Protein AF-A0A7V2N3J8-F1 (afdb_monomer_lite)

Structure (mmCIF, N/CA/C/O backbone):
data_AF-A0A7V2N3J8-F1
#
_entry.id   AF-A0A7V2N3J8-F1
#
loop_
_atom_site.group_PDB
_atom_site.id
_atom_site.type_symbol
_atom_site.label_atom_id
_atom_site.label_alt_id
_atom_site.label_comp_id
_atom_site.label_asym_id
_atom_site.label_entity_id
_atom_site.label_seq_id
_atom_site.pdbx_PDB_ins_code
_atom_site.Cartn_x
_atom_site.Cartn_y
_atom_site.Cartn_z
_atom_site.occupancy
_atom_site.B_iso_or_equiv
_atom_site.auth_seq_id
_atom_site.auth_comp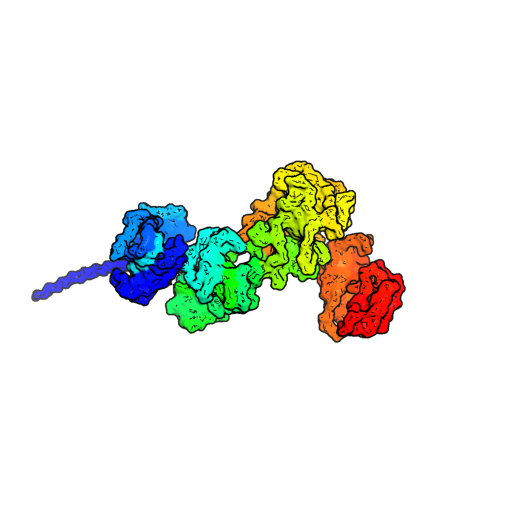_id
_atom_site.auth_asym_id
_atom_site.auth_atom_id
_atom_site.pdbx_PDB_model_num
ATOM 1 N N . MET A 1 1 ? -63.824 -19.441 66.159 1.00 36.94 1 MET A N 1
ATOM 2 C CA . MET A 1 1 ? -63.955 -18.557 64.985 1.00 36.94 1 MET A CA 1
ATOM 3 C C . MET A 1 1 ? -62.660 -17.778 64.860 1.00 36.94 1 MET A C 1
ATOM 5 O O . MET A 1 1 ? -62.427 -16.906 65.682 1.00 36.94 1 MET A O 1
ATOM 9 N N . ALA A 1 2 ? -61.797 -18.151 63.919 1.00 34.59 2 ALA A N 1
ATOM 10 C CA . ALA A 1 2 ? -60.589 -17.404 63.586 1.00 34.59 2 ALA A CA 1
ATOM 11 C C . ALA A 1 2 ? -60.619 -17.165 62.074 1.00 34.59 2 ALA A C 1
ATOM 13 O O . ALA A 1 2 ? -60.756 -18.110 61.299 1.00 34.59 2 ALA A O 1
ATOM 14 N N . LEU A 1 3 ? -60.615 -15.889 61.705 1.00 36.34 3 LEU A N 1
ATOM 15 C CA . LEU A 1 3 ? -60.685 -15.374 60.346 1.00 36.34 3 LEU A CA 1
ATOM 16 C C . LEU A 1 3 ? -59.254 -15.361 59.783 1.00 36.34 3 LEU A C 1
ATOM 18 O O . LEU A 1 3 ? -58.395 -14.685 60.344 1.00 36.34 3 LEU A O 1
ATOM 22 N N . LEU A 1 4 ? -58.988 -16.122 58.719 1.00 38.19 4 LEU A N 1
ATOM 23 C CA . LEU A 1 4 ? -57.719 -16.081 57.987 1.00 38.19 4 LEU A CA 1
ATOM 24 C C . LEU A 1 4 ? -57.875 -15.097 56.817 1.00 38.19 4 LEU A C 1
ATOM 26 O O . LEU A 1 4 ? -58.662 -15.345 55.906 1.00 38.19 4 LEU A O 1
ATOM 30 N N . GLY A 1 5 ? -57.160 -13.973 56.867 1.00 35.53 5 GLY A N 1
ATOM 31 C CA . GLY A 1 5 ? -57.022 -13.043 55.747 1.00 35.53 5 GLY A CA 1
ATOM 32 C C . GLY A 1 5 ? -55.863 -13.471 54.850 1.00 35.53 5 GLY A C 1
ATOM 33 O O . GLY A 1 5 ? -54.746 -13.643 55.330 1.00 35.53 5 GLY A O 1
ATOM 34 N N . ILE A 1 6 ? -56.135 -13.656 53.559 1.00 40.34 6 ILE A N 1
ATOM 35 C CA . ILE A 1 6 ? -55.130 -13.909 52.523 1.00 40.34 6 ILE A CA 1
ATOM 36 C C . ILE A 1 6 ? -54.663 -12.549 51.995 1.00 40.34 6 ILE A C 1
ATOM 38 O O . ILE A 1 6 ? -55.458 -11.796 51.436 1.00 40.34 6 ILE A O 1
ATOM 42 N N . LEU A 1 7 ? -53.379 -12.240 52.188 1.00 39.16 7 LEU A N 1
ATOM 43 C CA . LEU A 1 7 ? -52.696 -11.106 51.571 1.00 39.16 7 LEU A CA 1
ATOM 44 C C . LEU A 1 7 ? -52.132 -11.586 50.223 1.00 39.16 7 LEU A C 1
ATOM 46 O O . LEU A 1 7 ? -51.244 -12.437 50.194 1.00 39.16 7 LEU A O 1
ATOM 50 N N . ALA A 1 8 ? -52.674 -11.091 49.112 1.00 37.97 8 ALA A N 1
ATOM 51 C CA . ALA A 1 8 ? -52.120 -11.334 47.784 1.00 37.97 8 ALA A CA 1
ATOM 52 C C . ALA A 1 8 ? -50.943 -10.373 47.554 1.00 37.97 8 ALA A C 1
ATOM 54 O O . ALA A 1 8 ? -51.144 -9.170 47.408 1.00 37.97 8 ALA A O 1
ATOM 55 N N . LEU A 1 9 ? -49.717 -10.904 47.552 1.00 39.88 9 LEU A N 1
ATOM 56 C CA . LEU A 1 9 ? -48.529 -10.190 47.089 1.00 39.88 9 LEU A CA 1
ATOM 57 C C . LEU A 1 9 ? -48.529 -10.228 45.553 1.00 39.88 9 LEU A C 1
ATOM 59 O O . LEU A 1 9 ? -48.282 -11.272 44.952 1.00 39.88 9 LEU A O 1
ATOM 63 N N . THR A 1 10 ? -48.827 -9.105 44.908 1.00 40.47 10 THR A N 1
ATOM 64 C CA . THR A 1 10 ? -48.529 -8.908 43.486 1.00 40.47 10 THR A CA 1
ATOM 65 C C . THR A 1 10 ? -47.027 -8.682 43.343 1.00 40.47 10 THR A C 1
ATOM 67 O O . THR A 1 10 ? -46.526 -7.626 43.725 1.00 40.47 10 THR A O 1
ATOM 70 N N . ALA A 1 11 ? -46.306 -9.674 42.820 1.00 37.38 11 ALA A N 1
ATOM 71 C CA . ALA A 1 11 ? -44.937 -9.492 42.358 1.00 37.38 11 ALA A CA 1
ATOM 72 C C . ALA A 1 11 ? -44.965 -8.559 41.138 1.00 37.38 11 ALA A C 1
ATOM 74 O O . ALA A 1 11 ? -45.395 -8.953 40.055 1.00 37.38 11 ALA A O 1
ATOM 75 N N . ILE A 1 12 ? -44.564 -7.304 41.334 1.00 42.47 12 ILE A N 1
ATOM 76 C CA . ILE A 1 12 ? -44.215 -6.403 40.238 1.00 42.47 12 ILE A CA 1
ATOM 77 C C . ILE A 1 12 ? -42.898 -6.952 39.690 1.00 42.47 12 ILE A C 1
ATOM 79 O O . ILE A 1 12 ? -41.896 -6.957 40.401 1.00 42.47 12 ILE A O 1
ATOM 83 N N . GLY A 1 13 ? -42.917 -7.498 38.474 1.00 38.19 13 GLY A N 1
ATOM 84 C CA . GLY A 1 13 ? -41.686 -7.882 37.793 1.00 38.19 13 GLY A CA 1
ATOM 85 C C . GLY A 1 13 ? -40.822 -6.638 37.623 1.00 38.19 13 GLY A C 1
ATOM 86 O O . GLY A 1 13 ? -41.268 -5.675 37.001 1.00 38.19 13 GLY A O 1
ATOM 87 N N . ALA A 1 14 ? -39.624 -6.637 38.208 1.00 47.50 14 ALA A N 1
ATOM 88 C CA . ALA A 1 14 ? -38.617 -5.639 37.884 1.00 47.50 14 ALA A CA 1
ATOM 89 C C . ALA A 1 14 ? -38.337 -5.752 36.380 1.00 47.50 14 ALA A C 1
ATOM 91 O O . ALA A 1 14 ? -37.992 -6.835 35.899 1.00 47.50 14 ALA A O 1
ATOM 92 N N . ARG A 1 15 ? -38.559 -4.669 35.627 1.00 58.09 15 ARG A N 1
ATOM 93 C CA . ARG A 1 15 ? -38.039 -4.584 34.261 1.00 58.09 15 ARG A CA 1
ATOM 94 C C . ARG A 1 15 ? -36.514 -4.633 34.353 1.00 58.09 15 ARG A C 1
ATOM 96 O O . ARG A 1 15 ? -35.942 -4.047 35.269 1.00 58.09 15 ARG A O 1
ATOM 103 N N . ALA A 1 16 ? -35.885 -5.395 33.466 1.00 67.00 16 ALA A N 1
ATOM 104 C CA . ALA A 1 16 ? -34.434 -5.448 33.390 1.00 67.00 16 ALA A CA 1
ATOM 105 C C . ALA A 1 16 ? -33.920 -4.054 32.985 1.00 67.00 16 ALA A C 1
ATOM 107 O O . ALA A 1 16 ? -34.421 -3.492 32.015 1.00 67.00 16 ALA A O 1
ATOM 108 N N . GLN A 1 17 ? -32.994 -3.496 33.766 1.00 84.69 17 GLN A N 1
ATOM 109 C CA . GLN A 1 17 ? -32.415 -2.163 33.576 1.00 84.69 17 GLN A CA 1
ATOM 110 C C . GLN A 1 17 ? -30.889 -2.271 33.595 1.00 84.69 17 GLN A C 1
ATOM 112 O O . GLN A 1 17 ? -30.346 -3.110 34.320 1.00 84.69 17 GLN A O 1
ATOM 117 N N . VAL A 1 18 ? -30.210 -1.414 32.838 1.00 92.94 18 VAL A N 1
ATOM 118 C CA . VAL A 1 18 ? -28.761 -1.199 32.949 1.00 92.94 18 VAL A CA 1
ATOM 119 C C . VAL A 1 18 ? -28.554 0.084 33.739 1.00 92.94 18 VAL A C 1
ATOM 121 O O . VAL A 1 18 ? -29.185 1.099 33.444 1.00 92.94 18 VAL A O 1
ATOM 124 N N . ALA A 1 19 ? -27.722 0.033 34.775 1.00 95.31 19 ALA A N 1
ATOM 125 C CA . ALA A 1 19 ? -27.479 1.177 35.638 1.00 95.31 19 ALA A CA 1
ATOM 126 C C . ALA A 1 19 ? -26.020 1.231 36.078 1.00 95.31 19 ALA A C 1
ATOM 128 O O . ALA A 1 19 ? -25.426 0.185 36.342 1.00 95.31 19 ALA A O 1
ATOM 129 N N . SER A 1 20 ? -25.508 2.453 36.199 1.00 95.94 20 SER A N 1
ATOM 130 C CA . SER A 1 20 ? -24.207 2.762 36.770 1.00 95.94 20 SER A CA 1
ATOM 131 C C . SER A 1 20 ? -24.344 3.776 37.887 1.00 95.94 20 SER A C 1
ATOM 133 O O . SER A 1 20 ? -24.849 4.878 37.658 1.00 95.94 20 SER A O 1
ATOM 135 N N . THR A 1 21 ? -23.926 3.374 39.088 1.00 95.19 21 THR A N 1
ATOM 136 C CA . THR A 1 21 ? -24.011 4.192 40.310 1.00 95.19 21 THR A CA 1
ATOM 137 C C . THR A 1 21 ? -22.651 4.704 40.756 1.00 95.19 21 THR A C 1
ATOM 139 O O . THR A 1 21 ? -22.583 5.540 41.642 1.00 95.19 21 THR A O 1
ATOM 142 N N . PHE A 1 22 ? -21.560 4.193 40.173 1.00 95.62 22 PHE A N 1
ATOM 143 C CA . PHE A 1 22 ? -20.191 4.605 40.480 1.00 95.62 22 PHE A CA 1
ATOM 144 C C . PHE A 1 22 ? -19.835 4.470 41.966 1.00 95.62 22 PHE A C 1
ATOM 146 O O . PHE A 1 22 ? -18.943 5.152 42.465 1.00 95.62 22 PHE A O 1
ATOM 153 N N . ASP A 1 23 ? -20.497 3.573 42.699 1.00 94.88 23 ASP A N 1
ATOM 154 C CA . ASP A 1 23 ? -20.312 3.434 44.149 1.00 94.88 23 ASP A CA 1
ATOM 155 C C . ASP A 1 23 ? -18.977 2.778 44.531 1.00 94.88 23 ASP A C 1
ATOM 157 O O . ASP A 1 23 ? -18.527 2.891 45.674 1.00 94.88 23 ASP A O 1
ATOM 161 N N . ALA A 1 24 ? -18.350 2.061 43.595 1.00 92.25 24 ALA A N 1
ATOM 162 C CA . ALA A 1 24 ? -17.136 1.283 43.840 1.00 92.25 24 ALA A CA 1
ATOM 163 C C . ALA A 1 24 ? -15.959 1.666 42.934 1.00 92.25 24 ALA A C 1
ATOM 165 O O . ALA A 1 24 ? -14.813 1.579 43.375 1.00 92.25 24 ALA A O 1
ATOM 166 N N . ASP A 1 25 ? -16.231 2.055 41.688 1.00 92.62 25 ASP A N 1
ATOM 167 C CA . ASP A 1 25 ? -15.238 2.455 40.692 1.00 92.62 25 ASP A CA 1
ATOM 168 C C . ASP A 1 25 ? -15.908 3.188 39.505 1.00 92.62 25 ASP A C 1
ATOM 170 O O . ASP A 1 25 ? -17.014 3.715 39.625 1.00 92.62 25 ASP A O 1
ATOM 174 N N . LEU A 1 26 ? -15.214 3.272 38.362 1.00 92.00 26 LEU A N 1
ATOM 175 C CA . LEU A 1 26 ? -15.723 3.881 37.127 1.00 92.00 26 LEU A CA 1
ATOM 176 C C . LEU A 1 26 ? -16.650 2.963 36.317 1.00 92.00 26 LEU A C 1
ATOM 178 O O . LEU A 1 26 ? -17.173 3.404 35.301 1.00 92.00 26 LEU A O 1
ATOM 182 N N . GLU A 1 27 ? -16.809 1.693 36.692 1.00 91.69 27 GLU A N 1
ATOM 183 C CA . GLU A 1 27 ? -17.669 0.711 36.018 1.00 91.69 27 GLU A CA 1
ATOM 184 C C . GLU A 1 27 ? -17.438 0.600 34.495 1.00 91.69 27 GLU A C 1
ATOM 186 O O . GLU A 1 27 ? -18.351 0.341 33.715 1.00 91.69 27 GLU A O 1
ATOM 191 N N . GLY A 1 28 ? -16.199 0.831 34.049 1.00 88.31 28 GLY A N 1
ATOM 192 C CA . GLY A 1 28 ? -15.814 0.798 32.634 1.00 88.31 28 GLY A CA 1
ATOM 193 C C . GLY A 1 28 ? -16.134 2.067 31.834 1.00 88.31 28 GLY A C 1
ATOM 194 O O . GLY A 1 28 ? -15.798 2.123 30.650 1.00 88.31 28 GLY A O 1
ATOM 195 N N . TRP A 1 29 ? -16.729 3.091 32.452 1.00 91.50 29 TRP A N 1
ATOM 196 C CA . TRP A 1 29 ? -16.942 4.392 31.818 1.00 91.50 29 TRP A CA 1
ATOM 197 C C . TRP A 1 29 ? -15.622 5.112 31.545 1.00 91.50 29 TRP A C 1
ATOM 199 O O . TRP A 1 29 ? -14.686 5.092 32.350 1.00 91.50 29 TRP A O 1
ATOM 209 N N . ARG A 1 30 ? -15.561 5.789 30.397 1.00 88.31 30 ARG A N 1
ATOM 210 C CA . ARG A 1 30 ? -14.377 6.527 29.932 1.00 88.31 30 ARG A CA 1
ATOM 211 C C . ARG A 1 30 ? -14.723 7.984 29.642 1.00 88.31 30 ARG A C 1
ATOM 213 O O . ARG A 1 30 ? -15.889 8.365 29.623 1.00 88.31 30 ARG A O 1
ATOM 220 N N . VAL A 1 31 ? -13.698 8.799 29.412 1.00 86.06 31 VAL A N 1
ATOM 221 C CA . VAL A 1 31 ? -13.833 10.186 28.945 1.00 86.06 31 VAL A CA 1
ATOM 222 C C . VAL A 1 31 ? -13.035 10.347 27.653 1.00 86.06 31 VAL A C 1
ATOM 224 O O . VAL A 1 31 ? -11.917 9.837 27.548 1.00 86.06 31 VAL A O 1
ATOM 227 N N . THR A 1 32 ? -13.612 11.036 26.672 1.00 81.25 32 THR A N 1
ATOM 228 C CA . THR A 1 32 ? -12.918 11.523 25.469 1.00 81.25 32 THR A CA 1
ATOM 229 C C . THR A 1 32 ? -12.968 13.051 25.431 1.00 81.25 32 THR A C 1
ATOM 231 O O . THR A 1 32 ? -13.806 13.656 26.103 1.00 81.25 32 THR A O 1
ATOM 234 N N . GLY A 1 33 ? -12.073 13.666 24.658 1.00 76.88 33 GLY A N 1
ATOM 235 C CA . GLY A 1 33 ? -11.780 15.099 24.701 1.00 76.88 33 GLY A CA 1
ATOM 236 C C . GLY A 1 33 ? -10.348 15.342 25.172 1.00 76.88 33 GLY A C 1
ATOM 237 O O . GLY A 1 33 ? -9.444 14.573 24.841 1.00 76.88 33 GLY A O 1
ATOM 238 N N . ASP A 1 34 ? -10.127 16.405 25.938 1.00 65.75 34 ASP A N 1
ATOM 239 C CA . ASP A 1 34 ? -8.804 16.782 26.445 1.00 65.75 34 ASP A CA 1
ATOM 240 C C . ASP A 1 34 ? -8.547 16.392 27.915 1.00 65.75 34 ASP A C 1
ATOM 242 O O . ASP A 1 34 ? -7.517 16.767 28.486 1.00 65.75 34 ASP A O 1
ATOM 246 N N . ASN A 1 35 ? -9.431 15.583 28.515 1.00 69.25 35 ASN A N 1
ATOM 247 C CA . ASN A 1 35 ? -9.362 15.211 29.928 1.00 69.25 35 ASN A CA 1
ATOM 248 C C . ASN A 1 35 ? -9.364 13.703 30.211 1.00 69.25 35 ASN A C 1
ATOM 250 O O . ASN A 1 35 ? -9.470 12.850 29.335 1.00 69.25 35 ASN A O 1
ATOM 254 N N . SER A 1 36 ? -9.218 13.383 31.499 1.00 72.94 36 SER A N 1
ATOM 255 C CA . SER A 1 36 ? -9.247 12.019 32.035 1.00 72.94 36 SER A CA 1
ATOM 256 C C . SER A 1 36 ? -10.385 11.860 33.039 1.00 72.94 36 SER A C 1
ATOM 258 O O . SER A 1 36 ? -10.724 12.806 33.758 1.00 72.94 36 SER A O 1
ATOM 260 N N . ALA A 1 37 ? -10.948 10.654 33.095 1.00 83.62 37 ALA A N 1
ATOM 261 C CA . ALA A 1 37 ? -11.902 10.266 34.123 1.00 83.62 37 ALA A CA 1
ATOM 262 C C . ALA A 1 37 ? -11.181 10.056 35.462 1.00 83.62 37 ALA A C 1
ATOM 264 O O . ALA A 1 37 ? -10.116 9.436 35.511 1.00 83.62 37 ALA A O 1
ATOM 265 N N . ALA A 1 38 ? -11.780 10.527 36.552 1.00 89.81 38 ALA A N 1
ATOM 266 C CA . ALA A 1 38 ? -11.381 10.170 37.907 1.00 89.81 38 ALA A CA 1
ATOM 267 C C . ALA A 1 38 ? -12.597 9.681 38.691 1.00 89.81 38 ALA A C 1
ATOM 269 O O . ALA A 1 38 ? -13.670 10.270 38.606 1.00 89.81 38 ALA A O 1
ATOM 270 N N . TRP A 1 39 ? -12.426 8.613 39.463 1.00 94.25 39 TRP A N 1
ATOM 271 C CA . TRP A 1 39 ? -13.452 8.164 40.396 1.00 94.25 39 TRP A CA 1
ATOM 272 C C . TRP A 1 39 ? -13.344 8.954 41.702 1.00 94.25 39 TRP A C 1
ATOM 274 O O . TRP A 1 39 ? -12.264 9.034 42.294 1.00 94.25 39 TRP A O 1
ATOM 284 N N . GLU A 1 40 ? -14.452 9.534 42.155 1.00 94.88 40 GLU A N 1
ATOM 285 C CA . GLU A 1 40 ? -14.551 10.191 43.458 1.00 94.88 40 GLU A CA 1
ATOM 286 C C . GLU A 1 40 ? -15.558 9.432 44.329 1.00 94.88 40 GLU A C 1
ATOM 288 O O . GLU A 1 40 ? -16.735 9.384 43.999 1.00 94.88 40 GLU A O 1
ATOM 293 N N . ALA A 1 41 ? -15.111 8.859 45.448 1.00 94.19 41 ALA A N 1
ATOM 294 C CA . ALA A 1 41 ? -15.920 7.932 46.250 1.00 94.19 41 ALA A CA 1
ATOM 295 C C . ALA A 1 41 ? -17.028 8.586 47.105 1.00 94.19 41 ALA A C 1
ATOM 297 O O . ALA A 1 41 ? -17.955 7.898 47.518 1.00 94.19 41 ALA A O 1
ATOM 298 N N . ASP A 1 42 ? -16.919 9.887 47.408 1.00 92.19 42 ASP A N 1
ATOM 299 C CA . ASP A 1 42 ? -17.731 10.555 48.445 1.00 92.19 42 ASP A CA 1
ATOM 300 C C . ASP A 1 42 ? -18.555 11.756 47.931 1.00 92.19 42 ASP A C 1
ATOM 302 O O . ASP A 1 42 ? -19.134 12.502 48.728 1.00 92.19 42 ASP A O 1
ATOM 306 N N . THR A 1 43 ? -18.561 12.020 46.623 1.00 89.88 43 THR A N 1
ATOM 307 C CA . THR A 1 43 ? -19.117 13.257 46.038 1.00 89.88 43 THR A CA 1
ATOM 308 C C . THR A 1 43 ? -20.343 13.044 45.150 1.00 89.88 43 THR A C 1
ATOM 310 O O . THR A 1 43 ? -20.892 14.040 44.674 1.00 89.88 43 THR A O 1
ATOM 313 N N . GLY A 1 44 ? -20.797 11.800 44.975 1.00 90.69 44 GLY A N 1
ATOM 314 C CA . GLY A 1 44 ? -21.995 11.411 44.225 1.00 90.69 44 GLY A CA 1
ATOM 315 C C . GLY A 1 44 ? -23.324 11.724 44.924 1.00 90.69 44 GLY A C 1
ATOM 316 O O . GLY A 1 44 ? -23.385 12.408 45.953 1.00 90.69 44 GLY A O 1
ATOM 317 N N . ASN A 1 45 ? -24.417 11.219 44.355 1.00 92.12 45 ASN A N 1
ATOM 318 C CA . ASN A 1 45 ? -25.801 11.537 44.690 1.00 92.12 45 ASN A CA 1
ATOM 319 C C . ASN A 1 45 ? -26.688 10.287 44.912 1.00 92.12 45 ASN A C 1
ATOM 321 O O . ASN A 1 45 ? -27.595 10.025 44.120 1.00 92.12 45 ASN A O 1
ATOM 325 N N . PRO A 1 46 ? -26.566 9.576 46.051 1.00 92.31 46 PRO A N 1
ATOM 326 C CA . PRO A 1 46 ? -25.452 9.569 46.999 1.00 92.31 46 PRO A CA 1
ATOM 327 C C . PRO A 1 46 ? -24.377 8.551 46.584 1.00 92.31 46 PRO A C 1
ATOM 329 O O . PRO A 1 46 ? -24.693 7.602 45.885 1.00 92.31 46 PRO A O 1
ATOM 332 N N . GLY A 1 47 ? -23.167 8.663 47.136 1.00 90.06 47 GLY A N 1
ATOM 333 C CA . GLY A 1 47 ? -22.114 7.659 46.939 1.00 90.06 47 GLY A CA 1
ATOM 334 C C . GLY A 1 47 ? -20.967 8.190 46.095 1.00 90.06 47 GLY A C 1
ATOM 335 O O . GLY A 1 47 ? -20.544 9.335 46.296 1.00 90.06 47 GLY A O 1
ATOM 336 N N . GLY A 1 48 ? -20.448 7.353 45.201 1.00 95.12 48 GLY A N 1
ATOM 337 C CA . GLY A 1 48 ? -19.358 7.730 44.306 1.00 95.12 48 GLY A CA 1
ATOM 338 C C . GLY A 1 48 ? -19.848 8.362 43.002 1.00 95.12 48 GLY A C 1
ATOM 339 O O . GLY A 1 48 ? -21.033 8.367 42.710 1.00 95.12 48 GLY A O 1
ATOM 340 N N . CYS A 1 49 ? -18.944 8.962 42.229 1.00 96.25 49 CYS A N 1
ATOM 341 C CA . CYS A 1 49 ? -19.261 9.514 40.910 1.00 96.25 49 CYS A CA 1
ATOM 342 C C . CYS A 1 49 ? -18.045 9.500 39.976 1.00 96.25 49 CYS A C 1
ATOM 344 O O . CYS A 1 49 ? -16.893 9.385 40.417 1.00 96.25 49 CYS A O 1
ATOM 346 N N . LEU A 1 50 ? -18.301 9.684 38.680 1.00 95.62 50 LEU A N 1
ATOM 347 C CA . LEU A 1 50 ? -17.272 9.960 37.684 1.00 95.62 50 LEU A CA 1
ATOM 348 C C . LEU A 1 50 ? -17.035 11.470 37.602 1.00 95.62 50 LEU A C 1
ATOM 350 O O . LEU A 1 50 ? -17.926 12.227 37.222 1.00 95.62 50 LEU A O 1
ATOM 354 N N . ALA A 1 51 ? -15.819 11.914 37.908 1.00 92.75 51 ALA A N 1
ATOM 355 C CA . ALA A 1 51 ? -15.374 13.290 37.729 1.00 92.75 51 ALA A CA 1
ATOM 356 C C . ALA A 1 51 ? -14.642 13.474 36.391 1.00 92.75 51 ALA A C 1
ATOM 358 O O . ALA A 1 51 ? -13.744 12.701 36.040 1.00 92.75 51 ALA A O 1
ATOM 359 N N . VAL A 1 52 ? -15.004 14.537 35.672 1.00 87.81 52 VAL A N 1
ATOM 360 C CA . VAL A 1 52 ? -14.325 15.000 34.457 1.00 87.81 52 VAL A CA 1
ATOM 361 C C . VAL A 1 52 ? -13.394 16.145 34.854 1.00 87.81 52 VAL A C 1
ATOM 363 O O . VAL A 1 52 ? -13.842 17.206 35.293 1.00 87.81 52 VAL A O 1
ATOM 366 N N . ASN A 1 53 ? -12.083 15.915 34.773 1.00 72.75 53 ASN A N 1
ATOM 367 C CA . ASN A 1 53 ? -11.079 16.865 35.258 1.00 72.75 53 ASN A CA 1
ATOM 368 C C . ASN A 1 53 ? -10.627 17.832 34.164 1.00 72.75 53 ASN A C 1
ATOM 370 O O . ASN A 1 53 ? -9.737 17.454 33.416 1.00 72.75 53 ASN A O 1
ATOM 374 N N . ASP A 1 54 ? -11.144 19.065 34.137 1.00 65.94 54 ASP A N 1
ATOM 375 C CA . ASP A 1 54 ? -10.835 20.042 33.083 1.00 65.94 54 ASP A CA 1
ATOM 376 C C . ASP A 1 54 ? -9.442 20.705 33.146 1.00 65.94 54 ASP A C 1
ATOM 378 O O . ASP A 1 54 ? -9.100 21.410 34.106 1.00 65.94 54 ASP A O 1
ATOM 382 N N . ARG A 1 55 ? -8.633 20.497 32.092 1.00 63.19 55 ARG A N 1
ATOM 383 C CA . ARG A 1 55 ? -7.345 21.174 31.843 1.00 63.19 55 ARG A CA 1
ATOM 384 C C . ARG A 1 55 ? -7.466 22.471 31.031 1.00 63.19 55 ARG A C 1
ATOM 386 O O . ARG A 1 55 ? -6.467 23.187 30.930 1.00 63.19 55 ARG A O 1
ATOM 393 N N . ALA A 1 56 ? -8.652 22.803 30.523 1.00 62.56 56 ALA A N 1
ATOM 394 C CA . ALA A 1 56 ? -8.976 23.994 29.742 1.00 62.56 56 ALA A CA 1
ATOM 395 C C . ALA A 1 56 ? -8.097 24.162 28.486 1.00 62.56 56 ALA A C 1
ATOM 397 O O . ALA A 1 56 ? -7.593 25.257 28.214 1.00 62.56 56 ALA A O 1
ATOM 398 N N . THR A 1 57 ? -7.874 23.077 27.735 1.00 62.03 57 THR A N 1
ATOM 399 C CA . THR A 1 57 ? -7.033 23.078 26.522 1.00 62.03 57 THR A CA 1
ATOM 400 C C . THR A 1 57 ? -7.825 23.133 25.210 1.00 62.03 57 THR A C 1
ATOM 402 O O . THR A 1 57 ? -7.236 23.438 24.171 1.00 62.03 57 THR A O 1
ATOM 405 N N . GLY A 1 58 ? -9.156 22.993 25.267 1.00 66.81 58 GLY A N 1
ATOM 406 C CA . GLY A 1 58 ? -10.104 23.557 24.298 1.00 66.81 58 GLY A CA 1
ATOM 407 C C . GLY A 1 58 ? -10.987 22.567 23.531 1.00 66.81 58 GLY A C 1
ATOM 408 O O . GLY A 1 58 ? -11.750 23.018 22.676 1.00 66.81 58 GLY A O 1
ATOM 409 N N . ALA A 1 59 ? -10.898 21.258 23.784 1.00 72.56 59 ALA A N 1
ATOM 410 C CA . ALA A 1 59 ? -11.765 20.261 23.148 1.00 72.56 59 ALA A CA 1
ATOM 411 C C . ALA A 1 59 ? -12.900 19.836 24.089 1.00 72.56 59 ALA A C 1
ATOM 413 O O . ALA A 1 59 ? -12.624 19.487 25.227 1.00 72.56 59 ALA A O 1
ATOM 414 N N . MET A 1 60 ? -14.141 19.790 23.582 1.00 83.00 60 MET A N 1
ATOM 415 C CA . MET A 1 60 ? -15.310 19.369 24.368 1.00 83.00 60 MET A CA 1
ATOM 416 C C . MET A 1 60 ? -15.147 17.954 24.927 1.00 83.00 60 MET A C 1
ATOM 418 O O . MET A 1 60 ? -14.858 17.020 24.172 1.00 83.00 60 MET A O 1
ATOM 422 N N . ASN A 1 61 ? -15.426 17.788 26.218 1.00 85.38 61 ASN A N 1
ATOM 423 C CA . ASN A 1 61 ? -15.364 16.495 26.885 1.00 85.38 61 ASN A CA 1
ATOM 424 C C . ASN A 1 61 ? -16.702 15.755 26.912 1.00 85.38 61 ASN A C 1
ATOM 426 O O . ASN A 1 61 ? -17.763 16.316 27.205 1.00 85.38 61 ASN A O 1
ATOM 430 N N . TYR A 1 62 ? -16.624 14.447 26.677 1.00 90.31 62 TYR A N 1
ATOM 431 C CA . TYR A 1 62 ? -17.762 13.537 26.739 1.00 90.31 62 TYR A CA 1
ATOM 432 C C . TYR A 1 62 ? -17.430 12.315 27.583 1.00 90.31 62 TYR A C 1
ATOM 434 O O . TYR A 1 62 ? -16.336 11.759 27.500 1.00 90.31 62 TYR A O 1
ATOM 442 N N . VAL A 1 63 ? -18.410 11.885 28.365 1.00 92.88 63 VAL A N 1
ATOM 443 C CA . VAL A 1 63 ? -18.399 10.643 29.129 1.00 92.88 63 VAL A CA 1
ATOM 444 C C . VAL A 1 63 ? -18.970 9.536 28.238 1.00 92.88 63 VAL A C 1
ATOM 446 O O . VAL A 1 63 ? -20.047 9.692 27.659 1.00 92.88 63 VAL A O 1
ATOM 449 N N . ILE A 1 64 ? -18.221 8.447 28.083 1.00 92.06 64 ILE A N 1
ATOM 450 C CA . ILE A 1 64 ? -18.477 7.365 27.125 1.00 92.06 64 ILE A CA 1
ATOM 451 C C . ILE A 1 64 ? -18.896 6.107 27.878 1.00 92.06 64 ILE A C 1
ATOM 453 O O . ILE A 1 64 ? -18.177 5.653 28.775 1.00 92.06 64 ILE A O 1
ATOM 457 N N . ALA A 1 65 ? -20.053 5.561 27.504 1.00 94.06 65 ALA A N 1
ATOM 458 C CA . ALA A 1 65 ? -20.633 4.394 28.154 1.00 94.06 65 ALA A CA 1
ATOM 459 C C . ALA A 1 65 ? -19.829 3.104 27.904 1.00 94.06 65 ALA A C 1
ATOM 461 O O . ALA A 1 65 ? -19.256 2.934 26.824 1.00 94.06 65 ALA A O 1
ATOM 462 N N . PRO A 1 66 ? -19.799 2.175 28.877 1.00 92.00 66 PRO A N 1
ATOM 463 C CA . PRO A 1 66 ? -19.232 0.845 28.693 1.00 92.00 66 PRO A CA 1
ATOM 464 C C . PRO A 1 66 ? -20.125 -0.038 27.796 1.00 92.00 66 PRO A C 1
ATOM 466 O O . PRO A 1 66 ? -21.308 0.268 27.606 1.00 92.00 66 PRO A O 1
ATOM 469 N N . PRO A 1 67 ? -19.610 -1.187 27.306 1.00 90.62 67 PRO A N 1
ATOM 470 C CA . PRO A 1 67 ? -20.347 -2.101 26.420 1.00 90.62 67 PRO A CA 1
ATOM 471 C C . PRO A 1 67 ? -21.701 -2.586 26.949 1.00 90.62 67 PRO A C 1
ATOM 473 O O . PRO A 1 67 ? -22.556 -2.988 26.167 1.00 90.62 67 PRO A O 1
ATOM 476 N N . THR A 1 68 ? -21.937 -2.527 28.262 1.00 91.38 68 THR A N 1
ATOM 477 C CA . THR A 1 68 ? -23.216 -2.906 28.884 1.00 91.38 68 THR A CA 1
ATOM 478 C C . THR A 1 68 ? -24.396 -2.031 28.450 1.00 91.38 68 THR A C 1
ATOM 480 O O . THR A 1 68 ? -25.539 -2.466 28.569 1.00 91.38 68 THR A O 1
ATOM 483 N N . TYR A 1 69 ? -24.144 -0.826 27.925 1.00 94.69 69 TYR A N 1
ATOM 484 C CA . TYR A 1 69 ? -25.169 0.053 27.353 1.00 94.69 69 TYR A CA 1
ATOM 485 C C . TYR A 1 69 ? -25.339 -0.136 25.836 1.00 94.69 69 TYR A C 1
ATOM 487 O O . TYR A 1 69 ? -26.216 0.485 25.244 1.00 94.69 69 TYR A O 1
ATOM 495 N N . HIS A 1 70 ? -24.527 -0.969 25.184 1.00 93.50 70 HIS A N 1
ATOM 496 C CA . HIS A 1 70 ? -24.543 -1.158 23.730 1.00 93.50 70 HIS A CA 1
ATOM 497 C C . HIS A 1 70 ? -25.419 -2.343 23.302 1.00 93.50 70 HIS A C 1
ATOM 499 O O . HIS A 1 70 ? -25.787 -3.189 24.116 1.00 93.50 70 HIS A O 1
ATOM 505 N N . GLY A 1 71 ? -25.742 -2.412 22.011 1.00 93.56 71 GLY A N 1
ATOM 506 C CA . GLY A 1 71 ? -26.506 -3.487 21.385 1.00 93.56 71 GLY A CA 1
ATOM 507 C C . GLY A 1 71 ? -27.850 -3.029 20.823 1.00 93.56 71 GLY A C 1
ATOM 508 O O . GLY A 1 71 ? -28.064 -1.856 20.526 1.00 93.56 71 GLY A O 1
ATOM 509 N N . ASP A 1 72 ? -28.768 -3.975 20.668 1.00 95.81 72 ASP A N 1
ATOM 510 C CA . ASP A 1 72 ? -30.090 -3.767 20.089 1.00 95.81 72 ASP A CA 1
ATOM 511 C C . ASP A 1 72 ? -31.060 -3.206 21.141 1.00 95.81 72 ASP A C 1
ATOM 513 O O . ASP A 1 72 ? -31.394 -3.849 22.144 1.00 95.81 72 ASP A O 1
ATOM 517 N N . TRP A 1 73 ? -31.496 -1.972 20.899 1.00 96.69 73 TRP A N 1
ATOM 518 C CA . TRP A 1 73 ? -32.454 -1.210 21.692 1.00 96.69 73 TRP A CA 1
ATOM 519 C C . TRP A 1 73 ? -33.870 -1.240 21.086 1.00 96.69 73 TRP A C 1
ATOM 521 O O . TRP A 1 73 ? -34.778 -0.643 21.659 1.00 96.69 73 TRP A O 1
ATOM 531 N N . THR A 1 74 ? -34.118 -1.928 19.963 1.00 96.00 74 THR A N 1
ATOM 532 C CA . THR A 1 74 ? -35.424 -1.915 19.258 1.00 96.00 74 THR A CA 1
ATOM 533 C C . THR A 1 74 ? -36.579 -2.495 20.077 1.00 96.00 74 THR A C 1
ATOM 535 O O . THR A 1 74 ? -37.745 -2.197 19.817 1.00 96.00 74 THR A O 1
ATOM 538 N N . GLY A 1 75 ? -36.276 -3.304 21.097 1.00 92.75 75 GLY A N 1
ATOM 539 C CA . GLY A 1 75 ? -37.261 -3.785 22.067 1.00 92.75 75 GLY A CA 1
ATOM 540 C C . GLY A 1 75 ? -37.741 -2.719 23.063 1.00 92.75 75 GLY A C 1
ATOM 541 O O . GLY A 1 75 ? -38.730 -2.951 23.762 1.00 92.75 75 GLY A O 1
ATOM 542 N N . MET A 1 76 ? -37.054 -1.576 23.147 1.00 94.44 76 MET A N 1
ATOM 543 C CA . MET A 1 76 ? -37.399 -0.453 24.017 1.00 94.44 76 MET A CA 1
ATOM 544 C C . MET A 1 76 ? -38.421 0.462 23.335 1.00 94.44 76 MET A C 1
ATOM 546 O O . MET A 1 76 ? -38.451 0.615 22.117 1.00 94.44 76 MET A O 1
ATOM 550 N N . THR A 1 77 ? -39.294 1.070 24.130 1.00 93.62 77 THR A N 1
ATOM 551 C CA . THR A 1 77 ? -40.417 1.889 23.655 1.00 93.62 77 THR A CA 1
ATOM 552 C C . THR A 1 77 ? -40.398 3.268 24.306 1.00 93.62 77 THR A C 1
ATOM 554 O O . THR A 1 77 ? -39.631 3.513 25.229 1.00 93.62 77 THR A O 1
ATOM 557 N N . ALA A 1 78 ? -41.340 4.143 23.944 1.00 94.19 78 ALA A N 1
ATOM 558 C CA . ALA A 1 78 ? -41.537 5.431 24.619 1.00 94.19 78 ALA A CA 1
ATOM 559 C C . ALA A 1 78 ? -41.854 5.323 26.133 1.00 94.19 78 ALA A C 1
ATOM 561 O O . ALA A 1 78 ? -41.879 6.335 26.830 1.00 94.19 78 ALA A O 1
ATOM 562 N N . ALA A 1 79 ? -42.140 4.119 26.651 1.00 93.81 79 ALA A N 1
ATOM 563 C CA . ALA A 1 79 ? -42.286 3.868 28.088 1.00 93.81 79 ALA A CA 1
ATOM 564 C C . ALA A 1 79 ? -40.942 3.660 28.809 1.00 93.81 79 ALA A C 1
ATOM 566 O O . ALA A 1 79 ? -40.914 3.649 30.039 1.00 93.81 79 ALA A O 1
ATOM 567 N N . ASP A 1 80 ? -39.869 3.463 28.053 1.00 96.38 80 ASP A N 1
ATOM 568 C CA . ASP A 1 80 ? -38.507 3.304 28.530 1.00 96.38 80 ASP A CA 1
ATOM 569 C C . ASP A 1 80 ? -37.764 4.641 28.342 1.00 96.38 80 ASP A C 1
ATOM 571 O O . ASP A 1 80 ? -38.103 5.456 27.481 1.00 96.38 80 ASP A O 1
ATOM 575 N N . SER A 1 81 ? -36.769 4.904 29.179 1.00 96.81 81 SER A N 1
ATOM 576 C CA . SER A 1 81 ? -35.975 6.132 29.198 1.00 96.81 81 SER A CA 1
ATOM 577 C C . SER A 1 81 ? -34.488 5.881 29.438 1.00 96.81 81 SER A C 1
ATOM 579 O O . SER A 1 81 ? -34.104 4.870 30.037 1.00 96.81 81 SER A O 1
ATOM 581 N N . LEU A 1 82 ? -33.687 6.872 29.050 1.00 98.00 82 LEU A N 1
ATOM 582 C CA . LEU A 1 82 ? -32.302 7.069 29.466 1.00 98.00 82 LEU A CA 1
ATOM 583 C C . LEU A 1 82 ? -32.237 8.253 30.443 1.00 98.00 82 LEU A C 1
ATOM 585 O O . LEU A 1 82 ? -32.858 9.290 30.193 1.00 98.00 82 LEU A O 1
ATOM 589 N N . SER A 1 83 ? -31.518 8.113 31.556 1.00 98.25 83 SER A N 1
ATOM 590 C CA . SER A 1 83 ? -31.345 9.177 32.551 1.00 98.25 83 SER A CA 1
ATOM 591 C C . SER A 1 83 ? -29.929 9.266 33.105 1.00 98.25 83 SER A C 1
ATOM 593 O O . SER A 1 83 ? -29.189 8.288 33.059 1.00 98.25 83 SER A O 1
ATOM 595 N N . VAL A 1 84 ? -29.576 10.438 33.634 1.00 98.38 84 VAL A N 1
ATOM 596 C CA . VAL A 1 84 ? -28.287 10.726 34.277 1.00 98.38 84 VAL A CA 1
ATOM 597 C C . VAL A 1 84 ? -28.431 11.868 35.281 1.00 98.38 84 VAL A C 1
ATOM 599 O O . VAL A 1 84 ? -29.214 12.793 35.052 1.00 98.38 84 VAL A O 1
ATOM 602 N N . ASP A 1 85 ? -27.638 11.845 36.348 1.00 98.31 85 ASP A N 1
ATOM 603 C CA . ASP A 1 85 ? -27.407 12.999 37.210 1.00 98.31 85 ASP A CA 1
ATOM 604 C C . ASP A 1 85 ? -26.086 13.677 36.830 1.00 98.31 85 ASP A C 1
ATOM 606 O O . ASP A 1 85 ? -25.041 13.035 36.737 1.00 98.31 85 ASP A O 1
ATOM 610 N N . ILE A 1 86 ? -26.119 14.994 36.618 1.00 97.56 86 ILE A N 1
ATOM 611 C CA . ILE A 1 86 ? -24.926 15.792 36.307 1.00 97.56 86 ILE A CA 1
ATOM 612 C C . ILE A 1 86 ? -24.779 16.908 37.331 1.00 97.56 86 ILE A C 1
ATOM 614 O O . ILE A 1 86 ? -25.703 17.696 37.549 1.00 97.56 86 ILE A O 1
ATOM 618 N N . TYR A 1 87 ? -23.597 17.010 37.928 1.00 96.38 87 TYR A N 1
ATOM 619 C CA . TYR A 1 87 ? -23.198 18.150 38.742 1.00 96.38 87 TYR A CA 1
ATOM 620 C C . TYR A 1 87 ? -22.208 19.003 37.972 1.00 96.38 87 TYR A C 1
ATOM 622 O O . TYR A 1 87 ? -21.196 18.509 37.483 1.00 96.38 87 TYR A O 1
ATOM 630 N N . LEU A 1 88 ? -22.464 20.305 37.947 1.00 94.44 88 LEU A N 1
ATOM 631 C CA . LEU A 1 88 ? -21.576 21.287 37.348 1.00 94.44 88 LEU A CA 1
ATOM 632 C C . LEU A 1 88 ? -21.188 22.330 38.385 1.00 94.44 88 LEU A C 1
ATOM 634 O O . LEU A 1 88 ? -22.055 22.918 39.028 1.00 94.44 88 LEU A O 1
ATOM 638 N N . LYS A 1 89 ? -19.895 22.632 38.496 1.00 93.69 89 LYS A N 1
ATOM 639 C CA . LYS A 1 89 ? -19.418 23.843 39.164 1.00 93.69 89 LYS A CA 1
ATOM 640 C C . LYS A 1 89 ? -18.517 24.653 38.245 1.00 93.69 89 LYS A C 1
ATOM 642 O O . LYS A 1 89 ? -17.382 24.256 38.003 1.00 93.69 89 LYS A O 1
ATOM 647 N N . ASN A 1 90 ? -18.978 25.821 37.811 1.00 91.69 90 ASN A N 1
ATOM 648 C CA . ASN A 1 90 ? -18.153 26.763 37.064 1.00 91.69 90 ASN A CA 1
ATOM 649 C C . ASN A 1 90 ? -17.129 27.412 38.015 1.00 91.69 90 ASN A C 1
ATOM 651 O O . ASN A 1 90 ? -17.490 28.050 39.011 1.00 91.69 90 ASN A O 1
ATOM 655 N N . LEU A 1 91 ? -15.841 27.227 37.719 1.00 90.12 91 LEU A N 1
ATOM 656 C CA . LEU A 1 91 ? -14.719 27.771 38.491 1.00 90.12 91 LEU A CA 1
ATOM 657 C C . LEU A 1 91 ? -14.050 28.964 37.784 1.00 90.12 91 LEU A C 1
ATOM 659 O O . LEU A 1 91 ? -13.216 29.643 38.388 1.00 90.12 91 LEU A O 1
ATOM 663 N N . GLY A 1 92 ? -14.437 29.247 36.540 1.00 87.31 92 GLY A N 1
ATOM 664 C CA . GLY A 1 92 ? -14.064 30.427 35.770 1.00 87.31 92 GLY A CA 1
ATOM 665 C C . GLY A 1 92 ? -14.110 30.168 34.264 1.00 87.31 92 GLY A C 1
ATOM 666 O O . GLY A 1 92 ? -13.397 29.309 33.769 1.00 87.31 92 GLY A O 1
ATOM 667 N N . GLY A 1 93 ? -14.876 30.966 33.520 1.00 87.75 93 GLY A N 1
ATOM 668 C CA . GLY A 1 93 ? -15.024 30.816 32.070 1.00 87.75 93 GLY A CA 1
ATOM 669 C C . GLY A 1 93 ? -16.408 31.241 31.588 1.00 87.75 93 GLY A C 1
ATOM 670 O O . GLY A 1 93 ? -17.249 31.672 32.384 1.00 87.75 93 GLY A O 1
ATOM 671 N N . GLY A 1 94 ? -16.633 31.149 30.277 1.00 88.75 94 GLY A N 1
ATOM 672 C CA . GLY A 1 94 ? -17.933 31.418 29.655 1.00 88.75 94 GLY A CA 1
ATOM 673 C C . GLY A 1 94 ? -18.785 30.155 29.545 1.00 88.75 94 GLY A C 1
ATOM 674 O O . GLY A 1 94 ? -18.250 29.074 29.345 1.00 88.75 94 GLY A O 1
ATOM 675 N N . VAL A 1 95 ? -20.108 30.293 29.642 1.00 90.25 95 VAL A N 1
ATOM 676 C CA . VAL A 1 95 ? -21.050 29.179 29.442 1.00 90.25 95 VAL A CA 1
ATOM 677 C C . VAL A 1 95 ? -20.964 28.645 28.012 1.00 90.25 95 VAL A C 1
ATOM 679 O O . VAL A 1 95 ? -20.993 29.424 27.056 1.00 90.25 95 VAL A O 1
ATOM 682 N N . VAL A 1 96 ? -20.951 27.323 27.885 1.00 89.81 96 VAL A N 1
ATOM 683 C CA . VAL A 1 96 ? -21.141 26.583 26.639 1.00 89.81 96 VAL A CA 1
ATOM 684 C C . VAL A 1 96 ? -22.455 25.821 26.763 1.00 89.81 96 VAL A C 1
ATOM 686 O O . VAL A 1 96 ? -22.637 24.985 27.643 1.00 89.81 96 VAL A O 1
ATOM 689 N N . ASN A 1 97 ? -23.423 26.151 25.906 1.00 91.81 97 ASN A N 1
ATOM 690 C CA . ASN A 1 97 ? -24.686 25.418 25.901 1.00 91.81 97 ASN A CA 1
ATOM 691 C C . ASN A 1 97 ? -24.440 23.997 25.383 1.00 91.81 97 ASN A C 1
ATOM 693 O O . ASN A 1 97 ? -23.772 23.864 24.354 1.00 91.81 97 ASN A O 1
ATOM 697 N N . PRO A 1 98 ? -25.022 22.966 26.018 1.00 91.56 98 PRO A N 1
ATOM 698 C CA . PRO A 1 98 ? -24.850 21.603 25.549 1.00 91.56 98 PRO A CA 1
ATOM 699 C C . PRO A 1 98 ? -25.432 21.458 24.145 1.00 91.56 98 PRO A C 1
ATOM 701 O O . PRO A 1 98 ? -26.588 21.818 23.893 1.00 91.56 98 PRO A O 1
ATOM 704 N N . GLU A 1 99 ? -24.645 20.897 23.230 1.00 93.44 99 GLU A N 1
ATOM 705 C CA . GLU A 1 99 ? -25.167 20.448 21.940 1.00 93.44 99 GLU A CA 1
ATOM 706 C C . GLU A 1 99 ? -26.203 19.332 22.141 1.00 93.44 99 GLU A C 1
ATOM 708 O O . GLU A 1 99 ? -27.186 19.249 21.408 1.00 93.44 99 GLU A O 1
ATOM 713 N N . TYR A 1 100 ? -26.017 18.525 23.182 1.00 97.06 100 TYR A N 1
ATOM 714 C CA . TYR A 1 100 ? -26.921 17.499 23.690 1.00 97.06 100 TYR A CA 1
ATOM 715 C C . TYR A 1 100 ? -26.555 17.169 25.137 1.00 97.06 100 TYR A C 1
ATOM 717 O O . TYR A 1 100 ? -25.457 17.502 25.577 1.00 97.06 100 TYR A O 1
ATOM 725 N N . ILE A 1 101 ? -27.433 16.489 25.873 1.00 98.06 101 ILE A N 1
ATOM 726 C CA . ILE A 1 101 ? -27.015 15.736 27.068 1.00 98.06 101 ILE A CA 1
ATOM 727 C C . ILE A 1 101 ? -26.695 14.300 26.685 1.00 98.06 101 ILE A C 1
ATOM 729 O O . ILE A 1 101 ? -25.685 13.778 27.135 1.00 98.06 101 ILE A O 1
ATOM 733 N N . PHE A 1 102 ? -27.506 13.699 25.811 1.00 98.31 102 PHE A N 1
ATOM 734 C CA . PHE A 1 102 ? -27.323 12.332 25.339 1.00 98.31 102 PHE A CA 1
ATOM 735 C C . PHE A 1 102 ? -27.137 12.299 23.830 1.00 98.31 102 PHE A C 1
ATOM 737 O O . PHE A 1 102 ? -27.900 12.931 23.094 1.00 98.31 102 PHE A O 1
ATOM 744 N N . ARG A 1 103 ? -26.183 11.497 23.368 1.00 97.25 103 ARG A N 1
ATOM 745 C CA . ARG A 1 103 ? -26.051 11.132 21.959 1.00 97.25 103 ARG A CA 1
ATOM 746 C C . ARG A 1 103 ? -25.811 9.638 21.831 1.00 97.25 103 ARG A C 1
ATOM 748 O O . ARG A 1 103 ? -24.928 9.105 22.493 1.00 97.25 103 ARG A O 1
ATOM 755 N N . ILE A 1 104 ? -26.577 8.994 20.960 1.00 96.88 104 ILE A N 1
ATOM 756 C CA . ILE A 1 104 ? -26.418 7.586 20.594 1.00 96.88 104 ILE A CA 1
ATOM 757 C C . ILE A 1 104 ? -25.999 7.480 19.131 1.00 96.88 104 ILE A C 1
ATOM 759 O O . ILE A 1 104 ? -26.425 8.286 18.298 1.00 96.88 104 ILE A O 1
ATOM 763 N N . ALA A 1 105 ? -25.155 6.505 18.816 1.00 94.06 105 ALA A N 1
ATOM 764 C CA . ALA A 1 105 ? -24.723 6.231 17.452 1.00 94.06 105 ALA A CA 1
ATOM 765 C C . ALA A 1 105 ? -24.490 4.733 17.226 1.00 94.06 105 ALA A C 1
ATOM 767 O O . ALA A 1 105 ? -24.340 3.965 18.178 1.00 94.06 105 ALA A O 1
ATOM 768 N N . GLY A 1 106 ? -24.496 4.348 15.952 1.00 90.06 106 GLY A N 1
ATOM 769 C CA . GLY A 1 106 ? -24.312 2.984 15.480 1.00 90.06 106 GLY A CA 1
ATOM 770 C C . GLY A 1 106 ? -24.208 2.915 13.956 1.00 90.06 106 GLY A C 1
ATOM 771 O O . GLY A 1 106 ? -24.306 3.946 13.284 1.00 90.06 106 GLY A O 1
ATOM 772 N N . PRO A 1 107 ? -24.080 1.711 13.370 1.00 86.81 107 PRO A N 1
ATOM 773 C CA . PRO A 1 107 ? -24.029 1.534 11.915 1.00 86.81 107 PRO A CA 1
ATOM 774 C C . PRO A 1 107 ? -25.253 2.108 11.178 1.00 86.81 107 PRO A C 1
ATOM 776 O O . PRO A 1 107 ? -25.164 2.484 10.011 1.00 86.81 107 PRO A O 1
ATOM 779 N N . GLY A 1 108 ? -26.402 2.199 11.858 1.00 89.44 108 GLY A N 1
ATOM 780 C CA . GLY A 1 108 ? -27.634 2.772 11.316 1.00 89.44 108 GLY A CA 1
ATOM 781 C C . GLY A 1 108 ? -27.738 4.300 11.366 1.00 89.44 108 GLY A C 1
ATOM 782 O O . GLY A 1 108 ? -28.737 4.830 10.875 1.00 89.44 108 GLY A O 1
ATOM 783 N N . GLY A 1 109 ? -26.751 5.007 11.935 1.00 93.06 109 GLY A N 1
ATOM 784 C CA . GLY A 1 109 ? -26.706 6.471 12.018 1.00 93.06 109 GLY A CA 1
ATOM 785 C C . GLY A 1 109 ? -26.455 7.011 13.431 1.00 93.06 109 GLY A C 1
ATOM 786 O O . GLY A 1 109 ? -25.850 6.347 14.270 1.00 93.06 109 GLY A O 1
ATOM 787 N N . ALA A 1 110 ? -26.936 8.225 13.711 1.00 95.75 110 ALA A N 1
ATOM 788 C CA . ALA A 1 110 ? -26.805 8.849 15.028 1.00 95.75 110 ALA A CA 1
ATOM 789 C C . ALA A 1 110 ? -27.997 9.745 15.379 1.00 95.75 110 ALA A C 1
ATOM 791 O O . ALA A 1 110 ? -28.611 10.361 14.503 1.00 95.75 110 ALA A O 1
ATOM 792 N N . ALA A 1 111 ? -28.299 9.841 16.672 1.00 97.94 111 ALA A N 1
ATOM 793 C CA . ALA A 1 111 ? -29.340 10.707 17.209 1.00 97.94 111 ALA A CA 1
ATOM 794 C C . ALA A 1 111 ? -28.909 11.341 18.532 1.00 97.94 111 ALA A C 1
ATOM 796 O O . ALA A 1 111 ? -28.153 10.757 19.312 1.00 97.94 111 ALA A O 1
ATOM 797 N N . ARG A 1 112 ? -29.431 12.536 18.808 1.00 98.06 112 ARG A N 1
ATOM 798 C CA . ARG A 1 112 ? -29.143 13.284 20.035 1.00 98.06 112 ARG A CA 1
ATOM 799 C C . ARG A 1 112 ? -30.396 13.805 20.725 1.00 98.06 112 ARG A C 1
ATOM 801 O O . ARG A 1 112 ? -31.410 14.039 20.071 1.00 98.06 112 ARG A O 1
ATOM 808 N N . ALA A 1 113 ? -30.308 14.046 22.027 1.00 98.25 113 ALA A N 1
ATOM 809 C CA . ALA A 1 113 ? -31.406 14.570 22.829 1.00 98.25 113 ALA A CA 1
ATOM 810 C C . ALA A 1 113 ? -30.956 15.616 23.856 1.00 98.25 113 ALA A C 1
ATOM 812 O O . ALA A 1 113 ? -29.800 15.656 24.284 1.00 98.25 113 ALA A O 1
ATOM 813 N N . LEU A 1 114 ? -31.930 16.422 24.294 1.00 97.81 114 LEU A N 1
ATOM 814 C CA . LEU A 1 114 ? -31.782 17.452 25.327 1.00 97.81 114 LEU A CA 1
ATOM 815 C C . LEU A 1 114 ? -30.730 18.519 24.952 1.00 97.81 114 LEU A C 1
ATOM 817 O O . LEU A 1 114 ? -29.720 18.702 25.626 1.00 97.81 114 LEU A O 1
ATOM 821 N N . SER A 1 115 ? -30.970 19.220 23.841 1.00 96.06 115 SER A N 1
ATOM 822 C CA . SER A 1 115 ? -30.060 20.221 23.264 1.00 96.06 115 SER A CA 1
ATOM 823 C C . SER A 1 115 ? -30.395 21.663 23.660 1.00 96.06 115 SER A C 1
ATOM 825 O O . SER A 1 115 ? -31.558 22.075 23.657 1.00 96.06 115 SER A O 1
ATOM 827 N N . GLY A 1 116 ? -29.367 22.480 23.890 1.00 94.06 116 GLY A N 1
ATOM 828 C CA . GLY A 1 116 ? -29.476 23.930 24.057 1.00 94.06 116 GLY A CA 1
ATOM 829 C C . GLY A 1 116 ? -29.564 24.417 25.507 1.00 94.06 116 GLY A C 1
ATOM 830 O O . GLY A 1 116 ? -29.527 23.652 26.464 1.00 94.06 116 GLY A O 1
ATOM 831 N N . ALA A 1 117 ? -29.693 25.739 25.665 1.00 93.75 117 ALA A N 1
ATOM 832 C CA . ALA A 1 117 ? -29.551 26.438 26.950 1.00 93.75 117 ALA A CA 1
ATOM 833 C C . ALA A 1 117 ? -30.522 25.987 28.058 1.00 93.75 117 ALA A C 1
ATOM 835 O O . ALA A 1 117 ? -30.244 26.194 29.235 1.00 93.75 117 ALA A O 1
ATOM 836 N N . ALA A 1 118 ? -31.660 25.384 27.701 1.00 94.69 118 ALA A N 1
ATOM 837 C CA . ALA A 1 118 ? -32.628 24.867 28.670 1.00 94.69 118 ALA A CA 1
ATOM 838 C C . ALA A 1 118 ? -32.106 23.653 29.458 1.00 94.69 118 ALA A C 1
ATOM 840 O O . ALA A 1 118 ? -32.635 23.359 30.527 1.00 94.69 118 ALA A O 1
ATOM 841 N N . TYR A 1 119 ? -31.078 22.978 28.940 1.00 95.81 119 TYR A N 1
ATOM 842 C CA . TYR A 1 119 ? -30.463 21.793 29.537 1.00 95.81 119 TYR A CA 1
ATOM 843 C C . TYR A 1 119 ? -29.065 22.082 30.088 1.00 95.81 119 TYR A C 1
ATOM 845 O O . TYR A 1 119 ? -28.280 21.170 30.308 1.00 95.81 119 TYR A O 1
ATOM 853 N N . TYR A 1 120 ? -28.727 23.355 30.297 1.00 94.88 120 TYR A N 1
ATOM 854 C CA . TYR A 1 120 ? -27.517 23.716 31.023 1.00 94.88 120 TYR A CA 1
ATOM 855 C C . TYR A 1 120 ? -27.688 23.361 32.518 1.00 94.88 120 TYR A C 1
ATOM 857 O O . TYR A 1 120 ? -28.655 23.840 33.127 1.00 94.88 120 TYR A O 1
ATOM 865 N N . PRO A 1 121 ? -26.791 22.559 33.131 1.00 94.56 121 PRO A N 1
ATOM 866 C CA . PRO A 1 121 ? -26.913 22.174 34.535 1.00 94.56 121 PRO A CA 1
ATOM 867 C C . PRO A 1 121 ? -26.847 23.379 35.472 1.00 94.56 121 PRO A C 1
ATOM 869 O O . PRO A 1 121 ? -26.109 24.340 35.246 1.00 94.56 121 PRO A O 1
ATOM 872 N N . ALA A 1 122 ? -27.611 23.334 36.560 1.00 92.12 122 ALA A N 1
ATOM 873 C CA . ALA A 1 122 ? -27.577 24.410 37.538 1.00 92.12 122 ALA A CA 1
ATOM 874 C C . ALA A 1 122 ? -26.234 24.416 38.297 1.00 92.12 122 ALA A C 1
ATOM 876 O O . ALA A 1 122 ? -25.760 23.383 38.764 1.00 92.12 122 ALA A O 1
ATOM 877 N N . ASP A 1 123 ? -25.626 25.600 38.436 1.00 94.12 123 ASP A N 1
ATOM 878 C CA . ASP A 1 123 ? -24.306 25.736 39.062 1.00 94.12 123 ASP A CA 1
ATOM 879 C C . ASP A 1 123 ? -24.319 25.308 40.539 1.00 94.12 123 ASP A C 1
ATOM 881 O O . ASP A 1 123 ? -25.094 25.815 41.354 1.00 94.12 123 ASP A O 1
ATOM 885 N N . GLY A 1 124 ? -23.401 24.413 40.895 1.00 94.44 124 GLY A N 1
ATOM 886 C CA . GLY A 1 124 ? -23.174 23.922 42.248 1.00 94.44 124 GLY A CA 1
ATOM 887 C C . GLY A 1 124 ? -24.228 22.950 42.776 1.00 94.44 124 GLY A C 1
ATOM 888 O O . GLY A 1 124 ? -24.283 22.760 43.992 1.00 94.44 124 GLY A O 1
ATOM 889 N N . VAL A 1 125 ? -25.064 22.356 41.917 1.00 95.19 125 VAL A N 1
ATOM 890 C CA . VAL A 1 125 ? -26.077 21.365 42.314 1.00 95.19 125 VAL A CA 1
ATOM 891 C C . VAL A 1 125 ? -26.174 20.212 41.312 1.00 95.19 125 VAL A C 1
ATOM 893 O O . VAL A 1 125 ? -25.954 20.389 40.116 1.00 95.19 125 VAL A O 1
ATOM 896 N N . TRP A 1 126 ? -26.533 19.025 41.805 1.00 97.12 126 TRP A N 1
ATOM 897 C CA . TRP A 1 126 ? -26.865 17.877 40.960 1.00 97.12 126 TRP A CA 1
ATOM 898 C C . TRP A 1 126 ? -28.171 18.142 40.204 1.00 97.12 126 TRP A C 1
ATOM 900 O O . TRP A 1 126 ? -29.177 18.536 40.800 1.00 97.12 126 TRP A O 1
ATOM 910 N N . THR A 1 127 ? -28.147 17.939 38.891 1.00 97.50 127 THR A N 1
ATOM 911 C CA . THR A 1 127 ? -29.286 18.112 37.988 1.00 97.50 127 THR A CA 1
ATOM 912 C C . THR A 1 127 ? -29.616 16.773 37.336 1.00 97.50 127 THR A C 1
ATOM 914 O O . THR A 1 127 ? -28.759 16.189 36.679 1.00 97.50 127 THR A O 1
ATOM 917 N N . HIS A 1 128 ? -30.854 16.304 37.506 1.00 97.69 128 HIS A N 1
ATOM 918 C CA . HIS A 1 128 ? -31.336 15.063 36.902 1.00 97.69 128 HIS A CA 1
ATOM 919 C C . HIS A 1 128 ? -31.866 15.312 35.487 1.00 97.69 128 HIS A C 1
ATOM 921 O O . HIS A 1 128 ? -32.763 16.140 35.292 1.00 97.69 128 HIS A O 1
ATOM 927 N N . TYR A 1 129 ? -31.357 14.559 34.518 1.00 98.38 129 TYR A N 1
ATOM 928 C CA . TYR A 1 129 ? -31.825 14.545 33.137 1.00 98.38 129 TYR A CA 1
ATOM 929 C C . TYR A 1 129 ? -32.450 13.201 32.804 1.00 98.38 129 TYR A C 1
ATOM 931 O O . TYR A 1 129 ? -31.933 12.151 33.170 1.00 98.38 129 TYR A O 1
ATOM 939 N N . THR A 1 130 ? -33.548 13.233 32.054 1.00 98.06 130 THR A N 1
ATOM 940 C CA . THR A 1 130 ? -34.208 12.035 31.539 1.00 98.06 130 THR A CA 1
ATOM 941 C C . THR A 1 130 ? -34.777 12.313 30.156 1.00 98.06 130 THR A C 1
ATOM 943 O O . THR A 1 130 ? -35.281 13.410 29.893 1.00 98.06 130 THR A O 1
ATOM 946 N N . VAL A 1 131 ? -34.688 11.328 29.268 1.00 98.19 131 VAL A N 1
ATOM 947 C CA . VAL A 1 131 ? -35.308 11.359 27.946 1.00 98.19 131 VAL A CA 1
ATOM 948 C C . VAL A 1 131 ? -35.975 10.007 27.652 1.00 98.19 131 VAL A C 1
ATOM 950 O O . VAL A 1 131 ? -35.332 8.965 27.804 1.00 98.19 131 VAL A O 1
ATOM 953 N N . PRO A 1 132 ? -37.258 9.984 27.247 1.00 97.69 132 PRO A N 1
ATOM 954 C CA . PRO A 1 132 ? -37.903 8.770 26.752 1.00 97.69 132 PRO A CA 1
ATOM 955 C C . PRO A 1 132 ? -37.269 8.264 25.448 1.00 97.69 132 PRO A C 1
ATOM 957 O O . PRO A 1 132 ? -36.796 9.058 24.630 1.00 97.69 132 PRO A O 1
ATOM 960 N N . LEU A 1 133 ? -37.324 6.955 25.203 1.00 96.56 133 LEU A N 1
ATOM 961 C CA . LEU A 1 133 ? -36.987 6.347 23.909 1.00 96.56 133 LEU A CA 1
ATOM 962 C C . LEU A 1 133 ? -38.171 6.523 22.938 1.00 96.56 133 LEU A C 1
ATOM 964 O O . LEU A 1 133 ? -38.830 5.576 22.516 1.00 96.56 133 LEU A O 1
ATOM 968 N N . ASP A 1 134 ? -38.466 7.785 22.636 1.00 96.50 134 ASP A N 1
ATOM 969 C CA . ASP A 1 134 ? -39.506 8.255 21.721 1.00 96.50 134 ASP A CA 1
ATOM 970 C C . ASP A 1 134 ? -38.840 9.130 20.658 1.00 96.50 134 ASP A C 1
ATOM 972 O O . ASP A 1 134 ? -38.302 10.183 20.997 1.00 96.50 134 ASP A O 1
ATOM 976 N N . GLU A 1 135 ? -38.902 8.727 19.385 1.00 96.94 135 GLU A N 1
ATOM 977 C CA . GLU A 1 135 ? -38.284 9.441 18.256 1.00 96.94 135 GLU A CA 1
ATOM 978 C C . GLU A 1 135 ? -38.598 10.946 18.257 1.00 96.94 135 GLU A C 1
ATOM 980 O O . GLU A 1 135 ? -37.740 11.756 17.922 1.00 96.94 135 GLU A O 1
ATOM 985 N N . SER A 1 136 ? -39.789 11.360 18.708 1.00 97.31 136 SER A N 1
ATOM 986 C CA . SER A 1 136 ? -40.171 12.778 18.739 1.00 97.31 136 SER A CA 1
ATOM 987 C C . SER A 1 136 ? -39.368 13.636 19.729 1.00 97.31 136 SER A C 1
ATOM 989 O O . SER A 1 136 ? -39.409 14.865 19.642 1.00 97.31 136 SER A O 1
ATOM 991 N N . GLN A 1 137 ? -38.675 13.013 20.687 1.00 97.62 137 GLN A N 1
ATOM 992 C CA . GLN A 1 137 ? -37.805 13.672 21.669 1.00 97.62 137 GLN A CA 1
ATOM 993 C C . GLN A 1 137 ? -36.333 13.702 21.236 1.00 97.62 137 GLN A C 1
ATOM 995 O O . GLN A 1 137 ? -35.515 14.348 21.897 1.00 97.62 137 GLN A O 1
ATOM 1000 N N . TRP A 1 138 ? -35.998 13.026 20.137 1.00 98.00 138 TRP A N 1
ATOM 1001 C CA . TRP A 1 138 ? -34.643 12.915 19.617 1.00 98.00 138 TRP A CA 1
ATOM 1002 C C . TRP A 1 138 ? -34.517 13.637 18.279 1.00 98.00 138 TRP A C 1
ATOM 1004 O O . TRP A 1 138 ? -35.433 13.686 17.462 1.00 98.00 138 TRP A O 1
ATOM 1014 N N . VAL A 1 139 ? -33.344 14.210 18.039 1.00 98.00 139 VAL A N 1
ATOM 1015 C CA . VAL A 1 139 ? -32.967 14.744 16.733 1.00 98.00 139 VAL A CA 1
ATOM 1016 C C . VAL A 1 139 ? -32.097 13.700 16.053 1.00 98.00 139 VAL A C 1
ATOM 1018 O O . VAL A 1 139 ? -30.967 13.471 16.482 1.00 98.00 139 VAL A O 1
ATOM 1021 N N . VAL A 1 140 ? -32.624 13.068 15.004 1.00 97.62 140 VAL A N 1
ATOM 1022 C CA . VAL A 1 140 ? -31.856 12.159 14.142 1.00 97.62 140 VAL A CA 1
ATOM 1023 C C . VAL A 1 140 ? -30.911 12.994 13.280 1.00 97.62 140 VAL A C 1
ATOM 1025 O O . VAL A 1 140 ? -31.348 13.814 12.474 1.00 97.62 140 VAL A O 1
ATOM 1028 N N . GLU A 1 141 ? -29.609 12.810 13.481 1.00 96.25 141 GLU A N 1
ATOM 1029 C CA . GLU A 1 141 ? -28.548 13.524 12.764 1.00 96.25 141 GLU A CA 1
ATOM 1030 C C . GLU A 1 141 ? -28.243 12.847 11.423 1.00 96.25 141 GLU A C 1
ATOM 1032 O O . GLU A 1 141 ? -28.001 13.513 10.417 1.00 96.25 141 GLU A O 1
ATOM 1037 N N . GLN A 1 142 ? -28.279 11.513 11.413 1.00 94.44 142 GLN A N 1
ATOM 1038 C CA . GLN A 1 142 ? -27.996 10.672 10.256 1.00 94.44 142 GLN A CA 1
ATOM 1039 C C . GLN A 1 142 ? -28.786 9.366 10.362 1.00 94.44 142 GLN A C 1
ATOM 1041 O O . GLN A 1 142 ? -28.955 8.839 11.459 1.00 94.44 142 GLN A O 1
ATOM 1046 N N . GLY A 1 143 ? -29.206 8.816 9.221 1.00 95.50 143 GLY A N 1
ATOM 1047 C CA . GLY A 1 143 ? -29.877 7.519 9.160 1.00 95.50 143 GLY A CA 1
ATOM 1048 C C . GLY A 1 143 ? -31.343 7.582 9.584 1.00 95.50 143 GLY A C 1
ATOM 1049 O O . GLY A 1 143 ? -32.032 8.564 9.311 1.00 95.50 143 GLY A O 1
ATOM 1050 N N . THR A 1 144 ? -31.831 6.514 10.212 1.00 97.38 144 THR A N 1
ATOM 1051 C CA . THR A 1 144 ? -33.224 6.405 10.682 1.00 97.38 144 THR A CA 1
ATOM 1052 C C . THR A 1 144 ? -33.255 5.926 12.122 1.00 97.38 144 THR A C 1
ATOM 1054 O O . THR A 1 144 ? -32.432 5.085 12.478 1.00 97.38 144 THR A O 1
ATOM 1057 N N . TRP A 1 145 ? -34.226 6.387 12.914 1.00 97.00 145 TRP A N 1
ATOM 1058 C CA . TRP A 1 145 ? -34.372 6.019 14.326 1.00 97.00 145 TRP A CA 1
ATOM 1059 C C . TRP A 1 145 ? -34.300 4.504 14.571 1.00 97.00 145 TRP A C 1
ATOM 1061 O O . TRP A 1 145 ? -33.448 4.049 15.329 1.00 97.00 145 TRP A O 1
ATOM 1071 N N . ASP A 1 146 ? -35.100 3.714 13.850 1.00 96.81 146 ASP A N 1
ATOM 1072 C CA . ASP A 1 146 ? -35.117 2.252 13.999 1.00 96.81 146 ASP A CA 1
ATOM 1073 C C . ASP A 1 146 ? -33.762 1.604 13.666 1.00 96.81 146 ASP A C 1
ATOM 1075 O O . ASP A 1 146 ? -33.321 0.694 14.363 1.00 96.81 146 ASP A O 1
ATOM 1079 N N . ALA A 1 147 ? -33.069 2.087 12.627 1.00 96.06 147 ALA A N 1
ATOM 1080 C CA . ALA A 1 147 ? -31.748 1.574 12.259 1.00 96.06 147 ALA A CA 1
ATOM 1081 C C . ALA A 1 147 ? -30.672 1.926 13.299 1.00 96.06 147 ALA A C 1
ATOM 1083 O O . ALA A 1 147 ? -29.764 1.128 13.517 1.00 96.06 147 ALA A O 1
ATOM 1084 N N . ILE A 1 148 ? -30.769 3.095 13.943 1.00 96.69 148 ILE A N 1
ATOM 1085 C CA . ILE A 1 148 ? -29.880 3.483 15.047 1.00 96.69 148 ILE A CA 1
ATOM 1086 C C . ILE A 1 148 ? -30.096 2.543 16.232 1.00 96.69 148 ILE A C 1
ATOM 1088 O O . ILE A 1 148 ? -29.134 1.998 16.764 1.00 96.69 148 ILE A O 1
ATOM 1092 N N . LEU A 1 149 ? -31.356 2.320 16.622 1.00 97.19 149 LEU A N 1
ATOM 1093 C CA . LEU A 1 149 ? -31.682 1.454 17.754 1.00 97.19 149 LEU A CA 1
ATOM 1094 C C . LEU A 1 149 ? -31.351 -0.021 17.500 1.00 97.19 149 LEU A C 1
ATOM 1096 O O . LEU A 1 149 ? -31.089 -0.733 18.460 1.00 97.19 149 LEU A O 1
ATOM 1100 N N . ALA A 1 150 ? -31.335 -0.488 16.247 1.00 96.44 150 ALA A N 1
ATOM 1101 C CA . ALA A 1 150 ? -31.008 -1.878 15.911 1.00 96.44 150 ALA A CA 1
ATOM 1102 C C . ALA A 1 150 ? -29.595 -2.299 16.346 1.00 96.44 150 ALA A C 1
ATOM 1104 O O . ALA A 1 150 ? -29.363 -3.480 16.599 1.00 96.44 150 ALA A O 1
ATOM 1105 N N . ASN A 1 151 ? -28.662 -1.349 16.437 1.00 94.38 151 ASN A N 1
ATOM 1106 C CA . ASN A 1 151 ? -27.364 -1.568 17.058 1.00 94.38 151 ASN A CA 1
ATOM 1107 C C . ASN A 1 151 ? -26.755 -0.236 17.518 1.00 94.38 151 ASN A C 1
ATOM 1109 O O . ASN A 1 151 ? -26.067 0.439 16.750 1.00 94.38 151 ASN A O 1
ATOM 1113 N N . VAL A 1 152 ? -26.991 0.130 18.776 1.00 95.06 152 VAL A N 1
ATOM 1114 C CA . VAL A 1 152 ? -26.318 1.260 19.422 1.00 95.06 152 VAL A CA 1
ATOM 1115 C C . VAL A 1 152 ? -24.943 0.796 19.886 1.00 95.06 152 VAL A C 1
ATOM 1117 O O . VAL A 1 152 ? -24.844 -0.058 20.763 1.00 95.06 152 VAL A O 1
ATOM 1120 N N . ASN A 1 153 ? -23.877 1.373 19.339 1.00 91.62 153 ASN A N 1
ATOM 1121 C CA . ASN A 1 153 ? -22.501 1.007 19.682 1.00 91.62 153 ASN A CA 1
ATOM 1122 C C . ASN A 1 153 ? -21.690 2.145 20.322 1.00 91.62 153 ASN A C 1
ATOM 1124 O O . ASN A 1 153 ? -20.536 1.926 20.693 1.00 91.62 153 ASN A O 1
ATOM 1128 N N . THR A 1 154 ? -22.308 3.319 20.472 1.00 92.31 154 THR A N 1
ATOM 1129 C CA . THR A 1 154 ? -21.804 4.449 21.251 1.00 92.31 154 THR A CA 1
ATOM 1130 C C . THR A 1 154 ? -22.967 5.109 21.989 1.00 92.31 154 THR A C 1
ATOM 1132 O O . THR A 1 154 ? -23.967 5.485 21.372 1.00 92.31 154 THR A O 1
ATOM 1135 N N . LEU A 1 155 ? -22.789 5.356 23.289 1.00 95.62 155 LEU A N 1
ATOM 1136 C CA . LEU A 1 155 ? -23.559 6.329 24.068 1.00 95.62 155 LEU A CA 1
ATOM 1137 C C . LEU A 1 155 ? -22.603 7.371 24.667 1.00 95.62 155 LEU A C 1
ATOM 1139 O O . LEU A 1 155 ? -21.727 7.037 25.466 1.00 95.62 155 LEU A O 1
ATOM 1143 N N . ARG A 1 156 ? -22.800 8.642 24.296 1.00 94.88 156 ARG A N 1
ATOM 1144 C CA . ARG A 1 156 ? -22.095 9.798 24.863 1.00 94.88 156 ARG A CA 1
ATOM 1145 C C . ARG A 1 156 ? -23.002 10.601 25.782 1.00 94.88 156 ARG A C 1
ATOM 1147 O O . ARG A 1 156 ? -24.152 10.887 25.433 1.00 94.88 156 ARG A O 1
ATOM 1154 N N . ILE A 1 157 ? -22.432 11.034 26.901 1.00 96.38 157 ILE A N 1
ATOM 1155 C CA . ILE A 1 157 ? -23.012 12.006 27.825 1.00 96.38 157 ILE A CA 1
ATOM 1156 C C . ILE A 1 157 ? -22.107 13.236 27.871 1.00 96.38 157 ILE A C 1
ATOM 1158 O O . ILE A 1 157 ? -20.889 13.108 27.970 1.00 96.38 157 ILE A O 1
ATOM 1162 N N . THR A 1 158 ? -22.681 14.433 27.788 1.00 94.44 158 THR A N 1
ATOM 1163 C CA . THR A 1 158 ? -21.894 15.675 27.845 1.00 94.44 158 THR A CA 1
ATOM 1164 C C . THR A 1 158 ? -21.225 15.840 29.204 1.00 94.44 158 THR A C 1
ATOM 1166 O O . THR A 1 158 ? -21.889 15.802 30.239 1.00 94.44 158 THR A O 1
ATOM 1169 N N . GLY A 1 159 ? -19.903 16.013 29.181 1.00 91.38 159 GLY A N 1
ATOM 1170 C CA . GLY A 1 159 ? -19.058 16.170 30.362 1.00 91.38 159 GLY A CA 1
ATOM 1171 C C . GLY A 1 159 ? -18.420 17.553 30.486 1.00 91.38 159 GLY A C 1
ATOM 1172 O O . GLY A 1 159 ? -17.638 17.749 31.411 1.00 91.38 159 GLY A O 1
ATOM 1173 N N . GLU A 1 160 ? -18.738 18.481 29.578 1.00 89.31 160 GLU A N 1
ATOM 1174 C CA . GLU A 1 160 ? -18.224 19.851 29.582 1.00 89.31 160 GLU A CA 1
ATOM 1175 C C . GLU A 1 160 ? -19.315 20.879 29.274 1.00 89.31 160 GLU A C 1
ATOM 1177 O O . GLU A 1 160 ? -20.130 20.693 28.367 1.00 89.31 160 GLU A O 1
ATOM 1182 N N . PHE A 1 161 ? -19.331 21.973 30.034 1.00 91.81 161 PHE A N 1
ATOM 1183 C CA . PHE A 1 161 ? -20.355 23.019 29.953 1.00 91.81 161 PHE A CA 1
ATOM 1184 C C . PHE A 1 161 ? -19.782 24.441 30.035 1.00 91.81 161 PHE A C 1
ATOM 1186 O O . PHE A 1 161 ? -20.526 25.420 29.904 1.00 91.81 161 PHE A O 1
ATOM 1193 N N . VAL A 1 162 ? -18.474 24.603 30.240 1.00 89.81 162 VAL A N 1
ATOM 1194 C CA . VAL A 1 162 ? -17.818 25.906 30.386 1.00 89.81 162 VAL A CA 1
ATOM 1195 C C . VAL A 1 162 ? -16.557 25.944 29.531 1.00 89.81 162 VAL A C 1
ATOM 1197 O O . VAL A 1 162 ? -15.700 25.084 29.627 1.00 89.81 162 VAL A O 1
ATOM 1200 N N . ASN A 1 163 ? -16.400 27.004 28.736 1.00 87.69 163 ASN A N 1
ATOM 1201 C CA . ASN A 1 163 ? -15.141 27.304 28.061 1.00 87.69 163 ASN A CA 1
ATOM 1202 C C . ASN A 1 163 ? -14.213 27.990 29.071 1.00 87.69 163 ASN A C 1
ATOM 1204 O O . ASN A 1 163 ? -14.227 29.222 29.231 1.00 87.69 163 ASN A O 1
ATOM 1208 N N . GLY A 1 164 ? -13.497 27.158 29.820 1.00 84.69 164 GLY A N 1
ATOM 1209 C CA . GLY A 1 164 ? -12.680 27.517 30.968 1.00 84.69 164 GLY A CA 1
ATOM 1210 C C . GLY A 1 164 ? -12.889 26.531 32.115 1.00 84.69 164 GLY A C 1
ATOM 1211 O O . GLY A 1 164 ? -13.688 25.614 32.026 1.00 84.69 164 GLY A O 1
ATOM 1212 N N . ARG A 1 165 ? -12.196 26.765 33.230 1.00 85.94 165 ARG A N 1
ATOM 1213 C CA . ARG A 1 165 ? -12.133 25.818 34.347 1.00 85.94 165 ARG A CA 1
ATOM 1214 C C . ARG A 1 165 ? -13.512 25.537 34.941 1.00 85.94 165 ARG A C 1
ATOM 1216 O O . ARG A 1 165 ? -14.182 26.440 35.454 1.00 85.94 165 ARG A O 1
ATOM 1223 N N . GLU A 1 166 ? -13.843 24.262 35.039 1.00 89.12 166 GLU A N 1
ATOM 1224 C CA . GLU A 1 166 ? -15.024 23.774 35.743 1.00 89.12 166 GLU A CA 1
ATOM 1225 C C . GLU A 1 166 ? -14.753 22.479 36.512 1.00 89.12 166 GLU A C 1
ATOM 1227 O O . GLU A 1 166 ? -13.660 21.918 36.480 1.00 89.12 166 GLU A O 1
ATOM 1232 N N . ALA A 1 167 ? -15.751 22.034 37.268 1.00 89.75 167 ALA A N 1
ATOM 1233 C CA . ALA A 1 167 ? -15.780 20.700 37.835 1.00 89.75 167 ALA A CA 1
ATOM 1234 C C . ALA A 1 167 ? -17.112 20.041 37.469 1.00 89.75 167 ALA A C 1
ATOM 1236 O O . ALA A 1 167 ? -18.143 20.363 38.070 1.00 89.75 167 ALA A O 1
ATOM 1237 N N . CYS A 1 168 ? -17.068 19.135 36.493 1.00 92.50 168 CYS A N 1
ATOM 1238 C CA . CYS A 1 168 ? -18.212 18.351 36.049 1.00 92.50 168 CYS A CA 1
ATOM 1239 C C . CYS A 1 168 ? -18.144 16.934 36.635 1.00 92.50 168 CYS A C 1
ATOM 1241 O O . CYS A 1 168 ? -17.072 16.326 36.692 1.00 92.50 168 CYS A O 1
ATOM 1243 N N . ARG A 1 169 ? -19.280 16.419 37.108 1.00 94.75 169 ARG A N 1
ATOM 1244 C CA . ARG A 1 169 ? -19.424 15.046 37.607 1.00 94.75 169 ARG A CA 1
ATOM 1245 C C . ARG A 1 169 ? -20.673 14.404 37.031 1.00 94.75 169 ARG A C 1
ATOM 1247 O O . ARG A 1 169 ? -21.681 15.086 36.848 1.00 94.75 169 ARG A O 1
ATOM 1254 N N . VAL A 1 170 ? -20.590 13.104 36.792 1.00 96.69 170 VAL A N 1
ATOM 1255 C CA . VAL A 1 170 ? -21.666 12.257 36.284 1.00 96.69 170 VAL A CA 1
ATOM 1256 C C . VAL A 1 170 ? -21.931 11.142 37.284 1.00 96.69 170 VAL A C 1
ATOM 1258 O O . VAL A 1 170 ? -20.992 10.531 37.794 1.00 96.69 170 VAL A O 1
ATOM 1261 N N . ASP A 1 171 ? -23.207 10.900 37.560 1.00 97.50 171 ASP A N 1
ATOM 1262 C CA . ASP A 1 171 ? -23.667 9.851 38.462 1.00 97.50 171 ASP A CA 1
ATOM 1263 C C . ASP A 1 171 ? -25.035 9.296 38.014 1.00 97.50 171 ASP A C 1
ATOM 1265 O O . ASP A 1 171 ? -25.715 9.903 37.182 1.00 97.50 171 ASP A O 1
ATOM 1269 N N . ASN A 1 172 ? -25.443 8.144 38.551 1.00 96.81 172 ASN A N 1
ATOM 1270 C CA . ASN A 1 172 ? -26.756 7.523 38.358 1.00 96.81 172 ASN A CA 1
ATOM 1271 C C . ASN A 1 172 ? -27.195 7.441 36.886 1.00 96.81 172 ASN A C 1
ATOM 1273 O O . ASN A 1 172 ? -28.306 7.854 36.525 1.00 96.81 172 ASN A O 1
ATOM 1277 N N . VAL A 1 173 ? -26.333 6.912 36.015 1.00 97.88 173 VAL A N 1
ATOM 1278 C CA . VAL A 1 173 ? -26.714 6.679 34.617 1.00 97.88 173 VAL A CA 1
ATOM 1279 C C . VAL A 1 173 ? -27.611 5.452 34.560 1.00 97.88 173 VAL A C 1
ATOM 1281 O O . VAL A 1 173 ? -27.237 4.392 35.051 1.00 97.88 173 VAL A O 1
ATOM 1284 N N . VAL A 1 174 ? -28.801 5.575 33.972 1.00 97.50 174 VAL A N 1
ATOM 1285 C CA . VAL A 1 174 ? -29.761 4.467 33.888 1.00 97.50 174 VAL A CA 1
ATOM 1286 C C . VAL A 1 174 ? -30.381 4.401 32.504 1.00 97.50 174 VAL A C 1
ATOM 1288 O O . VAL A 1 174 ? -31.018 5.352 32.055 1.00 97.50 174 VAL A O 1
ATOM 1291 N N . LEU A 1 175 ? -30.268 3.238 31.868 1.00 97.50 175 LEU A N 1
ATOM 1292 C CA . LEU A 1 175 ? -31.115 2.828 30.758 1.00 97.50 175 LEU A CA 1
ATOM 1293 C C . LEU A 1 175 ? -32.165 1.863 31.313 1.00 97.50 175 LEU A C 1
ATOM 1295 O O . LEU A 1 175 ? -31.854 0.776 31.795 1.00 97.50 175 LEU A O 1
ATOM 1299 N N . SER A 1 176 ? -33.430 2.277 31.291 1.00 95.19 176 SER A N 1
ATOM 1300 C CA . SER A 1 176 ? -34.517 1.531 31.957 1.00 95.19 176 SER A CA 1
ATOM 1301 C C . SER A 1 176 ? -34.884 0.188 31.300 1.00 95.19 176 SER A C 1
ATOM 1303 O O . SER A 1 176 ? -35.671 -0.569 31.871 1.00 95.19 176 SER A O 1
ATOM 1305 N N . GLY A 1 177 ? -34.319 -0.100 30.124 1.00 91.19 177 GLY A N 1
ATOM 1306 C CA . GLY A 1 177 ? -34.358 -1.399 29.460 1.00 91.19 177 GLY A CA 1
ATOM 1307 C C . GLY A 1 177 ? -32.970 -2.044 29.411 1.00 91.19 177 GLY A C 1
ATOM 1308 O O . GLY A 1 177 ? -31.954 -1.379 29.604 1.00 91.19 177 GLY A O 1
ATOM 1309 N N . SER A 1 178 ? -32.916 -3.340 29.111 1.00 90.44 178 SER A N 1
ATOM 1310 C CA . SER A 1 178 ? -31.659 -4.045 28.841 1.00 90.44 178 SER A CA 1
ATOM 1311 C C . SER A 1 178 ? -31.467 -4.223 27.337 1.00 90.44 178 SER A C 1
ATOM 1313 O O . SER A 1 178 ? -32.315 -4.870 26.715 1.00 90.44 178 SER A O 1
ATOM 1315 N N . PRO A 1 179 ? -30.387 -3.676 26.753 1.00 93.62 179 PRO A N 1
ATOM 1316 C CA . PRO A 1 179 ? -30.026 -3.940 25.367 1.00 93.62 179 PRO A CA 1
ATOM 1317 C C . PRO A 1 179 ? -29.820 -5.437 25.124 1.00 93.62 179 PRO A C 1
ATOM 1319 O O . PRO A 1 179 ? -29.298 -6.149 25.988 1.00 93.62 179 PRO A O 1
ATOM 1322 N N . ALA A 1 180 ? -30.211 -5.924 23.948 1.00 92.12 180 ALA A N 1
ATOM 1323 C CA . ALA A 1 180 ? -29.821 -7.260 23.512 1.00 92.12 180 ALA A CA 1
ATOM 1324 C C . ALA A 1 180 ? -28.437 -7.202 22.849 1.00 92.12 180 ALA A C 1
ATOM 1326 O O . ALA A 1 180 ? -28.179 -6.336 22.019 1.00 92.12 180 ALA A O 1
ATOM 1327 N N . ALA A 1 181 ? -27.536 -8.120 23.204 1.00 87.81 181 ALA A N 1
ATOM 1328 C CA . ALA A 1 181 ? -26.196 -8.149 22.624 1.00 87.81 181 ALA A CA 1
ATOM 1329 C C . ALA A 1 181 ? -26.251 -8.391 21.105 1.00 87.81 181 ALA A C 1
ATOM 1331 O O . ALA A 1 181 ? -26.924 -9.315 20.641 1.00 87.81 181 ALA A O 1
ATOM 1332 N N . VAL A 1 182 ? -25.507 -7.586 20.347 1.00 89.00 182 VAL A N 1
ATOM 1333 C CA . VAL A 1 182 ? -25.323 -7.742 18.900 1.00 89.00 182 VAL A CA 1
ATOM 1334 C C . VAL A 1 182 ? -23.908 -8.253 18.657 1.00 89.00 182 VAL A C 1
ATOM 1336 O O . VAL A 1 182 ? -22.936 -7.654 19.109 1.00 89.00 182 VAL A O 1
ATOM 1339 N N . TRP A 1 183 ? -23.793 -9.384 17.961 1.00 88.38 183 TRP A N 1
ATOM 1340 C CA . TRP A 1 183 ? -22.500 -9.935 17.572 1.00 88.38 183 TRP A CA 1
ATOM 1341 C C . TRP A 1 183 ? -22.049 -9.341 16.238 1.00 88.38 183 TRP A C 1
ATOM 1343 O O . TRP A 1 183 ? -22.686 -9.573 15.210 1.00 88.38 183 TRP A O 1
ATOM 1353 N N . GLU A 1 184 ? -20.922 -8.631 16.256 1.00 88.00 184 GLU A N 1
ATOM 1354 C CA . GLU A 1 184 ? -20.272 -8.104 15.055 1.00 88.00 184 GLU A CA 1
ATOM 1355 C C . GLU A 1 184 ? -18.914 -8.798 14.850 1.00 88.00 184 GLU A C 1
ATOM 1357 O O . GLU A 1 184 ? -18.001 -8.619 15.668 1.00 88.00 184 GLU A O 1
ATOM 1362 N N . PRO A 1 185 ? -18.771 -9.618 13.787 1.00 88.88 185 PRO A N 1
ATOM 1363 C CA . PRO A 1 185 ? -17.565 -10.411 13.560 1.00 88.88 185 PRO A CA 1
ATOM 1364 C C . PRO A 1 185 ? -16.395 -9.592 13.011 1.00 88.88 185 PRO A C 1
ATOM 1366 O O . PRO A 1 185 ? -15.259 -10.038 13.139 1.00 88.88 185 PRO A O 1
ATOM 1369 N N . CYS A 1 186 ? -16.663 -8.430 12.407 1.00 89.88 186 CYS A N 1
ATOM 1370 C CA . CYS A 1 186 ? -15.671 -7.559 11.786 1.00 89.88 186 CYS A CA 1
ATOM 1371 C C . CYS A 1 186 ? -15.933 -6.112 12.211 1.00 89.88 186 CYS A C 1
ATOM 1373 O O . CYS A 1 186 ? -16.975 -5.554 11.870 1.00 89.88 186 CYS A O 1
ATOM 1375 N N . LEU A 1 187 ? -14.993 -5.514 12.937 1.00 90.44 187 LEU A N 1
ATOM 1376 C CA . LEU A 1 187 ? -15.069 -4.134 13.407 1.00 90.44 187 LEU A CA 1
ATOM 1377 C C . LEU A 1 187 ? -13.756 -3.419 13.122 1.00 90.44 187 LEU A C 1
ATOM 1379 O O . LEU A 1 187 ? -12.697 -3.927 13.491 1.00 90.44 187 LEU A O 1
ATOM 1383 N N . TRP A 1 188 ? -13.848 -2.231 12.523 1.00 89.75 188 TRP A N 1
ATOM 1384 C CA . TRP A 1 188 ? -12.712 -1.443 12.048 1.00 89.75 188 TRP A CA 1
ATOM 1385 C C . TRP A 1 188 ? -12.894 0.039 12.366 1.00 89.75 188 TRP A C 1
ATOM 1387 O O . TRP A 1 188 ? -13.994 0.571 12.224 1.00 89.75 188 TRP A O 1
ATOM 1397 N N . ASP A 1 189 ? -11.803 0.706 12.724 1.00 90.62 189 ASP A N 1
ATOM 1398 C CA . ASP A 1 189 ? -11.659 2.155 12.658 1.00 90.62 189 ASP A CA 1
ATOM 1399 C C . ASP A 1 189 ? -10.523 2.470 11.680 1.00 90.62 189 ASP A C 1
ATOM 1401 O O . ASP A 1 189 ? -9.356 2.179 11.948 1.00 90.62 189 ASP A O 1
ATOM 1405 N N . THR A 1 190 ? -10.892 3.004 10.516 1.00 88.75 190 THR A N 1
ATOM 1406 C CA . THR A 1 190 ? -9.961 3.388 9.441 1.00 88.75 190 THR A CA 1
ATOM 1407 C C . THR A 1 190 ? -9.554 4.853 9.528 1.00 88.75 190 THR A C 1
ATOM 1409 O O . THR A 1 190 ? -8.934 5.375 8.608 1.00 88.75 190 THR A O 1
ATOM 1412 N N . PHE A 1 191 ? -10.041 5.580 10.546 1.00 90.38 191 PHE A N 1
ATOM 1413 C CA . PHE A 1 191 ? -9.744 6.995 10.795 1.00 90.38 191 PHE A CA 1
ATOM 1414 C C . PHE A 1 191 ? -9.919 7.927 9.584 1.00 90.38 191 PHE A C 1
ATOM 1416 O O . PHE A 1 191 ? -9.413 9.049 9.556 1.00 90.38 191 PHE A O 1
ATOM 1423 N N . THR A 1 192 ? -10.685 7.495 8.583 1.00 85.81 192 THR A N 1
ATOM 1424 C CA . THR A 1 192 ? -10.896 8.246 7.343 1.00 85.81 192 THR A CA 1
ATOM 1425 C C . THR A 1 192 ? -11.909 9.370 7.547 1.00 85.81 192 THR A C 1
ATOM 1427 O O . THR A 1 192 ? -11.862 10.400 6.876 1.00 85.81 192 THR A O 1
ATOM 1430 N N . THR A 1 193 ? -12.807 9.211 8.521 1.00 82.69 193 THR A N 1
ATOM 1431 C CA . THR A 1 193 ? -13.656 10.312 8.976 1.00 82.69 193 THR A CA 1
ATOM 1432 C C . THR A 1 193 ? -12.842 11.205 9.906 1.00 82.69 193 THR A C 1
ATOM 1434 O O . THR A 1 193 ? -12.236 10.720 10.859 1.00 82.69 193 THR A O 1
ATOM 1437 N N . GLY A 1 194 ? -12.826 12.512 9.634 1.00 81.00 194 GLY A N 1
ATOM 1438 C CA . GLY A 1 194 ? -12.060 13.468 10.430 1.00 81.00 194 GLY A CA 1
ATOM 1439 C C . GLY A 1 194 ? -12.420 13.436 11.920 1.00 81.00 194 GLY A C 1
ATOM 1440 O O . GLY A 1 194 ? -13.580 13.268 12.297 1.00 81.00 194 GLY A O 1
ATOM 1441 N N . GLY A 1 195 ? -11.410 13.649 12.763 1.00 84.44 195 GLY A N 1
ATOM 1442 C CA . GLY A 1 195 ? -11.518 13.570 14.219 1.00 84.44 195 GLY A CA 1
ATOM 1443 C C . GLY A 1 195 ? -10.895 12.298 14.795 1.00 84.44 195 GLY A C 1
ATOM 1444 O O . GLY A 1 195 ? -10.365 11.452 14.084 1.00 84.44 195 GLY A O 1
ATOM 1445 N N . THR A 1 196 ? -10.920 12.195 16.117 1.00 86.00 196 THR A N 1
ATOM 1446 C CA . THR A 1 196 ? -10.240 11.148 16.894 1.00 86.00 196 THR A CA 1
ATOM 1447 C C . THR A 1 196 ? -11.144 9.971 17.276 1.00 86.00 196 THR A C 1
ATOM 1449 O O . THR A 1 196 ? -10.725 9.082 18.012 1.00 86.00 196 THR A O 1
ATOM 1452 N N . GLY A 1 197 ? -12.396 9.964 16.809 1.00 84.06 197 GLY A N 1
ATOM 1453 C CA . GLY A 1 197 ? -13.399 8.983 17.225 1.00 84.06 197 GLY A CA 1
ATOM 1454 C C . GLY A 1 197 ? -13.719 9.057 18.725 1.00 84.06 197 GLY A C 1
ATOM 1455 O O . GLY A 1 197 ? -13.612 10.115 19.343 1.00 84.06 197 GLY A O 1
ATOM 1456 N N . ASP A 1 198 ? -14.136 7.926 19.296 1.00 85.19 198 ASP A N 1
ATOM 1457 C CA . ASP A 1 198 ? -14.391 7.729 20.737 1.00 85.19 198 ASP A CA 1
ATOM 1458 C C . ASP A 1 198 ? -13.149 7.264 21.515 1.00 85.19 198 ASP A C 1
ATOM 1460 O O . ASP A 1 198 ? -13.248 6.782 22.644 1.00 85.19 198 ASP A O 1
ATOM 1464 N N . TRP A 1 199 ? -11.971 7.360 20.901 1.00 88.12 199 TRP A N 1
ATOM 1465 C CA . TRP A 1 199 ? -10.732 6.914 21.517 1.00 88.12 199 TRP A CA 1
ATOM 1466 C C . TRP A 1 199 ? -10.363 7.800 22.709 1.00 88.12 199 TRP A C 1
ATOM 1468 O O . TRP A 1 199 ? -10.611 9.012 22.722 1.00 88.12 199 TRP A O 1
ATOM 1478 N N . SER A 1 200 ? -9.735 7.182 23.707 1.00 84.62 200 SER A N 1
ATOM 1479 C CA . SER A 1 200 ? -9.166 7.875 24.865 1.00 84.62 200 SER A CA 1
ATOM 1480 C C . SER A 1 200 ? -7.650 7.709 24.881 1.00 84.62 200 SER A C 1
ATOM 1482 O O . SER A 1 200 ? -7.117 6.692 24.433 1.00 84.62 200 SER A O 1
ATOM 1484 N N . TYR A 1 201 ? -6.955 8.698 25.439 1.00 85.50 201 TYR A N 1
ATOM 1485 C CA . TYR A 1 201 ? -5.498 8.800 25.363 1.00 85.50 201 TYR A CA 1
ATOM 1486 C C . TYR A 1 201 ? -4.886 9.074 26.733 1.00 85.50 201 TYR A C 1
ATOM 1488 O O . TYR A 1 201 ? -5.489 9.755 27.564 1.00 85.50 201 TYR A O 1
ATOM 1496 N N . GLN A 1 202 ? -3.680 8.563 26.978 1.00 86.31 202 GLN A N 1
ATOM 1497 C CA . GLN A 1 202 ? -2.916 8.859 28.193 1.00 86.31 202 GLN A CA 1
ATOM 1498 C C . GLN A 1 202 ? -1.444 9.104 27.854 1.00 86.31 202 GLN A C 1
ATOM 1500 O O . GLN A 1 202 ? -0.884 8.431 26.995 1.00 86.31 202 GLN A O 1
ATOM 1505 N N . ASN A 1 203 ? -0.832 10.062 28.557 1.00 87.12 203 ASN A N 1
ATOM 1506 C CA . ASN A 1 203 ? 0.575 10.463 28.408 1.00 87.12 203 ASN A CA 1
ATOM 1507 C C . ASN A 1 203 ? 1.012 10.740 26.959 1.00 87.12 203 ASN A C 1
ATOM 1509 O O . ASN A 1 203 ? 2.144 10.447 26.605 1.00 87.12 203 ASN A O 1
ATOM 1513 N N . THR A 1 204 ? 0.137 11.315 26.133 1.00 88.06 204 THR A N 1
ATOM 1514 C CA . THR A 1 204 ? 0.492 11.767 24.781 1.00 88.06 204 THR A CA 1
ATOM 1515 C C . THR A 1 204 ? 0.698 13.282 24.763 1.00 88.06 204 THR A C 1
ATOM 1517 O O . THR A 1 204 ? 0.114 14.020 25.564 1.00 88.06 204 THR A O 1
ATOM 1520 N N . GLY A 1 205 ? 1.499 13.775 23.821 1.00 86.69 205 GLY A N 1
ATOM 1521 C CA . GLY A 1 205 ? 1.685 15.201 23.528 1.00 86.69 205 GLY A CA 1
ATOM 1522 C C . GLY A 1 205 ? 0.519 15.829 22.763 1.00 86.69 205 GLY A C 1
ATOM 1523 O O . GLY A 1 205 ? 0.655 16.927 22.223 1.00 86.69 205 GLY A O 1
ATOM 1524 N N . GLY A 1 206 ? -0.611 15.123 22.690 1.00 85.25 206 GLY A N 1
ATOM 1525 C CA . GLY A 1 206 ? -1.752 15.422 21.838 1.00 85.25 206 GLY A CA 1
ATOM 1526 C C . GLY A 1 206 ? -1.919 14.384 20.729 1.00 85.25 206 GLY A C 1
ATOM 1527 O O . GLY A 1 206 ? -0.950 13.824 20.212 1.00 85.25 206 GLY A O 1
ATOM 1528 N N . VAL A 1 207 ? -3.176 14.145 20.359 1.00 89.88 207 VAL A N 1
ATOM 1529 C CA . VAL A 1 207 ? -3.555 13.277 19.241 1.00 89.88 207 VAL A CA 1
ATOM 1530 C C . VAL A 1 207 ? -4.384 14.093 18.263 1.00 89.88 207 VAL A C 1
ATOM 1532 O O . VAL A 1 207 ? -5.270 14.850 18.654 1.00 89.88 207 VAL A O 1
ATOM 1535 N N . THR A 1 208 ? -4.074 13.958 16.980 1.00 92.19 208 THR A N 1
ATOM 1536 C CA . THR A 1 208 ? -4.779 14.644 15.893 1.00 92.19 208 THR A CA 1
ATOM 1537 C C . THR A 1 208 ? -5.111 13.655 14.792 1.00 92.19 208 THR A C 1
ATOM 1539 O O . THR A 1 208 ? -4.394 12.676 14.624 1.00 92.19 208 THR A O 1
ATOM 1542 N N . ASN A 1 209 ? -6.160 13.924 14.021 1.00 93.12 209 ASN A N 1
ATOM 1543 C CA . ASN A 1 209 ? -6.401 13.243 12.755 1.00 93.12 209 ASN A CA 1
ATOM 1544 C C . ASN A 1 209 ? -6.142 14.237 11.615 1.00 93.12 209 ASN A C 1
ATOM 1546 O O . ASN A 1 209 ? -6.919 15.185 11.470 1.00 93.12 209 ASN A O 1
ATOM 1550 N N . PRO A 1 210 ? -5.052 14.078 10.841 1.00 89.75 210 PRO A N 1
ATOM 1551 C CA . PRO A 1 210 ? -4.726 14.997 9.753 1.00 89.75 210 PRO A CA 1
ATOM 1552 C C . PRO A 1 210 ? -5.705 14.955 8.568 1.00 89.75 210 PRO A C 1
ATOM 1554 O O . PRO A 1 210 ? -5.655 15.846 7.727 1.00 89.75 210 PRO A O 1
ATOM 1557 N N . GLY A 1 211 ? -6.574 13.942 8.480 1.00 85.31 211 GLY A N 1
ATOM 1558 C CA . GLY A 1 211 ? -7.514 13.732 7.373 1.00 85.31 211 GLY A CA 1
ATOM 1559 C C . GLY A 1 211 ? -6.903 13.095 6.119 1.00 85.31 211 GLY A C 1
ATOM 1560 O O . GLY A 1 211 ? -7.645 12.687 5.232 1.00 85.31 211 GLY A O 1
ATOM 1561 N N . SER A 1 212 ? -5.574 12.981 6.048 1.00 83.12 212 SER A N 1
ATOM 1562 C CA . SER A 1 212 ? -4.828 12.301 4.981 1.00 83.12 212 SER A CA 1
ATOM 1563 C C . SER A 1 212 ? -3.489 11.758 5.504 1.00 83.12 212 SER A C 1
ATOM 1565 O O . SER A 1 212 ? -3.063 12.115 6.605 1.00 83.12 212 SER A O 1
ATOM 1567 N N . GLY A 1 213 ? -2.793 10.937 4.711 1.00 80.12 213 GLY A N 1
ATOM 1568 C CA . GLY A 1 213 ? -1.479 10.368 5.047 1.00 80.12 213 GLY A CA 1
ATOM 1569 C C . GLY A 1 213 ? -1.518 9.015 5.775 1.00 80.12 213 GLY A C 1
ATOM 1570 O O . GLY A 1 213 ? -0.454 8.492 6.127 1.00 80.12 213 GLY A O 1
ATOM 1571 N N . GLY A 1 214 ? -2.715 8.463 5.991 1.00 83.38 214 GLY A N 1
ATOM 1572 C CA . GLY A 1 214 ? -2.961 7.060 6.332 1.00 83.38 214 GLY A CA 1
ATOM 1573 C C . GLY A 1 214 ? -2.671 6.129 5.153 1.00 83.38 214 GLY A C 1
ATOM 1574 O O . GLY A 1 214 ? -2.206 6.578 4.102 1.00 83.38 214 GLY A O 1
ATOM 1575 N N . ASN A 1 215 ? -2.945 4.835 5.301 1.00 76.44 215 ASN A N 1
ATOM 1576 C CA . ASN A 1 215 ? -2.841 3.853 4.211 1.00 76.44 215 ASN A CA 1
ATOM 1577 C C . ASN A 1 215 ? -4.222 3.425 3.666 1.00 76.44 215 ASN A C 1
ATOM 1579 O O . ASN A 1 215 ? -4.434 2.262 3.310 1.00 76.44 215 ASN A O 1
ATOM 1583 N N . GLY A 1 216 ? -5.106 4.425 3.578 1.00 73.12 216 GLY A N 1
ATOM 1584 C CA . GLY A 1 216 ? -6.534 4.335 3.252 1.00 73.12 216 GLY A CA 1
ATOM 1585 C C . GLY A 1 216 ? -7.287 5.672 3.382 1.00 73.12 216 GLY A C 1
ATOM 1586 O O . GLY A 1 216 ? -8.416 5.792 2.909 1.00 73.12 216 GLY A O 1
ATOM 1587 N N . GLY A 1 217 ? -6.666 6.697 3.987 1.00 81.19 217 GLY A N 1
ATOM 1588 C CA . GLY A 1 217 ? -7.259 8.019 4.183 1.00 81.19 217 GLY A CA 1
ATOM 1589 C C . GLY A 1 217 ? -6.583 8.805 5.309 1.00 81.19 217 GLY A C 1
ATOM 1590 O O . GLY A 1 217 ? -5.380 9.074 5.264 1.00 81.19 217 GLY A O 1
ATOM 1591 N N . GLY A 1 218 ? -7.372 9.214 6.304 1.00 87.56 218 GLY A N 1
ATOM 1592 C CA . GLY A 1 218 ? -6.869 9.782 7.557 1.00 87.56 218 GLY A CA 1
ATOM 1593 C C . GLY A 1 218 ? -6.240 8.719 8.459 1.00 87.56 218 GLY A C 1
ATOM 1594 O O . GLY A 1 218 ? -6.324 7.537 8.179 1.00 87.56 218 GLY A O 1
ATOM 1595 N N . TYR A 1 219 ? -5.585 9.156 9.530 1.00 92.62 219 TYR A N 1
ATOM 1596 C CA . TYR A 1 219 ? -4.976 8.294 10.549 1.00 92.62 219 TYR A CA 1
ATOM 1597 C C . TYR A 1 219 ? -4.875 9.077 11.861 1.00 92.62 219 TYR A C 1
ATOM 1599 O O . TYR A 1 219 ? -4.960 10.310 11.858 1.00 92.62 219 TYR A O 1
ATOM 1607 N N . LEU A 1 220 ? -4.649 8.408 12.992 1.00 94.75 220 LEU A N 1
ATOM 1608 C CA . LEU A 1 220 ? -4.308 9.104 14.233 1.00 94.75 220 LEU A CA 1
ATOM 1609 C C . LEU A 1 220 ? -2.813 9.413 14.269 1.00 94.75 220 LEU A C 1
ATOM 1611 O O . LEU A 1 220 ? -1.985 8.507 14.276 1.00 94.75 220 LEU A O 1
ATOM 1615 N N . ARG A 1 221 ? -2.468 10.699 14.357 1.00 94.50 221 ARG A N 1
ATOM 1616 C CA . ARG A 1 221 ? -1.111 11.191 14.608 1.00 94.50 221 ARG A CA 1
ATOM 1617 C C . ARG A 1 221 ? -0.940 11.494 16.092 1.00 94.50 221 ARG A C 1
ATOM 1619 O O . ARG A 1 221 ? -1.546 12.439 16.603 1.00 94.50 221 ARG A O 1
ATOM 1626 N N . ILE A 1 222 ? -0.086 10.718 16.748 1.00 94.50 222 ILE A N 1
ATOM 1627 C CA . ILE A 1 222 ? 0.243 10.796 18.171 1.00 94.50 222 ILE A CA 1
ATOM 1628 C C . ILE A 1 222 ? 1.575 11.528 18.341 1.00 94.50 222 ILE A C 1
ATOM 1630 O O . ILE A 1 222 ? 2.590 11.118 17.776 1.00 94.50 222 ILE A O 1
ATOM 1634 N N . ALA A 1 223 ? 1.568 12.626 19.095 1.00 92.00 223 ALA A N 1
ATOM 1635 C CA . ALA A 1 223 ? 2.782 13.332 19.487 1.00 92.00 223 ALA A CA 1
ATOM 1636 C C . ALA A 1 223 ? 3.339 12.787 20.811 1.00 92.00 223 ALA A C 1
ATOM 1638 O O . ALA A 1 223 ? 2.575 12.378 21.685 1.00 92.00 223 ALA A O 1
ATOM 1639 N N . ASP A 1 224 ? 4.659 12.844 20.958 1.00 90.81 224 ASP A N 1
ATOM 1640 C CA . ASP A 1 224 ? 5.388 12.460 22.169 1.00 90.81 224 ASP A CA 1
ATOM 1641 C C . ASP A 1 224 ? 5.031 13.297 23.410 1.00 90.81 224 ASP A C 1
ATOM 1643 O O . ASP A 1 224 ? 4.799 14.509 23.324 1.00 90.81 224 ASP A O 1
ATOM 1647 N N . ALA A 1 225 ? 5.048 12.654 24.577 1.00 88.50 225 ALA A N 1
ATOM 1648 C CA . ALA A 1 225 ? 5.056 13.301 25.883 1.00 88.50 225 ALA A CA 1
ATOM 1649 C C . ALA A 1 225 ? 5.769 12.433 26.928 1.00 88.50 225 ALA A C 1
ATOM 1651 O O . ALA A 1 225 ? 6.088 11.273 26.720 1.00 88.50 225 ALA A O 1
ATOM 1652 N N . ALA A 1 226 ? 6.002 13.001 28.114 1.00 85.88 226 ALA A N 1
ATOM 1653 C CA . ALA A 1 226 ? 6.627 12.257 29.199 1.00 85.88 226 ALA A CA 1
ATOM 1654 C C . ALA A 1 226 ? 5.743 11.087 29.673 1.00 85.88 226 ALA A C 1
ATOM 1656 O O . ALA A 1 226 ? 4.651 11.307 30.204 1.00 85.88 226 ALA A O 1
ATOM 1657 N N . GLY A 1 227 ? 6.269 9.866 29.587 1.00 86.00 227 GLY A N 1
ATOM 1658 C CA . GLY A 1 227 ? 5.607 8.642 30.039 1.00 86.00 227 GLY A CA 1
ATOM 1659 C C . GLY A 1 227 ? 5.491 7.632 28.904 1.00 86.00 227 GLY A C 1
ATOM 1660 O O . GLY A 1 227 ? 6.176 7.762 27.907 1.00 86.00 227 GLY A O 1
ATOM 1661 N N . LEU A 1 228 ? 4.654 6.608 29.082 1.00 88.44 228 LEU A N 1
ATOM 1662 C CA . LEU A 1 228 ? 4.301 5.701 27.991 1.00 88.44 228 LEU A CA 1
ATOM 1663 C C . LEU A 1 228 ? 3.042 6.225 27.310 1.00 88.44 228 LEU A C 1
ATOM 1665 O O . LEU A 1 228 ? 1.995 6.288 27.969 1.00 88.44 228 LEU A O 1
ATOM 1669 N N . SER A 1 229 ? 3.146 6.564 26.028 1.00 91.06 229 SER A N 1
ATOM 1670 C CA . SER A 1 229 ? 2.011 6.953 25.193 1.00 91.06 229 SER A CA 1
ATOM 1671 C C . SER A 1 229 ? 1.014 5.796 25.054 1.00 91.06 229 SER A C 1
ATOM 1673 O O . SER A 1 229 ? 1.364 4.704 24.601 1.00 91.06 229 SER A O 1
ATOM 1675 N N . VAL A 1 230 ? -0.240 6.021 25.458 1.00 91.62 230 VAL A N 1
ATOM 1676 C CA . VAL A 1 230 ? -1.283 4.984 25.495 1.00 91.62 230 VAL A CA 1
ATOM 1677 C C . VAL A 1 230 ? -2.532 5.420 24.741 1.00 91.62 230 VAL A C 1
ATOM 1679 O O . VAL A 1 230 ? -3.059 6.514 24.956 1.00 91.62 230 VAL A O 1
ATOM 1682 N N . MET A 1 231 ? -3.049 4.494 23.937 1.00 92.06 231 MET A N 1
ATOM 1683 C CA . MET A 1 231 ? -4.324 4.581 23.232 1.00 92.06 231 MET A CA 1
ATOM 1684 C C . MET A 1 231 ? -5.288 3.541 23.802 1.00 92.06 231 MET A C 1
ATOM 1686 O O . MET A 1 231 ? -4.908 2.396 24.052 1.00 92.06 231 MET A O 1
ATOM 1690 N N . LEU A 1 232 ? -6.542 3.925 24.010 1.00 91.31 232 LEU A N 1
ATOM 1691 C CA . LEU A 1 232 ? -7.583 3.053 24.545 1.00 91.31 232 LEU A CA 1
ATOM 1692 C C . LEU A 1 232 ? -8.698 2.915 23.517 1.00 91.31 232 LEU A C 1
ATOM 1694 O O . LEU A 1 232 ? -9.300 3.920 23.129 1.00 91.31 232 LEU A O 1
ATOM 1698 N N . ALA A 1 233 ? -8.959 1.675 23.102 1.00 92.94 233 ALA A N 1
ATOM 1699 C CA . ALA A 1 233 ? -9.995 1.387 22.125 1.00 92.94 233 ALA A CA 1
ATOM 1700 C C . ALA A 1 233 ? -11.386 1.773 22.674 1.00 92.94 233 ALA A C 1
ATOM 1702 O O . ALA A 1 233 ? -11.667 1.526 23.855 1.00 92.94 233 ALA A O 1
ATOM 1703 N N . PRO A 1 234 ? -12.267 2.346 21.836 1.00 89.44 234 PRO A N 1
ATOM 1704 C CA . PRO A 1 234 ? -13.645 2.649 22.199 1.00 89.44 234 PRO A CA 1
ATOM 1705 C C . PRO A 1 234 ? -14.426 1.419 22.656 1.00 89.44 234 PRO A C 1
ATOM 1707 O O . PRO A 1 234 ? -14.170 0.300 22.207 1.00 89.44 234 PRO A O 1
ATOM 1710 N N . ALA A 1 235 ? -15.464 1.642 23.465 1.00 86.12 235 ALA A N 1
ATOM 1711 C CA . ALA A 1 235 ? -16.350 0.582 23.946 1.00 86.12 235 ALA A CA 1
ATOM 1712 C C . ALA A 1 235 ? -17.044 -0.210 22.819 1.00 86.12 235 ALA A C 1
ATOM 1714 O O . ALA A 1 235 ? -17.396 -1.367 23.025 1.00 86.12 235 ALA A O 1
ATOM 1715 N N . THR A 1 236 ? -17.167 0.351 21.613 1.00 86.62 236 THR A N 1
ATOM 1716 C CA . THR A 1 236 ? -17.616 -0.359 20.402 1.00 86.62 236 THR A CA 1
ATOM 1717 C C . THR A 1 236 ? -16.803 -1.626 20.103 1.00 86.62 236 THR A C 1
ATOM 1719 O O . THR A 1 236 ? -17.354 -2.607 19.615 1.00 86.62 236 THR A O 1
ATOM 1722 N N . PHE A 1 237 ? -15.502 -1.642 20.413 1.00 91.50 237 PHE A N 1
ATOM 1723 C CA . PHE A 1 237 ? -14.634 -2.799 20.161 1.00 91.50 237 PHE A CA 1
ATOM 1724 C C . PHE A 1 237 ? -14.633 -3.819 21.303 1.00 91.50 237 PHE A C 1
ATOM 1726 O O . PHE A 1 237 ? -14.110 -4.916 21.129 1.00 91.50 237 PHE A O 1
ATOM 1733 N N . LEU A 1 238 ? -15.193 -3.480 22.460 1.00 91.38 238 LEU A N 1
ATOM 1734 C CA . LEU A 1 238 ? -15.084 -4.237 23.707 1.00 91.38 238 LEU A CA 1
ATOM 1735 C C . LEU A 1 238 ? -16.282 -5.194 23.900 1.00 91.38 238 LEU A C 1
ATOM 1737 O O . LEU A 1 238 ? -17.153 -5.283 23.034 1.00 91.38 238 LEU A O 1
ATOM 1741 N N . GLY A 1 239 ? -16.314 -5.934 25.011 1.00 90.62 239 GLY A N 1
ATOM 1742 C CA . GLY A 1 239 ? -17.372 -6.901 25.339 1.00 90.62 239 GLY A CA 1
ATOM 1743 C C . GLY A 1 239 ? -16.978 -8.360 25.081 1.00 90.62 239 GLY A C 1
ATOM 1744 O O . GLY A 1 239 ? -15.816 -8.730 25.238 1.00 90.62 239 GLY A O 1
ATOM 1745 N N . ASP A 1 240 ? -17.949 -9.202 24.714 1.00 92.44 240 ASP A N 1
ATOM 1746 C CA . ASP A 1 240 ? -17.736 -10.646 24.532 1.00 92.44 240 ASP A CA 1
ATOM 1747 C C . ASP A 1 240 ? -16.991 -10.955 23.221 1.00 92.44 240 ASP A C 1
ATOM 1749 O O . ASP A 1 240 ? -17.515 -10.788 22.119 1.00 92.44 240 ASP A O 1
ATOM 1753 N N . TRP A 1 241 ? -15.748 -11.406 23.356 1.00 95.00 241 TRP A N 1
ATOM 1754 C CA . TRP A 1 241 ? -14.855 -11.855 22.288 1.00 95.00 241 TRP A CA 1
ATOM 1755 C C . TRP A 1 241 ? -14.749 -13.385 22.219 1.00 95.00 241 TRP A C 1
ATOM 1757 O O . TRP A 1 241 ? -14.031 -13.906 21.365 1.00 95.00 241 TRP A O 1
ATOM 1767 N N . SER A 1 242 ? -15.462 -14.133 23.069 1.00 95.31 242 SER A N 1
ATOM 1768 C CA . SER A 1 242 ? -15.421 -15.605 23.093 1.00 95.31 242 SER A CA 1
ATOM 1769 C C . SER A 1 242 ? -15.663 -16.262 21.727 1.00 95.31 242 SER A C 1
ATOM 1771 O O . SER A 1 242 ? -14.998 -17.258 21.439 1.00 95.31 242 SER A O 1
ATOM 1773 N N . PRO A 1 243 ? -16.548 -15.745 20.843 1.00 95.12 243 PRO A N 1
ATOM 1774 C CA . PRO A 1 243 ? -16.733 -16.318 19.507 1.00 95.12 243 PRO A CA 1
ATOM 1775 C C . PRO A 1 243 ? -15.483 -16.277 18.610 1.00 95.12 243 PRO A C 1
ATOM 1777 O O . PRO A 1 243 ? -15.443 -16.977 17.600 1.00 95.12 243 PRO A O 1
ATOM 1780 N N . MET A 1 244 ? -14.479 -15.466 18.960 1.00 95.50 244 MET A N 1
ATOM 1781 C CA . MET A 1 244 ? -13.241 -15.279 18.198 1.00 95.50 244 MET A CA 1
ATOM 1782 C C . MET A 1 244 ? -12.078 -16.142 18.697 1.00 95.50 244 MET A C 1
ATOM 1784 O O . MET A 1 244 ? -11.013 -16.112 18.082 1.00 95.50 244 MET A O 1
ATOM 1788 N N . ASP A 1 245 ? -12.240 -16.885 1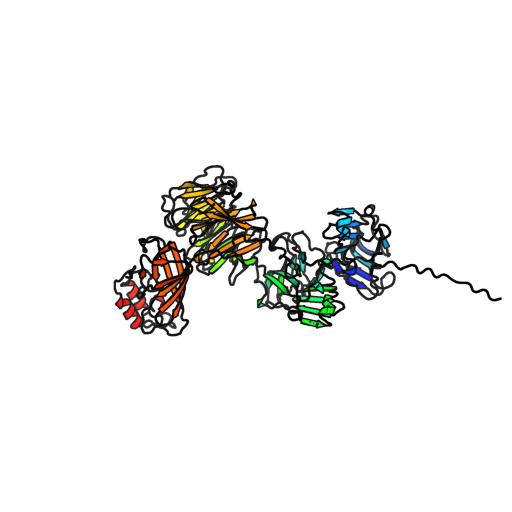9.794 1.00 96.56 245 ASP A N 1
ATOM 1789 C CA . ASP A 1 245 ? -11.160 -17.681 20.388 1.00 96.56 245 ASP A CA 1
ATOM 1790 C C . ASP A 1 245 ? -10.621 -18.725 19.390 1.00 96.56 245 ASP A C 1
ATOM 1792 O O . ASP A 1 245 ? -11.352 -19.599 18.917 1.00 96.56 245 ASP A O 1
ATOM 1796 N N . GLY A 1 246 ? -9.347 -18.593 19.018 1.00 95.88 246 GLY A N 1
ATOM 1797 C CA . GLY A 1 246 ? -8.659 -19.407 18.011 1.00 95.88 246 GLY A CA 1
ATOM 1798 C C . GLY A 1 246 ? -9.089 -19.163 16.558 1.00 95.88 246 GLY A C 1
ATOM 1799 O O . GLY A 1 246 ? -8.590 -19.838 15.658 1.00 95.88 246 GLY A O 1
ATOM 1800 N N . LEU A 1 247 ? -10.014 -18.231 16.305 1.00 95.50 247 LEU A N 1
ATOM 1801 C CA . LEU A 1 247 ? -10.610 -17.986 14.982 1.00 95.50 247 LEU A CA 1
ATOM 1802 C C . LEU A 1 247 ? -10.477 -16.540 14.501 1.00 95.50 247 LEU A C 1
ATOM 1804 O O . LEU A 1 247 ? -10.579 -16.282 13.301 1.00 95.50 247 LEU A O 1
ATOM 1808 N N . GLY A 1 248 ? -10.291 -15.595 15.417 1.00 95.25 248 GLY A N 1
ATOM 1809 C CA . GLY A 1 248 ? -10.190 -14.176 15.118 1.00 95.25 248 GLY A CA 1
ATOM 1810 C C . GLY A 1 248 ? -8.832 -13.583 15.459 1.00 95.25 248 GLY A C 1
ATOM 1811 O O . GLY A 1 248 ? -7.861 -14.283 15.748 1.00 95.25 248 GLY A O 1
ATOM 1812 N N . TYR A 1 249 ? -8.757 -12.262 15.379 1.00 95.62 249 TYR A N 1
ATOM 1813 C CA . TYR A 1 249 ? -7.537 -11.493 15.565 1.00 95.62 249 TYR A CA 1
ATOM 1814 C C . TYR A 1 249 ? -7.842 -10.047 15.955 1.00 95.62 249 TYR A C 1
ATOM 1816 O O . TYR A 1 249 ? -8.948 -9.551 15.732 1.00 95.62 249 TYR A O 1
ATOM 1824 N N . VAL A 1 250 ? -6.819 -9.369 16.471 1.00 95.94 250 VAL A N 1
ATOM 1825 C CA . VAL A 1 250 ? -6.728 -7.904 16.535 1.00 95.94 250 VAL A CA 1
ATOM 1826 C C . VAL A 1 250 ? -5.688 -7.459 15.509 1.00 95.94 250 VAL A C 1
ATOM 1828 O O . VAL A 1 250 ? -4.642 -8.101 15.381 1.00 95.94 250 VAL A O 1
ATOM 1831 N N . SER A 1 251 ? -5.957 -6.394 14.760 1.00 93.56 251 SER A N 1
ATOM 1832 C CA . SER A 1 251 ? -4.977 -5.806 13.844 1.00 93.56 251 SER A CA 1
ATOM 1833 C C . SER A 1 251 ? -4.983 -4.291 13.878 1.00 93.56 251 SER A C 1
ATOM 1835 O O . SER A 1 251 ? -5.963 -3.673 14.282 1.00 93.56 251 SER A O 1
ATOM 1837 N N . LEU A 1 252 ? -3.873 -3.718 13.434 1.00 94.00 252 LEU A N 1
ATOM 1838 C CA . LEU A 1 252 ? -3.679 -2.293 13.242 1.00 94.00 252 LEU A CA 1
ATOM 1839 C C . LEU A 1 252 ? -2.500 -2.046 12.309 1.00 94.00 252 LEU A C 1
ATOM 1841 O O . LEU A 1 252 ? -1.624 -2.901 12.163 1.00 94.00 252 LEU A O 1
ATOM 1845 N N . ASP A 1 253 ? -2.447 -0.846 11.757 1.00 92.94 253 ASP A N 1
ATOM 1846 C CA . ASP A 1 253 ? -1.312 -0.349 11.002 1.00 92.94 253 ASP A CA 1
ATOM 1847 C C . ASP A 1 253 ? -0.564 0.702 11.822 1.00 92.94 253 ASP A C 1
ATOM 1849 O O . ASP A 1 253 ? -1.157 1.596 12.431 1.00 92.94 253 ASP A O 1
ATOM 1853 N N . VAL A 1 254 ? 0.763 0.589 11.849 1.00 94.19 254 VAL A N 1
ATOM 1854 C CA . VAL A 1 254 ? 1.645 1.500 12.585 1.00 94.19 254 VAL A CA 1
ATOM 1855 C C . VAL A 1 254 ? 2.638 2.149 11.635 1.00 94.19 254 VAL A C 1
ATOM 1857 O O . VAL A 1 254 ? 3.182 1.504 10.736 1.00 94.19 254 VAL A O 1
ATOM 1860 N N . ARG A 1 255 ? 2.920 3.430 11.867 1.00 93.38 255 ARG A N 1
ATOM 1861 C CA . ARG A 1 255 ? 3.975 4.187 11.188 1.00 93.38 255 ARG A CA 1
ATOM 1862 C C . ARG A 1 255 ? 4.758 5.030 12.181 1.00 93.38 255 ARG A C 1
ATOM 1864 O O . ARG A 1 255 ? 4.173 5.711 13.014 1.00 93.38 255 ARG A O 1
ATOM 1871 N N . ILE A 1 256 ? 6.081 5.058 12.044 1.00 93.75 256 ILE A N 1
ATOM 1872 C CA . ILE A 1 256 ? 6.949 5.948 12.825 1.00 93.75 256 ILE A CA 1
ATOM 1873 C C . ILE A 1 256 ? 7.318 7.150 11.956 1.00 93.75 256 ILE A C 1
ATOM 1875 O O . ILE A 1 256 ? 8.113 7.009 11.034 1.00 93.75 256 ILE A O 1
ATOM 1879 N N . LEU A 1 257 ? 6.775 8.337 12.240 1.00 91.44 257 LEU A N 1
ATOM 1880 C CA . LEU A 1 257 ? 7.037 9.546 11.446 1.00 91.44 257 LEU A CA 1
ATOM 1881 C C . LEU A 1 257 ? 8.377 10.193 11.804 1.00 91.44 257 LEU A C 1
ATOM 1883 O O . LEU A 1 257 ? 9.110 10.656 10.931 1.00 91.44 257 LEU A O 1
ATOM 1887 N N . SER A 1 258 ? 8.697 10.237 13.095 1.00 92.56 258 SER A N 1
ATOM 1888 C CA . SER A 1 258 ? 9.984 10.704 13.607 1.00 92.56 258 SER A CA 1
ATOM 1889 C C . SER A 1 258 ? 10.294 10.033 14.937 1.00 92.56 258 SER A C 1
ATOM 1891 O O . SER A 1 258 ? 9.375 9.665 15.661 1.00 92.56 258 SER A O 1
ATOM 1893 N N . GLY A 1 259 ? 11.576 9.916 15.271 1.00 92.81 259 GLY A N 1
ATOM 1894 C CA . GLY A 1 259 ? 12.052 9.320 16.517 1.00 92.81 259 GLY A CA 1
ATOM 1895 C C . GLY A 1 259 ? 13.462 9.805 16.846 1.00 92.81 259 GLY A C 1
ATOM 1896 O O . GLY A 1 259 ? 14.218 10.187 15.947 1.00 92.81 259 GLY A O 1
ATOM 1897 N N . SER A 1 260 ? 13.821 9.808 18.126 1.00 93.75 260 SER A N 1
ATOM 1898 C CA . SER A 1 260 ? 15.155 10.171 18.612 1.00 93.75 260 SER A CA 1
ATOM 1899 C C . SER A 1 260 ? 15.570 9.274 19.776 1.00 93.75 260 SER A C 1
ATOM 1901 O O . SER A 1 260 ? 14.731 8.815 20.540 1.00 93.75 260 SER A O 1
ATOM 1903 N N . GLY A 1 261 ? 16.871 9.019 19.923 1.00 92.94 261 GLY A N 1
ATOM 1904 C CA . GLY A 1 261 ? 17.370 8.059 20.912 1.00 92.94 261 GLY A CA 1
ATOM 1905 C C . GLY A 1 261 ? 17.348 6.614 20.408 1.00 92.94 261 GLY A C 1
ATOM 1906 O O . GLY A 1 261 ? 17.420 6.369 19.203 1.00 92.94 261 GLY A O 1
ATOM 1907 N N . GLU A 1 262 ? 17.313 5.660 21.336 1.00 93.12 262 GLU A N 1
ATOM 1908 C CA . GLU A 1 262 ? 17.319 4.227 21.025 1.00 93.12 262 GLU A CA 1
ATOM 1909 C C . GLU A 1 262 ? 15.912 3.741 20.660 1.00 93.12 262 GLU A C 1
ATOM 1911 O O . GLU A 1 262 ? 14.938 4.181 21.267 1.00 93.12 262 GLU A O 1
ATOM 1916 N N . ARG A 1 263 ? 15.810 2.821 19.688 1.00 93.06 263 ARG A N 1
ATOM 1917 C CA . ARG A 1 263 ? 14.547 2.140 19.355 1.00 93.06 263 ARG A CA 1
ATOM 1918 C C . ARG A 1 263 ? 14.241 1.069 20.393 1.00 93.06 263 ARG A C 1
ATOM 1920 O O . ARG A 1 263 ? 15.091 0.223 20.676 1.00 93.06 263 ARG A O 1
ATOM 1927 N N . LEU A 1 264 ? 13.016 1.067 20.892 1.00 92.50 264 LEU A N 1
ATOM 1928 C CA . LEU A 1 264 ? 12.548 0.212 21.972 1.00 92.50 264 LEU A CA 1
ATOM 1929 C C . LEU A 1 264 ? 11.401 -0.672 21.478 1.00 92.50 264 LEU A C 1
ATOM 1931 O O . LEU A 1 264 ? 10.418 -0.171 20.944 1.00 92.50 264 LEU A O 1
ATOM 1935 N N . GLY A 1 265 ? 11.524 -1.985 21.672 1.00 89.06 265 GLY A N 1
ATOM 1936 C CA . GLY A 1 265 ? 10.379 -2.887 21.578 1.00 89.06 265 GLY A CA 1
ATOM 1937 C C . GLY A 1 265 ? 9.419 -2.659 22.747 1.00 89.06 265 GLY A C 1
ATOM 1938 O O . GLY A 1 265 ? 9.817 -2.165 23.807 1.00 89.06 265 GLY A O 1
ATOM 1939 N N . VAL A 1 266 ? 8.159 -3.047 22.571 1.00 90.62 266 VAL A N 1
ATOM 1940 C CA . VAL A 1 266 ? 7.085 -2.806 23.538 1.00 90.62 266 VAL A CA 1
ATOM 1941 C C . VAL A 1 266 ? 6.575 -4.133 24.070 1.00 90.62 266 VAL A C 1
ATOM 1943 O O . VAL A 1 266 ? 5.931 -4.895 23.356 1.00 90.62 266 VAL A O 1
ATOM 1946 N N . VAL A 1 267 ? 6.865 -4.405 25.344 1.00 90.31 267 VAL A N 1
ATOM 1947 C CA . VAL A 1 267 ? 6.511 -5.675 26.003 1.00 90.31 267 VAL A CA 1
ATOM 1948 C C . VAL A 1 267 ? 5.000 -5.878 26.070 1.00 90.31 267 VAL A C 1
ATOM 1950 O O . VAL A 1 267 ? 4.526 -6.977 25.836 1.00 90.31 267 VAL A O 1
ATOM 1953 N N . GLU A 1 268 ? 4.237 -4.824 26.352 1.00 94.12 268 GLU A N 1
ATOM 1954 C CA . GLU A 1 268 ? 2.772 -4.878 26.394 1.00 94.12 268 GLU A CA 1
ATOM 1955 C C . GLU A 1 268 ? 2.169 -4.085 25.235 1.00 94.12 268 GLU A C 1
ATOM 1957 O O . GLU A 1 268 ? 1.335 -3.220 25.460 1.00 94.12 268 GLU A O 1
ATOM 1962 N N . PHE A 1 269 ? 2.609 -4.321 23.997 1.00 96.75 269 PHE A N 1
ATOM 1963 C CA . PHE A 1 269 ? 2.174 -3.535 22.839 1.00 96.75 269 PHE A CA 1
ATOM 1964 C C . PHE A 1 269 ? 0.647 -3.410 22.743 1.00 96.75 269 PHE A C 1
ATOM 1966 O O . PHE A 1 269 ? 0.132 -2.295 22.670 1.00 96.75 269 PHE A O 1
ATOM 1973 N N . ILE A 1 270 ? -0.074 -4.532 22.833 1.00 98.06 270 ILE A N 1
ATOM 1974 C CA . ILE A 1 270 ? -1.528 -4.544 23.037 1.00 98.06 270 ILE A CA 1
ATOM 1975 C C . ILE A 1 270 ? -1.825 -5.315 24.317 1.00 98.06 270 ILE A C 1
ATOM 1977 O O . ILE A 1 270 ? -1.353 -6.439 24.484 1.00 98.06 270 ILE A O 1
ATOM 1981 N N . ARG A 1 271 ? -2.640 -4.735 25.200 1.00 98.12 271 ARG A N 1
ATOM 1982 C CA . ARG A 1 271 ? -3.106 -5.346 26.447 1.00 98.12 271 ARG A CA 1
ATOM 1983 C C . ARG A 1 271 ? -4.628 -5.419 26.481 1.00 98.12 271 ARG A C 1
ATOM 1985 O O . ARG A 1 271 ? -5.307 -4.404 26.340 1.00 98.12 271 ARG A O 1
ATOM 1992 N N . LEU A 1 272 ? -5.147 -6.613 26.745 1.00 98.12 272 LEU A N 1
ATOM 1993 C CA . LEU A 1 272 ? -6.555 -6.870 27.035 1.00 98.12 272 LEU A CA 1
ATOM 1994 C C . LEU A 1 272 ? -6.736 -7.039 28.542 1.00 98.12 272 LEU A C 1
ATOM 1996 O O . LEU A 1 272 ? -5.927 -7.694 29.203 1.00 98.12 272 LEU A O 1
ATOM 2000 N N . SER A 1 273 ? -7.781 -6.444 29.109 1.00 96.69 273 SER A N 1
ATOM 2001 C CA . SER A 1 273 ? -8.136 -6.618 30.523 1.00 96.69 273 SER A CA 1
ATOM 2002 C C . SER A 1 273 ? -9.649 -6.684 30.702 1.00 96.69 273 SER A C 1
ATOM 2004 O O . SER A 1 273 ? -10.397 -6.016 29.992 1.00 96.69 273 SER A O 1
ATOM 2006 N N . GLY A 1 274 ? -10.097 -7.474 31.671 1.00 92.81 274 GLY A N 1
ATOM 2007 C CA . GLY A 1 274 ? -11.506 -7.630 32.007 1.00 92.81 274 GLY A CA 1
ATOM 2008 C C . GLY A 1 274 ? -11.697 -8.351 33.340 1.00 92.81 274 GLY A C 1
ATOM 2009 O O . GLY A 1 274 ? -10.718 -8.780 33.958 1.00 92.81 274 GLY A O 1
ATOM 2010 N N . PRO A 1 275 ? -12.943 -8.532 33.803 1.00 91.12 275 PRO A N 1
ATOM 2011 C CA . PRO A 1 275 ? -13.223 -9.209 35.071 1.00 91.12 275 PRO A CA 1
ATOM 2012 C C . PRO A 1 275 ? -12.655 -10.636 35.144 1.00 91.12 275 PRO A C 1
ATOM 2014 O O . PRO A 1 275 ? -12.345 -11.132 36.227 1.00 91.12 275 PRO A O 1
ATOM 2017 N N . GLY A 1 276 ? -12.506 -11.299 33.992 1.00 93.12 276 GLY A N 1
ATOM 2018 C CA . GLY A 1 276 ? -11.973 -12.656 33.891 1.00 93.12 276 GLY A CA 1
ATOM 2019 C C . GLY A 1 276 ? -10.445 -12.777 33.866 1.00 93.12 276 GLY A C 1
ATOM 2020 O O . GLY A 1 276 ? -9.943 -13.898 33.995 1.00 93.12 276 GLY A O 1
ATOM 2021 N N . GLY A 1 277 ? -9.698 -11.674 33.724 1.00 96.88 277 GLY A N 1
ATOM 2022 C CA . GLY A 1 277 ? -8.234 -11.697 33.679 1.00 96.88 277 GLY A CA 1
ATOM 2023 C C . GLY A 1 277 ? -7.597 -10.576 32.861 1.00 96.88 277 GLY A C 1
ATOM 2024 O O . GLY A 1 277 ? -8.215 -9.553 32.576 1.00 96.88 277 GLY A O 1
ATOM 2025 N N . SER A 1 278 ? -6.344 -10.788 32.472 1.00 98.12 278 SER A N 1
ATOM 2026 C CA . SER A 1 278 ? -5.620 -9.922 31.544 1.00 98.12 278 SER A CA 1
ATOM 2027 C C . SER A 1 278 ? -4.601 -10.709 30.727 1.00 98.12 278 SER A C 1
ATOM 2029 O O . SER A 1 278 ? -4.133 -11.773 31.145 1.00 98.12 278 SER A O 1
ATOM 2031 N N . ALA A 1 279 ? -4.300 -10.190 29.540 1.00 98.56 279 ALA A N 1
ATOM 2032 C CA . ALA A 1 279 ? -3.293 -10.740 28.649 1.00 98.56 279 ALA A CA 1
ATOM 2033 C C . ALA A 1 279 ? -2.693 -9.646 27.761 1.00 98.56 279 ALA A C 1
ATOM 2035 O O . ALA A 1 279 ? -3.337 -8.625 27.513 1.00 98.56 279 ALA A O 1
ATOM 2036 N N . TYR A 1 280 ? -1.483 -9.863 27.250 1.00 98.50 280 TYR A N 1
ATOM 2037 C CA . TYR A 1 280 ? -0.822 -8.922 26.345 1.00 98.50 280 TYR A CA 1
ATOM 2038 C C . TYR A 1 280 ? 0.009 -9.613 25.257 1.00 98.50 280 TYR A C 1
ATOM 2040 O O . TYR A 1 280 ? 0.347 -10.794 25.368 1.00 98.50 280 TYR A O 1
ATOM 2048 N N . VAL A 1 281 ? 0.361 -8.852 24.221 1.00 98.12 281 VAL A N 1
ATOM 2049 C CA . VAL A 1 281 ? 1.319 -9.233 23.170 1.00 98.12 281 VAL A CA 1
ATOM 2050 C C . VAL A 1 281 ? 2.486 -8.254 23.115 1.00 98.12 281 VAL A C 1
ATOM 2052 O O . VAL A 1 281 ? 2.312 -7.063 23.370 1.00 98.12 281 VAL A O 1
ATOM 2055 N N . THR A 1 282 ? 3.661 -8.769 22.755 1.00 95.62 282 THR A N 1
ATOM 2056 C CA . THR A 1 282 ? 4.898 -7.996 22.583 1.00 95.62 282 THR A CA 1
ATOM 2057 C C . THR A 1 282 ? 5.076 -7.586 21.123 1.00 95.62 282 THR A C 1
ATOM 2059 O O . THR A 1 282 ? 4.754 -8.357 20.216 1.00 95.62 282 THR A O 1
ATOM 2062 N N . LEU A 1 283 ? 5.644 -6.401 20.902 1.00 95.12 283 LEU A N 1
ATOM 2063 C CA . LEU A 1 283 ? 6.183 -5.977 19.612 1.00 95.12 283 LEU A CA 1
ATOM 2064 C C . LEU A 1 283 ? 7.692 -5.766 19.740 1.00 95.12 283 LEU A C 1
ATOM 2066 O O . LEU A 1 283 ? 8.139 -4.844 20.425 1.00 95.12 283 LEU A O 1
ATOM 2070 N N . ASP A 1 284 ? 8.481 -6.627 19.104 1.00 93.31 284 ASP A N 1
ATOM 2071 C CA . ASP A 1 284 ? 9.937 -6.560 19.188 1.00 93.31 284 ASP A CA 1
ATOM 2072 C C . ASP A 1 284 ? 10.502 -5.434 18.312 1.00 93.31 284 ASP A C 1
ATOM 2074 O O . ASP A 1 284 ? 9.933 -5.051 17.291 1.00 93.31 284 ASP A O 1
ATOM 2078 N N . THR A 1 285 ? 11.686 -4.922 18.667 1.00 91.25 285 THR A N 1
ATOM 2079 C CA . THR A 1 285 ? 12.350 -3.836 17.920 1.00 91.25 285 THR A CA 1
ATOM 2080 C C . THR A 1 285 ? 12.567 -4.170 16.435 1.00 91.25 285 THR A C 1
ATOM 2082 O O . THR A 1 285 ? 12.632 -3.263 15.602 1.00 91.25 285 THR A O 1
ATOM 2085 N N . ALA A 1 286 ? 12.708 -5.458 16.105 1.00 88.19 286 ALA A N 1
ATOM 2086 C CA . ALA A 1 286 ? 12.895 -5.939 14.737 1.00 88.19 286 ALA A CA 1
ATOM 2087 C C . ALA A 1 286 ? 11.624 -5.822 13.878 1.00 88.19 286 ALA A C 1
ATOM 2089 O O . ALA A 1 286 ? 11.739 -5.649 12.668 1.00 88.19 286 ALA A O 1
ATOM 2090 N N . ASP A 1 287 ? 10.447 -5.852 14.507 1.00 88.69 287 ASP A N 1
ATOM 2091 C CA . ASP A 1 287 ? 9.143 -5.809 13.836 1.00 88.69 287 ASP A CA 1
ATOM 2092 C C . ASP A 1 287 ? 8.598 -4.376 13.702 1.00 88.69 287 ASP A C 1
ATOM 2094 O O . ASP A 1 287 ? 7.584 -4.135 13.046 1.00 88.69 287 ASP A O 1
ATOM 2098 N N . LEU A 1 288 ? 9.278 -3.398 14.310 1.00 89.75 288 LEU A N 1
ATOM 2099 C CA . LEU A 1 288 ? 8.909 -1.991 14.210 1.00 89.75 288 LEU A CA 1
ATOM 2100 C C . LEU A 1 288 ? 9.166 -1.437 12.797 1.00 89.75 288 LEU A C 1
ATOM 2102 O O . LEU A 1 288 ? 10.285 -1.591 12.282 1.00 89.75 288 LEU A O 1
ATOM 2106 N N . PRO A 1 289 ? 8.231 -0.656 12.217 1.00 89.88 289 PRO A N 1
ATOM 2107 C CA . PRO A 1 289 ? 8.448 0.007 10.932 1.00 89.88 289 PRO A CA 1
ATOM 2108 C C . PRO A 1 289 ? 9.654 0.956 10.981 1.00 89.88 289 PRO A C 1
ATOM 2110 O O . PRO A 1 289 ? 9.870 1.619 12.002 1.00 89.88 289 PRO A O 1
ATOM 2113 N N . PRO A 1 290 ? 10.442 1.073 9.898 1.00 87.50 290 PRO A N 1
ATOM 2114 C CA . PRO A 1 290 ? 11.516 2.060 9.821 1.00 87.50 290 PRO A CA 1
ATOM 2115 C C . PRO A 1 290 ? 10.978 3.488 10.001 1.00 87.50 290 PRO A C 1
ATOM 2117 O O . PRO A 1 290 ? 9.818 3.779 9.709 1.00 87.50 290 PRO A O 1
ATOM 2120 N N . VAL A 1 291 ? 11.838 4.395 10.477 1.00 89.06 291 VAL A N 1
ATOM 2121 C CA . VAL A 1 291 ? 11.481 5.813 10.637 1.00 89.06 291 VAL A CA 1
ATOM 2122 C C . VAL A 1 291 ? 11.253 6.443 9.263 1.00 89.06 291 VAL A C 1
ATOM 2124 O O . VAL A 1 291 ? 12.139 6.406 8.409 1.00 89.06 291 VAL A O 1
ATOM 2127 N N . GLY A 1 292 ? 10.092 7.067 9.071 1.00 84.75 292 GLY A N 1
ATOM 2128 C CA . GLY A 1 292 ? 9.729 7.817 7.876 1.00 84.75 292 GLY A CA 1
ATOM 2129 C C . GLY A 1 292 ? 8.272 7.612 7.453 1.00 84.75 292 GLY A C 1
ATOM 2130 O O . GLY A 1 292 ? 7.323 7.790 8.219 1.00 84.75 292 GLY A O 1
ATOM 2131 N N . ASN A 1 293 ? 8.082 7.282 6.179 1.00 84.69 293 ASN A N 1
ATOM 2132 C CA . ASN A 1 293 ? 6.780 7.200 5.524 1.00 84.69 293 ASN A CA 1
ATOM 2133 C C . ASN A 1 293 ? 6.215 5.777 5.391 1.00 84.69 293 ASN A C 1
ATOM 2135 O O . ASN A 1 293 ? 5.179 5.614 4.751 1.00 84.69 293 ASN A O 1
ATOM 2139 N N . ALA A 1 294 ? 6.854 4.762 5.982 1.00 90.75 294 ALA A N 1
ATOM 2140 C CA . ALA A 1 294 ? 6.415 3.373 5.858 1.00 90.75 294 ALA A CA 1
ATOM 2141 C C . ALA A 1 294 ? 5.325 3.002 6.873 1.00 90.75 294 ALA A C 1
ATOM 2143 O O . ALA A 1 294 ? 5.503 3.181 8.078 1.00 90.75 294 ALA A O 1
ATOM 2144 N N . TRP A 1 295 ? 4.242 2.413 6.370 1.00 92.12 295 TRP A N 1
ATOM 2145 C CA . TRP A 1 295 ? 3.228 1.737 7.177 1.00 92.12 295 TRP A CA 1
ATOM 2146 C C . TRP A 1 295 ? 3.553 0.246 7.303 1.00 92.12 295 TRP A C 1
ATOM 2148 O O . TRP A 1 295 ? 3.911 -0.408 6.315 1.00 92.12 295 TRP A O 1
ATOM 2158 N N . GLN A 1 296 ? 3.402 -0.285 8.515 1.00 89.50 296 GLN A N 1
ATOM 2159 C CA . GLN A 1 296 ? 3.527 -1.703 8.836 1.00 89.50 296 GLN A CA 1
ATOM 2160 C C . GLN A 1 296 ? 2.186 -2.231 9.334 1.00 89.50 296 GLN A C 1
ATOM 2162 O O . GLN A 1 296 ? 1.669 -1.735 10.334 1.00 89.50 296 GLN A O 1
ATOM 2167 N N . HIS A 1 297 ? 1.670 -3.262 8.664 1.00 88.62 297 HIS A N 1
ATOM 2168 C CA . HIS A 1 297 ? 0.504 -3.998 9.137 1.00 88.62 297 HIS A CA 1
ATOM 2169 C C . HIS A 1 297 ? 0.908 -4.983 10.226 1.00 88.62 297 HIS A C 1
ATOM 2171 O O . HIS A 1 297 ? 1.823 -5.789 10.038 1.00 88.62 297 HIS A O 1
ATOM 2177 N N . ILE A 1 298 ? 0.220 -4.917 11.361 1.00 91.25 298 ILE A N 1
ATOM 2178 C CA . ILE A 1 298 ? 0.454 -5.771 12.520 1.00 91.25 298 ILE A CA 1
ATOM 2179 C C . ILE A 1 298 ? -0.852 -6.481 12.861 1.00 91.25 298 ILE A C 1
ATOM 2181 O O . ILE A 1 298 ? -1.903 -5.859 13.016 1.00 91.25 298 ILE A O 1
ATOM 2185 N N . ARG A 1 299 ? -0.783 -7.806 12.998 1.00 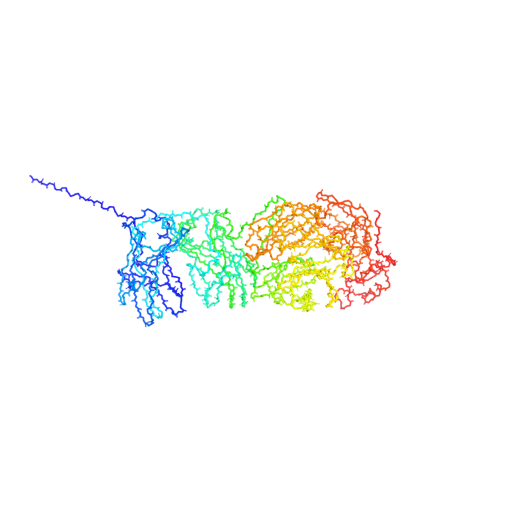91.81 299 ARG A N 1
ATOM 2186 C CA . ARG A 1 299 ? -1.937 -8.665 13.271 1.00 91.81 299 ARG A CA 1
ATOM 2187 C C . ARG A 1 299 ? -1.570 -9.733 14.290 1.00 91.81 299 ARG A C 1
ATOM 2189 O O . ARG A 1 299 ? -0.641 -10.504 14.066 1.00 91.81 299 ARG A O 1
ATOM 2196 N N . TYR A 1 300 ? -2.353 -9.823 15.358 1.00 95.88 300 TYR A N 1
ATOM 2197 C CA . TYR A 1 300 ? -2.213 -10.847 16.388 1.00 95.88 300 TYR A CA 1
ATOM 2198 C C . TYR A 1 300 ? -3.460 -11.735 16.418 1.00 95.88 300 TYR A C 1
ATOM 2200 O O . TYR A 1 300 ? -4.546 -11.241 16.738 1.00 95.88 300 TYR A O 1
ATOM 2208 N N . PRO A 1 301 ? -3.336 -13.037 16.102 1.00 96.44 301 PRO A N 1
ATOM 2209 C CA . PRO A 1 301 ? -4.409 -14.001 16.320 1.00 96.44 301 PRO A CA 1
ATOM 2210 C C . PRO A 1 301 ? -4.854 -14.013 17.786 1.00 96.44 301 PRO A C 1
ATOM 2212 O O . PRO A 1 301 ? -4.028 -13.894 18.692 1.00 96.44 301 PRO A O 1
ATOM 2215 N N . LEU A 1 302 ? -6.153 -14.177 18.031 1.00 96.81 302 LEU A N 1
ATOM 2216 C CA . LEU A 1 302 ? -6.700 -14.395 19.370 1.00 96.81 302 LEU A CA 1
ATOM 2217 C C . LEU A 1 302 ? -6.519 -15.864 19.756 1.00 96.81 302 LEU A C 1
ATOM 2219 O O . LEU A 1 302 ? -7.455 -16.652 19.708 1.00 96.81 302 LEU A O 1
ATOM 2223 N N . ASP A 1 303 ? -5.291 -16.222 20.118 1.00 95.56 303 ASP A N 1
ATOM 2224 C CA . ASP A 1 303 ? -4.898 -17.562 20.556 1.00 95.56 303 ASP A CA 1
ATOM 2225 C C . ASP A 1 303 ? -4.042 -17.446 21.836 1.00 95.56 303 ASP A C 1
ATOM 2227 O O . ASP A 1 303 ? -3.098 -16.647 21.867 1.00 95.56 303 ASP A O 1
ATOM 2231 N N . PRO A 1 304 ? -4.309 -18.229 22.897 1.00 95.44 304 PRO A N 1
ATOM 2232 C CA . PRO A 1 304 ? -3.556 -18.147 24.152 1.00 95.44 304 PRO A CA 1
ATOM 2233 C C . PRO A 1 304 ? -2.081 -18.573 24.034 1.00 95.44 304 PRO A C 1
ATOM 2235 O O . PRO A 1 304 ? -1.328 -18.425 24.992 1.00 95.44 304 PRO A O 1
ATOM 2238 N N . THR A 1 305 ? -1.651 -19.128 22.898 1.00 96.12 305 THR A N 1
ATOM 2239 C CA . THR A 1 305 ? -0.236 -19.393 22.585 1.00 96.12 305 THR A CA 1
ATOM 2240 C C . THR A 1 305 ? 0.489 -18.172 22.016 1.00 96.12 305 THR A C 1
ATOM 2242 O O . THR A 1 305 ? 1.716 -18.116 22.082 1.00 96.12 305 THR A O 1
ATOM 2245 N N . VAL A 1 306 ? -0.255 -17.193 21.490 1.00 96.94 306 VAL A N 1
ATOM 2246 C CA . VAL A 1 306 ? 0.259 -15.900 21.006 1.00 96.94 306 VAL A CA 1
ATOM 2247 C C . VAL A 1 306 ? 0.265 -14.866 22.135 1.00 96.94 306 VAL A C 1
ATOM 2249 O O . VAL A 1 306 ? 1.205 -14.084 22.256 1.00 96.94 306 VAL A O 1
ATOM 2252 N N . TRP A 1 307 ? -0.771 -14.871 22.975 1.00 98.00 307 TRP A N 1
ATOM 2253 C CA . TRP A 1 307 ? -0.951 -13.904 24.058 1.00 98.00 307 TRP A CA 1
ATOM 2254 C C . TRP A 1 307 ? -0.352 -14.394 25.377 1.00 98.00 307 TRP A C 1
ATOM 2256 O O . TRP A 1 307 ? -0.624 -15.503 25.836 1.00 98.00 307 TRP A O 1
ATOM 2266 N N . THR A 1 308 ? 0.397 -13.528 26.057 1.00 98.25 308 THR A N 1
ATOM 2267 C CA . THR A 1 308 ? 0.866 -13.798 27.418 1.00 98.25 308 THR A CA 1
ATOM 2268 C C . THR A 1 308 ? -0.244 -13.475 28.411 1.00 98.25 308 THR A C 1
ATOM 2270 O O . THR A 1 308 ? -0.539 -12.308 28.653 1.00 98.25 308 THR A O 1
ATOM 2273 N N . VAL A 1 309 ? -0.855 -14.504 29.001 1.00 98.00 309 VAL A N 1
ATOM 2274 C CA . VAL A 1 309 ? -1.864 -14.358 30.064 1.00 98.00 309 VAL A CA 1
ATOM 2275 C C . VAL A 1 309 ? -1.166 -14.165 31.409 1.00 98.00 309 VAL A C 1
ATOM 2277 O O . VAL A 1 309 ? -0.546 -15.095 31.930 1.00 98.00 309 VAL A O 1
ATOM 2280 N N . ASP A 1 310 ? -1.267 -12.968 31.983 1.00 97.50 310 ASP A N 1
ATOM 2281 C CA . ASP A 1 310 ? -0.602 -12.599 33.240 1.00 97.50 310 ASP A CA 1
ATOM 2282 C C . ASP A 1 310 ? -1.534 -12.644 34.463 1.00 97.50 310 ASP A C 1
ATOM 2284 O O . ASP A 1 310 ? -1.059 -12.752 35.596 1.00 97.50 310 ASP A O 1
ATOM 2288 N N . ALA A 1 311 ? -2.855 -12.640 34.255 1.00 98.00 311 ALA A N 1
ATOM 2289 C CA . ALA A 1 311 ? -3.842 -12.834 35.313 1.00 98.00 311 ALA A CA 1
ATOM 2290 C C . ALA A 1 311 ? -5.119 -13.525 34.809 1.00 98.00 311 ALA A C 1
ATOM 2292 O O . ALA A 1 311 ? -5.533 -13.359 33.665 1.00 98.00 311 ALA A O 1
ATOM 2293 N N . GLY A 1 312 ? -5.797 -14.255 35.701 1.00 97.56 312 GLY A N 1
ATOM 2294 C CA . GLY A 1 312 ? -7.094 -14.870 35.408 1.00 97.56 312 GLY A CA 1
ATOM 2295 C C . GLY A 1 312 ? -7.013 -16.058 34.444 1.00 97.56 312 GLY A C 1
ATOM 2296 O O . GLY A 1 312 ? -6.083 -16.861 34.528 1.00 97.56 312 GLY A O 1
ATOM 2297 N N . GLN A 1 313 ? -8.030 -16.230 33.596 1.00 97.75 313 GLN A N 1
ATOM 2298 C CA . GLN A 1 313 ? -8.110 -17.306 32.597 1.00 97.75 313 GLN A CA 1
ATOM 2299 C C . GLN A 1 313 ? -8.482 -16.726 31.231 1.00 97.75 313 GLN A C 1
ATOM 2301 O O . GLN A 1 313 ? -9.414 -15.933 31.149 1.00 97.75 313 GLN A O 1
ATOM 2306 N N . TRP A 1 314 ? -7.820 -17.180 30.161 1.00 97.81 314 TRP A N 1
ATOM 2307 C CA . TRP A 1 314 ? -8.047 -16.701 28.788 1.00 97.81 314 TRP A CA 1
ATOM 2308 C C . TRP A 1 314 ? -9.526 -16.698 28.380 1.00 97.81 314 TRP A C 1
ATOM 2310 O O . TRP A 1 314 ? -10.066 -15.662 28.011 1.00 97.81 314 TRP A O 1
ATOM 2320 N N . SER A 1 315 ? -10.221 -17.826 28.552 1.00 97.56 315 SER A N 1
ATOM 2321 C CA . SER A 1 315 ? -11.639 -17.940 28.190 1.00 97.56 315 SER A CA 1
ATOM 2322 C C . SER A 1 315 ? -12.552 -17.035 29.024 1.00 97.56 315 SER A C 1
ATOM 2324 O O . SER A 1 315 ? -13.611 -16.638 28.560 1.00 97.56 315 SER A O 1
ATOM 2326 N N . ALA A 1 316 ? -12.171 -16.725 30.269 1.00 97.44 316 ALA A N 1
ATOM 2327 C CA . ALA A 1 316 ? -12.931 -15.809 31.117 1.00 97.44 316 ALA A CA 1
ATOM 2328 C C . ALA A 1 316 ? -12.652 -14.344 30.755 1.00 97.44 316 ALA A C 1
ATOM 2330 O O . ALA A 1 316 ? -13.557 -13.524 30.849 1.00 97.44 316 ALA A O 1
ATOM 2331 N N . LEU A 1 317 ? -11.420 -14.020 30.347 1.00 98.12 317 LEU A N 1
ATOM 2332 C CA . LEU A 1 317 ? -11.060 -12.711 29.805 1.00 98.12 317 LEU A CA 1
ATOM 2333 C C . LEU A 1 317 ? -11.832 -12.429 28.512 1.00 98.12 317 LEU A C 1
ATOM 2335 O O . LEU A 1 317 ? -12.434 -11.371 28.398 1.00 98.12 317 LEU A O 1
ATOM 2339 N N . LEU A 1 318 ? -11.858 -13.374 27.566 1.00 97.06 318 LEU A N 1
ATOM 2340 C CA . LEU A 1 318 ? -12.579 -13.175 26.307 1.00 97.06 318 LEU A CA 1
ATOM 2341 C C . LEU A 1 318 ? -14.099 -13.080 26.489 1.00 97.06 318 LEU A C 1
ATOM 2343 O O . LEU A 1 318 ? -14.743 -12.440 25.671 1.00 97.06 318 LEU A O 1
ATOM 2347 N N . ALA A 1 319 ? -14.676 -13.648 27.552 1.00 95.38 319 ALA A N 1
ATOM 2348 C CA . ALA A 1 319 ? -16.111 -13.524 27.829 1.00 95.38 319 ALA A CA 1
ATOM 2349 C C . ALA A 1 319 ? -16.560 -12.086 28.135 1.00 95.38 319 ALA A C 1
ATOM 2351 O O . ALA A 1 319 ? -17.738 -11.773 27.974 1.00 95.38 319 ALA A O 1
ATOM 2352 N N . ASP A 1 320 ? -15.640 -11.232 28.586 1.00 91.56 320 ASP A N 1
ATOM 2353 C CA . ASP A 1 320 ? -15.889 -9.814 28.833 1.00 91.56 320 ASP A CA 1
ATOM 2354 C C . ASP A 1 320 ? -14.569 -9.031 28.811 1.00 91.56 320 ASP A C 1
ATOM 2356 O O . ASP A 1 320 ? -13.895 -8.847 29.834 1.00 91.56 320 ASP A O 1
ATOM 2360 N N . VAL A 1 321 ? -14.176 -8.585 27.618 1.00 94.62 321 VAL A N 1
ATOM 2361 C CA . VAL A 1 321 ? -13.038 -7.685 27.436 1.00 94.62 321 VAL A CA 1
ATOM 2362 C C . VAL A 1 321 ? -13.495 -6.265 27.765 1.00 94.62 321 VAL A C 1
ATOM 2364 O O . VAL A 1 321 ? -14.140 -5.613 26.949 1.00 94.62 321 VAL A O 1
ATOM 2367 N N . ALA A 1 322 ? -13.136 -5.765 28.947 1.00 89.69 322 ALA A N 1
ATOM 2368 C CA . ALA A 1 322 ? -13.508 -4.426 29.425 1.00 89.69 322 ALA A CA 1
ATOM 2369 C C . ALA A 1 322 ? -12.512 -3.320 29.015 1.00 89.69 322 ALA A C 1
ATOM 2371 O O . ALA A 1 322 ? -12.791 -2.121 29.136 1.00 89.69 322 ALA A O 1
ATOM 2372 N N . GLU A 1 323 ? -11.329 -3.699 28.534 1.00 93.00 323 GLU A N 1
ATOM 2373 C CA . GLU A 1 323 ? -10.319 -2.785 28.015 1.00 93.00 323 GLU A CA 1
ATOM 2374 C C . GLU A 1 323 ? -9.448 -3.452 26.950 1.00 93.00 323 GLU A C 1
ATOM 2376 O O . GLU A 1 323 ? -8.939 -4.552 27.158 1.00 93.00 323 GLU A O 1
ATOM 2381 N N . CYS A 1 324 ? -9.206 -2.721 25.861 1.00 96.44 324 CYS A N 1
ATOM 2382 C CA . CYS A 1 324 ? -8.120 -2.963 24.922 1.00 96.44 324 CYS A CA 1
ATOM 2383 C C . CYS A 1 324 ? -7.240 -1.709 24.875 1.00 96.44 324 CYS A C 1
ATOM 2385 O O . CYS A 1 324 ? -7.679 -0.632 24.463 1.00 96.44 324 CYS A O 1
ATOM 2387 N N . ARG A 1 325 ? -6.003 -1.853 25.341 1.00 95.50 325 ARG A N 1
ATOM 2388 C CA . ARG A 1 325 ? -5.007 -0.791 25.475 1.00 95.50 325 ARG A CA 1
ATOM 2389 C C . ARG A 1 325 ? -3.865 -1.028 24.499 1.00 95.50 325 ARG A C 1
ATOM 2391 O O . ARG A 1 325 ? -3.397 -2.154 24.394 1.00 95.50 325 ARG A O 1
ATOM 2398 N N . ILE A 1 326 ? -3.399 0.026 23.838 1.00 97.56 326 ILE A N 1
ATOM 2399 C CA . ILE A 1 326 ? -2.296 -0.022 22.877 1.00 97.56 326 ILE A CA 1
ATOM 2400 C C . ILE A 1 326 ? -1.212 0.957 23.318 1.00 97.56 326 ILE A C 1
ATOM 2402 O O . ILE A 1 326 ? -1.501 2.128 23.572 1.00 97.56 326 ILE A O 1
ATOM 2406 N N . TYR A 1 327 ? 0.022 0.481 23.414 1.00 95.19 327 TYR A N 1
ATOM 2407 C CA . TYR A 1 327 ? 1.181 1.281 23.794 1.00 95.19 327 TYR A CA 1
ATOM 2408 C C . TYR A 1 327 ? 1.947 1.706 22.540 1.00 95.19 327 TYR A C 1
ATOM 2410 O O . TYR A 1 327 ? 2.382 0.864 21.759 1.00 95.19 327 TYR A O 1
ATOM 2418 N N . MET A 1 328 ? 2.103 3.016 22.357 1.00 92.62 328 MET A N 1
ATOM 2419 C CA . MET A 1 328 ? 2.682 3.639 21.160 1.00 92.62 328 MET A CA 1
ATOM 2420 C C . MET A 1 328 ? 3.938 4.434 21.514 1.00 92.62 328 MET A C 1
ATOM 2422 O O . MET A 1 328 ? 4.015 5.628 21.239 1.00 92.62 328 MET A O 1
ATOM 2426 N N . GLU A 1 329 ? 4.881 3.765 22.174 1.00 90.81 329 GLU A N 1
ATOM 2427 C CA . GLU A 1 329 ? 6.150 4.341 22.620 1.00 90.81 329 GLU A CA 1
ATOM 2428 C C . GLU A 1 329 ? 7.297 3.438 22.148 1.00 90.81 329 GLU A C 1
ATOM 2430 O O . GLU A 1 329 ? 7.519 2.359 22.701 1.00 90.81 329 GLU A O 1
ATOM 2435 N N . PHE A 1 330 ? 7.987 3.840 21.087 1.00 94.38 330 PHE A N 1
ATOM 2436 C CA . PHE A 1 330 ? 9.013 3.064 20.398 1.00 94.38 330 PHE A CA 1
ATOM 2437 C C . PHE A 1 330 ? 10.410 3.672 20.513 1.00 94.38 330 PHE A C 1
ATOM 2439 O O . PHE A 1 330 ? 11.359 3.108 19.957 1.00 94.38 330 PHE A O 1
ATOM 2446 N N . PHE A 1 331 ? 10.572 4.804 21.204 1.00 94.50 331 PHE A N 1
ATOM 2447 C CA . PHE A 1 331 ? 11.866 5.456 21.379 1.00 94.50 331 PHE A CA 1
ATOM 2448 C C . PHE A 1 331 ? 12.164 5.825 22.833 1.00 94.50 331 PHE A C 1
ATOM 2450 O O . PHE A 1 331 ? 11.288 6.050 23.651 1.00 94.50 331 PHE A O 1
ATOM 2457 N N . SER A 1 332 ? 13.454 5.893 23.173 1.00 92.38 332 SER A N 1
ATOM 2458 C CA . SER A 1 332 ? 13.893 6.397 24.484 1.00 92.38 332 SER A CA 1
ATOM 2459 C C . SER A 1 332 ? 13.884 7.931 24.581 1.00 92.38 332 SER A C 1
ATOM 2461 O O . SER A 1 332 ? 14.128 8.484 25.654 1.00 92.38 332 SER A O 1
ATOM 2463 N N . GLY A 1 333 ? 13.772 8.611 23.439 1.00 91.06 333 GLY A N 1
ATOM 2464 C CA . GLY A 1 333 ? 13.635 10.059 23.309 1.00 91.06 333 GLY A CA 1
ATOM 2465 C C . GLY A 1 333 ? 12.270 10.408 22.721 1.00 91.06 333 GLY A C 1
ATOM 2466 O O . GLY A 1 333 ? 11.331 9.649 22.869 1.00 91.06 333 GLY A O 1
ATOM 2467 N N . SER A 1 334 ? 12.164 11.538 22.024 1.00 91.75 334 SER A N 1
ATOM 2468 C CA . SER A 1 334 ? 10.889 11.964 21.438 1.00 91.75 334 SER A CA 1
ATOM 2469 C C . SER A 1 334 ? 10.560 11.261 20.129 1.00 91.75 334 SER A C 1
ATOM 2471 O O . SER A 1 334 ? 11.453 11.048 19.299 1.00 91.75 334 SER A O 1
ATOM 2473 N N . GLU A 1 335 ? 9.269 11.037 19.898 1.00 93.88 335 GLU A N 1
ATOM 2474 C CA . GLU A 1 335 ? 8.726 10.446 18.679 1.00 93.88 335 GLU A CA 1
ATOM 2475 C C . GLU A 1 335 ? 7.428 11.097 18.163 1.00 93.88 335 GLU A C 1
ATOM 2477 O O . GLU A 1 335 ? 6.856 12.040 18.714 1.00 93.88 335 GLU A O 1
ATOM 2482 N N . THR A 1 336 ? 6.990 10.652 16.992 1.00 94.94 336 THR A N 1
ATOM 2483 C CA . THR A 1 336 ? 5.653 10.933 16.469 1.00 94.94 336 THR A CA 1
ATOM 2484 C C . THR A 1 336 ? 5.186 9.713 15.704 1.00 94.94 336 THR A C 1
ATOM 2486 O O . THR A 1 336 ? 5.835 9.318 14.732 1.00 94.94 336 THR A O 1
ATOM 2489 N N . ILE A 1 337 ? 4.059 9.149 16.126 1.00 95.38 337 ILE A N 1
ATOM 2490 C CA . ILE A 1 337 ? 3.553 7.857 15.659 1.00 95.38 337 ILE A CA 1
ATOM 2491 C C . ILE A 1 337 ? 2.227 8.027 14.929 1.00 95.38 337 ILE A C 1
ATOM 2493 O O . ILE A 1 337 ? 1.433 8.913 15.241 1.00 95.38 337 ILE A O 1
ATOM 2497 N N . GLY A 1 338 ? 2.023 7.199 13.913 1.00 95.06 338 GLY A N 1
ATOM 2498 C CA . GLY A 1 338 ? 0.770 7.021 13.204 1.00 95.06 338 GLY A CA 1
ATOM 2499 C C . GLY A 1 338 ? 0.130 5.694 13.593 1.00 95.06 338 GLY A C 1
ATOM 2500 O O . GLY A 1 338 ? 0.814 4.670 13.590 1.00 95.06 338 GLY A O 1
ATOM 2501 N N . LEU A 1 339 ? -1.165 5.727 13.900 1.00 94.94 339 LEU A N 1
ATOM 2502 C CA . LEU A 1 339 ? -2.035 4.561 14.045 1.00 94.94 339 LEU A CA 1
ATOM 2503 C C . LEU A 1 339 ? -3.129 4.639 12.984 1.00 94.94 339 LEU A C 1
ATOM 2505 O O . LEU A 1 339 ? -3.821 5.656 12.905 1.00 94.94 339 LEU A O 1
ATOM 2509 N N . ASP A 1 340 ? -3.286 3.573 12.213 1.00 92.69 340 ASP A N 1
ATOM 2510 C CA . ASP A 1 340 ? -4.353 3.429 11.228 1.00 92.69 340 ASP A CA 1
ATOM 2511 C C . ASP A 1 340 ? -4.993 2.030 11.304 1.00 92.69 340 ASP A C 1
ATOM 2513 O O . ASP A 1 340 ? -4.433 1.124 11.929 1.00 92.69 340 ASP A O 1
ATOM 2517 N N . ASN A 1 341 ? -6.174 1.853 10.710 1.00 90.38 341 ASN A N 1
ATOM 2518 C CA . ASN A 1 341 ? -6.837 0.556 10.507 1.00 90.38 341 ASN A CA 1
ATOM 2519 C C . ASN A 1 341 ? -6.913 -0.368 11.733 1.00 90.38 341 ASN A C 1
ATOM 2521 O O . ASN A 1 341 ? -6.728 -1.588 11.630 1.00 90.38 341 ASN A O 1
ATOM 2525 N N . PHE A 1 342 ? -7.196 0.193 12.909 1.00 94.25 342 PHE A N 1
ATOM 2526 C CA . PHE A 1 342 ? -7.372 -0.629 14.100 1.00 94.25 342 PHE A CA 1
ATOM 2527 C C . PHE A 1 342 ? -8.666 -1.435 13.998 1.00 94.25 342 PHE A C 1
ATOM 2529 O O . PHE A 1 342 ? -9.721 -0.904 13.654 1.00 94.25 342 PHE A O 1
ATOM 2536 N N . GLY A 1 343 ? -8.627 -2.704 14.383 1.00 93.62 343 GLY A N 1
ATOM 2537 C CA . GLY A 1 343 ? -9.850 -3.467 14.535 1.00 93.62 343 GLY A CA 1
ATOM 2538 C C . GLY A 1 343 ? -9.678 -4.869 15.078 1.00 93.62 343 GLY A C 1
ATOM 2539 O O . GLY A 1 343 ? -8.572 -5.343 15.345 1.00 93.62 343 GLY A O 1
ATOM 2540 N N . ARG A 1 344 ? -10.823 -5.537 15.225 1.00 93.62 344 ARG A N 1
ATOM 2541 C CA . ARG A 1 344 ? -10.921 -6.958 15.557 1.00 93.62 344 ARG A CA 1
ATOM 2542 C C . ARG A 1 344 ? -11.774 -7.661 14.508 1.00 93.62 344 ARG A C 1
ATOM 2544 O O . ARG A 1 344 ? -12.822 -7.149 14.115 1.00 93.62 344 ARG A O 1
ATOM 2551 N N . GLY A 1 345 ? -11.332 -8.832 14.064 1.00 92.94 345 GLY A N 1
ATOM 2552 C CA . GLY A 1 345 ? -11.994 -9.574 12.994 1.00 92.94 345 GLY A CA 1
ATOM 2553 C C . GLY A 1 345 ? -11.913 -11.087 13.160 1.00 92.94 345 GLY A C 1
ATOM 2554 O O . GLY A 1 345 ? -10.947 -11.603 13.717 1.00 92.94 345 GLY A O 1
ATOM 2555 N N . MET A 1 346 ? -12.918 -11.810 12.673 1.00 93.75 346 MET A N 1
ATOM 2556 C CA . MET A 1 346 ? -12.810 -13.232 12.323 1.00 93.75 346 MET A CA 1
ATOM 2557 C C . MET A 1 346 ? -11.845 -13.418 11.148 1.00 93.75 346 MET A C 1
ATOM 2559 O O . MET A 1 346 ? -11.668 -12.502 10.354 1.00 93.75 346 MET A O 1
ATOM 2563 N N . ALA A 1 347 ? -11.213 -14.587 11.011 1.00 86.19 347 ALA A N 1
ATOM 2564 C CA . ALA A 1 347 ? -10.190 -14.836 9.986 1.00 86.19 347 ALA A CA 1
ATOM 2565 C C . ALA A 1 347 ? -10.608 -14.512 8.537 1.00 86.19 347 ALA A C 1
ATOM 2567 O O . ALA A 1 347 ? -9.734 -14.215 7.724 1.00 86.19 347 ALA A O 1
ATOM 2568 N N . ASP A 1 348 ? -11.904 -14.571 8.230 1.00 83.50 348 ASP A N 1
ATOM 2569 C CA . ASP A 1 348 ? -12.520 -14.279 6.934 1.00 83.50 348 ASP A CA 1
ATOM 2570 C C . ASP A 1 348 ? -12.964 -12.817 6.762 1.00 83.50 348 ASP A C 1
ATOM 2572 O O . ASP A 1 348 ? -13.446 -12.447 5.690 1.00 83.50 348 ASP A O 1
ATOM 2576 N N . CYS A 1 349 ? -12.789 -11.970 7.779 1.00 84.75 349 CYS A N 1
ATOM 2577 C CA . CYS A 1 349 ? -12.982 -10.538 7.622 1.00 84.75 349 CYS A CA 1
ATOM 2578 C C . CYS A 1 349 ? -12.009 -10.006 6.572 1.00 84.75 349 CYS A C 1
ATOM 2580 O O . CYS A 1 349 ? -10.793 -10.192 6.672 1.00 84.75 349 CYS A O 1
ATOM 2582 N N . ALA A 1 350 ? -12.551 -9.298 5.582 1.00 72.25 350 ALA A N 1
ATOM 2583 C CA . ALA A 1 350 ? -11.731 -8.506 4.683 1.00 72.25 350 ALA A CA 1
ATOM 2584 C C . ALA A 1 350 ? -10.900 -7.519 5.513 1.00 72.25 350 ALA A C 1
ATOM 2586 O O . ALA A 1 350 ? -11.402 -6.932 6.479 1.00 72.25 350 ALA A O 1
ATOM 2587 N N . SER A 1 351 ? -9.631 -7.343 5.143 1.00 69.81 351 SER A N 1
ATOM 2588 C CA . SER A 1 351 ? -8.856 -6.226 5.679 1.00 69.81 351 SER A CA 1
ATOM 2589 C C . SER A 1 351 ? -9.598 -4.930 5.325 1.00 69.81 351 SER A C 1
ATOM 2591 O O . SER A 1 351 ? -10.116 -4.830 4.208 1.00 69.81 351 SER A O 1
ATOM 2593 N N . PRO A 1 352 ? -9.678 -3.956 6.251 1.00 66.06 352 PRO A N 1
ATOM 2594 C CA . PRO A 1 352 ? -10.459 -2.733 6.053 1.00 66.06 352 PRO A CA 1
ATOM 2595 C C . PRO A 1 352 ? -10.086 -1.974 4.770 1.00 66.06 352 PRO A C 1
ATOM 2597 O O . PRO A 1 352 ? -10.922 -1.268 4.212 1.00 66.06 352 PRO A O 1
ATOM 2600 N N . ASP A 1 353 ? -8.870 -2.199 4.265 1.00 67.44 353 ASP A N 1
ATOM 2601 C CA . ASP A 1 353 ? -8.307 -1.539 3.092 1.00 67.44 353 ASP A CA 1
ATOM 2602 C C . ASP A 1 353 ? -7.873 -2.480 1.966 1.00 67.44 353 ASP A C 1
ATOM 2604 O O . ASP A 1 353 ? -7.140 -2.073 1.063 1.00 67.44 353 ASP A O 1
ATOM 2608 N N . ASP A 1 354 ? -8.291 -3.742 2.001 1.00 68.19 354 ASP A N 1
ATOM 2609 C CA . ASP A 1 354 ? -7.986 -4.699 0.942 1.00 68.19 354 ASP A CA 1
ATOM 2610 C C . ASP A 1 354 ? -9.221 -4.984 0.100 1.00 68.19 354 ASP A C 1
ATOM 2612 O O . ASP A 1 354 ? -10.018 -5.877 0.389 1.00 68.19 354 ASP A O 1
ATOM 2616 N N . THR A 1 355 ? -9.393 -4.176 -0.939 1.00 73.31 355 THR A N 1
ATOM 2617 C CA . THR A 1 355 ? -10.506 -4.313 -1.880 1.00 73.31 355 THR A CA 1
ATOM 2618 C C . THR A 1 355 ? -10.076 -4.909 -3.218 1.00 73.31 355 THR A C 1
ATOM 2620 O O . THR A 1 355 ? -10.929 -5.079 -4.082 1.00 73.31 355 THR A O 1
ATOM 2623 N N . VAL A 1 356 ? -8.789 -5.242 -3.391 1.00 84.69 356 VAL A N 1
ATOM 2624 C CA . VAL A 1 356 ? -8.235 -5.664 -4.683 1.00 84.69 356 VAL A CA 1
ATOM 2625 C C . VAL A 1 356 ? -8.609 -7.109 -5.000 1.00 84.69 356 VAL A C 1
ATOM 2627 O O . VAL A 1 356 ? -8.312 -8.025 -4.233 1.00 84.69 356 VAL A O 1
ATOM 2630 N N . ILE A 1 357 ? -9.210 -7.322 -6.169 1.00 87.12 357 ILE A N 1
ATOM 2631 C CA . ILE A 1 357 ? -9.566 -8.640 -6.698 1.00 87.12 357 ILE A CA 1
ATOM 2632 C C . ILE A 1 357 ? -8.743 -8.887 -7.960 1.00 87.12 357 ILE A C 1
ATOM 2634 O O . ILE A 1 357 ? -8.721 -8.058 -8.866 1.00 87.12 357 ILE A O 1
ATOM 2638 N N . VAL A 1 358 ? -8.077 -10.041 -8.030 1.00 91.56 358 VAL A N 1
ATOM 2639 C CA . VAL A 1 358 ? -7.330 -10.484 -9.216 1.00 91.56 358 VAL A CA 1
ATOM 2640 C C . VAL A 1 358 ? -8.166 -11.513 -9.975 1.00 91.56 358 VAL A C 1
ATOM 2642 O O . VAL A 1 358 ? -8.617 -12.501 -9.396 1.00 91.56 358 VAL A O 1
ATOM 2645 N N . HIS A 1 359 ? -8.389 -11.262 -11.265 1.00 93.00 359 HIS A N 1
ATOM 2646 C CA . HIS A 1 359 ? -9.261 -12.055 -12.141 1.00 93.00 359 HIS A CA 1
ATOM 2647 C C . HIS A 1 359 ? -8.496 -13.054 -13.010 1.00 93.00 359 HIS A C 1
ATOM 2649 O O . HIS A 1 359 ? -9.064 -14.067 -13.422 1.00 93.00 359 HIS A O 1
ATOM 2655 N N . ASP A 1 360 ? -7.219 -12.792 -13.292 1.00 87.19 360 ASP A N 1
ATOM 2656 C CA . ASP A 1 360 ? -6.373 -13.745 -14.006 1.00 87.19 360 ASP A CA 1
ATOM 2657 C C . ASP A 1 360 ? -5.931 -14.866 -13.041 1.00 87.19 360 ASP A C 1
ATOM 2659 O O . ASP A 1 360 ? -5.281 -14.577 -12.037 1.00 87.19 360 ASP A O 1
ATOM 2663 N N . PRO A 1 361 ? -6.269 -16.143 -13.304 1.00 82.88 361 PRO A N 1
ATOM 2664 C CA . PRO A 1 361 ? -6.003 -17.246 -12.379 1.00 82.88 361 PRO A CA 1
ATOM 2665 C C . PRO A 1 361 ? -4.512 -17.566 -12.202 1.00 82.88 361 PRO A C 1
ATOM 2667 O O . PRO A 1 361 ? -4.148 -18.257 -11.249 1.00 82.88 361 PRO A O 1
ATOM 2670 N N . GLU A 1 362 ? -3.653 -17.114 -13.116 1.00 84.56 362 GLU A N 1
ATOM 2671 C CA . GLU A 1 362 ? -2.202 -17.293 -13.020 1.00 84.56 362 GLU A CA 1
ATOM 2672 C C . GLU A 1 362 ? -1.509 -16.100 -12.338 1.00 84.56 362 GLU A C 1
ATOM 2674 O O . GLU A 1 362 ? -0.318 -16.173 -12.015 1.00 84.56 362 GLU A O 1
ATOM 2679 N N . MET A 1 363 ? -2.263 -15.032 -12.061 1.00 90.50 363 MET A N 1
ATOM 2680 C CA . MET A 1 363 ? -1.818 -13.820 -11.385 1.00 90.50 363 MET A CA 1
ATOM 2681 C C . MET A 1 363 ? -2.347 -13.789 -9.946 1.00 90.50 363 MET A C 1
ATOM 2683 O O . MET A 1 363 ? -3.443 -14.253 -9.646 1.00 90.50 363 MET A O 1
ATOM 2687 N N . HIS A 1 364 ? -1.566 -13.245 -9.020 1.00 87.81 364 HIS A N 1
ATOM 2688 C CA . HIS A 1 364 ? -2.005 -13.028 -7.639 1.00 87.81 364 HIS A CA 1
ATOM 2689 C C . HIS A 1 364 ? -1.178 -11.926 -6.989 1.00 87.81 364 HIS A C 1
ATOM 2691 O O . HIS A 1 364 ? -0.016 -11.726 -7.349 1.00 87.81 364 HIS A O 1
ATOM 2697 N N . VAL A 1 365 ? -1.777 -11.234 -6.018 1.00 89.00 365 VAL A N 1
ATOM 2698 C CA . VAL A 1 365 ? -1.048 -10.305 -5.150 1.00 89.00 365 VAL A CA 1
ATOM 2699 C C . VAL A 1 365 ? -0.057 -11.113 -4.315 1.00 89.00 365 VAL A C 1
ATOM 2701 O O . VAL A 1 365 ? -0.464 -12.008 -3.572 1.00 89.00 365 VAL A O 1
ATOM 2704 N N . THR A 1 366 ? 1.231 -10.819 -4.455 1.00 88.81 366 THR A N 1
ATOM 2705 C CA . THR A 1 366 ? 2.312 -11.458 -3.693 1.00 88.81 366 THR A CA 1
ATOM 2706 C C . THR A 1 366 ? 2.701 -10.649 -2.469 1.00 88.81 366 THR A C 1
ATOM 2708 O O . THR A 1 366 ? 3.037 -11.237 -1.444 1.00 88.81 366 THR A O 1
ATOM 2711 N N . ASP A 1 367 ? 2.632 -9.321 -2.555 1.00 87.56 367 ASP A N 1
ATOM 2712 C CA . ASP A 1 367 ? 3.049 -8.432 -1.473 1.00 87.56 367 ASP A CA 1
ATOM 2713 C C . ASP A 1 367 ? 2.345 -7.066 -1.542 1.00 87.56 367 ASP A C 1
ATOM 2715 O O . ASP A 1 367 ? 1.701 -6.712 -2.537 1.00 87.56 367 ASP A O 1
ATOM 2719 N N . ARG A 1 368 ? 2.439 -6.298 -0.453 1.00 87.50 368 ARG A N 1
ATOM 2720 C CA . ARG A 1 368 ? 1.854 -4.965 -0.292 1.00 87.50 368 ARG A CA 1
ATOM 2721 C C . ARG A 1 368 ? 2.777 -4.066 0.514 1.00 87.50 368 ARG A C 1
ATOM 2723 O O . ARG A 1 368 ? 3.067 -4.322 1.682 1.00 87.50 368 ARG A O 1
ATOM 2730 N N . TYR A 1 369 ? 3.140 -2.932 -0.068 1.00 88.56 369 TYR A N 1
ATOM 2731 C CA . TYR A 1 369 ? 4.022 -1.958 0.562 1.00 88.56 369 TYR A CA 1
ATOM 2732 C C . TYR A 1 369 ? 3.255 -0.680 0.881 1.00 88.56 369 TYR A C 1
ATOM 2734 O O . TYR A 1 369 ? 2.823 0.039 -0.014 1.00 88.56 369 TYR A O 1
ATOM 2742 N N . GLY A 1 370 ? 3.082 -0.382 2.168 1.00 87.19 370 GLY A N 1
ATOM 2743 C CA . GLY A 1 370 ? 2.504 0.887 2.607 1.00 87.19 370 GLY A CA 1
ATOM 2744 C C . GLY A 1 370 ? 3.557 1.993 2.639 1.00 87.19 370 GLY A C 1
ATOM 2745 O O . GLY A 1 370 ? 4.480 1.927 3.456 1.00 87.19 370 GLY A O 1
ATOM 2746 N N . VAL A 1 371 ? 3.406 3.001 1.779 1.00 86.62 371 VAL A N 1
ATOM 2747 C CA . VAL A 1 371 ? 4.159 4.263 1.810 1.00 86.62 371 VAL A CA 1
ATOM 2748 C C . VAL A 1 371 ? 3.146 5.382 1.626 1.00 86.62 371 VAL A C 1
ATOM 2750 O O . VAL A 1 371 ? 2.556 5.516 0.560 1.00 86.62 371 VAL A O 1
ATOM 2753 N N . ALA A 1 372 ? 2.919 6.172 2.672 1.00 84.81 372 ALA A N 1
ATOM 2754 C CA . ALA A 1 372 ? 1.866 7.180 2.622 1.00 84.81 372 ALA A CA 1
ATOM 2755 C C . ALA A 1 372 ? 2.078 8.179 1.481 1.00 84.81 372 ALA A C 1
ATOM 2757 O O . ALA A 1 372 ? 3.202 8.647 1.274 1.00 84.81 372 ALA A O 1
ATOM 2758 N N . ASP A 1 373 ? 0.981 8.523 0.804 1.00 83.12 373 ASP A N 1
ATOM 2759 C CA . ASP A 1 373 ? 0.931 9.485 -0.300 1.00 83.12 373 ASP A CA 1
ATOM 2760 C C . ASP A 1 373 ? 1.852 9.148 -1.494 1.00 83.12 373 ASP A C 1
ATOM 2762 O O . ASP A 1 373 ? 2.215 10.029 -2.281 1.00 83.12 373 ASP A O 1
ATOM 2766 N N . ILE A 1 374 ? 2.272 7.883 -1.616 1.00 88.31 374 ILE A N 1
ATOM 2767 C CA . ILE A 1 374 ? 3.052 7.400 -2.757 1.00 88.31 374 ILE A CA 1
ATOM 2768 C C . ILE A 1 374 ? 2.267 7.604 -4.053 1.00 88.31 374 ILE A C 1
ATOM 2770 O O . ILE A 1 374 ? 1.070 7.325 -4.118 1.00 88.31 374 ILE A O 1
ATOM 2774 N N . TYR A 1 375 ? 2.955 8.126 -5.065 1.00 89.12 375 TYR A N 1
ATOM 2775 C CA . TYR A 1 375 ? 2.382 8.476 -6.353 1.00 89.12 375 TYR A CA 1
ATOM 2776 C C . TYR A 1 375 ? 2.891 7.533 -7.442 1.00 89.12 375 TYR A C 1
ATOM 2778 O O . TYR A 1 375 ? 2.215 6.568 -7.765 1.00 89.12 375 TYR A O 1
ATOM 2786 N N . ALA A 1 376 ? 4.099 7.736 -7.963 1.00 92.06 376 ALA A N 1
ATOM 2787 C CA . ALA A 1 376 ? 4.681 6.849 -8.970 1.00 92.06 376 ALA A CA 1
ATOM 2788 C C . ALA A 1 376 ? 5.776 5.961 -8.376 1.00 92.06 376 ALA A C 1
ATOM 2790 O O . ALA A 1 376 ? 6.385 6.318 -7.364 1.00 92.06 376 ALA A O 1
ATOM 2791 N N . THR A 1 377 ? 6.046 4.822 -9.013 1.00 95.06 377 THR A N 1
ATOM 2792 C CA . THR A 1 377 ? 7.084 3.870 -8.600 1.00 95.06 377 THR A CA 1
ATOM 2793 C C . THR A 1 377 ? 7.907 3.408 -9.787 1.00 95.06 377 THR A C 1
ATOM 2795 O O . THR A 1 377 ? 7.344 3.237 -10.856 1.00 95.06 377 THR A O 1
ATOM 2798 N N . ALA A 1 378 ? 9.193 3.132 -9.576 1.00 96.19 378 ALA A N 1
ATOM 2799 C CA . ALA A 1 378 ? 10.033 2.452 -10.559 1.00 96.19 378 ALA A CA 1
ATOM 2800 C C . ALA A 1 378 ? 11.000 1.480 -9.884 1.00 96.19 378 ALA A C 1
ATOM 2802 O O . ALA A 1 378 ? 11.460 1.709 -8.754 1.00 96.19 378 ALA A O 1
ATOM 2803 N N . TYR A 1 379 ? 11.309 0.388 -10.577 1.00 95.31 379 TYR A N 1
ATOM 2804 C CA . TYR A 1 379 ? 12.168 -0.675 -10.091 1.00 95.31 379 TYR A CA 1
ATOM 2805 C C . TYR A 1 379 ? 13.607 -0.463 -10.556 1.00 95.31 379 TYR A C 1
ATOM 2807 O O . TYR A 1 379 ? 13.914 -0.446 -11.746 1.00 95.31 379 TYR A O 1
ATOM 2815 N N . ASN A 1 380 ? 14.530 -0.350 -9.603 1.00 92.62 380 ASN A N 1
ATOM 2816 C CA . ASN A 1 380 ? 15.949 -0.291 -9.915 1.00 92.62 380 ASN A CA 1
ATOM 2817 C C . ASN A 1 380 ? 16.511 -1.715 -10.003 1.00 92.62 380 ASN A C 1
ATOM 2819 O O . ASN A 1 380 ? 16.837 -2.326 -8.982 1.00 92.62 380 ASN A O 1
ATOM 2823 N N . ARG A 1 381 ? 16.667 -2.238 -11.225 1.00 83.06 381 ARG A N 1
ATOM 2824 C CA . ARG A 1 381 ? 17.199 -3.594 -11.470 1.00 83.06 381 ARG A CA 1
ATOM 2825 C C . ARG A 1 381 ? 18.617 -3.799 -10.940 1.00 83.06 381 ARG A C 1
ATOM 2827 O O . ARG A 1 381 ? 18.954 -4.908 -10.535 1.00 83.06 381 ARG A O 1
ATOM 2834 N N . ARG A 1 382 ? 19.439 -2.744 -10.910 1.00 80.81 382 ARG A N 1
ATOM 2835 C CA . ARG A 1 382 ? 20.824 -2.817 -10.422 1.00 80.81 382 ARG A CA 1
ATOM 2836 C C . ARG A 1 382 ? 20.879 -3.115 -8.924 1.00 80.81 382 ARG A C 1
ATOM 2838 O O . ARG A 1 382 ? 21.737 -3.871 -8.476 1.00 80.81 382 ARG A O 1
ATOM 2845 N N . GLU A 1 383 ? 19.987 -2.503 -8.154 1.00 83.75 383 GLU A N 1
ATOM 2846 C CA . GLU A 1 383 ? 19.953 -2.632 -6.690 1.00 83.75 383 GLU A CA 1
ATOM 2847 C C . GLU A 1 383 ? 18.954 -3.689 -6.212 1.00 83.75 383 GLU A C 1
ATOM 2849 O O . GLU A 1 383 ? 19.082 -4.237 -5.118 1.00 83.75 383 GLU A O 1
ATOM 2854 N N . GLY A 1 384 ? 17.970 -3.999 -7.050 1.00 86.00 384 GLY A N 1
ATOM 2855 C CA . GLY A 1 384 ? 16.918 -4.951 -6.762 1.00 86.00 384 GLY A CA 1
ATOM 2856 C C . GLY A 1 384 ? 15.783 -4.383 -5.908 1.00 86.00 384 GLY A C 1
ATOM 2857 O O . GLY A 1 384 ? 15.026 -5.170 -5.334 1.00 86.00 384 GLY A O 1
ATOM 2858 N N . TRP A 1 385 ? 15.653 -3.056 -5.807 1.00 93.38 385 TRP A N 1
ATOM 2859 C CA . TRP A 1 385 ? 14.684 -2.375 -4.941 1.00 93.38 385 TRP A CA 1
ATOM 2860 C C . TRP A 1 385 ? 13.718 -1.490 -5.726 1.00 93.38 385 TRP A C 1
ATOM 2862 O O . TRP A 1 385 ? 14.040 -0.960 -6.789 1.00 93.38 385 TRP A O 1
ATOM 2872 N N . LEU A 1 386 ? 12.525 -1.327 -5.163 1.00 96.19 386 LEU A N 1
ATOM 2873 C CA . LEU A 1 386 ? 11.482 -0.456 -5.675 1.00 96.19 386 LEU A CA 1
ATOM 2874 C C . LEU A 1 386 ? 11.588 0.904 -4.990 1.00 96.19 386 LEU A C 1
ATOM 2876 O O . LEU A 1 386 ? 11.687 0.996 -3.760 1.00 96.19 386 LEU A O 1
ATOM 2880 N N . TYR A 1 387 ? 11.514 1.953 -5.793 1.00 96.88 387 TYR A N 1
ATOM 2881 C CA . TYR A 1 387 ? 11.492 3.338 -5.354 1.00 96.88 387 TYR A CA 1
ATOM 2882 C C . TYR A 1 387 ? 10.199 3.996 -5.796 1.00 96.88 387 TYR A C 1
ATOM 2884 O O . TYR A 1 387 ? 9.547 3.522 -6.721 1.00 96.88 387 TYR A O 1
ATOM 2892 N N . GLY A 1 388 ? 9.842 5.108 -5.169 1.00 95.31 388 GLY A N 1
ATOM 2893 C CA . GLY A 1 388 ? 8.730 5.902 -5.652 1.00 95.31 388 GLY A CA 1
ATOM 2894 C C . GLY A 1 388 ? 8.725 7.330 -5.148 1.00 95.31 388 GLY A C 1
ATOM 2895 O O . GLY A 1 388 ? 9.466 7.699 -4.234 1.00 95.31 388 GLY A O 1
ATOM 2896 N N . VAL A 1 389 ? 7.905 8.147 -5.792 1.00 94.38 389 VAL A N 1
ATOM 2897 C CA . VAL A 1 389 ? 7.803 9.581 -5.538 1.00 94.38 389 VAL A CA 1
ATOM 2898 C C . VAL A 1 389 ? 6.516 9.911 -4.795 1.00 94.38 389 VAL A C 1
ATOM 2900 O O . VAL A 1 389 ? 5.462 9.348 -5.070 1.00 94.38 389 VAL A O 1
ATOM 2903 N N . VAL A 1 390 ? 6.602 10.830 -3.840 1.00 91.12 390 VAL A N 1
ATOM 2904 C CA . VAL A 1 390 ? 5.467 11.349 -3.064 1.00 91.12 390 VAL A CA 1
ATOM 2905 C C . VAL A 1 390 ? 5.203 12.790 -3.494 1.00 91.12 390 VAL A C 1
ATOM 2907 O O . VAL A 1 390 ? 6.158 13.559 -3.613 1.00 91.12 390 VAL A O 1
ATOM 2910 N N . ARG A 1 391 ? 3.928 13.162 -3.693 1.00 86.19 391 ARG A N 1
ATOM 2911 C CA . ARG A 1 391 ? 3.488 14.468 -4.251 1.00 86.19 391 ARG A CA 1
ATOM 2912 C C . ARG A 1 391 ? 2.752 15.392 -3.268 1.00 86.19 391 ARG A C 1
ATOM 2914 O O . ARG A 1 391 ? 2.088 16.345 -3.679 1.00 86.19 391 ARG A O 1
ATOM 2921 N N . THR A 1 392 ? 2.839 15.112 -1.969 1.00 78.50 392 THR A N 1
ATOM 2922 C CA . THR A 1 392 ? 2.174 15.885 -0.903 1.00 78.50 392 THR A CA 1
ATOM 2923 C C . THR A 1 392 ? 3.163 16.762 -0.126 1.00 78.50 392 THR A C 1
ATOM 2925 O O . THR A 1 392 ? 4.274 17.022 -0.570 1.00 78.50 392 THR A O 1
ATOM 2928 N N . ALA A 1 393 ? 2.805 17.253 1.065 1.00 69.38 393 ALA A N 1
ATOM 2929 C CA . ALA A 1 393 ? 3.6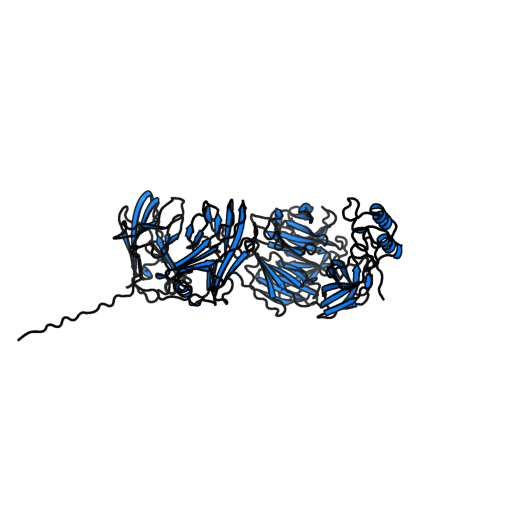39 18.178 1.843 1.00 69.38 393 ALA A CA 1
ATOM 2930 C C . ALA A 1 393 ? 5.078 17.683 2.123 1.00 69.38 393 ALA A C 1
ATOM 2932 O O . ALA A 1 393 ? 5.950 18.491 2.444 1.00 69.38 393 ALA A O 1
ATOM 2933 N N . THR A 1 394 ? 5.348 16.377 2.012 1.00 79.69 394 THR A N 1
ATOM 2934 C CA . THR A 1 394 ? 6.692 15.813 2.185 1.00 79.69 394 THR A CA 1
ATOM 2935 C C . THR A 1 394 ? 7.493 15.647 0.890 1.00 79.69 394 THR A C 1
ATOM 2937 O O . THR A 1 394 ? 8.626 15.190 1.015 1.00 79.69 394 THR A O 1
ATOM 2940 N N . ASN A 1 395 ? 6.934 15.999 -0.279 1.00 89.31 395 ASN A N 1
ATOM 2941 C CA . ASN A 1 395 ? 7.452 15.852 -1.652 1.00 89.31 395 ASN A CA 1
ATOM 2942 C C . ASN A 1 395 ? 8.877 15.282 -1.800 1.00 89.31 395 ASN A C 1
ATOM 2944 O O . ASN A 1 395 ? 9.854 15.867 -1.322 1.00 89.31 395 ASN A O 1
ATOM 2948 N N . GLY A 1 396 ? 9.033 14.181 -2.534 1.00 94.44 396 GLY A N 1
ATOM 2949 C CA . GLY A 1 396 ? 10.366 13.646 -2.804 1.00 94.44 396 GLY A CA 1
ATOM 2950 C C . GLY A 1 396 ? 10.401 12.189 -3.235 1.00 94.44 396 GLY A C 1
ATOM 2951 O O . GLY A 1 396 ? 9.363 11.564 -3.420 1.00 94.44 396 GLY A O 1
ATOM 2952 N N . LEU A 1 397 ? 11.618 11.662 -3.353 1.00 95.94 397 LEU A N 1
ATOM 2953 C CA . LEU A 1 397 ? 11.912 10.263 -3.652 1.00 95.94 397 LEU A CA 1
ATOM 2954 C C . LEU A 1 397 ? 12.051 9.455 -2.360 1.00 95.94 397 LEU A C 1
ATOM 2956 O O . LEU A 1 397 ? 12.762 9.861 -1.437 1.00 95.94 397 LEU A O 1
ATOM 2960 N N . TYR A 1 398 ? 11.416 8.291 -2.327 1.00 94.88 398 TYR A N 1
ATOM 2961 C CA . TYR A 1 398 ? 11.384 7.362 -1.207 1.00 94.88 398 TYR A CA 1
ATOM 2962 C C . TYR A 1 398 ? 11.765 5.958 -1.668 1.00 94.88 398 TYR A C 1
ATOM 2964 O O . TYR A 1 398 ? 11.408 5.534 -2.766 1.00 94.88 398 TYR A O 1
ATOM 2972 N N . ALA A 1 399 ? 12.451 5.207 -0.808 1.00 94.00 399 ALA A N 1
ATOM 2973 C CA . ALA A 1 399 ? 12.555 3.764 -0.994 1.00 94.00 399 ALA A CA 1
ATOM 2974 C C . ALA A 1 399 ? 11.230 3.105 -0.580 1.00 94.00 399 ALA A C 1
ATOM 2976 O O . ALA A 1 399 ? 10.722 3.351 0.517 1.00 94.00 399 ALA A O 1
ATOM 2977 N N . VAL A 1 400 ? 10.666 2.266 -1.447 1.00 94.06 400 VAL A N 1
ATOM 2978 C CA . VAL A 1 400 ? 9.436 1.503 -1.175 1.00 94.06 400 VAL A CA 1
ATOM 2979 C C . VAL A 1 400 ? 9.780 0.121 -0.632 1.00 94.06 400 VAL A C 1
ATOM 2981 O O . VAL A 1 400 ? 9.124 -0.360 0.292 1.00 94.06 400 VAL A O 1
ATOM 2984 N N . THR A 1 401 ? 10.857 -0.482 -1.136 1.00 92.81 401 THR A N 1
ATOM 2985 C CA . THR A 1 401 ? 11.439 -1.719 -0.603 1.00 92.81 401 THR A CA 1
ATOM 2986 C C . THR A 1 401 ? 12.912 -1.522 -0.233 1.00 92.81 401 THR A C 1
ATOM 2988 O O . THR A 1 401 ? 13.474 -0.437 -0.386 1.00 92.81 401 THR A O 1
ATOM 2991 N N . GLY A 1 402 ? 13.537 -2.561 0.323 1.00 89.56 402 GLY A N 1
ATOM 2992 C CA . GLY A 1 402 ? 14.943 -2.532 0.722 1.00 89.56 402 GLY A CA 1
ATOM 2993 C C . GLY A 1 402 ? 15.208 -1.906 2.103 1.00 89.56 402 GLY A C 1
ATOM 2994 O O . GLY A 1 402 ? 14.277 -1.582 2.847 1.00 89.56 402 GLY A O 1
ATOM 2995 N N . PRO A 1 403 ? 16.491 -1.745 2.483 1.00 85.62 403 PRO A N 1
ATOM 2996 C CA . PRO A 1 403 ? 16.895 -1.369 3.843 1.00 85.62 403 PRO A CA 1
ATOM 2997 C C . PRO A 1 403 ? 16.448 0.029 4.283 1.00 85.62 403 PRO A C 1
ATOM 2999 O O . PRO A 1 403 ? 16.326 0.289 5.477 1.00 85.62 403 PRO A O 1
ATOM 3002 N N . GLN A 1 404 ? 16.223 0.936 3.328 1.00 88.00 404 GLN A N 1
ATOM 3003 C CA . GLN A 1 404 ? 15.808 2.319 3.579 1.00 88.00 404 GLN A CA 1
ATOM 3004 C C . GLN A 1 404 ? 14.306 2.534 3.354 1.00 88.00 404 GLN A C 1
ATOM 3006 O O . GLN A 1 404 ? 13.877 3.673 3.192 1.00 88.00 404 GLN A O 1
ATOM 3011 N N . ARG A 1 405 ? 13.495 1.468 3.325 1.00 89.38 405 ARG A N 1
ATOM 3012 C CA . ARG A 1 405 ? 12.044 1.551 3.101 1.00 89.38 405 ARG A CA 1
ATOM 3013 C C . ARG A 1 405 ? 11.393 2.667 3.933 1.00 89.38 405 ARG A C 1
ATOM 3015 O O . ARG A 1 405 ? 11.632 2.786 5.129 1.00 89.38 405 ARG A O 1
ATOM 3022 N N . GLY A 1 406 ? 10.564 3.489 3.294 1.00 86.44 406 GLY A N 1
ATOM 3023 C CA . GLY A 1 406 ? 9.879 4.633 3.900 1.00 86.44 406 GLY A CA 1
ATOM 3024 C C . GLY A 1 406 ? 10.755 5.863 4.147 1.00 86.44 406 GLY A C 1
ATOM 3025 O O . GLY A 1 406 ? 10.221 6.918 4.485 1.00 86.44 406 GLY A O 1
ATOM 3026 N N . VAL A 1 407 ? 12.073 5.788 3.973 1.00 89.12 407 VAL A N 1
ATOM 3027 C CA . VAL A 1 407 ? 12.967 6.936 4.159 1.00 89.12 407 VAL A CA 1
ATOM 3028 C C . VAL A 1 407 ? 12.910 7.839 2.929 1.00 89.12 407 VAL A C 1
ATOM 3030 O O . VAL A 1 407 ? 13.011 7.363 1.797 1.00 89.12 407 VAL A O 1
ATOM 3033 N N . ARG A 1 408 ? 12.788 9.157 3.150 1.00 92.38 408 ARG A N 1
ATOM 3034 C CA . ARG A 1 408 ? 12.944 10.154 2.081 1.00 92.38 408 ARG A CA 1
ATOM 3035 C C . ARG A 1 408 ? 14.420 10.283 1.726 1.00 92.38 408 ARG A C 1
ATOM 3037 O O . ARG A 1 408 ? 15.215 10.717 2.557 1.00 92.38 408 ARG A O 1
ATOM 3044 N N . LEU A 1 409 ? 14.764 9.946 0.493 1.00 93.56 409 LEU A N 1
ATOM 3045 C CA . LEU A 1 409 ? 16.134 9.959 -0.016 1.00 93.56 409 LEU A CA 1
ATOM 3046 C C . LEU A 1 409 ? 16.523 11.319 -0.587 1.00 93.56 409 LEU A C 1
ATOM 3048 O O . LEU A 1 409 ? 17.679 11.716 -0.487 1.00 93.56 409 LEU A O 1
ATOM 3052 N N . GLN A 1 410 ? 15.565 12.020 -1.191 1.00 95.25 410 GLN A N 1
ATOM 3053 C CA . GLN A 1 410 ? 15.778 13.322 -1.812 1.00 95.25 410 GLN A CA 1
ATOM 3054 C C . GLN A 1 410 ? 14.460 14.099 -1.847 1.00 95.25 410 GLN A C 1
ATOM 3056 O O . GLN A 1 410 ? 13.401 13.510 -2.060 1.00 95.25 410 GLN A O 1
ATOM 3061 N N . THR A 1 411 ? 14.521 15.411 -1.624 1.00 95.06 411 THR A N 1
ATOM 3062 C CA . THR A 1 411 ? 13.372 16.312 -1.798 1.00 95.06 411 THR A CA 1
ATOM 3063 C C . THR A 1 411 ? 13.315 16.789 -3.244 1.00 95.06 411 THR A C 1
ATOM 3065 O O . THR A 1 411 ? 14.353 17.154 -3.799 1.00 95.06 411 THR A O 1
ATOM 3068 N N . TYR A 1 412 ? 12.101 16.829 -3.783 1.00 94.88 412 TYR A N 1
ATOM 3069 C CA . TYR A 1 412 ? 11.734 17.410 -5.077 1.00 94.88 412 TYR A CA 1
ATOM 3070 C C . TYR A 1 412 ? 10.482 18.277 -4.877 1.00 94.88 412 TYR A C 1
ATOM 3072 O O . TYR A 1 412 ? 9.883 18.237 -3.800 1.00 94.88 412 TYR A O 1
ATOM 3080 N N . ASP A 1 413 ? 10.075 19.061 -5.865 1.00 92.12 413 ASP A N 1
ATOM 3081 C CA . ASP A 1 413 ? 8.824 19.817 -5.861 1.00 92.12 413 ASP A CA 1
ATOM 3082 C C . ASP A 1 413 ? 7.781 19.140 -6.761 1.00 92.12 413 ASP A C 1
ATOM 3084 O O . ASP A 1 413 ? 7.917 19.100 -7.977 1.00 92.12 413 ASP A O 1
ATOM 3088 N N . ARG A 1 414 ? 6.733 18.570 -6.150 1.00 90.00 414 ARG A N 1
ATOM 3089 C CA . ARG A 1 414 ? 5.643 17.838 -6.832 1.00 90.00 414 ARG A CA 1
ATOM 3090 C C . ARG A 1 414 ? 6.111 16.813 -7.893 1.00 90.00 414 ARG A C 1
ATOM 3092 O O . ARG A 1 414 ? 5.567 16.812 -9.001 1.00 90.00 414 ARG A O 1
ATOM 3099 N N . PRO A 1 415 ? 7.039 15.900 -7.555 1.00 93.94 415 PRO A N 1
ATOM 3100 C CA . PRO A 1 415 ? 7.594 14.940 -8.511 1.00 93.94 415 PRO A CA 1
ATOM 3101 C C . PRO A 1 415 ? 6.510 14.040 -9.129 1.00 93.94 415 PRO A C 1
ATOM 3103 O O . PRO A 1 415 ? 5.798 13.364 -8.396 1.00 93.94 415 PRO A O 1
ATOM 3106 N N . ALA A 1 416 ? 6.366 14.023 -10.452 1.00 91.38 416 ALA A N 1
ATOM 3107 C CA . ALA A 1 416 ? 5.288 13.326 -11.151 1.00 91.38 416 ALA A CA 1
ATOM 3108 C C . ALA A 1 416 ? 5.605 11.856 -11.440 1.00 91.38 416 ALA A C 1
ATOM 3110 O O . ALA A 1 416 ? 4.765 10.995 -11.185 1.00 91.38 416 ALA A O 1
ATOM 3111 N N . HIS A 1 417 ? 6.810 11.568 -11.929 1.00 93.94 417 HIS A N 1
ATOM 3112 C CA . HIS A 1 417 ? 7.217 10.233 -12.354 1.00 93.94 417 HIS A CA 1
ATOM 3113 C C . HIS A 1 417 ? 8.704 9.991 -12.081 1.00 93.94 417 HIS A C 1
ATOM 3115 O O . HIS A 1 417 ? 9.463 10.916 -11.774 1.00 93.94 417 HIS A O 1
ATOM 3121 N N . LEU A 1 418 ? 9.129 8.735 -12.195 1.00 96.38 418 LEU A N 1
ATOM 3122 C CA . LEU A 1 418 ? 10.533 8.354 -12.149 1.00 96.38 418 LEU A CA 1
ATOM 3123 C C . LEU A 1 418 ? 10.801 7.129 -13.026 1.00 96.38 418 LEU A C 1
ATOM 3125 O O . LEU A 1 418 ? 9.944 6.266 -13.138 1.00 96.38 418 LEU A O 1
ATOM 3129 N N . ILE A 1 419 ? 12.004 7.035 -13.589 1.00 97.31 419 ILE A N 1
ATOM 3130 C CA . ILE A 1 419 ? 12.520 5.829 -14.257 1.00 97.31 419 ILE A CA 1
ATOM 3131 C C . ILE A 1 419 ? 13.989 5.612 -13.894 1.00 97.31 419 ILE A C 1
ATOM 3133 O O . ILE A 1 419 ? 14.658 6.543 -13.439 1.00 97.31 419 ILE A O 1
ATOM 3137 N N . PHE A 1 420 ? 14.500 4.402 -14.123 1.00 95.44 420 PHE A N 1
ATOM 3138 C CA . PHE A 1 420 ? 15.920 4.077 -13.978 1.00 95.44 420 PHE A CA 1
ATOM 3139 C C . PHE A 1 420 ? 16.535 3.687 -15.322 1.00 95.44 420 PHE A C 1
ATOM 3141 O O . PHE A 1 420 ? 15.933 2.925 -16.075 1.00 95.44 420 PHE A O 1
ATOM 3148 N N . ASP A 1 421 ? 17.749 4.172 -15.590 1.00 89.62 421 ASP A N 1
ATOM 3149 C CA . ASP A 1 421 ? 18.595 3.606 -16.645 1.00 89.62 421 ASP A CA 1
ATOM 3150 C C . ASP A 1 421 ? 19.296 2.315 -16.175 1.00 89.62 421 ASP A C 1
ATOM 3152 O O . ASP A 1 421 ? 19.298 1.978 -14.986 1.00 89.62 421 ASP A O 1
ATOM 3156 N N . ASP A 1 422 ? 19.946 1.600 -17.097 1.00 81.38 422 ASP A N 1
ATOM 3157 C CA . ASP A 1 422 ? 20.694 0.368 -16.786 1.00 81.38 422 ASP A CA 1
ATOM 3158 C C . ASP A 1 422 ? 21.883 0.603 -15.836 1.00 81.38 422 ASP A C 1
ATOM 3160 O O . ASP A 1 422 ? 22.344 -0.306 -15.140 1.00 81.38 422 ASP A O 1
ATOM 3164 N N . GLY A 1 423 ? 22.375 1.843 -15.766 1.00 80.00 423 GLY A N 1
ATOM 3165 C CA . GLY A 1 423 ? 23.383 2.272 -14.802 1.00 80.00 423 GLY A CA 1
ATOM 3166 C C . GLY A 1 423 ? 22.830 2.457 -13.384 1.00 80.00 423 GLY A C 1
ATOM 3167 O O . GLY A 1 423 ? 23.616 2.640 -12.449 1.00 80.00 423 GLY A O 1
ATOM 3168 N N . GLY A 1 424 ? 21.511 2.392 -13.191 1.00 87.25 424 GLY A N 1
ATOM 3169 C CA . GLY A 1 424 ? 20.825 2.656 -11.930 1.00 87.25 424 GLY A CA 1
ATOM 3170 C C . GLY A 1 424 ? 20.684 4.145 -11.601 1.00 87.25 424 GLY A C 1
ATOM 3171 O O . GLY A 1 424 ? 20.417 4.480 -10.447 1.00 87.25 424 GLY A O 1
ATOM 3172 N N . ASN A 1 425 ? 20.889 5.049 -12.564 1.00 94.81 425 ASN A N 1
ATOM 3173 C CA . ASN A 1 425 ? 20.580 6.464 -12.370 1.00 94.81 425 ASN A CA 1
ATOM 3174 C C . ASN A 1 425 ? 19.069 6.662 -12.468 1.00 94.81 425 ASN A C 1
ATOM 3176 O O . ASN A 1 425 ? 18.444 6.203 -13.422 1.00 94.81 425 ASN A O 1
ATOM 3180 N N . ALA A 1 426 ? 18.496 7.364 -11.495 1.00 97.81 426 ALA A N 1
ATOM 3181 C CA . ALA A 1 426 ? 17.094 7.745 -11.528 1.00 97.81 426 ALA A CA 1
ATOM 3182 C C . ALA A 1 426 ? 16.925 9.050 -12.308 1.00 97.81 426 ALA A C 1
ATOM 3184 O O . ALA A 1 426 ? 17.681 9.998 -12.084 1.00 97.81 426 ALA A O 1
ATOM 3185 N N . TYR A 1 427 ? 15.897 9.127 -13.142 1.00 98.19 427 TYR A N 1
ATOM 3186 C CA . TYR A 1 427 ? 15.413 10.369 -13.738 1.00 98.19 427 TYR A CA 1
ATOM 3187 C C . TYR A 1 427 ? 14.042 10.667 -13.148 1.00 98.19 427 TYR A C 1
ATOM 3189 O O . TYR A 1 427 ? 13.186 9.787 -13.153 1.00 98.19 427 TYR A O 1
ATOM 3197 N N . ILE A 1 428 ? 13.854 11.863 -12.591 1.00 97.75 428 ILE A N 1
ATOM 3198 C CA . ILE A 1 428 ? 12.645 12.268 -11.866 1.00 97.75 428 ILE A CA 1
ATOM 3199 C C . ILE A 1 428 ? 12.069 13.505 -12.546 1.00 97.75 428 ILE A C 1
ATOM 3201 O O . ILE A 1 428 ? 12.783 14.502 -12.665 1.00 97.75 428 ILE A O 1
ATOM 3205 N N . SER A 1 429 ? 10.802 13.447 -12.953 1.00 95.19 429 SER A N 1
ATOM 3206 C CA . SER A 1 429 ? 10.071 14.595 -13.494 1.00 95.19 429 SER A CA 1
ATOM 3207 C C . SER A 1 429 ? 9.367 15.372 -12.387 1.00 95.19 429 SER A C 1
ATOM 3209 O O . SER A 1 429 ? 8.832 14.787 -11.445 1.00 95.19 429 SER A O 1
ATOM 3211 N N . GLU A 1 430 ? 9.353 16.695 -12.491 1.00 93.31 430 GLU A N 1
ATOM 3212 C CA . GLU A 1 430 ? 8.534 17.586 -11.671 1.00 93.31 430 GLU A CA 1
ATOM 3213 C C . GLU A 1 430 ? 7.486 18.250 -12.564 1.00 93.31 430 GLU A C 1
ATOM 3215 O O . GLU A 1 430 ? 7.878 18.965 -13.475 1.00 93.31 430 GLU A O 1
ATOM 3220 N N . ASP A 1 431 ? 6.196 18.033 -12.263 1.00 86.62 431 ASP A N 1
ATOM 3221 C CA . ASP A 1 431 ? 5.026 18.504 -13.037 1.00 86.62 431 ASP A CA 1
ATOM 3222 C C . ASP A 1 431 ? 5.156 20.005 -13.367 1.00 86.62 431 ASP A C 1
ATOM 3224 O O . ASP A 1 431 ? 5.746 20.369 -14.356 1.00 86.62 431 ASP A O 1
ATOM 3228 N N . TYR A 1 432 ? 4.772 20.925 -12.488 1.00 86.25 432 TYR A N 1
ATOM 3229 C CA . TYR A 1 432 ? 4.688 22.351 -12.857 1.00 86.25 432 TYR A CA 1
ATOM 3230 C C . TYR A 1 432 ? 6.011 23.111 -13.048 1.00 86.25 432 TYR A C 1
ATOM 3232 O O . TYR A 1 432 ? 5.988 24.296 -13.387 1.00 86.25 432 TYR A O 1
ATOM 3240 N N . SER A 1 433 ? 7.151 22.527 -12.672 1.00 87.31 433 SER A N 1
ATOM 3241 C CA . SER A 1 433 ? 8.438 23.226 -12.775 1.00 87.31 433 SER A CA 1
ATOM 3242 C C . SER A 1 433 ? 9.118 22.984 -14.119 1.00 87.31 433 SER A C 1
ATOM 3244 O O . SER A 1 433 ? 10.075 23.695 -14.425 1.00 87.31 433 SER A O 1
ATOM 3246 N N . GLY A 1 434 ? 8.659 21.990 -14.887 1.00 88.75 434 GLY A N 1
ATOM 3247 C CA . GLY A 1 434 ? 9.294 21.576 -16.133 1.00 88.75 434 GLY A CA 1
ATOM 3248 C C . GLY A 1 434 ? 10.603 20.810 -15.959 1.00 88.75 434 GLY A C 1
ATOM 3249 O O . GLY A 1 434 ? 11.225 20.426 -16.948 1.00 88.75 434 GLY A O 1
ATOM 3250 N N . ASN A 1 435 ? 11.061 20.602 -14.723 1.00 94.19 435 ASN A N 1
ATOM 3251 C CA . ASN A 1 435 ? 12.401 20.087 -14.479 1.00 94.19 435 ASN A CA 1
ATOM 3252 C C . ASN A 1 435 ? 12.450 18.561 -14.561 1.00 94.19 435 ASN A C 1
ATOM 3254 O O . ASN A 1 435 ? 11.610 17.864 -13.986 1.00 94.19 435 ASN A O 1
ATOM 3258 N N . ILE A 1 436 ? 13.533 18.045 -15.145 1.00 97.44 436 ILE A N 1
ATOM 3259 C CA . ILE A 1 436 ? 13.976 16.666 -14.923 1.00 97.44 436 ILE A CA 1
ATOM 3260 C C . ILE A 1 436 ? 15.252 16.689 -14.090 1.00 97.44 436 ILE A C 1
ATOM 3262 O O . ILE A 1 436 ? 16.230 17.350 -14.445 1.00 97.44 436 ILE A O 1
ATOM 3266 N N . TYR A 1 437 ? 15.278 15.919 -13.007 1.00 98.12 437 TYR A N 1
ATOM 3267 C CA . TYR A 1 437 ? 16.489 15.674 -12.229 1.00 98.12 437 TYR A CA 1
ATOM 3268 C C . TYR A 1 437 ? 17.061 14.303 -12.540 1.00 98.12 437 TYR A C 1
ATOM 3270 O O . TYR A 1 437 ? 16.331 13.316 -12.562 1.00 98.12 437 TYR A O 1
ATOM 3278 N N . ARG A 1 438 ? 18.385 14.227 -12.672 1.00 98.19 438 ARG A N 1
ATOM 3279 C CA . ARG A 1 438 ? 19.116 12.961 -12.683 1.00 98.19 438 ARG A CA 1
ATOM 3280 C C . ARG A 1 438 ? 19.756 12.742 -11.321 1.00 98.19 438 ARG A C 1
ATOM 3282 O O . ARG A 1 438 ? 20.542 13.576 -10.866 1.00 98.19 438 ARG A O 1
ATOM 3289 N N . ARG A 1 439 ? 19.459 11.610 -10.690 1.00 97.19 439 ARG A N 1
ATOM 3290 C CA . ARG A 1 439 ? 20.076 11.168 -9.439 1.00 97.19 439 ARG A CA 1
ATOM 3291 C C . ARG A 1 439 ? 20.937 9.935 -9.680 1.00 97.19 439 ARG A C 1
ATOM 3293 O O . ARG A 1 439 ? 20.425 8.890 -10.069 1.00 97.19 439 ARG A O 1
ATOM 3300 N N . SER A 1 440 ? 22.231 10.035 -9.410 1.00 93.69 440 SER A N 1
ATOM 3301 C CA . SER A 1 440 ? 23.143 8.894 -9.497 1.00 93.69 440 SER A CA 1
ATOM 3302 C C . SER A 1 440 ? 22.963 7.913 -8.327 1.00 93.69 440 SER A C 1
ATOM 3304 O O . SER A 1 440 ? 22.445 8.295 -7.271 1.00 93.69 440 SER A O 1
ATOM 3306 N N . PRO A 1 441 ? 23.413 6.650 -8.474 1.00 88.69 441 PRO A N 1
ATOM 3307 C CA . PRO A 1 441 ? 23.364 5.646 -7.406 1.00 88.69 441 PRO A CA 1
ATOM 3308 C C . PRO A 1 441 ? 24.044 6.081 -6.098 1.00 88.69 441 PRO A C 1
ATOM 3310 O O . PRO A 1 441 ? 23.599 5.722 -5.013 1.00 88.69 441 PRO A O 1
ATOM 3313 N N . ASP A 1 442 ? 25.095 6.906 -6.179 1.00 87.25 442 ASP A N 1
ATOM 3314 C CA . ASP A 1 442 ? 25.785 7.478 -5.008 1.00 87.25 442 ASP A CA 1
ATOM 3315 C C . ASP A 1 442 ? 24.971 8.566 -4.276 1.00 87.25 442 ASP A C 1
ATOM 3317 O O . ASP A 1 442 ? 25.347 9.020 -3.195 1.00 87.25 442 ASP A O 1
ATOM 3321 N N . GLY A 1 443 ? 23.835 8.960 -4.849 1.00 90.06 443 GLY A N 1
ATOM 3322 C CA . GLY A 1 443 ? 22.871 9.884 -4.284 1.00 90.06 443 GLY A CA 1
ATOM 3323 C C . GLY A 1 443 ? 22.993 11.332 -4.734 1.00 90.06 443 GLY A C 1
ATOM 3324 O O . GLY A 1 443 ? 22.163 12.139 -4.309 1.00 90.06 443 GLY A O 1
ATOM 3325 N N . ALA A 1 444 ? 23.952 11.684 -5.594 1.00 93.94 444 ALA A N 1
ATOM 3326 C CA . ALA A 1 444 ? 24.024 13.037 -6.137 1.00 93.94 444 ALA A CA 1
ATOM 3327 C C . ALA A 1 444 ? 22.850 13.301 -7.095 1.00 93.94 444 ALA A C 1
ATOM 3329 O O . ALA A 1 444 ? 22.655 12.572 -8.061 1.00 93.94 444 ALA A O 1
ATOM 3330 N N . SER A 1 445 ? 22.071 14.353 -6.830 1.00 97.25 445 SER A N 1
ATOM 3331 C CA . SER A 1 445 ? 20.961 14.793 -7.683 1.00 97.25 445 SER A CA 1
ATOM 3332 C C . SER A 1 445 ? 21.323 16.107 -8.364 1.00 97.25 445 SER A C 1
ATOM 3334 O O . SER A 1 445 ? 21.696 17.070 -7.691 1.00 97.25 445 SER A O 1
ATOM 3336 N N . VAL A 1 446 ? 21.194 16.161 -9.687 1.00 97.25 446 VAL A N 1
ATOM 3337 C CA . VAL A 1 446 ? 21.487 17.347 -10.501 1.00 97.25 446 VAL A CA 1
ATOM 3338 C C . VAL A 1 446 ? 20.318 17.659 -11.424 1.00 97.25 446 VAL A C 1
ATOM 3340 O O . VAL A 1 446 ? 19.630 16.745 -11.878 1.00 97.25 446 VAL A O 1
ATOM 3343 N N . LEU A 1 447 ? 20.092 18.948 -11.687 1.00 97.44 447 LEU A N 1
ATOM 3344 C CA . LEU A 1 447 ? 19.174 19.370 -12.742 1.00 97.44 447 LEU A CA 1
ATOM 3345 C C . LEU A 1 447 ? 19.717 18.853 -14.078 1.00 97.44 447 LEU A C 1
ATOM 3347 O O . LEU A 1 447 ? 20.900 19.043 -14.370 1.00 97.44 447 LEU A O 1
ATOM 3351 N N . TRP A 1 448 ? 18.876 18.149 -14.826 1.00 97.88 448 TRP A N 1
ATOM 3352 C CA . TRP A 1 448 ? 19.237 17.508 -16.088 1.00 97.88 448 TRP A CA 1
ATOM 3353 C C . TRP A 1 448 ? 18.562 18.170 -17.285 1.00 97.88 448 TRP A C 1
ATOM 3355 O O . TRP A 1 448 ? 19.197 18.330 -18.324 1.00 97.88 448 TRP A O 1
ATOM 3365 N N . VAL A 1 449 ? 17.303 18.562 -17.102 1.00 96.50 449 VAL A N 1
ATOM 3366 C CA . VAL A 1 449 ? 16.501 19.341 -18.047 1.00 96.50 449 VAL A CA 1
ATOM 3367 C C . VAL A 1 449 ? 15.872 20.485 -17.266 1.00 96.50 449 VAL A C 1
ATOM 3369 O O . VAL A 1 449 ? 15.280 20.235 -16.213 1.00 96.50 449 VAL A O 1
ATOM 3372 N N . SER A 1 450 ? 16.008 21.715 -17.760 1.00 92.88 450 SER A N 1
ATOM 3373 C CA . SER A 1 450 ? 15.493 22.926 -17.103 1.00 92.88 450 SER A CA 1
ATOM 3374 C C . SER A 1 450 ? 14.099 23.374 -17.569 1.00 92.88 450 SER A C 1
ATOM 3376 O O . SER A 1 450 ? 13.604 24.404 -17.108 1.00 92.88 450 SER A O 1
ATOM 3378 N N . GLY A 1 451 ? 13.485 22.623 -18.484 1.00 88.69 451 GLY A N 1
ATOM 3379 C CA . GLY A 1 451 ? 12.168 22.884 -19.064 1.00 88.69 451 GLY A CA 1
ATOM 3380 C C . GLY A 1 451 ? 12.052 22.313 -20.478 1.00 88.69 451 GLY A C 1
ATOM 3381 O O . GLY A 1 451 ? 13.050 21.909 -21.076 1.00 88.69 451 GLY A O 1
ATOM 3382 N N . PHE A 1 452 ? 10.840 22.316 -21.024 1.00 88.44 452 PHE A N 1
ATOM 3383 C CA . PHE A 1 452 ? 10.517 21.817 -22.357 1.00 88.44 452 PHE A CA 1
ATOM 3384 C C . PHE A 1 452 ? 9.880 22.926 -23.215 1.00 88.44 452 PHE A C 1
ATOM 3386 O O . PHE A 1 452 ? 10.572 23.591 -23.998 1.00 88.44 452 PHE A O 1
ATOM 3393 N N . ALA A 1 453 ? 8.575 23.160 -23.072 1.00 83.75 453 ALA A N 1
ATOM 3394 C CA . ALA A 1 453 ? 7.833 24.225 -23.730 1.00 83.75 453 ALA A CA 1
ATOM 3395 C C . ALA A 1 453 ? 7.674 25.469 -22.837 1.00 83.75 453 ALA A C 1
ATOM 3397 O O . ALA A 1 453 ? 6.768 25.595 -22.025 1.00 83.75 453 ALA A O 1
ATOM 3398 N N . ALA A 1 454 ? 8.502 26.485 -23.094 1.00 79.44 454 ALA A N 1
ATOM 3399 C CA . ALA A 1 454 ? 8.529 27.710 -22.294 1.00 79.44 454 ALA A CA 1
ATOM 3400 C C . ALA A 1 454 ? 7.137 28.313 -21.988 1.00 79.44 454 ALA A C 1
ATOM 3402 O O . ALA A 1 454 ? 6.498 28.922 -22.855 1.00 79.44 454 ALA A O 1
ATOM 3403 N N . GLY A 1 455 ? 6.755 28.257 -20.709 1.00 72.06 455 GLY A N 1
ATOM 3404 C CA . GLY A 1 455 ? 5.526 28.856 -20.181 1.00 72.06 455 GLY A CA 1
ATOM 3405 C C . GLY A 1 455 ? 4.368 27.879 -19.982 1.00 72.06 455 GLY A C 1
ATOM 3406 O O . GLY A 1 455 ? 3.338 28.321 -19.472 1.00 72.06 455 GLY A O 1
ATOM 3407 N N . ASP A 1 456 ? 4.551 26.615 -20.355 1.00 74.75 456 ASP A N 1
ATOM 3408 C CA . ASP A 1 456 ? 3.661 25.489 -20.086 1.00 74.75 456 ASP A CA 1
ATOM 3409 C C . ASP A 1 456 ? 4.495 24.204 -20.127 1.00 74.75 456 ASP A C 1
ATOM 3411 O O . ASP A 1 456 ? 4.782 23.676 -21.194 1.00 74.75 456 ASP A O 1
ATOM 3415 N N . ASP A 1 457 ? 4.990 23.805 -18.960 1.00 81.00 457 ASP A N 1
ATOM 3416 C CA . ASP A 1 457 ? 5.994 22.760 -18.815 1.00 81.00 457 ASP A CA 1
ATOM 3417 C C . ASP A 1 457 ? 5.515 21.790 -17.726 1.00 81.00 457 ASP A C 1
ATOM 3419 O O . ASP A 1 457 ? 5.753 22.057 -16.547 1.00 81.00 457 ASP A O 1
ATOM 3423 N N . ASP A 1 458 ? 4.838 20.700 -18.110 1.00 87.94 458 ASP A N 1
ATOM 3424 C CA . ASP A 1 458 ? 4.253 19.707 -17.196 1.00 87.94 458 ASP A CA 1
ATOM 3425 C C . ASP A 1 458 ? 4.727 18.267 -17.494 1.00 87.94 458 ASP A C 1
ATOM 3427 O O . ASP A 1 458 ? 3.917 17.393 -17.840 1.00 87.94 458 ASP A O 1
ATOM 3431 N N . PRO A 1 459 ? 6.039 17.963 -17.372 1.00 91.69 459 PRO A N 1
ATOM 3432 C CA . PRO A 1 459 ? 6.545 16.625 -17.624 1.00 91.69 459 PRO A CA 1
ATOM 3433 C C . PRO A 1 459 ? 5.967 15.610 -16.638 1.00 91.69 459 PRO A C 1
ATOM 3435 O O . PRO A 1 459 ? 6.018 15.772 -15.414 1.00 91.69 459 PRO A O 1
ATOM 3438 N N . PHE A 1 460 ? 5.469 14.512 -17.193 1.00 90.88 460 PHE A N 1
ATOM 3439 C CA . PHE A 1 460 ? 4.793 13.457 -16.459 1.00 90.88 460 PHE A CA 1
ATOM 3440 C C . PHE A 1 460 ? 5.483 12.111 -16.678 1.00 90.88 460 PHE A C 1
ATOM 3442 O O . PHE A 1 460 ? 6.621 11.954 -16.224 1.00 90.88 460 PHE A O 1
ATOM 3449 N N . GLY A 1 461 ? 4.828 11.148 -17.332 1.00 93.06 461 GLY A N 1
ATOM 3450 C CA . GLY A 1 461 ? 5.386 9.831 -17.607 1.00 93.06 461 GLY A CA 1
ATOM 3451 C C . GLY A 1 461 ? 6.608 9.885 -18.517 1.00 93.06 461 GLY A C 1
ATOM 3452 O O . GLY A 1 461 ? 6.764 10.780 -19.354 1.00 93.06 461 GLY A O 1
ATOM 3453 N N . MET A 1 462 ? 7.500 8.918 -18.317 1.00 96.56 462 MET A N 1
ATOM 3454 C CA . MET A 1 462 ? 8.766 8.807 -19.035 1.00 96.56 462 MET A CA 1
ATOM 3455 C C . MET A 1 462 ? 9.037 7.359 -19.420 1.00 96.56 462 MET A C 1
ATOM 3457 O O . MET A 1 462 ? 8.735 6.448 -18.657 1.00 96.56 462 MET A O 1
ATOM 3461 N N . THR A 1 463 ? 9.696 7.154 -20.558 1.00 97.12 463 THR A N 1
ATOM 3462 C CA . THR A 1 463 ? 10.177 5.836 -20.984 1.00 97.12 463 THR A CA 1
ATOM 3463 C C . THR A 1 463 ? 11.505 5.953 -21.725 1.00 97.12 463 THR A C 1
ATOM 3465 O O . THR A 1 463 ? 11.834 7.016 -22.249 1.00 97.12 463 THR A O 1
ATOM 3468 N N . ILE A 1 464 ? 12.286 4.877 -21.772 1.00 95.56 464 ILE A N 1
ATOM 3469 C CA . ILE A 1 464 ? 13.540 4.843 -22.534 1.00 95.56 464 ILE A CA 1
ATOM 3470 C C . ILE A 1 464 ? 13.213 4.409 -23.963 1.00 95.56 464 ILE A C 1
ATOM 3472 O O . ILE A 1 464 ? 12.561 3.388 -24.165 1.00 95.56 464 ILE A O 1
ATOM 3476 N N . ALA A 1 465 ? 13.656 5.185 -24.950 1.00 93.81 465 ALA A N 1
ATOM 3477 C CA . ALA A 1 465 ? 13.453 4.903 -26.362 1.00 93.81 465 ALA A CA 1
ATOM 3478 C C . ALA A 1 465 ? 14.040 3.526 -26.717 1.00 93.81 465 ALA A C 1
ATOM 3480 O O . ALA A 1 465 ? 15.211 3.266 -26.405 1.00 93.81 465 ALA A O 1
ATOM 3481 N N . PRO A 1 466 ? 13.258 2.649 -27.371 1.00 85.88 466 PRO A N 1
ATOM 3482 C CA . PRO A 1 466 ? 13.686 1.284 -27.592 1.00 85.88 466 PRO A CA 1
ATOM 3483 C C . PRO A 1 466 ? 14.788 1.188 -28.658 1.00 85.88 466 PRO A C 1
ATOM 3485 O O . PRO A 1 466 ? 15.080 2.157 -29.365 1.00 85.88 466 PRO A O 1
ATOM 3488 N N . PRO A 1 467 ? 15.429 0.021 -28.792 1.00 75.69 467 PRO A N 1
ATOM 3489 C CA . PRO A 1 467 ? 16.590 -0.170 -29.661 1.00 75.69 467 PRO A CA 1
ATOM 3490 C C . PRO A 1 467 ? 16.389 0.218 -31.128 1.00 75.69 467 PRO A C 1
ATOM 3492 O O . PRO A 1 467 ? 17.276 0.795 -31.754 1.00 75.69 467 PRO A O 1
ATOM 3495 N N . GLY A 1 468 ? 15.216 -0.089 -31.681 1.00 73.19 468 GLY A N 1
ATOM 3496 C CA . GLY A 1 468 ? 14.837 0.224 -33.057 1.00 73.19 468 GLY A CA 1
ATOM 3497 C C . GLY A 1 468 ? 14.367 1.664 -33.252 1.00 73.19 468 GLY A C 1
ATOM 3498 O O . GLY A 1 468 ? 14.038 2.056 -34.373 1.00 73.19 468 GLY A O 1
ATOM 3499 N N . PHE A 1 469 ? 14.341 2.479 -32.195 1.00 85.88 469 PHE A N 1
ATOM 3500 C CA . PHE A 1 469 ? 13.774 3.824 -32.208 1.00 85.88 469 PHE A CA 1
ATOM 3501 C C . PHE A 1 469 ? 14.750 4.878 -32.749 1.00 85.88 469 PHE A C 1
ATOM 3503 O O . PHE A 1 469 ? 15.152 5.825 -32.073 1.00 85.88 469 PHE A O 1
ATOM 3510 N N . VAL A 1 470 ? 15.157 4.694 -34.003 1.00 85.00 470 VAL A N 1
ATOM 3511 C CA . VAL A 1 470 ? 16.150 5.533 -34.679 1.00 85.00 470 VAL A CA 1
ATOM 3512 C C . VAL A 1 470 ? 15.455 6.634 -35.480 1.00 85.00 470 VAL A C 1
ATOM 3514 O O . VAL A 1 470 ? 14.827 6.370 -36.508 1.00 85.00 470 VAL A O 1
ATOM 3517 N N . GLY A 1 471 ? 15.585 7.882 -35.028 1.00 87.12 471 GLY A N 1
ATOM 3518 C CA . GLY A 1 471 ? 14.911 9.039 -35.613 1.00 87.12 471 GLY A CA 1
ATOM 3519 C C . GLY A 1 471 ? 15.826 10.241 -35.835 1.00 87.12 471 GLY A C 1
ATOM 3520 O O . GLY A 1 471 ? 17.000 10.249 -35.484 1.00 87.12 471 GLY A O 1
ATOM 3521 N N . THR A 1 472 ? 15.281 11.309 -36.428 1.00 90.19 472 THR A N 1
ATOM 3522 C CA . THR A 1 472 ? 16.026 12.582 -36.563 1.00 90.19 472 THR A CA 1
ATOM 3523 C C . THR A 1 472 ? 16.125 13.327 -35.228 1.00 90.19 472 THR A C 1
ATOM 3525 O O . THR A 1 472 ? 17.107 14.026 -34.986 1.00 90.19 472 THR A O 1
ATOM 3528 N N . ASN A 1 473 ? 15.117 13.166 -34.365 1.00 91.44 473 ASN A N 1
ATOM 3529 C CA . ASN A 1 473 ? 14.993 13.874 -33.089 1.00 91.44 473 ASN A CA 1
ATOM 3530 C C . ASN A 1 473 ? 15.176 12.958 -31.867 1.00 91.44 473 ASN A C 1
ATOM 3532 O O . ASN A 1 473 ? 15.065 13.424 -30.737 1.00 91.44 473 ASN A O 1
ATOM 3536 N N . VAL A 1 474 ? 15.484 11.679 -32.075 1.00 93.69 474 VAL A N 1
ATOM 3537 C CA . VAL A 1 474 ? 15.627 10.675 -31.016 1.00 93.69 474 VAL A CA 1
ATOM 3538 C C . VAL A 1 474 ? 16.648 9.627 -31.432 1.00 93.69 474 VAL A C 1
ATOM 3540 O O . VAL A 1 474 ? 16.708 9.238 -32.600 1.00 93.69 474 VAL A O 1
ATOM 3543 N N . ASN A 1 475 ? 17.440 9.180 -30.470 1.00 87.50 475 ASN A N 1
ATOM 3544 C CA . ASN A 1 475 ? 18.307 8.022 -30.592 1.00 87.50 475 ASN A CA 1
ATOM 3545 C C . ASN A 1 475 ? 17.800 6.908 -29.668 1.00 87.50 475 ASN A C 1
ATOM 3547 O O . ASN A 1 475 ? 17.210 7.208 -28.626 1.00 87.50 475 ASN A O 1
ATOM 3551 N N . PRO A 1 476 ? 18.089 5.637 -29.983 1.00 85.12 476 PRO A N 1
ATOM 3552 C CA . PRO A 1 476 ? 17.907 4.550 -29.030 1.00 85.12 476 PRO A CA 1
ATOM 3553 C C . PRO A 1 476 ? 18.577 4.873 -27.690 1.00 85.12 476 PRO A C 1
ATOM 3555 O O . PRO A 1 476 ? 19.699 5.385 -27.660 1.00 85.12 476 PRO A O 1
ATOM 3558 N N . GLY A 1 477 ? 17.881 4.599 -26.587 1.00 85.75 477 GLY A N 1
ATOM 3559 C CA . GLY A 1 477 ? 18.350 4.922 -25.240 1.00 85.75 477 GLY A CA 1
ATOM 3560 C C . GLY A 1 477 ? 18.115 6.369 -24.787 1.00 85.75 477 GLY A C 1
ATOM 3561 O O . GLY A 1 477 ? 18.301 6.646 -23.605 1.00 85.75 477 GLY A O 1
ATOM 3562 N N . ASP A 1 478 ? 17.685 7.291 -25.658 1.00 95.31 478 ASP A N 1
ATOM 3563 C CA . ASP A 1 478 ? 17.178 8.592 -25.199 1.00 95.31 478 ASP A CA 1
ATOM 3564 C C . ASP A 1 478 ? 15.935 8.394 -24.315 1.00 95.31 478 ASP A C 1
ATOM 3566 O O . ASP A 1 478 ? 15.194 7.427 -24.469 1.00 95.31 478 ASP A O 1
ATOM 3570 N N . ILE A 1 479 ? 15.674 9.322 -23.397 1.00 98.00 479 ILE A N 1
ATOM 3571 C CA . ILE A 1 479 ? 14.462 9.295 -22.578 1.00 98.00 479 ILE A CA 1
ATOM 3572 C C . ILE A 1 479 ? 13.387 10.118 -23.276 1.00 98.00 479 ILE A C 1
ATOM 3574 O O . ILE A 1 479 ? 13.600 11.286 -23.604 1.00 98.00 479 ILE A O 1
ATOM 3578 N N . LEU A 1 480 ? 12.232 9.499 -23.488 1.00 97.88 480 LEU A N 1
ATOM 3579 C CA . LEU A 1 480 ? 11.014 10.135 -23.959 1.00 97.88 480 LEU A CA 1
ATOM 3580 C C . LEU A 1 480 ? 10.161 10.547 -22.763 1.00 97.88 480 LEU A C 1
ATOM 3582 O O . LEU A 1 480 ? 10.067 9.804 -21.787 1.00 97.88 480 LEU A O 1
ATOM 3586 N N . VAL A 1 481 ? 9.525 11.708 -22.853 1.00 96.06 481 VAL A N 1
ATOM 3587 C CA . VAL A 1 481 ? 8.699 12.276 -21.784 1.00 96.06 481 VAL A CA 1
ATOM 3588 C C . VAL A 1 481 ? 7.441 12.910 -22.357 1.00 96.06 481 VAL A C 1
ATOM 3590 O O . VAL A 1 481 ? 7.488 13.571 -23.400 1.00 96.06 481 VAL A O 1
ATOM 3593 N N . ALA A 1 482 ? 6.323 12.673 -21.675 1.00 93.25 482 ALA A N 1
ATOM 3594 C CA . ALA A 1 482 ? 5.055 13.326 -21.952 1.00 93.25 482 ALA A CA 1
ATOM 3595 C C . ALA A 1 482 ? 5.010 14.646 -21.198 1.00 93.25 482 ALA A C 1
ATOM 3597 O O . ALA A 1 482 ? 5.250 14.679 -19.994 1.00 93.25 482 ALA A O 1
ATOM 3598 N N . ASP A 1 483 ? 4.688 15.707 -21.918 1.00 89.25 483 ASP A N 1
ATOM 3599 C CA . ASP A 1 483 ? 4.304 16.996 -21.375 1.00 89.25 483 ASP A CA 1
ATOM 3600 C C . ASP A 1 483 ? 2.783 17.094 -21.509 1.00 89.25 483 ASP A C 1
ATOM 3602 O O . ASP A 1 483 ? 2.265 17.143 -22.628 1.00 89.25 483 ASP A O 1
ATOM 3606 N N . ARG A 1 484 ? 2.074 17.012 -20.379 1.00 85.25 484 ARG A N 1
ATOM 3607 C CA . ARG A 1 484 ? 0.601 16.907 -20.346 1.00 85.25 484 ARG A CA 1
ATOM 3608 C C . ARG A 1 484 ? -0.119 18.252 -20.511 1.00 85.25 484 ARG A C 1
ATOM 3610 O O . ARG A 1 484 ? -1.306 18.333 -20.198 1.00 85.25 484 ARG A O 1
ATOM 3617 N N . GLY A 1 485 ? 0.633 19.312 -20.813 1.00 75.06 485 GLY A N 1
ATOM 3618 C CA . GLY A 1 485 ? 0.125 20.616 -21.223 1.00 75.06 485 GLY A CA 1
ATOM 3619 C C . GLY A 1 485 ? -0.974 21.204 -20.336 1.00 75.06 485 GLY A C 1
ATOM 3620 O O . GLY A 1 485 ? -2.029 21.600 -20.844 1.00 75.06 485 GLY A O 1
ATOM 3621 N N . TYR A 1 486 ? -0.816 21.252 -19.004 1.00 76.19 486 TYR A N 1
ATOM 3622 C CA . TYR A 1 486 ? -1.902 21.693 -18.122 1.00 76.19 486 TYR A CA 1
ATOM 3623 C C . TYR A 1 4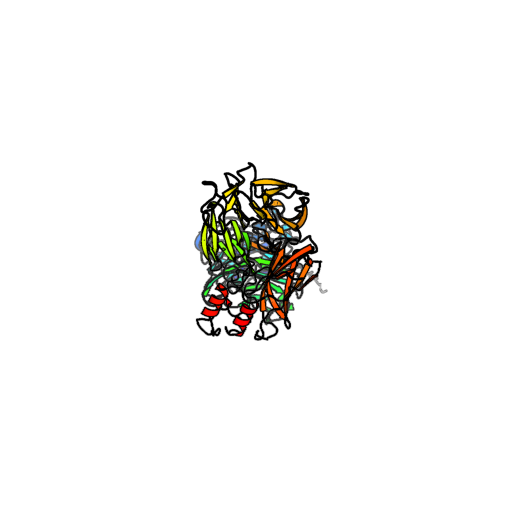86 ? -2.203 23.190 -18.307 1.00 76.19 486 TYR A C 1
ATOM 3625 O O . TYR A 1 486 ? -1.785 24.053 -17.537 1.00 76.19 486 TYR A O 1
ATOM 3633 N N . SER A 1 487 ? -3.127 23.481 -19.228 1.00 75.06 487 SER A N 1
ATOM 3634 C CA . SER A 1 487 ? -3.462 24.816 -19.755 1.00 75.06 487 SER A CA 1
ATOM 3635 C C . SER A 1 487 ? -2.559 25.329 -20.892 1.00 75.06 487 SER A C 1
ATOM 3637 O O . SER A 1 487 ? -2.608 26.532 -21.184 1.00 75.06 487 SER A O 1
ATOM 3639 N N . GLY A 1 488 ? -1.851 24.448 -21.599 1.00 81.19 488 GLY A N 1
ATOM 3640 C CA . GLY A 1 488 ? -1.135 24.743 -22.843 1.00 81.19 488 GLY A CA 1
ATOM 3641 C C . GLY A 1 488 ? -0.915 23.485 -23.709 1.00 81.19 488 GLY A C 1
ATOM 3642 O O . GLY A 1 488 ? -1.837 22.678 -23.778 1.00 81.19 488 GLY A O 1
ATOM 3643 N N . PRO A 1 489 ? 0.160 23.395 -24.521 1.00 83.81 489 PRO A N 1
ATOM 3644 C CA . PRO A 1 489 ? 0.313 22.338 -25.523 1.00 83.81 489 PRO A CA 1
ATOM 3645 C C . PRO A 1 489 ? 0.700 20.961 -24.959 1.00 83.81 489 PRO A C 1
ATOM 3647 O O . PRO A 1 489 ? 1.706 20.823 -24.273 1.00 83.81 489 PRO A O 1
ATOM 3650 N N . ASP A 1 490 ? 0.012 19.917 -25.421 1.00 86.50 490 ASP A N 1
ATOM 3651 C CA . ASP A 1 490 ? 0.343 18.519 -25.124 1.00 86.50 490 ASP A CA 1
ATOM 3652 C C . ASP A 1 490 ? 1.426 17.966 -26.060 1.00 86.50 490 ASP A C 1
ATOM 3654 O O . ASP A 1 490 ? 1.209 17.736 -27.258 1.00 86.50 490 ASP A O 1
ATOM 3658 N N . LEU A 1 491 ? 2.630 17.748 -25.532 1.00 91.69 491 LEU A N 1
ATOM 3659 C CA . LEU A 1 491 ? 3.828 17.472 -26.329 1.00 91.69 491 LEU A CA 1
ATOM 3660 C C . LEU A 1 491 ? 4.519 16.182 -25.901 1.00 91.69 491 LEU A C 1
ATOM 3662 O O . LEU A 1 491 ? 4.443 15.753 -24.756 1.00 91.69 491 LEU A O 1
ATOM 3666 N N . ILE A 1 492 ? 5.273 15.593 -26.830 1.00 94.06 492 ILE A N 1
ATOM 3667 C CA . ILE A 1 492 ? 6.251 14.551 -26.505 1.00 94.06 492 ILE A CA 1
ATOM 3668 C C . ILE A 1 492 ? 7.640 15.081 -26.827 1.00 94.06 492 ILE A C 1
ATOM 3670 O O . ILE A 1 492 ? 7.891 15.568 -27.939 1.00 94.06 492 ILE A O 1
ATOM 3674 N N . TRP A 1 493 ? 8.551 14.930 -25.874 1.00 95.38 493 TRP A N 1
ATOM 3675 C CA . TRP A 1 493 ? 9.952 15.316 -25.996 1.00 95.38 493 TRP A CA 1
ATOM 3676 C C . TRP A 1 493 ? 10.866 14.105 -25.835 1.00 95.38 493 TRP A C 1
ATOM 3678 O O . TRP A 1 493 ? 10.497 13.115 -25.212 1.00 95.38 493 TRP A O 1
ATOM 3688 N N . ALA A 1 494 ? 12.065 14.199 -26.400 1.00 96.75 494 ALA A N 1
ATOM 3689 C CA . ALA A 1 494 ? 13.178 13.291 -26.165 1.00 96.75 494 ALA A CA 1
ATOM 3690 C C . ALA A 1 494 ? 14.352 14.076 -25.569 1.00 96.75 494 ALA A C 1
ATOM 3692 O O . ALA A 1 494 ? 14.631 15.187 -26.019 1.00 96.75 494 ALA A O 1
ATOM 3693 N N . PHE A 1 495 ? 15.082 13.509 -24.616 1.00 96.88 495 PHE A N 1
ATOM 3694 C CA . PHE A 1 495 ? 16.340 14.072 -24.125 1.00 96.88 495 PHE A CA 1
ATOM 3695 C C . PHE A 1 495 ? 17.373 12.973 -23.879 1.00 96.88 495 PHE A C 1
ATOM 3697 O O . PHE A 1 495 ? 17.039 11.807 -23.671 1.00 96.88 495 PHE A O 1
ATOM 3704 N N . SER A 1 496 ? 18.654 13.337 -23.916 1.00 94.31 496 SER A N 1
ATOM 3705 C CA . SER A 1 496 ? 19.722 12.354 -23.743 1.00 94.31 496 SER A CA 1
ATOM 3706 C C . SER A 1 496 ? 19.967 12.043 -22.263 1.00 94.31 496 SER A C 1
ATOM 3708 O O . SER A 1 496 ? 20.173 12.971 -21.476 1.00 94.31 496 SER A O 1
ATOM 3710 N N . PRO A 1 497 ? 20.075 10.765 -21.857 1.00 92.88 497 PRO A N 1
ATOM 3711 C CA . PRO A 1 497 ? 20.568 10.424 -20.525 1.00 92.88 497 PRO A CA 1
ATOM 3712 C C . PRO A 1 497 ? 22.073 10.691 -20.369 1.00 92.88 497 PRO A C 1
ATOM 3714 O O . PRO A 1 497 ? 22.570 10.704 -19.243 1.00 92.88 497 PRO A O 1
ATOM 3717 N N . MET A 1 498 ? 22.804 10.903 -21.471 1.00 89.25 498 MET A N 1
ATOM 3718 C CA . MET A 1 498 ? 24.262 11.079 -21.493 1.00 89.25 498 MET A CA 1
ATOM 3719 C C . MET A 1 498 ? 24.700 12.549 -21.486 1.00 89.25 498 MET A C 1
ATOM 3721 O O . MET A 1 498 ? 25.841 12.844 -21.127 1.00 89.25 498 MET A O 1
ATOM 3725 N N . ALA A 1 499 ? 23.815 13.475 -21.865 1.00 90.75 499 ALA A N 1
ATOM 3726 C CA . ALA A 1 499 ? 24.095 14.907 -21.897 1.00 90.75 499 ALA A CA 1
ATOM 3727 C C . ALA A 1 499 ? 22.889 15.720 -21.382 1.00 90.75 499 ALA A C 1
ATOM 3729 O O . ALA A 1 499 ? 21.795 15.542 -21.916 1.00 90.75 499 ALA A O 1
ATOM 3730 N N . PRO A 1 500 ? 23.072 16.610 -20.385 1.00 95.50 500 PRO A N 1
ATOM 3731 C CA . PRO A 1 500 ? 22.002 17.479 -19.891 1.00 95.50 500 PRO A CA 1
ATOM 3732 C C . PRO A 1 500 ? 21.666 18.595 -20.894 1.00 95.50 500 PRO A C 1
ATOM 3734 O O . PRO A 1 500 ? 22.505 18.937 -21.735 1.00 95.50 500 PRO A O 1
ATOM 3737 N N . GLU A 1 501 ? 20.483 19.200 -20.751 1.00 95.62 501 GLU A N 1
ATOM 3738 C CA . GLU A 1 501 ? 19.983 20.322 -21.570 1.00 95.62 501 GLU A CA 1
ATOM 3739 C C . GLU A 1 501 ? 20.017 20.001 -23.078 1.00 95.62 501 GLU A C 1
ATOM 3741 O O . GLU A 1 501 ? 20.647 20.690 -23.895 1.00 95.62 501 GLU A O 1
ATOM 3746 N N . ASN A 1 502 ? 19.437 18.857 -23.439 1.00 93.38 502 ASN A N 1
ATOM 3747 C CA . ASN A 1 502 ? 19.536 18.270 -24.774 1.00 93.38 502 ASN A CA 1
ATOM 3748 C C . ASN A 1 502 ? 18.184 17.779 -25.307 1.00 93.38 502 ASN A C 1
ATOM 3750 O O . ASN A 1 502 ? 18.085 16.726 -25.940 1.00 93.38 502 ASN A O 1
ATOM 3754 N N . GLU A 1 503 ? 17.149 18.559 -25.052 1.00 94.31 503 GLU A N 1
ATOM 3755 C CA . GLU A 1 503 ? 15.762 18.263 -25.365 1.00 94.31 503 GLU A CA 1
ATOM 3756 C C . GLU A 1 503 ? 15.495 18.450 -26.863 1.00 94.31 503 GLU A C 1
ATOM 3758 O O . GLU A 1 503 ? 15.992 19.370 -27.522 1.00 94.31 503 GLU A O 1
ATOM 3763 N N . ARG A 1 504 ? 14.688 17.557 -27.426 1.00 94.50 504 ARG A N 1
ATOM 3764 C CA . ARG A 1 504 ? 14.255 17.567 -28.820 1.00 94.50 504 ARG A CA 1
ATOM 3765 C C . ARG A 1 504 ? 12.781 17.230 -28.873 1.00 94.50 504 ARG A C 1
ATOM 3767 O O . ARG A 1 504 ? 12.344 16.219 -28.334 1.00 94.50 504 ARG A O 1
ATOM 3774 N N . GLN A 1 505 ? 12.017 18.067 -29.552 1.00 93.94 505 GLN A N 1
ATOM 3775 C CA . GLN A 1 505 ? 10.590 17.840 -29.696 1.00 93.94 505 GLN A CA 1
ATOM 3776 C C . GLN A 1 505 ? 10.336 16.677 -30.663 1.00 93.94 505 GLN A C 1
ATOM 3778 O O . GLN A 1 505 ? 10.815 16.691 -31.803 1.00 93.94 505 GLN A O 1
ATOM 3783 N N . MET A 1 506 ? 9.570 15.684 -30.216 1.00 92.88 506 MET A N 1
ATOM 3784 C CA . MET A 1 506 ? 9.166 14.532 -31.024 1.00 92.88 506 MET A CA 1
ATOM 3785 C C . MET A 1 506 ? 7.839 14.788 -31.722 1.00 92.88 506 MET A C 1
ATOM 3787 O O . MET A 1 506 ? 7.741 14.632 -32.938 1.00 92.88 506 MET A O 1
ATOM 3791 N N . ILE A 1 507 ? 6.834 15.222 -30.961 1.00 87.19 507 ILE A N 1
ATOM 3792 C CA . ILE A 1 507 ? 5.483 15.467 -31.468 1.00 87.19 507 ILE A CA 1
ATOM 3793 C C . ILE A 1 507 ? 5.049 16.882 -31.062 1.00 87.19 507 ILE A C 1
ATOM 3795 O O . ILE A 1 507 ? 5.189 17.245 -29.893 1.00 87.19 507 ILE A O 1
ATOM 3799 N N . PRO A 1 508 ? 4.556 17.715 -31.998 1.00 84.44 508 PRO A N 1
ATOM 3800 C CA . PRO A 1 508 ? 3.845 18.945 -31.667 1.00 84.44 508 PRO A CA 1
ATOM 3801 C C . PRO A 1 508 ? 2.413 18.670 -31.230 1.00 84.44 508 PRO A C 1
ATOM 3803 O O . PRO A 1 508 ? 1.836 17.673 -31.647 1.00 84.44 508 PRO A O 1
ATOM 3806 N N . ASP A 1 509 ? 1.837 19.608 -30.484 1.00 82.19 509 ASP A N 1
ATOM 3807 C CA . ASP A 1 509 ? 0.467 19.533 -29.981 1.00 82.19 509 ASP A CA 1
ATOM 3808 C C . ASP A 1 509 ? -0.511 19.160 -31.112 1.00 82.19 509 ASP A C 1
ATOM 3810 O O . ASP A 1 509 ? -0.709 19.945 -32.056 1.00 82.19 509 ASP A O 1
ATOM 3814 N N . PRO A 1 510 ? -1.080 17.939 -31.080 1.00 80.50 510 PRO A N 1
ATOM 3815 C CA . PRO A 1 510 ? -2.007 17.482 -32.100 1.00 80.50 510 PRO A CA 1
ATOM 3816 C C . PRO A 1 510 ? -3.449 17.944 -31.834 1.00 80.50 510 PRO A C 1
ATOM 3818 O O . PRO A 1 510 ? -4.336 17.643 -32.641 1.00 80.50 510 PRO A O 1
ATOM 3821 N N . GLY A 1 511 ? -3.702 18.679 -30.747 1.00 80.38 511 GLY A N 1
ATOM 3822 C CA . GLY A 1 511 ? -5.005 19.139 -30.292 1.00 80.38 511 GLY A CA 1
ATOM 3823 C C . GLY A 1 511 ? -5.473 18.387 -29.046 1.00 80.38 511 GLY A C 1
ATOM 3824 O O . GLY A 1 511 ? -4.754 18.257 -28.080 1.00 80.38 511 GLY A O 1
ATOM 3825 N N . ASN A 1 512 ? -6.721 17.916 -29.052 1.00 79.88 512 ASN A N 1
ATOM 3826 C CA . ASN A 1 512 ? -7.405 17.381 -27.868 1.00 79.88 512 ASN A CA 1
ATOM 3827 C C . ASN A 1 512 ? -6.883 15.990 -27.440 1.00 79.88 512 ASN A C 1
ATOM 3829 O O . ASN A 1 512 ? -7.539 14.988 -27.741 1.00 79.88 512 ASN A O 1
ATOM 3833 N N . VAL A 1 513 ? -5.738 15.955 -26.765 1.00 82.62 513 VAL A N 1
ATOM 3834 C CA . VAL A 1 513 ? -5.099 14.790 -26.133 1.00 82.62 513 VAL A CA 1
ATOM 3835 C C . VAL A 1 513 ? -4.600 15.216 -24.753 1.00 82.62 513 VAL A C 1
ATOM 3837 O O . VAL A 1 513 ? -4.205 16.359 -24.631 1.00 82.62 513 VAL A O 1
ATOM 3840 N N . ASP A 1 514 ? -4.569 14.321 -23.764 1.00 84.12 514 ASP A N 1
ATOM 3841 C CA . ASP A 1 514 ? -3.821 14.553 -22.517 1.00 84.12 514 ASP A CA 1
ATOM 3842 C C . ASP A 1 514 ? -2.818 13.402 -22.356 1.00 84.12 514 ASP A C 1
ATOM 3844 O O . ASP A 1 514 ? -3.175 12.317 -21.878 1.00 84.12 514 ASP A O 1
ATOM 3848 N N . TYR A 1 515 ? -1.567 13.588 -22.788 1.00 87.88 515 TYR A N 1
ATOM 3849 C CA . TYR A 1 515 ? -0.557 12.533 -22.664 1.00 87.88 515 TYR A CA 1
ATOM 3850 C C . TYR A 1 515 ? -0.111 12.375 -21.214 1.00 87.88 515 TYR A C 1
ATOM 3852 O O . TYR A 1 515 ? 0.484 13.279 -20.638 1.00 87.88 515 TYR A O 1
ATOM 3860 N N . PHE A 1 516 ? -0.360 11.203 -20.630 1.00 88.00 516 PHE A N 1
ATOM 3861 C CA . PHE A 1 516 ? -0.015 10.947 -19.227 1.00 88.00 516 PHE A CA 1
ATOM 3862 C C . PHE A 1 516 ? 1.216 10.067 -19.050 1.00 88.00 516 PHE A C 1
ATOM 3864 O O . PHE A 1 516 ? 2.079 10.393 -18.235 1.00 88.00 516 PHE A O 1
ATOM 3871 N N . ASP A 1 517 ? 1.299 8.961 -19.786 1.00 92.94 517 ASP A N 1
ATOM 3872 C CA . ASP A 1 517 ? 2.338 7.955 -19.596 1.00 92.94 517 ASP A CA 1
ATOM 3873 C C . ASP A 1 517 ? 2.763 7.304 -20.915 1.00 92.94 517 ASP A C 1
ATOM 3875 O O . ASP A 1 517 ? 2.011 7.320 -21.898 1.00 92.94 517 ASP A O 1
ATOM 3879 N N . LEU A 1 518 ? 3.977 6.747 -20.940 1.00 95.31 518 LEU A N 1
ATOM 3880 C CA . LEU A 1 518 ? 4.561 6.106 -22.114 1.00 95.31 518 LEU A CA 1
ATOM 3881 C C . LEU A 1 518 ? 5.197 4.761 -21.764 1.00 95.31 518 LEU A C 1
ATOM 3883 O O . LEU A 1 518 ? 5.906 4.634 -20.771 1.00 95.31 518 LEU A O 1
ATOM 3887 N N . ALA A 1 519 ? 5.064 3.793 -22.667 1.00 96.69 519 ALA A N 1
ATOM 3888 C CA . ALA A 1 519 ? 5.781 2.526 -22.609 1.00 96.69 519 ALA A CA 1
ATOM 3889 C C . ALA A 1 519 ? 6.428 2.209 -23.955 1.00 96.69 519 ALA A C 1
ATOM 3891 O O . ALA A 1 519 ? 5.736 2.074 -24.965 1.00 96.69 519 ALA A O 1
ATOM 3892 N N . ALA A 1 520 ? 7.747 2.060 -23.968 1.00 95.06 520 ALA A N 1
ATOM 3893 C CA . ALA A 1 520 ? 8.467 1.479 -25.090 1.00 95.06 520 ALA A CA 1
ATOM 3894 C C . ALA A 1 520 ? 8.260 -0.044 -25.153 1.00 95.06 520 ALA A C 1
ATOM 3896 O O . ALA A 1 520 ? 8.282 -0.705 -24.112 1.00 95.06 520 ALA A O 1
ATOM 3897 N N . ASP A 1 521 ? 8.083 -0.603 -26.355 1.00 89.06 521 ASP A N 1
ATOM 3898 C CA . ASP A 1 521 ? 8.252 -2.048 -26.542 1.00 89.06 521 ASP A CA 1
ATOM 3899 C C . ASP A 1 521 ? 9.727 -2.456 -26.612 1.00 89.06 521 ASP A C 1
ATOM 3901 O O . ASP A 1 521 ? 10.631 -1.648 -26.428 1.00 89.06 521 ASP A O 1
ATOM 3905 N N . ALA A 1 522 ? 9.990 -3.739 -26.854 1.00 79.38 522 ALA A N 1
ATOM 3906 C CA . ALA A 1 522 ? 11.348 -4.241 -27.032 1.00 79.38 522 ALA A CA 1
ATOM 3907 C C . ALA A 1 522 ? 11.969 -3.854 -28.391 1.00 79.38 522 ALA A C 1
ATOM 3909 O O . ALA A 1 522 ? 13.134 -4.170 -28.633 1.00 79.38 522 ALA A O 1
ATOM 3910 N N . PHE A 1 523 ? 11.217 -3.201 -29.285 1.00 79.25 523 PHE A N 1
ATOM 3911 C CA . PHE A 1 523 ? 11.561 -3.059 -30.696 1.00 79.25 523 PHE A CA 1
ATOM 3912 C C . PHE A 1 523 ? 11.620 -1.586 -31.119 1.00 79.25 523 PHE A C 1
ATOM 3914 O O . PHE A 1 523 ? 12.663 -0.948 -30.981 1.00 79.25 523 PHE A O 1
ATOM 3921 N N . ASP A 1 524 ? 10.541 -1.050 -31.686 1.00 82.94 524 ASP A N 1
ATOM 3922 C CA . ASP A 1 524 ? 10.526 0.205 -32.437 1.00 82.94 524 ASP A CA 1
ATOM 3923 C C . ASP A 1 524 ? 9.291 1.081 -32.181 1.00 82.94 524 ASP A C 1
ATOM 3925 O O . ASP A 1 524 ? 9.102 2.083 -32.883 1.00 82.94 524 ASP A O 1
ATOM 3929 N N . LYS A 1 525 ? 8.465 0.761 -31.175 1.00 91.44 525 LYS A N 1
ATOM 3930 C CA . LYS A 1 525 ? 7.259 1.541 -30.863 1.00 91.44 525 LYS A CA 1
ATOM 3931 C C . LYS A 1 525 ? 7.228 2.014 -29.429 1.00 91.44 525 LYS A C 1
ATOM 3933 O O . LYS A 1 525 ? 7.728 1.379 -28.506 1.00 91.44 525 LYS A O 1
ATOM 3938 N N . VAL A 1 526 ? 6.537 3.133 -29.259 1.00 97.25 526 VAL A N 1
ATOM 3939 C CA . VAL A 1 526 ? 6.193 3.686 -27.956 1.00 97.25 526 VAL A CA 1
ATOM 3940 C C . VAL A 1 526 ? 4.684 3.867 -27.891 1.00 97.25 526 VAL A C 1
ATOM 3942 O O . VAL A 1 526 ? 4.091 4.547 -28.729 1.00 97.25 526 VAL A O 1
ATOM 3945 N N . TYR A 1 527 ? 4.060 3.234 -26.907 1.00 97.31 527 TYR A N 1
ATOM 3946 C CA . TYR A 1 527 ? 2.634 3.343 -26.625 1.00 97.31 527 TYR A CA 1
ATOM 3947 C C . TYR A 1 527 ? 2.417 4.471 -25.630 1.00 97.31 527 TYR A C 1
ATOM 3949 O O . TYR A 1 527 ? 3.118 4.543 -24.626 1.00 97.31 527 TYR A O 1
ATOM 3957 N N . ILE A 1 528 ? 1.454 5.344 -25.905 1.00 95.19 528 ILE A N 1
ATOM 3958 C CA . ILE A 1 528 ? 1.186 6.536 -25.102 1.00 95.19 528 ILE A CA 1
ATOM 3959 C C . ILE A 1 528 ? -0.270 6.494 -24.651 1.00 95.19 528 ILE A C 1
ATOM 3961 O O . ILE A 1 528 ? -1.175 6.264 -25.467 1.00 95.19 528 ILE A O 1
ATOM 3965 N N . SER A 1 529 ? -0.490 6.703 -23.356 1.00 92.38 529 SER A N 1
ATOM 3966 C CA . SER A 1 529 ? -1.830 6.837 -22.795 1.00 92.38 529 SER A CA 1
ATOM 3967 C C . SER A 1 529 ? -2.373 8.252 -22.990 1.00 92.38 529 SER A C 1
ATOM 3969 O O . SER A 1 529 ? -1.642 9.228 -22.826 1.00 92.38 529 SER A O 1
ATOM 3971 N N . ASP A 1 530 ? -3.666 8.348 -23.287 1.00 88.00 530 ASP A N 1
ATOM 3972 C CA . ASP A 1 530 ? -4.413 9.600 -23.417 1.00 88.00 530 ASP A CA 1
ATOM 3973 C C . ASP A 1 530 ? -5.583 9.575 -22.421 1.00 88.00 530 ASP A C 1
ATOM 3975 O O . ASP A 1 530 ? -6.480 8.735 -22.539 1.00 88.00 530 ASP A O 1
ATOM 3979 N N . ASP A 1 531 ? -5.581 10.455 -21.416 1.00 79.12 531 ASP A N 1
ATOM 3980 C CA . ASP A 1 531 ? -6.627 10.447 -20.374 1.00 79.12 531 ASP A CA 1
ATOM 3981 C C . ASP A 1 531 ? -7.973 10.990 -20.885 1.00 79.12 531 ASP A C 1
ATOM 3983 O O . ASP A 1 531 ? -9.012 10.748 -20.260 1.00 79.12 531 ASP A O 1
ATOM 3987 N N . LEU A 1 532 ? -7.989 11.648 -22.054 1.00 81.12 532 LEU A N 1
ATOM 3988 C CA . LEU A 1 532 ? -9.208 12.122 -22.714 1.00 81.12 532 LEU A CA 1
ATOM 3989 C C . LEU A 1 532 ? -9.853 11.072 -23.629 1.00 81.12 532 LEU A C 1
ATOM 3991 O O . LEU A 1 532 ? -11.049 11.192 -23.928 1.00 81.12 532 LEU A O 1
ATOM 3995 N N . ASP A 1 533 ? -9.117 10.045 -24.069 1.00 79.50 533 ASP A N 1
ATOM 3996 C CA . ASP A 1 533 ? -9.620 9.039 -25.012 1.00 79.50 533 ASP A CA 1
ATOM 3997 C C . ASP A 1 533 ? -9.719 7.637 -24.398 1.00 79.50 533 ASP A C 1
ATOM 3999 O O . ASP A 1 533 ? -8.742 6.959 -24.103 1.00 79.50 533 ASP A O 1
ATOM 4003 N N . ALA A 1 534 ? -10.956 7.160 -24.272 1.00 74.69 534 ALA A N 1
ATOM 4004 C CA . ALA A 1 534 ? -11.257 5.845 -23.725 1.00 74.69 534 ALA A CA 1
ATOM 4005 C C . ALA A 1 534 ? -11.043 4.675 -24.703 1.00 74.69 534 ALA A C 1
ATOM 4007 O O . ALA A 1 534 ? -11.213 3.521 -24.319 1.00 74.69 534 ALA A O 1
ATOM 4008 N N . ASN A 1 535 ? -10.786 4.926 -25.989 1.00 82.75 535 ASN A N 1
ATOM 4009 C CA . ASN A 1 535 ? -10.930 3.897 -27.025 1.00 82.75 535 ASN A CA 1
ATOM 4010 C C . ASN A 1 535 ? -9.611 3.439 -27.645 1.00 82.75 535 ASN A C 1
ATOM 4012 O O . ASN A 1 535 ? -9.639 2.568 -28.517 1.00 82.75 535 ASN A O 1
ATOM 4016 N N . ARG A 1 536 ? -8.475 4.040 -27.282 1.00 90.44 536 ARG A N 1
ATOM 4017 C CA . ARG A 1 536 ? -7.194 3.736 -27.925 1.00 90.44 536 ARG A CA 1
ATOM 4018 C C . ARG A 1 536 ? -5.993 4.082 -27.055 1.00 90.44 536 ARG A C 1
ATOM 4020 O O . ARG A 1 536 ? -6.068 4.975 -26.223 1.00 90.44 536 ARG A O 1
ATOM 4027 N N . LEU A 1 537 ? -4.870 3.435 -27.346 1.00 95.00 537 LEU A N 1
ATOM 4028 C CA . LEU A 1 537 ? -3.540 3.977 -27.064 1.00 95.00 537 LEU A CA 1
ATOM 4029 C C . LEU A 1 537 ? -3.000 4.644 -28.330 1.00 95.00 537 LEU A C 1
ATOM 4031 O O . LEU A 1 537 ? -3.275 4.185 -29.444 1.00 95.00 537 LEU A O 1
ATOM 4035 N N . ARG A 1 538 ? -2.215 5.710 -28.180 1.00 93.88 538 ARG A N 1
ATOM 4036 C CA . ARG A 1 538 ? -1.463 6.274 -29.308 1.00 93.88 538 ARG A CA 1
ATOM 4037 C C . ARG A 1 538 ? -0.180 5.472 -29.499 1.00 93.88 538 ARG A C 1
ATOM 4039 O O . ARG A 1 538 ? 0.408 5.010 -28.527 1.00 93.88 538 ARG A O 1
ATOM 4046 N N . VAL A 1 539 ? 0.252 5.307 -30.744 1.00 95.25 539 VAL A N 1
ATOM 4047 C CA . VAL A 1 539 ? 1.471 4.562 -31.092 1.00 95.25 539 VAL A CA 1
ATOM 4048 C C . VAL A 1 539 ? 2.425 5.500 -31.810 1.00 95.25 539 VAL A C 1
ATOM 4050 O O . VAL A 1 539 ? 2.151 5.914 -32.936 1.00 95.25 539 VAL A O 1
ATOM 4053 N N . LEU A 1 540 ? 3.522 5.856 -31.154 1.00 95.06 540 LEU A N 1
ATOM 4054 C CA . LEU A 1 540 ? 4.568 6.708 -31.699 1.00 95.06 540 LEU A CA 1
ATOM 4055 C C . LEU A 1 540 ? 5.675 5.860 -32.332 1.00 95.06 540 LEU A C 1
ATOM 4057 O O . LEU A 1 540 ? 6.130 4.878 -31.743 1.00 95.06 540 LEU A O 1
ATOM 4061 N N . THR A 1 541 ? 6.135 6.287 -33.506 1.00 92.25 541 THR A N 1
ATOM 4062 C CA . THR A 1 541 ? 7.335 5.773 -34.181 1.00 92.25 541 THR A CA 1
ATOM 4063 C C . THR A 1 541 ? 8.455 6.817 -34.191 1.00 92.25 541 THR A C 1
ATOM 4065 O O . THR A 1 541 ? 8.221 8.014 -34.020 1.00 92.25 541 THR A O 1
ATOM 4068 N N . ALA A 1 542 ? 9.696 6.378 -34.410 1.00 89.19 542 ALA A N 1
ATOM 4069 C CA . ALA A 1 542 ? 10.890 7.224 -34.278 1.00 89.19 542 ALA A CA 1
ATOM 4070 C C . ALA A 1 542 ? 10.954 8.437 -35.231 1.00 89.19 542 ALA A C 1
ATOM 4072 O O . ALA A 1 542 ? 11.684 9.397 -34.987 1.00 89.19 542 ALA A O 1
ATOM 4073 N N . ASP A 1 543 ? 10.184 8.422 -36.319 1.00 88.19 543 ASP A N 1
ATOM 4074 C CA . ASP A 1 543 ? 10.042 9.541 -37.255 1.00 88.19 543 ASP A CA 1
ATOM 4075 C C . ASP A 1 543 ? 9.078 10.641 -36.765 1.00 88.19 543 ASP A C 1
ATOM 4077 O O . ASP A 1 543 ? 8.896 11.642 -37.460 1.00 88.19 543 ASP A O 1
ATOM 4081 N N . GLY A 1 544 ? 8.470 10.471 -35.586 1.00 88.06 544 GLY A N 1
ATOM 4082 C CA . GLY A 1 544 ? 7.474 11.384 -35.025 1.00 88.06 544 GLY A CA 1
ATOM 4083 C C . GLY A 1 544 ? 6.050 11.136 -35.535 1.00 88.06 544 GLY A C 1
ATOM 4084 O O . GLY A 1 544 ? 5.155 11.936 -35.258 1.00 88.06 544 GLY A O 1
ATOM 4085 N N . SER A 1 545 ? 5.816 10.053 -36.286 1.00 90.06 545 SER A N 1
ATOM 4086 C CA . SER A 1 545 ? 4.472 9.676 -36.728 1.00 90.06 545 SER A CA 1
ATOM 4087 C C . SER A 1 545 ? 3.664 9.069 -35.579 1.00 90.06 545 SER A C 1
ATOM 4089 O O . SER A 1 545 ? 4.176 8.287 -34.779 1.00 90.06 545 SER A O 1
ATOM 4091 N N . LEU A 1 546 ? 2.373 9.411 -35.520 1.00 90.94 546 LEU A N 1
ATOM 4092 C CA . LEU A 1 546 ? 1.465 8.968 -34.464 1.00 90.94 546 LEU A CA 1
ATOM 4093 C C . LEU A 1 546 ? 0.292 8.171 -35.050 1.00 90.94 546 LEU A C 1
ATOM 4095 O O . LEU A 1 546 ? -0.570 8.727 -35.736 1.00 90.94 546 LEU A O 1
ATOM 4099 N N . GLY A 1 547 ? 0.271 6.871 -34.774 1.00 91.56 547 GLY A N 1
ATOM 4100 C CA . GLY A 1 547 ? -0.826 5.951 -35.065 1.00 91.56 547 GLY A CA 1
ATOM 4101 C C . GLY A 1 547 ? -1.715 5.682 -33.849 1.00 91.56 547 GLY A C 1
ATOM 4102 O O . GLY A 1 547 ? -1.531 6.275 -32.787 1.00 91.56 547 GLY A O 1
ATOM 4103 N N . ASP A 1 548 ? -2.657 4.751 -34.017 1.00 92.81 548 ASP A N 1
ATOM 4104 C CA . ASP A 1 548 ? -3.610 4.330 -32.986 1.00 92.81 548 ASP A CA 1
ATOM 4105 C C . ASP A 1 548 ? -3.602 2.804 -32.828 1.00 92.81 548 ASP A C 1
ATOM 4107 O O . ASP A 1 548 ? -3.641 2.075 -33.822 1.00 92.81 548 ASP A O 1
ATOM 4111 N N . LEU A 1 549 ? -3.650 2.336 -31.581 1.00 96.12 549 LEU A N 1
ATOM 4112 C CA . LEU A 1 549 ? -4.039 0.979 -31.204 1.00 96.12 549 LEU A CA 1
ATOM 4113 C C . LEU A 1 549 ? -5.439 1.051 -30.589 1.00 96.12 549 LEU A C 1
ATOM 4115 O O . LEU A 1 549 ? -5.591 1.476 -29.445 1.00 96.12 549 LEU A O 1
ATOM 4119 N N . ALA A 1 550 ? -6.463 0.684 -31.359 1.00 96.00 550 ALA A N 1
ATOM 4120 C CA . ALA A 1 550 ? -7.842 0.660 -30.873 1.00 96.00 550 ALA A CA 1
ATOM 4121 C C . ALA A 1 550 ? -8.018 -0.426 -29.804 1.00 96.00 550 ALA A C 1
ATOM 4123 O O . ALA A 1 550 ? -7.507 -1.523 -29.979 1.00 96.00 550 ALA A O 1
ATOM 4124 N N . LEU A 1 551 ? -8.751 -0.129 -28.732 1.00 96.50 551 LEU A N 1
ATOM 4125 C CA . LEU A 1 551 ? -8.989 -1.041 -27.613 1.00 96.50 551 LEU A CA 1
ATOM 4126 C C . LEU A 1 551 ? -10.385 -1.668 -27.701 1.00 96.50 551 LEU A C 1
ATOM 4128 O O . LEU A 1 551 ? -11.372 -0.946 -27.869 1.00 96.50 551 LEU A O 1
ATOM 4132 N N . ASP A 1 552 ? -10.476 -2.991 -27.546 1.00 95.19 552 ASP A N 1
ATOM 4133 C CA . ASP A 1 552 ? -11.752 -3.714 -27.467 1.00 95.19 552 ASP A CA 1
ATOM 4134 C C . ASP A 1 552 ? -11.778 -4.720 -26.295 1.00 95.19 552 ASP A C 1
ATOM 4136 O O . ASP A 1 552 ? -11.047 -5.713 -26.322 1.00 95.19 552 ASP A O 1
ATOM 4140 N N . PRO A 1 553 ? -12.622 -4.508 -25.264 1.00 94.94 553 PRO A N 1
ATOM 4141 C CA . PRO A 1 553 ? -13.465 -3.327 -25.047 1.00 94.94 553 PRO A CA 1
ATOM 4142 C C . PRO A 1 553 ? -12.666 -2.044 -24.749 1.00 94.94 553 PRO A C 1
ATOM 4144 O O . PRO A 1 553 ? -11.515 -2.084 -24.324 1.00 94.94 553 PRO A O 1
ATOM 4147 N N . ALA A 1 554 ? -13.324 -0.894 -24.914 1.00 94.06 554 ALA A N 1
ATOM 4148 C CA . ALA A 1 554 ? -12.789 0.419 -24.553 1.00 94.06 554 ALA A CA 1
ATOM 4149 C C . ALA A 1 554 ? -12.493 0.544 -23.041 1.00 94.06 554 ALA A C 1
ATOM 4151 O O . ALA A 1 554 ? -13.255 0.045 -22.207 1.00 94.06 554 ALA A O 1
ATOM 4152 N N . VAL A 1 555 ? -11.429 1.275 -22.694 1.00 91.56 555 VAL A N 1
ATOM 4153 C CA . VAL A 1 555 ? -10.965 1.528 -21.322 1.00 91.56 555 VAL A CA 1
ATOM 4154 C C . VAL A 1 555 ? -10.839 3.041 -21.092 1.00 91.56 555 VAL A C 1
ATOM 4156 O O . VAL A 1 555 ? -9.957 3.667 -21.670 1.00 91.56 555 VAL A O 1
ATOM 4159 N N . PRO A 1 556 ? -11.691 3.665 -20.260 1.00 87.69 556 PRO A N 1
ATOM 4160 C CA . PRO A 1 556 ? -11.667 5.113 -20.046 1.00 87.69 556 PRO A CA 1
ATOM 4161 C C . PRO A 1 556 ? -10.503 5.581 -19.169 1.00 87.69 556 PRO A C 1
ATOM 4163 O O . PRO A 1 556 ? -10.109 4.871 -18.245 1.00 87.69 556 PRO A O 1
ATOM 4166 N N . GLN A 1 557 ? -10.037 6.816 -19.397 1.00 87.12 557 GLN A N 1
ATOM 4167 C CA . GLN A 1 557 ? -9.067 7.528 -18.548 1.00 87.12 557 GLN A CA 1
ATOM 4168 C C . GLN A 1 557 ? -7.838 6.677 -18.209 1.00 87.12 557 GLN A C 1
ATOM 4170 O O . GLN A 1 557 ? -7.605 6.297 -17.052 1.00 87.12 557 GLN A O 1
ATOM 4175 N N . ILE A 1 558 ? -7.127 6.276 -19.261 1.00 89.81 558 ILE A N 1
ATOM 4176 C CA . ILE A 1 558 ? -5.923 5.463 -19.151 1.00 89.81 558 ILE A CA 1
ATOM 4177 C C . ILE A 1 558 ? -4.802 6.381 -18.699 1.00 89.81 558 ILE A C 1
ATOM 4179 O O . ILE A 1 558 ? -4.475 7.341 -19.390 1.00 89.81 558 ILE A O 1
ATOM 4183 N N . ALA A 1 559 ? -4.201 6.076 -17.558 1.00 87.81 559 ALA A N 1
ATOM 4184 C CA . ALA A 1 559 ? -3.218 6.983 -16.980 1.00 87.81 559 ALA A CA 1
ATOM 4185 C C . ALA A 1 559 ? -1.930 6.321 -16.503 1.00 87.81 559 ALA A C 1
ATOM 4187 O O . ALA A 1 559 ? -1.077 6.996 -15.940 1.00 87.81 559 ALA A O 1
ATOM 4188 N N . SER A 1 560 ? -1.763 5.028 -16.770 1.00 92.19 560 SER A N 1
ATOM 4189 C CA . SER A 1 560 ? -0.434 4.435 -16.856 1.00 92.19 560 SER A CA 1
ATOM 4190 C C . SER A 1 560 ? -0.437 3.262 -17.826 1.00 92.19 560 SER A C 1
ATOM 4192 O O . SER A 1 560 ? -1.463 2.584 -17.977 1.00 92.19 560 SER A O 1
ATOM 4194 N N . VAL A 1 561 ? 0.697 3.043 -18.484 1.00 95.25 561 VAL A N 1
ATOM 4195 C CA . VAL A 1 561 ? 0.928 1.948 -19.423 1.00 95.25 561 VAL A CA 1
ATOM 4196 C C . VAL A 1 561 ? 2.334 1.393 -19.214 1.00 95.25 561 VAL A C 1
ATOM 4198 O O . VAL A 1 561 ? 3.290 2.145 -19.099 1.00 95.25 561 VAL A O 1
ATOM 4201 N N . VAL A 1 562 ? 2.470 0.069 -19.194 1.00 97.00 562 VAL A N 1
ATOM 4202 C CA . VAL A 1 562 ? 3.769 -0.619 -19.169 1.00 97.00 562 VAL A CA 1
ATOM 4203 C C . VAL A 1 562 ? 3.781 -1.777 -20.157 1.00 97.00 562 VAL A C 1
ATOM 4205 O O . VAL A 1 562 ? 2.744 -2.392 -20.417 1.00 97.00 562 VAL A O 1
ATOM 4208 N N . TYR A 1 563 ? 4.957 -2.090 -20.699 1.00 95.56 563 TYR A N 1
ATOM 4209 C CA . TYR A 1 563 ? 5.146 -3.173 -21.659 1.00 95.56 563 TYR A CA 1
ATOM 4210 C C . TYR A 1 563 ? 5.849 -4.375 -21.025 1.00 95.56 563 TYR A C 1
ATOM 4212 O O . TYR A 1 563 ? 6.923 -4.270 -20.436 1.00 95.56 563 TYR A O 1
ATOM 4220 N N . ASP A 1 564 ? 5.233 -5.539 -21.176 1.00 92.69 564 ASP A N 1
ATOM 4221 C CA . ASP A 1 564 ? 5.763 -6.829 -20.773 1.00 92.69 564 ASP A CA 1
ATOM 4222 C C . ASP A 1 564 ? 6.384 -7.547 -21.978 1.00 92.69 564 ASP A C 1
ATOM 4224 O O . ASP A 1 564 ? 5.698 -8.242 -22.733 1.00 92.69 564 ASP A O 1
ATOM 4228 N N . ALA A 1 565 ? 7.706 -7.421 -22.109 1.00 83.69 565 ALA A N 1
ATOM 4229 C CA . ALA A 1 565 ? 8.488 -8.043 -23.177 1.00 83.69 565 ALA A CA 1
ATOM 4230 C C . ALA A 1 565 ? 8.447 -9.582 -23.177 1.00 83.69 565 ALA A C 1
ATOM 4232 O O . ALA A 1 565 ? 8.690 -10.201 -24.209 1.00 83.69 565 ALA A O 1
ATOM 4233 N N . THR A 1 566 ? 8.124 -10.232 -22.052 1.00 83.19 566 THR A N 1
ATOM 4234 C CA . THR A 1 566 ? 8.063 -11.703 -21.997 1.00 83.19 566 THR A CA 1
ATOM 4235 C C . THR A 1 566 ? 6.818 -12.249 -22.696 1.00 83.19 566 THR A C 1
ATOM 4237 O O . THR A 1 566 ? 6.850 -13.348 -23.247 1.00 83.19 566 THR A O 1
ATOM 4240 N N . LEU A 1 567 ? 5.693 -11.537 -22.618 1.00 85.00 567 LEU A N 1
ATOM 4241 C CA . LEU A 1 567 ? 4.427 -11.977 -23.215 1.00 85.00 567 LEU A CA 1
ATOM 4242 C C . LEU A 1 567 ? 4.035 -11.181 -24.456 1.00 85.00 567 LEU A C 1
ATOM 4244 O O . LEU A 1 567 ? 3.004 -11.500 -25.047 1.00 85.00 567 LEU A O 1
ATOM 4248 N N . ASP A 1 568 ? 4.825 -10.171 -24.823 1.00 86.31 568 ASP A N 1
ATOM 4249 C CA . ASP A 1 568 ? 4.447 -9.159 -25.806 1.00 86.31 568 ASP A CA 1
ATOM 4250 C C . ASP A 1 568 ? 3.046 -8.606 -25.495 1.00 86.31 568 ASP A C 1
ATOM 4252 O O . ASP A 1 568 ? 2.090 -8.730 -26.263 1.00 86.31 568 ASP A O 1
ATOM 4256 N N . ALA A 1 569 ? 2.899 -8.079 -24.278 1.00 92.94 569 ALA A N 1
ATOM 4257 C CA . ALA A 1 569 ? 1.632 -7.590 -23.749 1.00 92.94 569 ALA A CA 1
ATOM 4258 C C . ALA A 1 569 ? 1.797 -6.206 -23.125 1.00 92.94 569 ALA A C 1
ATOM 4260 O O . ALA A 1 569 ? 2.806 -5.913 -22.493 1.00 92.94 569 ALA A O 1
ATOM 4261 N N . LEU A 1 570 ? 0.774 -5.365 -23.246 1.00 97.06 570 LEU A N 1
ATOM 4262 C CA . LEU A 1 570 ? 0.688 -4.115 -22.495 1.00 97.06 570 LEU A CA 1
ATOM 4263 C C . LEU A 1 570 ? -0.166 -4.337 -21.248 1.00 97.06 570 LEU A C 1
ATOM 4265 O O . LEU A 1 570 ? -1.172 -5.045 -21.302 1.00 97.06 570 LEU A O 1
ATOM 4269 N N . TYR A 1 571 ? 0.197 -3.700 -20.142 1.00 96.62 571 TYR A N 1
ATOM 4270 C CA . TYR A 1 571 ? -0.688 -3.528 -18.993 1.00 96.62 571 TYR A CA 1
ATOM 4271 C C . TYR A 1 571 ? -1.035 -2.052 -18.858 1.00 96.62 571 TYR A C 1
ATOM 4273 O O . TYR A 1 571 ? -0.153 -1.203 -18.944 1.00 96.62 571 TYR A O 1
ATOM 4281 N N . ILE A 1 572 ? -2.318 -1.754 -18.656 1.00 94.94 572 ILE A N 1
ATOM 4282 C CA . ILE A 1 572 ? -2.826 -0.386 -18.519 1.00 94.94 572 ILE A CA 1
ATOM 4283 C C . ILE A 1 572 ? -3.662 -0.225 -17.253 1.00 94.94 572 ILE A C 1
ATOM 4285 O O . ILE A 1 572 ? -4.375 -1.149 -16.855 1.00 94.94 572 ILE A O 1
ATOM 4289 N N . ALA A 1 573 ? -3.609 0.959 -16.643 1.00 92.25 573 ALA A N 1
ATOM 4290 C CA . ALA A 1 573 ? -4.410 1.320 -15.473 1.00 92.25 573 ALA A CA 1
ATOM 4291 C C . ALA A 1 573 ? -5.419 2.434 -15.800 1.00 92.25 573 ALA A C 1
ATOM 4293 O O . ALA A 1 573 ? -5.069 3.434 -16.429 1.00 92.25 573 ALA A O 1
ATOM 4294 N N . SER A 1 574 ? -6.669 2.273 -15.347 1.00 89.31 574 SER A N 1
ATOM 4295 C CA . SER A 1 574 ? -7.797 3.175 -15.653 1.00 89.31 574 SER A CA 1
ATOM 4296 C C . SER A 1 574 ? -8.315 3.927 -14.428 1.00 89.31 574 SER A C 1
ATOM 4298 O O . SER A 1 574 ? -8.854 3.291 -13.519 1.00 89.31 574 SER A O 1
ATOM 4300 N N . ARG A 1 575 ? -8.261 5.271 -14.429 1.00 82.94 575 ARG A N 1
ATOM 4301 C CA . ARG A 1 575 ? -8.737 6.127 -13.314 1.00 82.94 575 ARG A CA 1
ATOM 4302 C C . ARG A 1 575 ? -10.171 5.821 -12.893 1.00 82.94 575 ARG A C 1
ATOM 4304 O O . ARG A 1 575 ? -10.472 5.487 -11.747 1.00 82.94 575 ARG A O 1
ATOM 4311 N N . SER A 1 576 ? -11.090 5.925 -13.844 1.00 82.94 576 SER A N 1
ATOM 4312 C CA . SER A 1 576 ? -12.512 5.702 -13.578 1.00 82.94 576 SER A CA 1
ATOM 4313 C C . SER A 1 576 ? -12.845 4.226 -13.403 1.00 82.94 576 SER A C 1
ATOM 4315 O O . SER A 1 576 ? -13.727 3.902 -12.607 1.00 82.94 576 SER A O 1
ATOM 4317 N N . GLY A 1 577 ? -12.135 3.336 -14.103 1.00 80.38 577 GLY A N 1
ATOM 4318 C CA . GLY A 1 577 ? -12.321 1.892 -13.997 1.00 80.38 577 GLY A CA 1
ATOM 4319 C C . GLY A 1 577 ? -11.813 1.298 -12.683 1.00 80.38 577 GLY A C 1
ATOM 4320 O O . GLY A 1 577 ? -12.293 0.241 -12.287 1.00 80.38 577 GLY A O 1
ATOM 4321 N N . ARG A 1 578 ? -10.875 1.971 -11.999 1.00 86.56 578 ARG A N 1
ATOM 4322 C CA . ARG A 1 578 ? -10.213 1.494 -10.768 1.00 86.56 578 ARG A CA 1
ATOM 4323 C C . ARG A 1 578 ? -9.662 0.078 -10.906 1.00 86.56 578 ARG A C 1
ATOM 4325 O O . ARG A 1 578 ? -9.812 -0.766 -10.021 1.00 86.56 578 ARG A O 1
ATOM 4332 N N . ALA A 1 579 ? -9.060 -0.162 -12.062 1.00 90.44 579 ALA A N 1
ATOM 4333 C CA . ALA A 1 579 ? -8.697 -1.482 -12.528 1.00 90.44 579 ALA A CA 1
ATOM 4334 C C . ALA A 1 579 ? -7.452 -1.443 -13.412 1.00 90.44 579 ALA A C 1
ATOM 4336 O O . ALA A 1 579 ? -7.124 -0.417 -14.019 1.00 90.44 579 ALA A O 1
ATOM 4337 N N . VAL A 1 580 ? -6.807 -2.600 -13.488 1.00 93.56 580 VAL A N 1
ATOM 4338 C CA . VAL A 1 580 ? -5.698 -2.911 -14.378 1.00 93.56 580 VAL A CA 1
ATOM 4339 C C . VAL A 1 580 ? -6.192 -3.888 -15.438 1.00 93.56 580 VAL A C 1
ATOM 4341 O O . VAL A 1 580 ? -6.889 -4.863 -15.134 1.00 93.56 580 VAL A O 1
ATOM 4344 N N . TYR A 1 581 ? -5.803 -3.636 -16.682 1.00 94.69 581 TYR A N 1
ATOM 4345 C CA . TYR A 1 581 ? -6.140 -4.453 -17.840 1.00 94.69 581 TYR A CA 1
ATOM 4346 C C . TYR A 1 581 ? -4.870 -4.904 -18.551 1.00 94.69 581 TYR A C 1
ATOM 4348 O O . TYR A 1 581 ? -3.879 -4.179 -18.568 1.00 94.69 581 TYR A O 1
ATOM 4356 N N . ARG A 1 582 ? -4.919 -6.080 -19.173 1.00 96.44 582 ARG A N 1
ATOM 4357 C CA . ARG A 1 582 ? -3.924 -6.542 -20.141 1.00 96.44 582 ARG A CA 1
ATOM 4358 C C . ARG A 1 582 ? -4.446 -6.294 -21.552 1.00 96.44 582 ARG A C 1
ATOM 4360 O O . ARG A 1 582 ? -5.604 -6.601 -21.828 1.00 96.44 582 ARG A O 1
ATOM 4367 N N . VAL A 1 583 ? -3.593 -5.782 -22.430 1.00 97.19 583 VAL A N 1
ATOM 4368 C CA . VAL A 1 583 ? -3.906 -5.443 -23.821 1.00 97.19 583 VAL A CA 1
ATOM 4369 C C . VAL A 1 583 ? -2.936 -6.153 -24.757 1.00 97.19 583 VAL A C 1
ATOM 4371 O O . VAL A 1 583 ? -1.727 -6.157 -24.523 1.00 97.19 583 VAL A O 1
ATOM 4374 N N . SER A 1 584 ? -3.456 -6.740 -25.833 1.00 95.19 584 SER A N 1
ATOM 4375 C CA . SER A 1 584 ? -2.629 -7.270 -26.920 1.00 95.19 584 SER A CA 1
ATOM 4376 C C . SER A 1 584 ? -2.138 -6.129 -27.828 1.00 95.19 584 SER A C 1
ATOM 4378 O O . SER A 1 584 ? -2.971 -5.485 -28.468 1.00 95.19 584 SER A O 1
ATOM 4380 N N . PRO A 1 585 ? -0.820 -5.901 -27.980 1.00 92.75 585 PRO A N 1
ATOM 4381 C CA . PRO A 1 585 ? -0.286 -4.865 -28.871 1.00 92.75 585 PRO A CA 1
ATOM 4382 C C . PRO A 1 585 ? -0.613 -5.118 -30.350 1.00 92.75 585 PRO A C 1
ATOM 4384 O O . PRO A 1 585 ? -0.695 -4.188 -31.149 1.00 92.75 585 PRO A O 1
ATOM 4387 N N . ALA A 1 586 ? -0.815 -6.386 -30.725 1.00 88.12 586 ALA A N 1
ATOM 4388 C CA . ALA A 1 586 ? -1.102 -6.794 -32.097 1.00 88.12 586 ALA A CA 1
ATOM 4389 C C . ALA A 1 586 ? -2.566 -6.579 -32.514 1.00 88.12 586 ALA A C 1
ATOM 4391 O O . ALA A 1 586 ? -2.839 -6.355 -33.694 1.00 88.12 586 ALA A O 1
ATOM 4392 N N . THR A 1 587 ? -3.508 -6.701 -31.575 1.00 92.44 587 THR A N 1
ATOM 4393 C CA . THR A 1 587 ? -4.952 -6.728 -31.879 1.00 92.44 587 THR A CA 1
ATOM 4394 C C . THR A 1 587 ? -5.746 -5.628 -31.192 1.00 92.44 587 THR A C 1
ATOM 4396 O O . THR A 1 587 ? -6.772 -5.221 -31.727 1.00 92.44 587 THR A O 1
ATOM 4399 N N . GLY A 1 588 ? -5.273 -5.137 -30.044 1.00 95.50 588 GLY A N 1
ATOM 4400 C CA . GLY A 1 588 ? -6.031 -4.236 -29.186 1.00 95.50 588 GLY A CA 1
ATOM 4401 C C . GLY A 1 588 ? -7.008 -4.934 -28.238 1.00 95.50 588 GLY A C 1
ATOM 4402 O O . GLY A 1 588 ? -7.729 -4.251 -27.514 1.00 95.50 588 GLY A O 1
ATOM 4403 N N . ASP A 1 589 ? -7.032 -6.272 -28.216 1.00 96.94 589 ASP A N 1
ATOM 4404 C CA . ASP A 1 589 ? -7.903 -7.048 -27.329 1.00 96.94 589 ASP A CA 1
ATOM 4405 C C . ASP A 1 589 ? -7.575 -6.756 -25.857 1.00 96.94 589 ASP A C 1
ATOM 4407 O O . ASP A 1 589 ? -6.418 -6.877 -25.438 1.00 96.94 589 ASP A O 1
ATOM 4411 N N . VAL A 1 590 ? -8.596 -6.408 -25.069 1.00 97.06 590 VAL A N 1
ATOM 4412 C CA . VAL A 1 590 ? -8.478 -6.004 -23.662 1.00 97.06 590 VAL A CA 1
ATOM 4413 C C . VAL A 1 590 ? -9.067 -7.057 -22.724 1.00 97.06 590 VAL A C 1
ATOM 4415 O O . VAL A 1 590 ? -10.191 -7.530 -22.893 1.00 97.06 590 VAL A O 1
ATOM 4418 N N . VAL A 1 591 ? -8.326 -7.380 -21.664 1.00 95.56 591 VAL A N 1
ATOM 4419 C CA . VAL A 1 591 ? -8.738 -8.306 -20.602 1.00 95.56 591 VAL A CA 1
ATOM 4420 C C . VAL A 1 591 ? -8.579 -7.635 -19.241 1.00 95.56 591 VAL A C 1
ATOM 4422 O O . VAL A 1 591 ? -7.498 -7.159 -18.907 1.00 95.56 591 VAL A O 1
ATOM 4425 N N . LEU A 1 592 ? -9.638 -7.624 -18.429 1.00 94.75 592 LEU A N 1
ATOM 4426 C CA . LEU A 1 592 ? -9.561 -7.197 -17.028 1.00 94.75 592 LEU A CA 1
ATOM 4427 C C . LEU A 1 592 ? -8.702 -8.187 -16.229 1.00 94.75 592 LEU A C 1
ATOM 4429 O O . LEU A 1 592 ? -9.020 -9.376 -16.205 1.00 94.75 592 LEU A O 1
ATOM 4433 N N . VAL A 1 593 ? -7.644 -7.707 -15.565 1.00 94.69 593 VAL A N 1
ATOM 4434 C CA . VAL A 1 593 ? -6.746 -8.567 -14.769 1.00 94.69 593 VAL A CA 1
ATOM 4435 C C . VAL A 1 593 ? -6.873 -8.339 -13.270 1.00 94.69 593 VAL A C 1
ATOM 4437 O O . VAL A 1 593 ? -6.803 -9.304 -12.512 1.00 94.69 593 VAL A O 1
ATOM 4440 N N . ALA A 1 594 ? -7.104 -7.103 -12.830 1.00 92.00 594 ALA A N 1
ATOM 4441 C CA . ALA A 1 594 ? -7.335 -6.790 -11.425 1.00 92.00 594 ALA A CA 1
ATOM 4442 C C . ALA A 1 594 ? -8.226 -5.553 -11.277 1.00 92.00 594 ALA A C 1
ATOM 4444 O O . ALA A 1 594 ? -8.095 -4.610 -12.053 1.00 92.00 594 ALA A O 1
ATOM 4445 N N . ASP A 1 595 ? -9.105 -5.529 -10.281 1.00 90.44 595 ASP A N 1
ATOM 4446 C CA . ASP A 1 595 ? -9.921 -4.364 -9.927 1.00 90.44 595 ASP A CA 1
ATOM 4447 C C . ASP A 1 595 ? -9.995 -4.172 -8.412 1.00 90.44 595 ASP A C 1
ATOM 4449 O O . ASP A 1 595 ? -9.295 -4.838 -7.651 1.00 90.44 595 ASP A O 1
ATOM 4453 N N . GLY A 1 596 ? -10.815 -3.215 -7.978 1.00 80.94 596 GLY A N 1
ATOM 4454 C CA . GLY A 1 596 ? -11.043 -2.971 -6.563 1.00 80.94 596 GLY A CA 1
ATOM 4455 C C . GLY A 1 596 ? -9.892 -2.222 -5.901 1.00 80.94 596 GLY A C 1
ATOM 4456 O O . GLY A 1 596 ? -9.755 -2.240 -4.684 1.00 80.94 596 GLY A O 1
ATOM 4457 N N . PHE A 1 597 ? -9.071 -1.513 -6.668 1.00 80.75 597 PHE A N 1
ATOM 4458 C CA . PHE A 1 597 ? -8.185 -0.494 -6.108 1.00 80.75 597 PHE A CA 1
ATOM 4459 C C . PHE A 1 597 ? -9.014 0.672 -5.530 1.00 80.75 597 PHE A C 1
ATOM 4461 O O . PHE A 1 597 ? -10.224 0.767 -5.775 1.00 80.75 597 PHE A O 1
ATOM 4468 N N . GLY A 1 598 ? -8.393 1.536 -4.717 1.00 68.38 598 GLY A N 1
ATOM 4469 C CA . GLY A 1 598 ? -9.025 2.733 -4.147 1.00 68.38 598 GLY A CA 1
ATOM 4470 C C . GLY A 1 598 ? -9.568 3.699 -5.210 1.00 68.38 598 GLY A C 1
ATOM 4471 O O . GLY A 1 598 ? -9.725 3.354 -6.378 1.00 68.38 598 GLY A O 1
ATOM 4472 N N . THR A 1 599 ? -9.907 4.937 -4.839 1.00 59.19 599 THR A N 1
ATOM 4473 C CA . THR A 1 599 ? -10.233 5.982 -5.829 1.00 59.19 599 THR A CA 1
ATOM 4474 C C . THR A 1 599 ? -9.039 6.152 -6.771 1.00 59.19 599 THR A C 1
ATOM 4476 O O . THR A 1 599 ? -8.081 6.828 -6.415 1.00 59.19 599 THR A O 1
ATOM 4479 N N . LEU A 1 600 ? -9.041 5.465 -7.915 1.00 53.97 600 LEU A N 1
ATOM 4480 C CA . LEU A 1 600 ? -7.864 5.365 -8.764 1.00 53.97 600 LEU A CA 1
ATOM 4481 C C . LEU A 1 600 ? -7.631 6.721 -9.433 1.00 53.97 600 LEU A C 1
ATOM 4483 O O . LEU A 1 600 ? -8.230 7.069 -10.440 1.00 53.97 600 LEU A O 1
ATOM 4487 N N . GLU A 1 601 ? -6.769 7.510 -8.818 1.00 55.19 601 GLU A N 1
ATOM 4488 C CA . GLU A 1 601 ? -5.830 8.376 -9.505 1.00 55.19 601 GLU A CA 1
ATOM 4489 C C . GLU A 1 601 ? -4.588 7.491 -9.675 1.00 55.19 601 GLU A C 1
ATOM 4491 O O . GLU A 1 601 ? -3.863 7.301 -8.702 1.00 55.19 601 GLU A O 1
ATOM 4496 N N . PRO A 1 602 ? -4.386 6.801 -10.811 1.00 53.53 602 PRO A N 1
ATOM 4497 C CA . PRO A 1 602 ? -3.221 5.969 -11.003 1.00 53.53 602 PRO A CA 1
ATOM 4498 C C . PRO A 1 602 ? -2.025 6.891 -10.891 1.00 53.53 602 PRO A C 1
ATOM 4500 O O . PRO A 1 602 ? -1.951 7.939 -11.537 1.00 53.53 602 PRO A O 1
ATOM 4503 N N . GLY A 1 603 ? -1.136 6.519 -9.988 1.00 61.66 603 GLY A N 1
ATOM 4504 C CA . GLY A 1 603 ? 0.123 7.206 -9.874 1.00 61.66 603 GLY A CA 1
ATOM 4505 C C . GLY A 1 603 ? 1.161 6.596 -10.815 1.00 61.66 603 GLY A C 1
ATOM 4506 O O . GLY A 1 603 ? 1.866 7.365 -11.453 1.00 61.66 603 GLY A O 1
ATOM 4507 N N . CYS A 1 604 ? 1.208 5.255 -10.957 1.00 86.19 604 CYS A N 1
ATOM 4508 C CA . CYS A 1 604 ? 2.037 4.527 -11.938 1.00 86.19 604 CYS A CA 1
ATOM 4509 C C . CYS A 1 604 ? 1.814 2.998 -11.876 1.00 86.19 604 CYS A C 1
ATOM 4511 O O . CYS A 1 604 ? 1.602 2.451 -10.785 1.00 86.19 604 CYS A O 1
ATOM 4513 N N . LEU A 1 605 ? 1.922 2.308 -13.015 1.00 94.56 605 LEU A N 1
ATOM 4514 C CA . LEU A 1 605 ? 2.267 0.885 -13.103 1.00 94.56 605 LEU A CA 1
ATOM 4515 C C . LEU A 1 605 ? 3.781 0.749 -13.264 1.00 94.56 605 LEU A C 1
ATOM 4517 O O . LEU A 1 605 ? 4.394 1.563 -13.935 1.00 94.56 605 LEU A O 1
ATOM 4521 N N . GLU A 1 606 ? 4.378 -0.298 -12.709 1.00 96.06 606 GLU A N 1
ATOM 4522 C CA . GLU A 1 606 ? 5.785 -0.622 -12.967 1.00 96.06 606 GLU A CA 1
ATOM 4523 C C . GLU A 1 606 ? 5.929 -2.113 -13.232 1.00 96.06 606 GLU A C 1
ATOM 4525 O O . GLU A 1 606 ? 5.319 -2.925 -12.535 1.00 96.06 606 GLU A O 1
ATOM 4530 N N . VAL A 1 607 ? 6.747 -2.492 -14.213 1.00 94.38 607 VAL A N 1
ATOM 4531 C CA . VAL A 1 607 ? 6.933 -3.898 -14.582 1.00 94.38 607 VAL A CA 1
ATOM 4532 C C . VAL A 1 607 ? 8.400 -4.296 -14.614 1.00 94.38 607 VAL A C 1
ATOM 4534 O O . VAL A 1 607 ? 9.253 -3.649 -15.218 1.00 94.38 607 VAL A O 1
ATOM 4537 N N . ASP A 1 608 ? 8.686 -5.448 -14.021 1.00 91.06 608 ASP A N 1
ATOM 4538 C CA . ASP A 1 608 ? 9.934 -6.162 -14.229 1.00 91.06 608 ASP A CA 1
ATOM 4539 C C . ASP A 1 608 ? 9.638 -7.503 -14.904 1.00 91.06 608 ASP A C 1
ATOM 4541 O O . ASP A 1 608 ? 9.453 -8.537 -14.252 1.00 91.06 608 ASP A O 1
ATOM 4545 N N . ALA A 1 609 ? 9.557 -7.464 -16.239 1.00 85.31 609 ALA A N 1
ATOM 4546 C CA . ALA A 1 609 ? 9.230 -8.616 -17.077 1.00 85.31 609 ALA A CA 1
ATOM 4547 C C . ALA A 1 609 ? 10.150 -9.832 -16.835 1.00 85.31 609 ALA A C 1
ATOM 4549 O O . ALA A 1 609 ? 9.612 -10.932 -16.726 1.00 85.31 609 ALA A O 1
ATOM 4550 N N . PRO A 1 610 ? 11.478 -9.686 -16.633 1.00 78.94 610 PRO A N 1
ATOM 4551 C CA . PRO A 1 610 ? 12.347 -10.813 -16.290 1.00 78.94 610 PRO A CA 1
ATOM 4552 C C . PRO A 1 610 ? 11.944 -11.543 -15.004 1.00 78.94 610 PRO A C 1
ATOM 4554 O O . PRO A 1 610 ? 11.931 -12.768 -14.960 1.00 78.94 610 PRO A O 1
ATOM 4557 N N . THR A 1 611 ? 11.580 -10.821 -13.940 1.00 82.62 611 THR A N 1
ATOM 4558 C CA . THR A 1 611 ? 11.214 -11.450 -12.655 1.00 82.62 611 THR A CA 1
ATOM 4559 C C . THR A 1 611 ? 9.713 -11.691 -12.495 1.00 82.62 611 THR A C 1
ATOM 4561 O O . THR A 1 611 ? 9.285 -12.197 -11.457 1.00 82.62 611 THR A O 1
ATOM 4564 N N . ARG A 1 612 ? 8.917 -11.386 -13.530 1.00 90.12 612 ARG A N 1
ATOM 4565 C CA . ARG A 1 612 ? 7.449 -11.521 -13.556 1.00 90.12 612 ARG A CA 1
ATOM 4566 C C . ARG A 1 612 ? 6.765 -10.770 -12.424 1.00 90.12 612 ARG A C 1
ATOM 4568 O O . ARG A 1 612 ? 5.855 -11.305 -11.794 1.00 90.12 612 ARG A O 1
ATOM 4575 N N . ARG A 1 613 ? 7.183 -9.532 -12.174 1.00 93.12 613 ARG A N 1
ATOM 4576 C CA . ARG A 1 613 ? 6.547 -8.658 -11.182 1.00 93.12 613 ARG A CA 1
ATOM 4577 C C . ARG A 1 613 ? 5.909 -7.456 -11.857 1.00 93.12 613 ARG A C 1
ATOM 4579 O O . ARG A 1 613 ? 6.530 -6.818 -12.702 1.00 93.12 613 ARG A O 1
ATOM 4586 N N . LEU A 1 614 ? 4.673 -7.175 -11.467 1.00 95.81 614 LEU A N 1
ATOM 4587 C CA . LEU A 1 614 ? 3.945 -5.955 -11.783 1.00 95.81 614 LEU A CA 1
ATOM 4588 C C . LEU A 1 614 ? 3.622 -5.260 -10.465 1.00 95.81 614 LEU A C 1
ATOM 4590 O O . LEU A 1 614 ? 2.973 -5.849 -9.601 1.00 95.81 614 LEU A O 1
ATOM 4594 N N . TRP A 1 615 ? 4.041 -4.012 -10.321 1.00 96.25 615 TRP A N 1
ATOM 4595 C CA . TRP A 1 615 ? 3.650 -3.167 -9.207 1.00 96.25 615 TRP A CA 1
ATOM 4596 C C . TRP A 1 615 ? 2.550 -2.204 -9.635 1.00 96.25 615 TRP A C 1
ATOM 4598 O O . TRP A 1 615 ? 2.600 -1.609 -10.711 1.00 96.25 615 TRP A O 1
ATOM 4608 N N . VAL A 1 616 ? 1.544 -2.064 -8.777 1.00 93.19 616 VAL A N 1
ATOM 4609 C CA . VAL A 1 616 ? 0.398 -1.178 -8.983 1.00 93.19 616 VAL A CA 1
ATOM 4610 C C . VAL A 1 616 ? 0.321 -0.225 -7.806 1.00 93.19 616 VAL A C 1
ATOM 4612 O O . VAL A 1 616 ? 0.086 -0.655 -6.672 1.00 93.19 616 VAL A O 1
ATOM 4615 N N . THR A 1 617 ? 0.509 1.067 -8.064 1.00 90.19 617 THR A N 1
ATOM 4616 C CA . THR A 1 617 ? 0.370 2.080 -7.016 1.00 90.19 617 THR A CA 1
ATOM 4617 C C . THR A 1 617 ? -1.096 2.484 -6.830 1.00 90.19 617 THR A C 1
ATOM 4619 O O . THR A 1 617 ? -1.726 3.027 -7.735 1.00 90.19 617 THR A O 1
ATOM 4622 N N . ASP A 1 618 ? -1.633 2.240 -5.633 1.00 86.12 618 ASP A N 1
ATOM 4623 C CA . ASP A 1 618 ? -2.943 2.694 -5.160 1.00 86.12 618 ASP A CA 1
ATOM 4624 C C . ASP A 1 618 ? -2.762 3.979 -4.340 1.00 86.12 618 ASP A C 1
ATOM 4626 O O . ASP A 1 618 ? -2.602 3.947 -3.115 1.00 86.12 618 ASP A O 1
ATOM 4630 N N . VAL A 1 619 ? -2.757 5.120 -5.038 1.00 78.81 619 VAL A N 1
ATOM 4631 C CA . VAL A 1 619 ? -2.561 6.456 -4.443 1.00 78.81 619 VAL A CA 1
ATOM 4632 C C . VAL A 1 619 ? -3.628 6.752 -3.393 1.00 78.81 619 VAL A C 1
ATOM 4634 O O . VAL A 1 619 ? -3.305 7.242 -2.312 1.00 78.81 619 VAL A O 1
ATOM 4637 N N . GLY A 1 620 ? -4.887 6.386 -3.668 1.00 75.38 620 GLY A N 1
ATOM 4638 C CA . GLY A 1 620 ? -6.005 6.588 -2.743 1.00 75.38 620 GLY A CA 1
ATOM 4639 C C . GLY A 1 620 ? -5.810 5.884 -1.398 1.00 75.38 620 GLY A C 1
ATOM 4640 O O . GLY A 1 620 ? -6.371 6.318 -0.395 1.00 75.38 620 GLY A O 1
ATOM 4641 N N . ARG A 1 621 ? -4.978 4.836 -1.363 1.00 77.50 621 ARG A N 1
ATOM 4642 C CA . ARG A 1 621 ? -4.610 4.108 -0.146 1.00 77.50 621 ARG A CA 1
ATOM 4643 C C . ARG A 1 621 ? -3.149 4.252 0.269 1.00 77.50 621 ARG A C 1
ATOM 4645 O O . ARG A 1 621 ? -2.724 3.555 1.182 1.00 77.50 621 ARG A O 1
ATOM 4652 N N . GLY A 1 622 ? -2.347 5.099 -0.379 1.00 81.81 622 GLY A N 1
ATOM 4653 C CA . GLY A 1 622 ? -0.920 5.228 -0.055 1.00 81.81 622 GLY A CA 1
ATOM 4654 C C . GLY A 1 622 ? -0.190 3.874 -0.021 1.00 81.81 622 GLY A C 1
ATOM 4655 O O . GLY A 1 622 ? 0.528 3.559 0.937 1.00 81.81 622 GLY A O 1
ATOM 4656 N N . ARG A 1 623 ? -0.446 3.017 -1.017 1.00 85.25 623 ARG A N 1
ATOM 4657 C CA . ARG A 1 623 ? 0.035 1.629 -1.039 1.00 85.25 623 ARG A CA 1
ATOM 4658 C C . ARG A 1 623 ? 0.483 1.218 -2.432 1.00 85.25 623 ARG A C 1
ATOM 4660 O O . ARG A 1 623 ? -0.065 1.668 -3.427 1.00 85.25 623 ARG A O 1
ATOM 4667 N N . VAL A 1 624 ? 1.438 0.300 -2.490 1.00 90.44 624 VAL A N 1
ATOM 4668 C CA . VAL A 1 624 ? 1.855 -0.378 -3.717 1.00 90.44 624 VAL A CA 1
ATOM 4669 C C . VAL A 1 624 ? 1.549 -1.863 -3.583 1.00 90.44 624 VAL A C 1
ATOM 4671 O O . VAL A 1 624 ? 1.963 -2.490 -2.607 1.00 90.44 624 VAL A O 1
ATOM 4674 N N . TYR A 1 625 ? 0.816 -2.423 -4.539 1.00 90.75 625 TYR A N 1
ATOM 4675 C CA . TYR A 1 625 ? 0.568 -3.860 -4.640 1.00 90.75 625 TYR A CA 1
ATOM 4676 C C . TYR A 1 625 ? 1.607 -4.482 -5.563 1.00 90.75 625 TYR A C 1
ATOM 4678 O O . TYR A 1 625 ? 1.806 -3.982 -6.664 1.00 90.75 625 TYR A O 1
ATOM 4686 N N . GLU A 1 626 ? 2.239 -5.571 -5.140 1.00 94.88 626 GLU A N 1
ATOM 4687 C CA . GLU A 1 626 ? 3.031 -6.424 -6.023 1.00 94.88 626 GLU A CA 1
ATOM 4688 C C . GLU A 1 626 ? 2.165 -7.590 -6.493 1.00 94.88 626 GLU A C 1
ATOM 4690 O O . GLU A 1 626 ? 1.542 -8.280 -5.683 1.00 94.88 626 GLU A O 1
ATOM 4695 N N . LEU A 1 627 ? 2.117 -7.804 -7.804 1.00 94.06 627 LEU A N 1
ATOM 4696 C CA . LEU A 1 627 ? 1.428 -8.917 -8.429 1.00 94.06 627 LEU A CA 1
ATOM 4697 C C . LEU A 1 627 ? 2.421 -9.735 -9.249 1.00 94.06 627 LEU A C 1
ATOM 4699 O O . LEU A 1 627 ? 3.236 -9.197 -10.002 1.00 94.06 627 LEU A O 1
ATOM 4703 N N . ARG A 1 628 ? 2.317 -11.057 -9.137 1.00 92.75 628 ARG A N 1
ATOM 4704 C CA . ARG A 1 628 ? 3.094 -11.981 -9.963 1.00 92.75 628 ARG A CA 1
ATOM 4705 C C . ARG A 1 628 ? 2.441 -12.152 -11.328 1.00 92.75 628 ARG A C 1
ATOM 4707 O O . ARG A 1 628 ? 1.289 -12.566 -11.389 1.00 92.75 628 ARG A O 1
ATOM 4714 N N . LEU A 1 629 ? 3.180 -11.899 -12.403 1.00 92.00 629 LEU A N 1
ATOM 4715 C CA . LEU A 1 629 ? 2.720 -12.078 -13.780 1.00 92.00 629 LEU A CA 1
ATOM 4716 C C . LEU A 1 629 ? 2.797 -13.550 -14.246 1.00 92.00 629 LEU A C 1
ATOM 4718 O O . LEU A 1 629 ? 3.676 -14.295 -13.798 1.00 92.00 629 LEU A O 1
ATOM 4722 N N . PRO A 1 630 ? 1.917 -13.976 -15.174 1.00 86.56 630 PRO A N 1
ATOM 4723 C CA . PRO A 1 630 ? 1.953 -15.313 -15.772 1.00 86.56 630 PRO A CA 1
ATOM 4724 C C . PRO A 1 630 ? 3.072 -15.483 -16.809 1.00 86.56 630 PRO A C 1
ATOM 4726 O O . PRO A 1 630 ? 3.637 -14.503 -17.287 1.00 86.56 630 PRO A O 1
ATOM 4729 N N . GLY A 1 631 ? 3.351 -16.723 -17.218 1.00 83.31 631 GLY A N 1
ATOM 4730 C CA . GLY A 1 631 ? 4.210 -17.029 -18.370 1.00 83.31 631 GLY A CA 1
ATOM 4731 C C . GLY A 1 631 ? 5.723 -16.800 -18.206 1.00 83.31 631 GLY A C 1
ATOM 4732 O O . GLY A 1 631 ? 6.209 -16.359 -17.165 1.00 83.31 631 GLY A O 1
ATOM 4733 N N . GLY A 1 632 ? 6.457 -17.149 -19.271 1.00 83.56 632 GLY A N 1
ATOM 4734 C CA . GLY A 1 632 ? 7.922 -17.200 -19.338 1.00 83.56 632 GLY A CA 1
ATOM 4735 C C . GLY A 1 632 ? 8.511 -18.583 -19.012 1.00 83.56 632 GLY A C 1
ATOM 4736 O O . GLY A 1 632 ? 7.937 -19.366 -18.255 1.00 83.56 632 GLY A O 1
ATOM 4737 N N . ALA A 1 633 ? 9.655 -18.899 -19.615 1.00 86.12 633 ALA A N 1
ATOM 4738 C CA . ALA A 1 633 ? 10.427 -20.113 -19.389 1.00 86.12 633 ALA A CA 1
ATOM 4739 C C . ALA A 1 633 ? 11.598 -19.843 -18.435 1.00 86.12 633 ALA A C 1
ATOM 4741 O O . ALA A 1 633 ? 12.300 -18.841 -18.553 1.00 86.12 633 ALA A O 1
ATOM 4742 N N . SER A 1 634 ? 11.820 -20.762 -17.502 1.00 89.00 634 SER A N 1
ATOM 4743 C CA . SER A 1 634 ? 13.030 -20.804 -16.681 1.00 89.00 634 SER A CA 1
ATOM 4744 C C . SER A 1 634 ? 14.179 -21.373 -17.512 1.00 89.00 634 SER A C 1
ATOM 4746 O O . SER A 1 634 ? 14.071 -22.505 -17.975 1.00 89.00 634 SER A O 1
ATOM 4748 N N . VAL A 1 635 ? 15.264 -20.633 -17.727 1.00 92.94 635 VAL A N 1
ATOM 4749 C CA . VAL A 1 635 ? 16.370 -21.114 -18.575 1.00 92.94 635 VAL A CA 1
ATOM 4750 C C . VAL A 1 635 ? 17.614 -21.356 -17.742 1.00 92.94 635 VAL A C 1
ATOM 4752 O O . VAL A 1 635 ? 18.226 -20.404 -17.273 1.00 92.94 635 VAL A O 1
ATOM 4755 N N . ASP A 1 636 ? 18.007 -22.614 -17.581 1.00 94.06 636 ASP A N 1
ATOM 4756 C CA . ASP A 1 636 ? 19.258 -22.958 -16.909 1.00 94.06 636 ASP A CA 1
ATOM 4757 C C . ASP A 1 636 ? 20.437 -22.710 -17.855 1.00 94.06 636 ASP A C 1
ATOM 4759 O O . ASP A 1 636 ? 20.570 -23.350 -18.898 1.00 94.06 636 ASP A O 1
ATOM 4763 N N . VAL A 1 637 ? 21.288 -21.759 -17.499 1.00 94.81 637 VAL A N 1
ATOM 4764 C CA . VAL A 1 637 ? 22.500 -21.400 -18.231 1.00 94.81 637 VAL A CA 1
ATOM 4765 C C . VAL A 1 637 ? 23.690 -22.032 -17.526 1.00 94.81 637 VAL A C 1
ATOM 4767 O O . VAL A 1 637 ? 23.869 -21.834 -16.323 1.00 94.81 637 VAL A O 1
ATOM 4770 N N . SER A 1 638 ? 24.523 -22.756 -18.270 1.00 94.50 638 SER A N 1
ATOM 4771 C CA . SER A 1 638 ? 25.822 -23.236 -17.794 1.00 94.50 638 SER A CA 1
ATOM 4772 C C . SER A 1 638 ? 26.958 -22.580 -18.566 1.00 94.50 638 SER A C 1
ATOM 4774 O O . SER A 1 638 ? 26.901 -22.463 -19.787 1.00 94.50 638 SER A O 1
ATOM 4776 N N . VAL A 1 639 ? 28.004 -22.186 -17.848 1.00 94.12 639 VAL A N 1
ATOM 4777 C CA . VAL A 1 639 ? 29.243 -21.615 -18.383 1.00 94.12 639 VAL A CA 1
ATOM 4778 C C . VAL A 1 639 ? 30.428 -22.308 -17.710 1.00 94.12 639 VAL A C 1
ATOM 4780 O O . VAL A 1 639 ? 30.382 -22.555 -16.509 1.00 94.12 639 VAL A O 1
ATOM 4783 N N . ALA A 1 640 ? 31.505 -22.598 -18.432 1.00 91.88 640 ALA A N 1
ATOM 4784 C CA . ALA A 1 640 ? 32.799 -22.951 -17.847 1.00 91.88 640 ALA A CA 1
ATOM 4785 C C . ALA A 1 640 ? 33.701 -21.708 -17.752 1.00 91.88 640 ALA A C 1
ATOM 4787 O O . ALA A 1 640 ? 33.657 -20.833 -18.615 1.00 91.88 640 ALA A O 1
ATOM 4788 N N . LEU A 1 641 ? 34.526 -21.627 -16.707 1.00 87.62 641 LEU A N 1
ATOM 4789 C CA . LEU A 1 641 ? 35.496 -20.542 -16.528 1.00 87.62 641 LEU A CA 1
ATOM 4790 C C . LEU A 1 641 ? 36.919 -21.092 -16.471 1.00 87.62 641 LEU A C 1
ATOM 4792 O O . LEU A 1 641 ? 37.162 -22.131 -15.858 1.00 87.62 641 LEU A O 1
ATOM 4796 N N . GLU A 1 642 ? 37.870 -20.375 -17.061 1.00 90.38 642 GLU A N 1
ATOM 4797 C CA . GLU A 1 642 ? 39.275 -20.797 -17.125 1.00 90.38 642 GLU A CA 1
ATOM 4798 C C . GLU A 1 642 ? 40.069 -20.427 -15.874 1.00 90.38 642 GLU A C 1
ATOM 4800 O O . GLU A 1 642 ? 39.729 -19.472 -15.200 1.00 90.38 642 GLU A O 1
ATOM 4805 N N . GLY A 1 643 ? 41.149 -21.139 -15.558 1.00 86.81 643 GLY A N 1
ATOM 4806 C CA . GLY A 1 643 ? 42.042 -20.792 -14.444 1.00 86.81 643 GLY A CA 1
ATOM 4807 C C . GLY A 1 643 ? 42.248 -21.956 -13.485 1.00 86.81 643 GLY A C 1
ATOM 4808 O O . GLY A 1 643 ? 41.305 -22.508 -12.920 1.00 86.81 643 GLY A O 1
ATOM 4809 N N . SER A 1 644 ? 43.505 -22.358 -13.305 1.00 82.56 644 SER A N 1
ATOM 4810 C CA . SER A 1 644 ? 43.846 -23.546 -12.516 1.00 82.56 644 SER A CA 1
ATOM 4811 C C . SER A 1 644 ? 43.857 -23.289 -11.005 1.00 82.56 644 SER A C 1
ATOM 4813 O O . SER A 1 644 ? 43.709 -24.236 -10.230 1.00 82.56 644 SER A O 1
ATOM 4815 N N . GLN A 1 645 ? 44.029 -22.029 -10.584 1.00 84.81 645 GLN A N 1
ATOM 4816 C CA . GLN A 1 645 ? 44.089 -21.622 -9.176 1.00 84.81 645 GLN A CA 1
ATOM 4817 C C . GLN A 1 645 ? 42.796 -20.959 -8.685 1.00 84.81 645 GLN A C 1
ATOM 4819 O O . GLN A 1 645 ? 42.781 -20.405 -7.583 1.00 84.81 645 GLN A O 1
ATOM 4824 N N . ARG A 1 646 ? 41.694 -21.047 -9.449 1.00 83.50 646 ARG A N 1
ATOM 4825 C CA . ARG A 1 646 ? 40.404 -20.496 -9.015 1.00 83.50 646 ARG A CA 1
ATOM 4826 C C . ARG A 1 646 ? 40.040 -20.997 -7.613 1.00 83.50 646 ARG A C 1
ATOM 4828 O O . ARG A 1 646 ? 40.154 -22.202 -7.356 1.00 83.50 646 ARG A O 1
ATOM 4835 N N . PRO A 1 647 ? 39.537 -20.125 -6.721 1.00 79.75 647 PRO A N 1
ATOM 4836 C CA . PRO A 1 647 ? 39.102 -20.542 -5.399 1.00 79.75 647 PRO A CA 1
ATOM 4837 C C . PRO A 1 647 ? 38.095 -21.691 -5.474 1.00 79.75 647 PRO A C 1
ATOM 4839 O O . PRO A 1 647 ? 37.124 -21.659 -6.237 1.00 79.75 647 PRO A O 1
ATOM 4842 N N . ASP A 1 648 ? 38.315 -22.709 -4.648 1.00 69.38 648 ASP A N 1
ATOM 4843 C CA . ASP A 1 648 ? 37.358 -23.794 -4.475 1.00 69.38 648 ASP A CA 1
ATOM 4844 C C . ASP A 1 648 ? 36.720 -23.741 -3.091 1.00 69.38 648 ASP A C 1
ATOM 4846 O O . ASP A 1 648 ? 37.229 -24.289 -2.109 1.00 69.38 648 ASP A O 1
ATOM 4850 N N . PRO A 1 649 ? 35.601 -23.018 -3.005 1.00 57.59 649 PRO A N 1
ATOM 4851 C CA . PRO A 1 649 ? 34.474 -23.592 -2.297 1.00 57.59 649 PRO A CA 1
ATOM 4852 C C . PRO A 1 649 ? 33.215 -23.660 -3.170 1.00 57.59 649 PRO A C 1
ATOM 4854 O O . PRO A 1 649 ? 32.871 -22.735 -3.910 1.00 57.59 649 PRO A O 1
ATOM 4857 N N . GLU A 1 650 ? 32.480 -24.755 -2.992 1.00 58.47 650 GLU A N 1
ATOM 4858 C CA . GLU A 1 650 ? 31.059 -24.858 -3.320 1.00 58.47 650 GLU A CA 1
ATOM 4859 C C . GLU A 1 650 ? 30.310 -23.647 -2.721 1.00 58.47 650 GLU A C 1
ATOM 4861 O O . GLU A 1 650 ? 30.479 -23.323 -1.542 1.00 58.47 650 GLU A O 1
ATOM 4866 N N . GLY A 1 651 ? 29.533 -22.934 -3.544 1.00 55.03 651 GLY A N 1
ATOM 4867 C CA . GLY A 1 651 ? 28.844 -21.694 -3.152 1.00 55.03 651 GLY A CA 1
ATOM 4868 C C . GLY A 1 651 ? 29.579 -20.386 -3.480 1.00 55.03 651 GLY A C 1
ATOM 4869 O O . GLY A 1 651 ? 29.097 -19.311 -3.113 1.00 55.03 651 GLY A O 1
ATOM 4870 N N . TRP A 1 652 ? 30.722 -20.434 -4.179 1.00 75.75 652 TRP A N 1
ATOM 4871 C CA . TRP A 1 652 ? 31.318 -19.235 -4.777 1.00 75.75 652 TRP A CA 1
ATOM 4872 C C . TRP A 1 652 ? 30.424 -18.690 -5.901 1.00 75.75 652 TRP A C 1
ATOM 4874 O O . TRP A 1 652 ? 29.945 -19.451 -6.743 1.00 75.75 652 TRP A O 1
ATOM 4884 N N . ARG A 1 653 ? 30.178 -17.372 -5.894 1.00 79.62 653 ARG A N 1
ATOM 4885 C CA . ARG A 1 653 ? 29.248 -16.703 -6.812 1.00 79.62 653 ARG A CA 1
ATOM 4886 C C . ARG A 1 653 ? 29.953 -15.741 -7.746 1.00 79.62 653 ARG A C 1
ATOM 4888 O O . ARG A 1 653 ? 30.738 -14.908 -7.296 1.00 79.62 653 ARG A O 1
ATOM 4895 N N . ILE A 1 654 ? 29.599 -15.813 -9.021 1.00 81.94 654 ILE A N 1
ATOM 4896 C CA . ILE A 1 654 ? 30.264 -15.105 -10.113 1.00 81.94 654 ILE A CA 1
ATOM 4897 C C . ILE A 1 654 ? 29.237 -14.259 -10.868 1.00 81.94 654 ILE A C 1
ATOM 4899 O O . ILE A 1 654 ? 28.189 -14.786 -11.238 1.00 81.94 654 ILE A O 1
ATOM 4903 N N . PRO A 1 655 ? 29.488 -12.956 -11.085 1.00 82.62 655 PRO A N 1
ATOM 4904 C CA . PRO A 1 655 ? 28.626 -12.148 -11.935 1.00 82.62 655 PRO A CA 1
ATOM 4905 C C . PRO A 1 655 ? 28.698 -12.645 -13.385 1.00 82.62 655 PRO A C 1
ATOM 4907 O O . PRO A 1 655 ? 29.784 -12.780 -13.947 1.00 82.62 655 PRO A O 1
ATOM 4910 N N . LEU A 1 656 ? 27.532 -12.905 -13.972 1.00 89.62 656 LEU A N 1
ATOM 4911 C CA . LEU A 1 656 ? 27.341 -13.231 -15.381 1.00 89.62 656 LEU A CA 1
ATOM 4912 C C . LEU A 1 656 ? 26.372 -12.233 -16.015 1.00 89.62 656 LEU A C 1
ATOM 4914 O O . LEU A 1 656 ? 25.366 -11.842 -15.415 1.00 89.62 656 LEU A O 1
ATOM 4918 N N . ARG A 1 657 ? 26.675 -11.836 -17.247 1.00 89.31 657 ARG A N 1
ATOM 4919 C CA . ARG A 1 657 ? 25.827 -11.033 -18.126 1.00 89.31 657 ARG A CA 1
ATOM 4920 C C . ARG A 1 657 ? 25.312 -11.946 -19.230 1.00 89.31 657 ARG A C 1
ATOM 4922 O O . ARG A 1 657 ? 26.119 -12.460 -19.997 1.00 89.31 657 ARG A O 1
ATOM 4929 N N . ILE A 1 658 ? 23.998 -12.145 -19.303 1.00 92.19 658 ILE A N 1
ATOM 4930 C CA . ILE A 1 658 ? 23.347 -12.938 -20.352 1.00 92.19 658 ILE A CA 1
ATOM 4931 C C . ILE A 1 658 ? 22.454 -12.022 -21.185 1.00 92.19 658 ILE A C 1
ATOM 4933 O O . ILE A 1 658 ? 21.604 -11.320 -20.640 1.00 92.19 658 ILE A O 1
ATOM 4937 N N . ARG A 1 659 ? 22.651 -12.016 -22.500 1.00 90.31 659 ARG A N 1
ATOM 4938 C CA . ARG A 1 659 ? 21.885 -11.226 -23.473 1.00 90.31 659 ARG A CA 1
ATOM 4939 C C . ARG A 1 659 ? 21.231 -12.183 -24.462 1.00 90.31 659 ARG A C 1
ATOM 4941 O O . ARG A 1 659 ? 21.917 -13.029 -25.013 1.00 90.31 659 ARG A O 1
ATOM 4948 N N . CYS A 1 660 ? 19.928 -12.077 -24.674 1.00 89.94 660 CYS A N 1
ATOM 4949 C CA . CYS A 1 660 ? 19.196 -12.882 -25.651 1.00 89.94 660 CYS A CA 1
ATOM 4950 C C . CYS A 1 660 ? 18.746 -11.959 -26.779 1.00 89.94 660 CYS A C 1
ATOM 4952 O O . CYS A 1 660 ? 18.068 -10.972 -26.505 1.00 89.94 660 CYS A O 1
ATOM 4954 N N . PHE A 1 661 ? 19.120 -12.259 -28.015 1.00 88.44 661 PHE A N 1
ATOM 4955 C CA . PHE A 1 661 ? 18.806 -11.466 -29.200 1.00 88.44 661 PHE A CA 1
ATOM 4956 C C . PHE A 1 661 ? 17.880 -12.236 -30.138 1.00 88.44 661 PHE A C 1
ATOM 4958 O O . PHE A 1 661 ? 17.831 -13.466 -30.089 1.00 88.44 661 PHE A O 1
ATOM 4965 N N . GLU A 1 662 ? 17.178 -11.515 -31.010 1.00 85.38 662 GLU A N 1
ATOM 4966 C CA . GLU A 1 662 ? 16.462 -12.136 -32.125 1.00 85.38 662 GLU A CA 1
ATOM 4967 C C . GLU A 1 662 ? 17.430 -12.953 -33.007 1.00 85.38 662 GLU A C 1
ATOM 4969 O O . GLU A 1 662 ? 18.604 -12.581 -33.136 1.00 85.38 662 GLU A O 1
ATOM 4974 N N . PRO A 1 663 ? 16.976 -14.055 -33.631 1.00 92.25 663 PRO A N 1
ATOM 4975 C CA . PRO A 1 663 ? 17.835 -14.892 -34.463 1.00 92.25 663 PRO A CA 1
ATOM 4976 C C . PRO A 1 663 ? 18.488 -14.102 -35.604 1.00 92.25 663 PRO A C 1
ATOM 4978 O O . PRO A 1 663 ? 17.801 -13.524 -36.451 1.00 92.25 663 PRO A O 1
ATOM 4981 N N . GLY A 1 664 ? 19.821 -14.119 -35.658 1.00 88.75 664 GLY A N 1
ATOM 4982 C CA . GLY A 1 664 ? 20.618 -13.450 -36.684 1.00 88.75 664 GLY A CA 1
ATOM 4983 C C . GLY A 1 664 ? 21.016 -12.003 -36.375 1.00 88.75 664 GLY A C 1
ATOM 4984 O O . GLY A 1 664 ? 21.583 -11.362 -37.261 1.00 88.75 664 GLY A O 1
ATOM 4985 N N . ALA A 1 665 ? 20.749 -11.494 -35.169 1.00 84.88 665 ALA A N 1
ATOM 4986 C CA . ALA A 1 665 ? 21.134 -10.142 -34.761 1.00 84.88 665 ALA A CA 1
ATOM 4987 C C . ALA A 1 665 ? 22.663 -9.949 -34.687 1.00 84.88 665 ALA A C 1
ATOM 4989 O O . ALA A 1 665 ? 23.416 -10.860 -34.303 1.00 84.88 665 ALA A O 1
ATOM 4990 N N . ASP A 1 666 ? 23.138 -8.736 -34.981 1.00 89.12 666 ASP A N 1
ATOM 4991 C CA . ASP A 1 666 ? 24.499 -8.320 -34.637 1.00 89.12 666 ASP A CA 1
ATOM 4992 C C . ASP A 1 666 ? 24.604 -7.998 -33.139 1.00 89.12 666 ASP A C 1
ATOM 4994 O O . ASP A 1 666 ? 24.394 -6.874 -32.689 1.00 89.12 666 ASP A O 1
ATOM 4998 N N . VAL A 1 667 ? 24.987 -9.008 -32.363 1.00 87.25 667 VAL A N 1
ATOM 4999 C CA . VAL A 1 667 ? 25.143 -8.977 -30.897 1.00 87.25 667 VAL A CA 1
ATOM 5000 C C . VAL A 1 667 ? 26.108 -7.912 -30.353 1.00 87.25 667 VAL A C 1
ATOM 5002 O O . VAL A 1 667 ? 26.130 -7.688 -29.142 1.00 87.25 667 VAL A O 1
ATOM 5005 N N . MET A 1 668 ? 26.922 -7.281 -31.208 1.00 85.75 668 MET A N 1
ATOM 5006 C CA . MET A 1 668 ? 27.845 -6.211 -30.809 1.00 85.75 668 MET A CA 1
ATOM 5007 C C . MET A 1 668 ? 27.232 -4.813 -30.916 1.00 85.75 668 MET A C 1
ATOM 5009 O O . MET A 1 668 ? 27.740 -3.886 -30.285 1.00 85.75 668 MET A O 1
ATOM 5013 N N . SER A 1 669 ? 26.183 -4.635 -31.722 1.00 79.50 669 SER A N 1
ATOM 5014 C CA . SER A 1 669 ? 25.644 -3.309 -32.051 1.00 79.50 669 SER A CA 1
ATOM 5015 C C . SER A 1 669 ? 24.131 -3.195 -31.883 1.00 79.50 669 SER A C 1
ATOM 5017 O O . SER A 1 669 ? 23.631 -2.116 -31.558 1.00 79.50 669 SER A O 1
ATOM 5019 N N . GLU A 1 670 ? 23.404 -4.293 -32.061 1.00 74.62 670 GLU A N 1
ATOM 5020 C CA . GLU A 1 670 ? 21.975 -4.371 -31.802 1.00 74.62 670 GLU A CA 1
ATOM 5021 C C . GLU A 1 670 ? 21.716 -4.563 -30.306 1.00 74.62 670 GLU A C 1
ATOM 5023 O O . GLU A 1 670 ? 22.577 -5.018 -29.552 1.00 74.62 670 GLU A O 1
ATOM 5028 N N . ALA A 1 671 ? 20.521 -4.201 -29.848 1.00 69.31 671 ALA A N 1
ATOM 5029 C CA . ALA A 1 671 ? 20.158 -4.420 -28.457 1.00 69.31 671 ALA A CA 1
ATOM 5030 C C . ALA A 1 671 ? 19.517 -5.799 -28.258 1.00 69.31 671 ALA A C 1
ATOM 5032 O O . ALA A 1 671 ? 18.837 -6.309 -29.152 1.00 69.31 671 ALA A O 1
ATOM 5033 N N . PRO A 1 672 ? 19.683 -6.396 -27.070 1.00 76.88 672 PRO A N 1
ATOM 5034 C CA . PRO A 1 672 ? 19.068 -7.673 -26.762 1.00 76.88 672 PRO A CA 1
ATOM 5035 C C . PRO A 1 672 ? 17.557 -7.547 -26.542 1.00 76.88 672 PRO A C 1
ATOM 5037 O O . PRO A 1 672 ? 17.086 -6.601 -25.915 1.00 76.88 672 PRO A O 1
ATOM 5040 N N . ALA A 1 673 ? 16.818 -8.574 -26.958 1.00 72.62 673 ALA A N 1
ATOM 5041 C CA . ALA A 1 673 ? 15.415 -8.780 -26.602 1.00 72.62 673 ALA A CA 1
ATOM 5042 C C . ALA A 1 673 ? 15.232 -9.046 -25.093 1.00 72.62 673 ALA A C 1
ATOM 5044 O O . ALA A 1 673 ? 14.188 -8.734 -24.524 1.00 72.62 673 ALA A O 1
ATOM 5045 N N . ALA A 1 674 ? 16.245 -9.610 -24.423 1.00 76.62 674 ALA A N 1
ATOM 5046 C CA . ALA A 1 674 ? 16.283 -9.728 -22.965 1.00 76.62 674 ALA A CA 1
ATOM 5047 C C . ALA A 1 674 ? 17.716 -9.649 -22.420 1.00 76.62 674 ALA A C 1
ATOM 5049 O O . ALA A 1 674 ? 18.635 -10.253 -22.975 1.00 76.62 674 ALA A O 1
ATOM 5050 N N . PHE A 1 675 ? 17.905 -8.958 -21.294 1.00 80.62 675 PHE A N 1
ATOM 5051 C CA . PHE A 1 675 ? 19.194 -8.841 -20.613 1.00 80.62 675 PHE A CA 1
ATOM 5052 C C . PHE A 1 675 ? 19.088 -9.234 -19.140 1.00 80.62 675 PHE A C 1
ATOM 5054 O O . PHE A 1 675 ? 18.195 -8.788 -18.422 1.00 80.62 675 PHE A O 1
ATOM 5061 N N . TYR A 1 676 ? 20.039 -10.044 -18.683 1.00 81.75 676 TYR A N 1
ATOM 5062 C CA . TYR A 1 676 ? 20.123 -10.529 -17.316 1.00 81.75 676 TYR A CA 1
ATOM 5063 C C . TYR A 1 676 ? 21.522 -10.285 -16.754 1.00 81.75 676 TYR A C 1
ATOM 5065 O O . TYR A 1 676 ? 22.525 -10.648 -17.371 1.00 81.75 676 TYR A O 1
ATOM 5073 N N . HIS A 1 677 ? 21.587 -9.731 -15.543 1.00 80.69 677 HIS A N 1
ATOM 5074 C CA . HIS A 1 677 ? 22.813 -9.635 -14.757 1.00 80.69 677 HIS A CA 1
ATOM 5075 C C . HIS A 1 677 ? 22.651 -10.451 -13.472 1.00 80.69 677 HIS A C 1
ATOM 5077 O O . HIS A 1 677 ? 21.955 -10.043 -12.542 1.00 80.69 677 HIS A O 1
ATOM 5083 N N . LEU A 1 678 ? 23.244 -11.644 -13.446 1.00 80.94 678 LEU A N 1
ATOM 5084 C CA . LEU A 1 678 ? 22.993 -12.658 -12.423 1.00 80.94 678 LEU A CA 1
ATOM 5085 C C . LEU A 1 678 ? 24.262 -12.967 -11.636 1.00 80.94 678 LEU A C 1
ATOM 5087 O O . LEU A 1 678 ? 25.367 -12.917 -12.165 1.00 80.94 678 LEU A O 1
ATOM 5091 N N . ARG A 1 679 ? 24.098 -13.350 -10.368 1.00 83.06 679 ARG A N 1
ATOM 5092 C CA . ARG A 1 679 ? 25.161 -13.995 -9.590 1.00 83.06 679 ARG A CA 1
ATOM 5093 C C . ARG A 1 679 ? 24.981 -15.498 -9.702 1.00 83.06 679 ARG A C 1
ATOM 5095 O O . ARG A 1 679 ? 24.062 -16.044 -9.102 1.00 83.06 679 ARG A O 1
ATOM 5102 N N . ALA A 1 680 ? 25.839 -16.128 -10.482 1.00 84.88 680 ALA A N 1
ATOM 5103 C CA . ALA A 1 680 ? 25.778 -17.540 -10.797 1.00 84.88 680 ALA A CA 1
ATOM 5104 C C . ALA A 1 680 ? 26.610 -18.361 -9.805 1.00 84.88 680 ALA A C 1
ATOM 5106 O O . ALA A 1 680 ? 27.682 -17.921 -9.386 1.00 84.88 680 ALA A O 1
ATOM 5107 N N . ASP A 1 681 ? 26.104 -19.522 -9.401 1.00 83.31 681 ASP A N 1
ATOM 5108 C CA . ASP A 1 681 ? 26.739 -20.383 -8.405 1.00 83.31 681 ASP A CA 1
ATOM 5109 C C . ASP A 1 681 ? 27.713 -21.355 -9.091 1.00 83.31 681 ASP A C 1
ATOM 5111 O O . ASP A 1 681 ? 27.394 -21.969 -10.113 1.00 83.31 681 ASP A O 1
ATOM 5115 N N . LYS A 1 682 ? 28.915 -21.517 -8.526 1.00 80.38 682 LYS A N 1
ATOM 5116 C CA . LYS A 1 682 ? 29.867 -22.544 -8.967 1.00 80.38 682 LYS A CA 1
ATOM 5117 C C . LYS A 1 682 ? 29.334 -23.936 -8.610 1.00 80.38 682 LYS A C 1
ATOM 5119 O O . LYS A 1 682 ? 29.063 -24.217 -7.441 1.00 80.38 682 LYS A O 1
ATOM 5124 N N . HIS A 1 683 ? 29.253 -24.820 -9.601 1.00 78.19 683 HIS A N 1
ATOM 5125 C CA . HIS A 1 683 ? 28.872 -26.221 -9.457 1.00 78.19 683 HIS A CA 1
ATOM 5126 C C . HIS A 1 683 ? 29.850 -27.113 -10.244 1.00 78.19 683 HIS A C 1
ATOM 5128 O O . HIS A 1 683 ? 29.709 -27.326 -11.449 1.00 78.19 683 HIS A O 1
ATOM 5134 N N . GLY A 1 684 ? 30.869 -27.635 -9.555 1.00 76.06 684 GLY A N 1
ATOM 5135 C CA . GLY A 1 684 ? 31.998 -28.316 -10.199 1.00 76.06 684 GLY A CA 1
ATOM 5136 C C . GL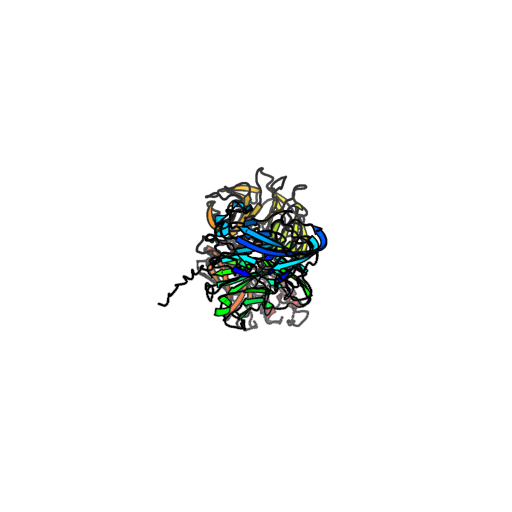Y A 1 684 ? 32.879 -27.332 -10.978 1.00 76.06 684 GLY A C 1
ATOM 5137 O O . GLY A 1 684 ? 33.210 -26.269 -10.457 1.00 76.06 684 GLY A O 1
ATOM 5138 N N . ASP A 1 685 ? 33.227 -27.679 -12.219 1.00 75.19 685 ASP A N 1
ATOM 5139 C CA . ASP A 1 685 ? 34.022 -26.827 -13.126 1.00 75.19 685 ASP A CA 1
ATOM 5140 C C . ASP A 1 685 ? 33.162 -25.805 -13.897 1.00 75.19 685 ASP A C 1
ATOM 5142 O O . ASP A 1 685 ? 33.671 -25.031 -14.706 1.00 75.19 685 ASP A O 1
ATOM 5146 N N . GLN A 1 686 ? 31.847 -25.812 -13.662 1.00 85.88 686 GLN A N 1
ATOM 5147 C CA . GLN A 1 686 ? 30.902 -24.899 -14.288 1.00 85.88 686 GLN A CA 1
ATOM 5148 C C . GLN A 1 686 ? 30.334 -23.900 -13.288 1.00 85.88 686 GLN A C 1
ATOM 5150 O O . GLN A 1 686 ? 30.354 -24.076 -12.069 1.00 85.88 686 GLN A O 1
ATOM 5155 N N . VAL A 1 687 ? 29.778 -22.850 -13.857 1.00 87.81 687 VAL A N 1
ATOM 5156 C CA . VAL A 1 687 ? 29.018 -21.803 -13.213 1.00 87.81 687 VAL A CA 1
ATOM 5157 C C . VAL A 1 687 ? 27.625 -21.870 -13.801 1.00 87.81 687 VAL A C 1
ATOM 5159 O O . VAL A 1 687 ? 27.461 -21.852 -15.022 1.00 87.81 687 VAL A O 1
ATOM 5162 N N . VAL A 1 688 ? 26.631 -21.990 -12.931 1.00 90.19 688 VAL A N 1
ATOM 5163 C CA . VAL A 1 688 ? 25.239 -22.159 -13.335 1.00 90.19 688 VAL A CA 1
ATOM 5164 C C . VAL A 1 688 ? 24.384 -21.024 -12.798 1.00 90.19 688 VAL A C 1
ATOM 5166 O O . VAL A 1 688 ? 24.534 -20.580 -11.657 1.00 90.19 688 VAL A O 1
ATOM 5169 N N . CYS A 1 689 ? 23.472 -20.542 -13.627 1.00 89.50 689 CYS A N 1
ATOM 5170 C CA . CYS A 1 689 ? 22.409 -19.642 -13.210 1.00 89.50 689 CYS A CA 1
ATOM 5171 C C . CYS A 1 689 ? 21.125 -19.978 -13.951 1.00 89.50 689 CYS A C 1
ATOM 5173 O O . CYS A 1 689 ? 21.130 -20.689 -14.949 1.00 89.50 689 CYS A O 1
ATOM 5175 N N . THR A 1 690 ? 20.019 -19.443 -13.460 1.00 90.62 690 THR A N 1
ATOM 5176 C CA . THR A 1 690 ? 18.718 -19.625 -14.088 1.00 90.62 690 THR A CA 1
ATOM 5177 C C . THR A 1 690 ? 18.197 -18.258 -14.504 1.00 90.62 690 THR A C 1
ATOM 5179 O O . THR A 1 690 ? 18.044 -17.376 -13.656 1.00 90.62 690 THR A O 1
ATOM 5182 N N . LEU A 1 691 ? 17.928 -18.071 -15.797 1.00 88.25 691 LEU A N 1
ATOM 5183 C CA . LEU A 1 691 ? 17.212 -16.902 -16.297 1.00 88.25 691 LEU A CA 1
ATOM 5184 C C . LEU A 1 691 ? 15.741 -17.046 -15.909 1.00 88.25 691 LEU A C 1
ATOM 5186 O O . LEU A 1 691 ? 15.098 -18.019 -16.324 1.00 88.25 691 LEU A O 1
ATOM 5190 N N . PRO A 1 692 ? 15.181 -16.111 -15.131 1.00 80.56 692 PRO A N 1
ATOM 5191 C CA . PRO A 1 692 ? 13.760 -16.128 -14.879 1.00 80.56 692 PRO A CA 1
ATOM 5192 C C . PRO A 1 692 ? 13.013 -15.677 -16.141 1.00 80.56 692 PRO A C 1
ATOM 5194 O O . PRO A 1 692 ? 13.318 -14.655 -16.757 1.00 80.56 692 PRO A O 1
ATOM 5197 N N . ALA A 1 693 ? 12.028 -16.489 -16.512 1.00 80.50 693 ALA A N 1
ATOM 5198 C CA . ALA A 1 693 ? 10.899 -16.116 -17.346 1.00 80.50 693 ALA A CA 1
ATOM 5199 C C . ALA A 1 693 ? 11.225 -15.428 -18.691 1.00 80.50 693 ALA A C 1
ATOM 5201 O O . ALA A 1 693 ? 10.608 -14.428 -19.062 1.00 80.50 693 ALA A O 1
ATOM 5202 N N . LEU A 1 694 ? 12.156 -16.014 -19.450 1.00 85.06 694 LEU A N 1
ATOM 5203 C CA . LEU A 1 694 ? 12.403 -15.652 -20.848 1.00 85.06 694 LEU A CA 1
ATOM 5204 C C . LEU A 1 694 ? 11.223 -16.104 -21.722 1.00 85.06 694 LEU A C 1
ATOM 5206 O O . LEU A 1 694 ? 10.692 -17.199 -21.515 1.00 85.06 694 LEU A O 1
ATOM 5210 N N . ALA A 1 695 ? 10.783 -15.293 -22.685 1.00 83.00 695 ALA A N 1
ATOM 5211 C CA . ALA A 1 695 ? 9.692 -15.696 -23.573 1.00 83.00 695 ALA A CA 1
ATOM 5212 C C . ALA A 1 695 ? 10.071 -16.976 -24.351 1.00 83.00 695 ALA A C 1
ATOM 5214 O O . ALA A 1 695 ? 11.226 -17.131 -24.752 1.00 83.00 695 ALA A O 1
ATOM 5215 N N . PRO A 1 696 ? 9.146 -17.931 -24.566 1.00 87.56 696 PRO A N 1
ATOM 5216 C CA . PRO A 1 696 ? 9.414 -19.055 -25.455 1.00 87.56 696 PRO A CA 1
ATOM 5217 C C . PRO A 1 696 ? 9.664 -18.565 -26.885 1.00 87.56 696 PRO A C 1
ATOM 5219 O O . PRO A 1 696 ? 8.861 -17.813 -27.431 1.00 87.56 696 PRO A O 1
ATOM 5222 N N . GLY A 1 697 ? 10.748 -19.016 -27.507 1.00 88.88 697 GLY A N 1
ATOM 5223 C CA . GLY A 1 697 ? 11.200 -18.484 -28.788 1.00 88.88 697 GLY A CA 1
ATOM 5224 C C . GLY A 1 697 ? 12.514 -19.102 -29.246 1.00 88.88 697 GLY A C 1
ATOM 5225 O O . GLY A 1 697 ? 12.972 -20.098 -28.685 1.00 88.88 697 GLY A O 1
ATOM 5226 N N . VAL A 1 698 ? 13.105 -18.519 -30.283 1.00 93.94 698 VAL A N 1
ATOM 5227 C CA . VAL A 1 698 ? 14.461 -18.841 -30.741 1.00 93.94 698 VAL A CA 1
ATOM 5228 C C . VAL A 1 698 ? 15.308 -17.596 -30.522 1.00 93.94 698 VAL A C 1
ATOM 5230 O O . VAL A 1 698 ? 14.857 -16.515 -30.881 1.00 93.94 698 VAL A O 1
ATOM 5233 N N . TYR A 1 699 ? 16.492 -17.744 -29.931 1.00 93.69 699 TYR A N 1
ATOM 5234 C CA . TYR A 1 699 ? 17.363 -16.623 -29.582 1.00 93.69 699 TYR A CA 1
ATOM 5235 C C . TYR A 1 699 ? 18.814 -16.885 -29.954 1.00 93.69 699 TYR A C 1
ATOM 5237 O O . TYR A 1 699 ? 19.310 -17.998 -29.784 1.00 93.69 699 TYR A O 1
ATOM 5245 N N . ASP A 1 700 ? 19.527 -15.829 -30.321 1.00 95.81 700 ASP A N 1
ATOM 5246 C CA . ASP A 1 700 ? 20.979 -15.814 -30.204 1.00 95.81 700 ASP A CA 1
ATOM 5247 C C . ASP A 1 700 ? 21.326 -15.417 -28.764 1.00 95.81 700 ASP A C 1
ATOM 5249 O O . ASP A 1 700 ? 21.013 -14.314 -28.317 1.00 95.81 700 ASP A O 1
ATOM 5253 N N . VAL A 1 701 ? 21.914 -16.331 -27.995 1.00 96.50 701 VAL A N 1
ATOM 5254 C CA . VAL A 1 701 ? 22.218 -16.116 -26.574 1.00 96.50 701 VAL A CA 1
ATOM 5255 C C . VAL A 1 701 ? 23.690 -15.777 -26.434 1.00 96.50 701 VAL A C 1
ATOM 5257 O O . VAL A 1 701 ? 24.543 -16.552 -26.852 1.00 96.50 701 VAL A O 1
ATOM 5260 N N . ALA A 1 702 ? 23.995 -14.638 -25.826 1.00 96.50 702 ALA A N 1
ATOM 5261 C CA . ALA A 1 702 ? 25.344 -14.204 -25.511 1.00 96.50 702 ALA A CA 1
ATOM 5262 C C . ALA A 1 702 ? 25.602 -14.235 -24.001 1.00 96.50 702 ALA A C 1
ATOM 5264 O O . ALA A 1 702 ? 24.716 -13.897 -23.212 1.00 96.50 702 ALA A O 1
ATOM 5265 N N . ALA A 1 703 ? 26.814 -14.613 -23.599 1.00 96.12 703 ALA A N 1
ATOM 5266 C CA . ALA A 1 703 ? 27.231 -14.698 -22.204 1.00 96.12 703 ALA A CA 1
ATOM 5267 C C . ALA A 1 703 ? 28.629 -14.105 -22.005 1.00 96.12 703 ALA A C 1
ATOM 5269 O O . ALA A 1 703 ? 29.536 -14.398 -22.778 1.00 96.12 703 ALA A O 1
ATOM 5270 N N . SER A 1 704 ? 28.814 -13.308 -20.953 1.00 93.94 704 SER A N 1
ATOM 5271 C CA . SER A 1 704 ? 30.129 -12.823 -20.512 1.00 93.94 704 SER A CA 1
ATOM 5272 C C . SER A 1 704 ? 30.197 -12.635 -18.994 1.00 93.94 704 SER A C 1
ATOM 5274 O O . SER A 1 704 ? 29.169 -12.562 -18.313 1.00 93.94 704 SER A O 1
ATOM 5276 N N . ALA A 1 705 ? 31.411 -12.553 -18.453 1.00 90.06 705 ALA A N 1
ATOM 5277 C CA . ALA A 1 705 ? 31.700 -12.189 -17.070 1.00 90.06 705 ALA A CA 1
ATOM 5278 C C . ALA A 1 705 ? 32.464 -10.848 -17.012 1.00 90.06 705 ALA A C 1
ATOM 5280 O O . ALA A 1 705 ? 32.527 -10.118 -17.997 1.00 90.06 705 ALA A O 1
ATOM 5281 N N . ASP A 1 706 ? 32.963 -10.463 -15.834 1.00 85.81 706 ASP A N 1
ATOM 5282 C CA . ASP A 1 706 ? 33.598 -9.151 -15.611 1.00 85.81 706 ASP A CA 1
ATOM 5283 C C . ASP A 1 706 ? 34.887 -8.909 -16.398 1.00 85.81 706 ASP A C 1
ATOM 5285 O O . ASP A 1 706 ? 35.206 -7.752 -16.640 1.00 85.81 706 ASP A O 1
ATOM 5289 N N . HIS A 1 707 ? 35.598 -9.971 -16.767 1.00 90.62 707 HIS A N 1
ATOM 5290 C CA . HIS A 1 707 ? 36.940 -9.907 -17.343 1.00 90.62 707 HIS A CA 1
ATOM 5291 C C . HIS A 1 707 ? 37.162 -10.957 -18.444 1.00 90.62 707 HIS A C 1
ATOM 5293 O O . HIS A 1 707 ? 38.272 -11.436 -18.686 1.00 90.62 707 HIS A O 1
ATOM 5299 N N . THR A 1 708 ? 36.066 -11.325 -19.114 1.00 94.88 708 THR A N 1
ATOM 5300 C CA . THR A 1 708 ? 36.062 -12.318 -20.187 1.00 94.88 708 THR A CA 1
ATOM 5301 C C . THR A 1 708 ? 35.561 -11.726 -21.492 1.00 94.88 708 THR A C 1
ATOM 5303 O O . THR A 1 708 ? 34.648 -10.896 -21.486 1.00 94.88 708 THR A O 1
ATOM 5306 N N . LEU A 1 709 ? 36.000 -12.305 -22.608 1.00 96.69 709 LEU A N 1
ATOM 5307 C CA . LEU A 1 709 ? 35.307 -12.133 -23.883 1.00 96.69 709 LEU A CA 1
ATOM 5308 C C . LEU A 1 709 ? 33.861 -12.663 -23.805 1.00 96.69 709 LEU A C 1
ATOM 5310 O O . LEU A 1 709 ? 33.497 -13.462 -22.932 1.00 96.69 709 LEU A O 1
ATOM 5314 N N . MET A 1 710 ? 33.014 -12.192 -24.720 1.00 96.81 710 MET A N 1
ATOM 5315 C CA . MET A 1 710 ? 31.608 -12.572 -24.821 1.00 96.81 710 MET A CA 1
ATOM 5316 C C . MET A 1 710 ? 31.427 -13.759 -25.767 1.00 96.81 710 MET A C 1
ATOM 5318 O O . MET A 1 710 ? 31.655 -13.635 -26.969 1.00 96.81 710 MET A O 1
ATOM 5322 N N . ASN A 1 711 ? 30.930 -14.879 -25.245 1.00 97.94 711 ASN A N 1
ATOM 5323 C CA . ASN A 1 711 ? 30.508 -16.010 -26.067 1.00 97.94 711 ASN A CA 1
ATOM 5324 C C . ASN A 1 711 ? 29.118 -15.769 -26.649 1.00 97.94 711 ASN A C 1
ATOM 5326 O O . ASN A 1 711 ? 28.274 -15.167 -25.986 1.00 97.94 711 ASN A O 1
ATOM 5330 N N . VAL A 1 712 ? 28.848 -16.306 -27.839 1.00 97.88 712 VAL A N 1
ATOM 5331 C CA . VAL A 1 712 ? 27.529 -16.264 -28.488 1.00 97.88 712 VAL A CA 1
ATOM 5332 C C . VAL A 1 712 ? 27.160 -17.637 -29.028 1.00 97.88 712 VAL A C 1
ATOM 5334 O O . VAL A 1 712 ? 27.923 -18.244 -29.773 1.00 97.88 712 VAL A O 1
ATOM 5337 N N . LYS A 1 713 ? 25.960 -18.110 -28.688 1.00 97.94 713 LYS A N 1
ATOM 5338 C CA . LYS A 1 713 ? 25.345 -19.313 -29.246 1.00 97.94 713 LYS A CA 1
ATOM 5339 C C . LYS A 1 713 ? 24.133 -18.931 -30.077 1.00 97.94 713 LYS A C 1
ATOM 5341 O O . LYS A 1 713 ? 23.211 -18.304 -29.560 1.00 97.94 713 LYS A O 1
ATOM 5346 N N . ARG A 1 714 ? 24.137 -19.314 -31.350 1.00 96.50 714 ARG A N 1
ATOM 5347 C CA . ARG A 1 714 ? 23.072 -18.965 -32.295 1.00 96.50 714 ARG A CA 1
ATOM 5348 C C . ARG A 1 714 ? 21.889 -19.931 -32.210 1.00 96.50 714 ARG A C 1
ATOM 5350 O O . ARG A 1 714 ? 22.063 -21.092 -31.838 1.00 96.50 714 ARG A O 1
ATOM 5357 N N . ASP A 1 715 ? 20.705 -19.452 -32.583 1.00 95.38 715 ASP A N 1
ATOM 5358 C CA . ASP A 1 715 ? 19.494 -20.263 -32.797 1.00 95.38 715 ASP A CA 1
ATOM 5359 C C . ASP A 1 715 ? 19.072 -21.161 -31.602 1.00 95.38 715 ASP A C 1
ATOM 5361 O O . ASP A 1 715 ? 18.578 -22.285 -31.765 1.00 95.38 715 ASP A O 1
ATOM 5365 N N . VAL A 1 716 ? 19.241 -20.684 -30.367 1.00 96.06 716 VAL A N 1
ATOM 5366 C CA . VAL A 1 716 ? 18.867 -21.399 -29.138 1.00 96.06 716 VAL A CA 1
ATOM 5367 C C . VAL A 1 716 ? 17.348 -21.422 -28.971 1.00 96.06 716 VAL A C 1
ATOM 5369 O O . VAL A 1 716 ? 16.708 -20.385 -28.816 1.00 96.06 716 VAL A O 1
ATOM 5372 N N . VAL A 1 717 ? 16.757 -22.618 -28.940 1.00 95.00 717 VAL A N 1
ATOM 5373 C CA . VAL A 1 717 ? 15.311 -22.801 -28.738 1.00 95.00 717 VAL A CA 1
ATOM 5374 C C . VAL A 1 717 ? 14.964 -22.788 -27.248 1.00 95.00 717 VAL A C 1
ATOM 5376 O O . VAL A 1 717 ? 15.386 -23.663 -26.492 1.00 95.00 717 VAL A O 1
ATOM 5379 N N . ILE A 1 718 ? 14.118 -21.844 -26.845 1.00 93.00 718 ILE A N 1
ATOM 5380 C CA . ILE A 1 718 ? 13.595 -21.682 -25.489 1.00 93.00 718 ILE A CA 1
ATOM 5381 C C . ILE A 1 718 ? 12.131 -22.126 -25.461 1.00 93.00 718 ILE A C 1
ATOM 5383 O O . ILE A 1 718 ? 11.278 -21.560 -26.140 1.00 93.00 718 ILE A O 1
ATOM 5387 N N . ALA A 1 719 ? 11.826 -23.152 -24.665 1.00 88.56 719 ALA A N 1
ATOM 5388 C CA . ALA A 1 719 ? 10.474 -23.678 -24.491 1.00 88.56 719 ALA A CA 1
ATOM 5389 C C . ALA A 1 719 ? 9.997 -23.514 -23.041 1.00 88.56 719 ALA A C 1
ATOM 5391 O O . ALA A 1 719 ? 10.764 -23.695 -22.099 1.00 88.56 719 ALA A O 1
ATOM 5392 N N . ALA A 1 720 ? 8.709 -23.218 -22.850 1.00 82.56 720 ALA A N 1
ATOM 5393 C CA . ALA A 1 720 ? 8.088 -23.251 -21.526 1.00 82.56 720 ALA A CA 1
ATOM 5394 C C . ALA A 1 720 ? 7.817 -24.705 -21.072 1.00 82.56 720 ALA A C 1
ATOM 5396 O O . ALA A 1 720 ? 7.510 -25.561 -21.906 1.00 82.56 720 ALA A O 1
ATOM 5397 N N . PRO A 1 721 ? 7.868 -25.005 -19.759 1.00 85.56 721 PRO A N 1
ATOM 5398 C CA . PRO A 1 721 ? 8.134 -24.076 -18.656 1.00 85.56 721 PRO A CA 1
ATOM 5399 C C . PRO A 1 721 ? 9.628 -23.874 -18.364 1.00 85.56 721 PRO A C 1
ATOM 5401 O O . PRO A 1 721 ? 9.966 -22.997 -17.572 1.00 85.56 721 PRO A O 1
ATOM 5404 N N . ALA A 1 722 ? 10.510 -24.679 -18.962 1.00 89.50 722 ALA A N 1
ATOM 5405 C CA . ALA A 1 722 ? 11.943 -24.580 -18.742 1.00 89.50 722 ALA A CA 1
ATOM 5406 C C . ALA A 1 722 ? 12.763 -25.008 -19.967 1.00 89.50 722 ALA A C 1
ATOM 5408 O O . ALA A 1 722 ? 12.359 -25.902 -20.715 1.00 89.50 722 ALA A O 1
ATOM 5409 N N . ALA A 1 723 ? 13.938 -24.403 -20.114 1.00 93.62 723 ALA A N 1
ATOM 5410 C CA . ALA A 1 723 ? 14.948 -24.722 -21.116 1.00 93.62 723 ALA A CA 1
ATOM 5411 C C . ALA A 1 723 ? 16.344 -24.731 -20.473 1.00 93.62 723 ALA A C 1
ATOM 5413 O O . ALA A 1 723 ? 16.505 -24.364 -19.312 1.00 93.62 723 ALA A O 1
ATOM 5414 N N . SER A 1 724 ? 17.359 -25.143 -21.228 1.00 94.88 724 SER A N 1
ATOM 5415 C CA . SER A 1 724 ? 18.751 -25.083 -20.782 1.00 94.88 724 SER A CA 1
ATOM 5416 C C . SER A 1 724 ? 19.673 -24.708 -21.932 1.00 94.88 724 SER A C 1
ATOM 5418 O O . SER A 1 724 ? 19.488 -25.213 -23.042 1.00 94.88 724 SER A O 1
ATOM 5420 N N . VAL A 1 725 ? 20.689 -23.893 -21.665 1.00 95.94 725 VAL A N 1
ATOM 5421 C CA . VAL A 1 725 ? 21.695 -23.484 -22.646 1.00 95.94 725 VAL A CA 1
ATOM 5422 C C . VAL A 1 725 ? 23.099 -23.596 -22.054 1.00 95.94 725 VAL A C 1
ATOM 5424 O O . VAL A 1 725 ? 23.397 -23.045 -20.999 1.00 95.94 725 VAL A O 1
ATOM 5427 N N . ASP A 1 726 ? 23.964 -24.327 -22.753 1.00 95.50 726 ASP A N 1
ATOM 5428 C CA . ASP A 1 726 ? 25.392 -24.390 -22.445 1.00 95.50 726 ASP A CA 1
ATOM 5429 C C . ASP A 1 726 ? 26.150 -23.384 -23.311 1.00 95.50 726 ASP A C 1
ATOM 5431 O O . ASP A 1 726 ? 26.112 -23.474 -24.547 1.00 95.50 726 ASP A O 1
ATOM 5435 N N . MET A 1 727 ? 26.803 -22.444 -22.633 1.00 96.69 727 MET A N 1
ATOM 5436 C CA . MET A 1 727 ? 27.526 -21.298 -23.177 1.00 96.69 727 MET A CA 1
ATOM 5437 C C . MET A 1 727 ? 29.042 -21.532 -23.243 1.00 96.69 727 MET A C 1
ATOM 5439 O O . MET A 1 727 ? 29.803 -20.589 -23.465 1.00 96.69 727 MET A O 1
ATOM 5443 N N . GLY A 1 728 ? 29.488 -22.780 -23.079 1.00 95.38 728 GLY A N 1
ATOM 5444 C CA . GLY A 1 728 ? 30.888 -23.154 -23.253 1.00 95.38 728 GLY A CA 1
ATOM 5445 C C . GLY A 1 728 ? 31.814 -22.468 -22.249 1.00 95.38 728 GLY A C 1
ATOM 5446 O O . GLY A 1 728 ? 31.388 -22.045 -21.174 1.00 95.38 728 GLY A O 1
ATOM 5447 N N . THR A 1 729 ? 33.097 -22.385 -22.594 1.00 94.50 729 THR A N 1
ATOM 5448 C CA . THR A 1 729 ? 34.120 -21.747 -21.757 1.00 94.50 729 THR A CA 1
ATOM 5449 C C . THR A 1 729 ? 34.251 -20.270 -22.112 1.00 94.50 729 THR A C 1
ATOM 5451 O O . THR A 1 729 ? 34.460 -19.962 -23.283 1.00 94.50 729 THR A O 1
ATOM 5454 N N . LEU A 1 730 ? 34.142 -19.369 -21.132 1.00 94.75 730 LEU A N 1
ATOM 5455 C CA . LEU A 1 730 ? 34.454 -17.949 -21.336 1.00 94.75 730 LEU A CA 1
ATOM 5456 C C . LEU A 1 730 ? 35.970 -17.734 -21.292 1.00 94.75 730 LEU A C 1
ATOM 5458 O O . LEU A 1 730 ? 36.616 -18.153 -20.330 1.00 94.75 730 LEU A O 1
ATOM 5462 N N . ALA A 1 731 ? 36.501 -17.079 -22.324 1.00 95.94 731 ALA A N 1
ATOM 5463 C CA . ALA A 1 731 ? 37.915 -16.743 -22.447 1.00 95.94 731 ALA A CA 1
ATOM 5464 C C . ALA A 1 731 ? 38.273 -15.565 -21.534 1.00 95.94 731 ALA A C 1
ATOM 5466 O O . ALA A 1 731 ? 37.670 -14.497 -21.639 1.00 95.94 731 ALA A O 1
ATOM 5467 N N . GLU A 1 732 ? 39.232 -15.773 -20.639 1.00 95.19 732 GLU A N 1
ATOM 5468 C CA . GLU A 1 732 ? 39.719 -14.777 -19.679 1.00 95.19 732 GLU A CA 1
ATOM 5469 C C . GLU A 1 732 ? 40.749 -13.823 -20.299 1.00 95.19 732 GLU A C 1
ATOM 5471 O O . GLU A 1 732 ? 41.522 -14.227 -21.168 1.00 95.19 732 GLU A O 1
ATOM 5476 N N . GLY A 1 733 ? 40.821 -12.582 -19.808 1.00 94.56 733 GLY A N 1
ATOM 5477 C CA . GLY A 1 733 ? 41.911 -11.663 -20.160 1.00 94.56 733 GLY A CA 1
ATOM 5478 C C . GLY A 1 733 ? 41.515 -10.247 -20.567 1.00 94.56 733 GLY A C 1
ATOM 5479 O O . GLY A 1 733 ? 42.421 -9.456 -20.800 1.00 94.56 733 GLY A O 1
ATOM 5480 N N . ASP A 1 734 ? 40.218 -9.939 -20.638 1.00 95.06 734 ASP A N 1
ATOM 5481 C CA . ASP A 1 734 ? 39.671 -8.624 -21.019 1.00 95.06 734 ASP A CA 1
ATOM 5482 C C . ASP A 1 734 ? 39.497 -7.754 -19.759 1.00 95.06 734 ASP A C 1
ATOM 5484 O O . ASP A 1 734 ? 38.424 -7.673 -19.158 1.00 95.06 734 ASP A O 1
ATOM 5488 N N . ALA A 1 735 ? 40.595 -7.185 -19.268 1.00 92.56 735 ALA A N 1
ATOM 5489 C CA . ALA A 1 735 ? 40.669 -6.433 -18.022 1.00 92.56 735 ALA A CA 1
ATOM 5490 C C . ALA A 1 735 ? 39.972 -5.064 -18.092 1.00 92.56 735 ALA A C 1
ATOM 5492 O O . ALA A 1 735 ? 39.563 -4.531 -17.054 1.00 92.56 735 ALA A O 1
ATOM 5493 N N . GLU A 1 736 ? 39.848 -4.448 -19.265 1.00 88.75 736 GLU A N 1
ATOM 5494 C CA . GLU A 1 736 ? 39.111 -3.186 -19.461 1.00 88.75 736 GLU A CA 1
ATOM 5495 C C . GLU A 1 736 ? 37.640 -3.380 -19.821 1.00 88.75 736 GLU A C 1
ATOM 5497 O O . GLU A 1 736 ? 36.876 -2.413 -19.720 1.00 88.75 736 GLU A O 1
ATOM 5502 N N . ALA A 1 737 ? 37.230 -4.613 -20.125 1.00 86.06 737 ALA A N 1
ATOM 5503 C CA . ALA A 1 737 ? 35.894 -4.966 -20.585 1.00 86.06 737 ALA A CA 1
ATOM 5504 C C . ALA A 1 737 ? 35.511 -4.234 -21.884 1.00 86.06 737 ALA A C 1
ATOM 5506 O O . ALA A 1 737 ? 34.372 -3.770 -22.029 1.00 86.06 737 ALA A O 1
ATOM 5507 N N . ASP A 1 738 ? 36.463 -4.097 -22.811 1.00 86.62 738 ASP A N 1
ATOM 5508 C CA . ASP A 1 738 ? 36.251 -3.471 -24.121 1.00 86.62 738 ASP A CA 1
ATOM 5509 C C . ASP A 1 738 ? 35.955 -4.495 -25.235 1.00 86.62 738 ASP A C 1
ATOM 5511 O O . ASP A 1 738 ? 35.558 -4.127 -26.346 1.00 86.62 738 ASP A O 1
ATOM 5515 N N . GLY A 1 739 ? 36.040 -5.788 -24.906 1.00 91.81 739 GLY A N 1
ATOM 5516 C CA . GLY A 1 739 ? 35.762 -6.894 -25.804 1.00 91.81 739 GLY A CA 1
ATOM 5517 C C . GLY A 1 739 ? 36.949 -7.308 -26.669 1.00 91.81 739 GLY A C 1
ATOM 5518 O O . GLY A 1 739 ? 36.733 -8.100 -27.591 1.00 91.81 739 GLY A O 1
ATOM 5519 N N . ALA A 1 740 ? 38.159 -6.818 -26.413 1.00 95.25 740 ALA A N 1
ATOM 5520 C CA . ALA A 1 740 ? 39.395 -7.261 -27.044 1.00 95.25 740 ALA A CA 1
ATOM 5521 C C . ALA A 1 740 ? 40.419 -7.675 -25.981 1.00 95.25 740 ALA A C 1
ATOM 5523 O O . ALA A 1 740 ? 40.404 -7.166 -24.876 1.00 95.25 740 ALA A O 1
ATOM 5524 N N . ILE A 1 741 ? 41.302 -8.620 -26.320 1.00 96.62 741 ILE A N 1
ATOM 5525 C CA . ILE A 1 741 ? 42.459 -8.949 -25.476 1.00 96.62 741 ILE A CA 1
ATOM 5526 C C . ILE A 1 741 ? 43.720 -8.411 -26.145 1.00 96.62 741 ILE A C 1
ATOM 5528 O O . ILE A 1 741 ? 44.235 -9.003 -27.106 1.00 96.62 741 ILE A O 1
ATOM 5532 N N . ASP A 1 742 ? 44.220 -7.276 -25.663 1.00 96.38 742 ASP A N 1
ATOM 5533 C CA . ASP A 1 742 ? 45.331 -6.553 -26.263 1.00 96.38 742 ASP A CA 1
ATOM 5534 C C . ASP A 1 742 ? 46.334 -5.923 -25.264 1.00 96.38 742 ASP A C 1
ATOM 5536 O O . ASP A 1 742 ? 46.567 -6.387 -24.145 1.00 96.38 742 ASP A O 1
ATOM 5540 N N . LEU A 1 743 ? 47.121 -4.958 -25.748 1.00 96.19 743 LEU A N 1
ATOM 5541 C CA . LEU A 1 743 ? 48.192 -4.333 -24.973 1.00 96.19 743 LEU A CA 1
ATOM 5542 C C . LEU A 1 743 ? 47.670 -3.507 -23.792 1.00 96.19 743 LEU A C 1
ATOM 5544 O O . LEU A 1 743 ? 48.446 -3.297 -22.854 1.00 96.19 743 LEU A O 1
ATOM 5548 N N . GLU A 1 744 ? 46.436 -3.014 -23.848 1.00 95.81 744 GLU A N 1
ATOM 5549 C CA . GLU A 1 744 ? 45.811 -2.248 -22.771 1.00 95.81 744 GLU A CA 1
ATOM 5550 C C . GLU A 1 744 ? 45.530 -3.156 -21.555 1.00 95.81 744 GLU A C 1
ATOM 5552 O O . GLU A 1 744 ? 46.002 -2.829 -20.454 1.00 95.81 744 GLU A O 1
ATOM 5557 N N . ASP A 1 745 ? 45.029 -4.374 -21.771 1.00 96.62 745 ASP A N 1
ATOM 5558 C CA . ASP A 1 745 ? 44.837 -5.378 -20.716 1.00 96.62 745 ASP A CA 1
ATOM 5559 C C . ASP A 1 745 ? 46.160 -5.761 -20.054 1.00 96.62 745 ASP A C 1
ATOM 5561 O O . ASP A 1 745 ? 46.300 -5.815 -18.825 1.00 96.62 745 ASP A O 1
ATOM 5565 N N . VAL A 1 746 ? 47.197 -5.974 -20.875 1.00 95.94 746 VAL A N 1
ATOM 5566 C CA . VAL A 1 746 ? 48.551 -6.272 -20.386 1.00 95.94 746 VAL A CA 1
ATOM 5567 C C . VAL A 1 746 ? 49.086 -5.109 -19.564 1.00 95.94 746 VAL A C 1
ATOM 5569 O O . VAL A 1 746 ? 49.776 -5.335 -18.565 1.00 95.94 746 VAL A O 1
ATOM 5572 N N . ALA A 1 747 ? 48.812 -3.867 -19.967 1.00 95.75 747 ALA A N 1
ATOM 5573 C CA . ALA A 1 747 ? 49.240 -2.691 -19.225 1.00 95.75 747 ALA A CA 1
ATOM 5574 C C . ALA A 1 747 ? 48.547 -2.620 -17.859 1.00 95.75 747 ALA A C 1
ATOM 5576 O O . ALA A 1 747 ? 49.218 -2.333 -16.860 1.00 95.75 747 ALA A O 1
ATOM 5577 N N . ARG A 1 748 ? 47.250 -2.938 -17.800 1.00 95.19 748 ARG A N 1
ATOM 5578 C CA . ARG A 1 748 ? 46.470 -2.983 -16.561 1.00 95.19 748 ARG A CA 1
ATOM 5579 C C . ARG A 1 748 ? 46.958 -4.081 -15.616 1.00 95.19 748 ARG A C 1
ATOM 5581 O O . ARG A 1 748 ? 47.286 -3.784 -14.465 1.00 95.19 748 ARG A O 1
ATOM 5588 N N . LEU A 1 749 ? 47.146 -5.303 -16.116 1.00 96.56 749 LEU A N 1
ATOM 5589 C CA . LEU A 1 749 ? 47.725 -6.406 -15.343 1.00 96.56 749 LEU A CA 1
ATOM 5590 C C . LEU A 1 749 ? 49.151 -6.092 -14.871 1.00 96.56 749 LEU A C 1
ATOM 5592 O O . LEU A 1 749 ? 49.494 -6.309 -13.708 1.00 96.56 749 LEU A O 1
ATOM 5596 N N . SER A 1 750 ? 49.983 -5.506 -15.735 1.00 95.69 750 SER A N 1
ATOM 5597 C CA . SER A 1 750 ? 51.361 -5.130 -15.387 1.00 95.69 750 SER A CA 1
ATOM 5598 C C . SER A 1 750 ? 51.422 -4.071 -14.284 1.00 95.69 750 SER A C 1
ATOM 5600 O O . SER A 1 750 ? 52.353 -4.081 -13.475 1.00 95.69 750 SER A O 1
ATOM 5602 N N . ALA A 1 751 ? 50.449 -3.155 -14.229 1.00 94.94 751 ALA A N 1
ATOM 5603 C CA . ALA A 1 751 ? 50.374 -2.125 -13.194 1.00 94.94 751 ALA A CA 1
ATOM 5604 C C . ALA A 1 751 ? 50.070 -2.705 -11.803 1.00 94.94 751 ALA A C 1
ATOM 5606 O O . ALA A 1 751 ? 50.497 -2.133 -10.796 1.00 94.94 751 ALA A O 1
ATOM 5607 N N . ALA A 1 752 ? 49.387 -3.850 -11.757 1.00 94.69 752 ALA A N 1
ATOM 5608 C CA . ALA A 1 752 ? 49.000 -4.552 -10.541 1.00 94.69 752 ALA A CA 1
ATOM 5609 C C . ALA A 1 752 ? 49.811 -5.848 -10.308 1.00 94.69 752 ALA A C 1
ATOM 5611 O O . ALA A 1 752 ? 49.476 -6.658 -9.447 1.00 94.69 752 ALA A O 1
ATOM 5612 N N . TRP A 1 753 ? 50.913 -6.043 -11.043 1.00 96.31 753 TRP A N 1
ATOM 5613 C CA . TRP A 1 753 ? 51.703 -7.275 -11.010 1.00 96.31 753 TRP A CA 1
ATOM 5614 C C . TRP A 1 753 ? 52.216 -7.638 -9.610 1.00 96.31 753 TRP A C 1
ATOM 5616 O O . TRP A 1 753 ? 52.796 -6.804 -8.907 1.00 96.31 753 TRP A O 1
ATOM 5626 N N . ALA A 1 754 ? 52.079 -8.916 -9.245 1.00 93.38 754 ALA A N 1
ATOM 5627 C CA . ALA A 1 754 ? 52.448 -9.475 -7.943 1.00 93.38 754 ALA A CA 1
ATOM 5628 C C . ALA A 1 754 ? 51.713 -8.830 -6.749 1.00 93.38 754 ALA A C 1
ATOM 5630 O O . ALA A 1 754 ? 52.175 -8.927 -5.605 1.00 93.38 754 ALA A O 1
ATOM 5631 N N . ALA A 1 755 ? 50.586 -8.155 -6.997 1.00 92.69 755 ALA A N 1
ATOM 5632 C CA . ALA A 1 755 ? 49.740 -7.604 -5.953 1.00 92.69 755 ALA A CA 1
ATOM 5633 C C . ALA A 1 755 ? 48.814 -8.685 -5.379 1.00 92.69 755 ALA A C 1
ATOM 5635 O O . ALA A 1 755 ? 48.147 -9.417 -6.100 1.00 92.69 755 ALA A O 1
ATOM 5636 N N . ALA A 1 756 ? 48.735 -8.738 -4.052 1.00 91.88 756 ALA A N 1
ATOM 5637 C CA . ALA A 1 756 ? 47.713 -9.489 -3.328 1.00 91.88 756 ALA A CA 1
ATOM 5638 C C . ALA A 1 756 ? 46.561 -8.554 -2.942 1.00 91.88 756 ALA A C 1
ATOM 5640 O O . ALA A 1 756 ? 46.807 -7.368 -2.709 1.00 91.88 756 ALA A O 1
ATOM 5641 N N . HIS A 1 757 ? 45.351 -9.080 -2.737 1.00 87.62 757 HIS A N 1
ATOM 5642 C CA . HIS A 1 757 ? 44.161 -8.290 -2.372 1.00 87.62 757 HIS A CA 1
ATOM 5643 C C . HIS A 1 757 ? 44.351 -7.316 -1.189 1.00 87.62 757 HIS A C 1
ATOM 5645 O O . HIS A 1 757 ? 43.761 -6.243 -1.151 1.00 87.62 757 HIS A O 1
ATOM 5651 N N . ALA A 1 758 ? 45.216 -7.647 -0.223 1.00 83.94 758 ALA A N 1
ATOM 5652 C CA . ALA A 1 758 ? 45.520 -6.776 0.919 1.00 83.94 758 ALA A CA 1
ATOM 5653 C C . ALA A 1 758 ? 46.452 -5.586 0.591 1.00 83.94 758 ALA A C 1
ATOM 5655 O O . ALA A 1 758 ? 46.755 -4.777 1.472 1.00 83.94 758 ALA A O 1
ATOM 5656 N N . SER A 1 759 ? 46.962 -5.494 -0.636 1.00 81.56 759 SER A N 1
ATOM 5657 C CA . SER A 1 759 ? 47.859 -4.426 -1.078 1.00 81.56 759 SER A CA 1
ATOM 5658 C C . SER A 1 759 ? 47.077 -3.250 -1.668 1.00 81.56 759 SER A C 1
ATOM 5660 O O . SER A 1 759 ? 46.045 -3.426 -2.303 1.00 81.56 759 SER A O 1
ATOM 5662 N N . GLY A 1 760 ? 47.594 -2.029 -1.504 1.00 81.81 760 GLY A N 1
ATOM 5663 C CA . GLY A 1 760 ? 46.991 -0.829 -2.101 1.00 81.81 760 GLY A CA 1
ATOM 5664 C C . GLY A 1 760 ? 47.166 -0.713 -3.622 1.00 81.81 760 GLY A C 1
ATOM 5665 O O . GLY A 1 760 ? 46.778 0.303 -4.185 1.00 81.81 760 GLY A O 1
ATOM 5666 N N . THR A 1 761 ? 47.793 -1.703 -4.262 1.00 89.56 761 THR A N 1
ATOM 5667 C CA . THR A 1 761 ? 48.073 -1.763 -5.708 1.00 89.56 761 THR A CA 1
ATOM 5668 C C . THR A 1 761 ? 47.341 -2.913 -6.401 1.00 89.56 761 THR A C 1
ATOM 5670 O O . THR A 1 761 ? 47.599 -3.162 -7.571 1.00 89.56 761 THR A O 1
ATOM 5673 N N . TYR A 1 762 ? 46.480 -3.642 -5.686 1.00 92.44 762 TYR A N 1
ATOM 5674 C CA . TYR A 1 762 ? 45.658 -4.703 -6.262 1.00 92.44 762 TYR A CA 1
ATOM 5675 C C . TYR A 1 762 ? 44.521 -4.111 -7.099 1.00 92.44 762 TYR A C 1
ATOM 5677 O O . TYR A 1 762 ? 43.831 -3.196 -6.643 1.00 92.44 762 TYR A O 1
ATOM 5685 N N . ASP A 1 763 ? 44.313 -4.665 -8.290 1.00 91.31 763 ASP A N 1
ATOM 5686 C CA . ASP A 1 763 ? 43.192 -4.351 -9.173 1.00 91.31 763 ASP A CA 1
ATOM 5687 C C . ASP A 1 763 ? 42.430 -5.643 -9.477 1.00 91.31 763 ASP A C 1
ATOM 5689 O O . ASP A 1 763 ? 42.957 -6.544 -10.122 1.00 91.31 763 ASP A O 1
ATOM 5693 N N . ALA A 1 764 ? 41.184 -5.734 -9.012 1.00 89.31 764 ALA A N 1
ATOM 5694 C CA . ALA A 1 764 ? 40.358 -6.926 -9.193 1.00 89.31 764 ALA A CA 1
ATOM 5695 C C . ALA A 1 764 ? 40.067 -7.243 -10.671 1.00 89.31 764 ALA A C 1
ATOM 5697 O O . ALA A 1 764 ? 39.720 -8.376 -10.986 1.00 89.31 764 ALA A O 1
ATOM 5698 N N . ALA A 1 765 ? 40.201 -6.264 -11.571 1.00 89.81 765 ALA A N 1
ATOM 5699 C CA . ALA A 1 765 ? 40.004 -6.475 -13.002 1.00 89.81 765 ALA A CA 1
ATOM 5700 C C . ALA A 1 765 ? 41.165 -7.226 -13.678 1.00 89.81 765 ALA A C 1
ATOM 5702 O O . ALA A 1 765 ? 40.998 -7.716 -14.785 1.00 89.81 765 ALA A O 1
ATOM 5703 N N . ALA A 1 766 ? 42.323 -7.325 -13.017 1.00 93.12 766 ALA A N 1
ATOM 5704 C CA . ALA A 1 766 ? 43.500 -8.045 -13.507 1.00 93.12 766 ALA A CA 1
ATOM 5705 C C . ALA A 1 766 ? 43.723 -9.408 -12.816 1.00 93.12 766 ALA A C 1
ATOM 5707 O O . ALA A 1 766 ? 44.747 -10.046 -13.042 1.00 93.12 766 ALA A O 1
ATOM 5708 N N . ASP A 1 767 ? 42.794 -9.822 -11.949 1.00 92.19 767 ASP A N 1
ATOM 5709 C CA . ASP A 1 767 ? 42.779 -11.109 -11.241 1.00 92.19 767 ASP A CA 1
ATOM 5710 C C . ASP A 1 767 ? 41.760 -12.032 -11.937 1.00 92.19 767 ASP A C 1
ATOM 5712 O O . ASP A 1 767 ? 40.577 -12.109 -11.576 1.00 92.19 767 ASP A O 1
ATOM 5716 N N . PHE A 1 768 ? 42.201 -12.657 -13.027 1.00 93.00 768 PHE A N 1
ATOM 5717 C CA . PHE A 1 768 ? 41.354 -13.378 -13.977 1.00 93.00 768 PHE A CA 1
ATOM 5718 C C . PHE A 1 768 ? 40.835 -14.688 -13.383 1.00 93.00 768 PHE A C 1
ATOM 5720 O O . PHE A 1 768 ? 39.641 -15.011 -13.454 1.00 93.00 768 PHE A O 1
ATOM 5727 N N . ASP A 1 769 ? 41.689 -15.417 -12.665 1.00 89.81 769 ASP A N 1
ATOM 5728 C CA . ASP A 1 769 ? 41.254 -16.622 -11.960 1.00 89.81 769 ASP A CA 1
ATOM 5729 C C . ASP A 1 769 ? 40.542 -16.312 -10.621 1.00 89.81 769 ASP A C 1
ATOM 5731 O O . ASP A 1 769 ? 39.787 -17.149 -10.104 1.00 89.81 769 ASP A O 1
ATOM 5735 N N . ARG A 1 770 ? 40.640 -15.065 -10.141 1.00 88.31 770 ARG A N 1
ATOM 5736 C CA . ARG A 1 770 ? 40.001 -14.528 -8.929 1.00 88.31 770 ARG A CA 1
ATOM 5737 C C . ARG A 1 770 ? 40.505 -15.186 -7.653 1.00 88.31 770 ARG A C 1
ATOM 5739 O O . ARG A 1 770 ? 39.747 -15.347 -6.688 1.00 88.31 770 ARG A O 1
ATOM 5746 N N . ASN A 1 771 ? 41.767 -15.593 -7.637 1.00 89.06 771 ASN A N 1
ATOM 5747 C CA . ASN A 1 771 ? 42.404 -16.218 -6.486 1.00 89.06 771 ASN A CA 1
ATOM 5748 C C . ASN A 1 771 ? 42.899 -15.198 -5.434 1.00 89.06 771 ASN A C 1
ATOM 5750 O O . ASN A 1 771 ? 43.433 -15.599 -4.392 1.00 89.06 771 ASN A O 1
ATOM 5754 N N . LEU A 1 772 ? 42.656 -13.896 -5.656 1.00 91.94 772 LEU A N 1
ATOM 5755 C CA . LEU A 1 772 ? 43.086 -12.766 -4.823 1.00 91.94 772 LEU A CA 1
ATOM 5756 C C . LEU A 1 772 ? 44.594 -12.468 -4.893 1.00 91.94 772 LEU A C 1
ATOM 5758 O O . LEU A 1 772 ? 45.132 -11.785 -4.004 1.00 91.94 772 LEU A O 1
ATOM 5762 N N . GLN A 1 773 ? 45.273 -12.963 -5.925 1.00 93.62 773 GLN A N 1
ATOM 5763 C CA . GLN A 1 773 ? 46.650 -12.666 -6.313 1.00 93.62 773 GLN A CA 1
ATOM 5764 C C . GLN A 1 773 ? 46.673 -12.329 -7.801 1.00 93.62 773 GLN A C 1
ATOM 5766 O O . GLN A 1 773 ? 45.942 -12.926 -8.568 1.00 93.62 773 GLN A O 1
ATOM 5771 N N . ILE A 1 774 ? 47.535 -11.393 -8.189 1.00 95.69 774 ILE A N 1
ATOM 5772 C CA . ILE A 1 774 ? 47.817 -11.107 -9.597 1.00 95.69 774 ILE A CA 1
ATOM 5773 C C . ILE A 1 774 ? 49.201 -11.660 -9.900 1.00 95.69 774 ILE A C 1
ATOM 5775 O O . ILE A 1 774 ? 50.208 -11.098 -9.447 1.00 95.69 774 ILE A O 1
ATOM 5779 N N . ASP A 1 775 ? 49.268 -12.780 -10.608 1.00 95.06 775 ASP A N 1
ATOM 5780 C CA . ASP A 1 775 ? 50.512 -13.509 -10.821 1.00 95.06 775 ASP A CA 1
ATOM 5781 C C . ASP A 1 775 ? 50.669 -14.099 -12.235 1.00 95.06 775 ASP A C 1
ATOM 5783 O O . ASP A 1 775 ? 50.152 -13.589 -13.229 1.00 95.06 775 ASP A O 1
ATOM 5787 N N . LEU A 1 776 ? 51.530 -15.113 -12.354 1.00 95.50 776 LEU A N 1
ATOM 5788 C CA . LEU A 1 776 ? 51.825 -15.734 -13.635 1.00 95.50 776 LEU A CA 1
ATOM 5789 C C . LEU A 1 776 ? 50.609 -16.450 -14.230 1.00 95.50 776 LEU A C 1
ATOM 5791 O O . LEU A 1 776 ? 50.525 -16.502 -15.452 1.00 95.50 776 LEU A O 1
ATOM 5795 N N . GLU A 1 777 ? 49.701 -16.989 -13.419 1.00 95.81 777 GLU A N 1
ATOM 5796 C CA . GLU A 1 777 ? 48.505 -17.674 -13.913 1.00 95.81 777 GLU A CA 1
ATOM 5797 C C . GLU A 1 777 ? 47.556 -16.687 -14.608 1.00 95.81 777 GLU A C 1
ATOM 5799 O O . GLU A 1 777 ? 47.084 -16.992 -15.702 1.00 95.81 777 GLU A O 1
ATOM 5804 N N . ASP A 1 778 ? 47.390 -15.468 -14.084 1.00 96.38 778 ASP A N 1
ATOM 5805 C CA . ASP A 1 778 ? 46.611 -14.411 -14.749 1.00 96.38 778 ASP A CA 1
ATOM 5806 C C . ASP A 1 778 ? 47.237 -14.004 -16.087 1.00 96.38 778 ASP A C 1
ATOM 5808 O O . ASP A 1 778 ? 46.565 -13.913 -17.114 1.00 96.38 778 ASP A O 1
ATOM 5812 N N . LEU A 1 779 ? 48.562 -13.831 -16.122 1.00 95.88 779 LEU A N 1
ATOM 5813 C CA . LEU A 1 779 ? 49.251 -13.531 -17.377 1.00 95.88 779 LEU A CA 1
ATOM 5814 C C . LEU A 1 779 ? 49.106 -14.671 -18.396 1.00 95.88 779 LEU A C 1
ATOM 5816 O O . LEU A 1 779 ? 49.029 -14.410 -19.597 1.00 95.88 779 LEU A O 1
ATOM 5820 N N . LEU A 1 780 ? 49.095 -15.929 -17.947 1.00 96.50 780 LEU A N 1
ATOM 5821 C CA . LEU A 1 780 ? 48.900 -17.085 -18.823 1.00 96.50 780 LEU A CA 1
ATOM 5822 C C . LEU A 1 780 ? 47.476 -17.153 -19.380 1.00 96.50 780 LEU A C 1
ATOM 5824 O O . LEU A 1 780 ? 47.333 -17.509 -20.547 1.00 96.50 780 LEU A O 1
ATOM 5828 N N . LEU A 1 781 ? 46.462 -16.790 -18.590 1.00 95.88 781 LEU A N 1
ATOM 5829 C CA . LEU A 1 781 ? 45.075 -16.689 -19.050 1.00 95.88 781 LEU A CA 1
ATOM 5830 C C . LEU A 1 781 ? 44.934 -15.622 -20.139 1.00 95.88 781 LEU A C 1
ATOM 5832 O O . LEU A 1 781 ? 44.550 -15.951 -21.257 1.00 95.88 781 LEU A O 1
ATOM 5836 N N . LEU A 1 782 ? 45.393 -14.397 -19.869 1.00 95.88 782 LEU A N 1
ATOM 5837 C CA . LEU A 1 782 ? 45.372 -13.305 -20.848 1.00 95.88 782 LEU A CA 1
ATOM 5838 C C . LEU A 1 782 ? 46.137 -13.668 -22.125 1.00 95.88 782 LEU A C 1
ATOM 5840 O O . LEU A 1 782 ? 45.629 -13.550 -23.237 1.00 95.88 782 LEU A O 1
ATOM 5844 N N . THR A 1 783 ? 47.384 -14.132 -21.995 1.00 95.81 783 THR A N 1
ATOM 5845 C CA . THR A 1 783 ? 48.209 -14.450 -23.176 1.00 95.81 783 THR A CA 1
ATOM 5846 C C . THR A 1 783 ? 47.737 -15.693 -23.932 1.00 95.81 783 THR A C 1
ATOM 5848 O O . THR A 1 783 ? 48.131 -15.872 -25.087 1.00 95.81 783 THR A O 1
ATOM 5851 N N . GLY A 1 784 ? 46.898 -16.528 -23.311 1.00 95.50 784 GLY A N 1
ATOM 5852 C CA . GLY A 1 784 ? 46.241 -17.671 -23.941 1.00 95.50 784 GLY A CA 1
ATOM 5853 C C . GLY A 1 784 ? 45.293 -17.270 -25.070 1.00 95.50 784 GLY A C 1
ATOM 5854 O O . GLY A 1 784 ? 45.219 -17.995 -26.060 1.00 95.50 784 GLY A O 1
ATOM 5855 N N . HIS A 1 785 ? 44.689 -16.083 -24.963 1.00 96.50 785 HIS A N 1
ATOM 5856 C CA . HIS A 1 785 ? 43.687 -15.539 -25.891 1.00 96.50 785 HIS A CA 1
ATOM 5857 C C . HIS A 1 785 ? 44.151 -14.237 -26.550 1.00 96.50 785 HIS A C 1
ATOM 5859 O O . HIS A 1 785 ? 43.365 -13.365 -26.909 1.00 96.50 785 HIS A O 1
ATOM 5865 N N . TRP A 1 786 ? 45.467 -14.078 -26.697 1.00 96.31 786 TRP A N 1
ATOM 5866 C CA . TRP A 1 786 ? 46.072 -12.859 -27.228 1.00 96.31 786 TRP A CA 1
ATOM 5867 C C . TRP A 1 786 ? 45.519 -12.475 -28.610 1.00 96.31 786 TRP A C 1
ATOM 5869 O O . TRP A 1 786 ? 45.659 -13.243 -29.567 1.00 96.31 786 TRP A O 1
ATOM 5879 N N . LEU A 1 787 ? 45.013 -11.241 -28.735 1.00 95.88 787 LEU A N 1
ATOM 5880 C CA . LEU A 1 787 ? 44.366 -10.668 -29.927 1.00 95.88 787 LEU A CA 1
ATOM 5881 C C . LEU A 1 787 ? 43.025 -11.307 -30.310 1.00 95.88 787 LEU A C 1
ATOM 5883 O O . LEU A 1 787 ? 42.538 -11.067 -31.420 1.00 95.88 787 LEU A O 1
ATOM 5887 N N . GLU A 1 788 ? 42.429 -12.106 -29.429 1.00 97.44 788 GLU A N 1
ATOM 5888 C CA . GLU A 1 788 ? 41.040 -12.524 -29.582 1.00 97.44 788 GLU A CA 1
ATOM 5889 C C . GLU A 1 788 ? 40.087 -11.379 -29.220 1.00 97.44 788 GLU A C 1
ATOM 5891 O O . GLU A 1 788 ? 40.448 -10.431 -28.519 1.00 97.44 788 GLU A O 1
ATOM 5896 N N . GLN A 1 789 ? 38.879 -11.433 -29.780 1.00 96.69 789 GLN A N 1
ATOM 5897 C CA . GLN A 1 789 ? 37.868 -10.390 -29.637 1.00 96.69 789 GLN A CA 1
ATOM 5898 C C . GLN A 1 789 ? 36.478 -11.008 -29.534 1.00 96.69 789 GLN A C 1
ATOM 5900 O O . GLN A 1 789 ? 36.208 -12.078 -30.082 1.00 96.69 789 GLN A O 1
ATOM 5905 N N . SER A 1 790 ? 35.581 -10.292 -28.870 1.00 95.88 790 SER A N 1
ATOM 5906 C CA . SER A 1 790 ? 34.158 -10.595 -28.848 1.00 95.88 790 SER A CA 1
ATOM 5907 C C . SER A 1 790 ? 33.514 -10.304 -30.217 1.00 95.88 790 SER A C 1
ATOM 5909 O O . SER A 1 790 ? 33.896 -9.337 -30.879 1.00 95.88 790 SER A O 1
ATOM 5911 N N . PRO A 1 791 ? 32.493 -11.071 -30.636 1.00 95.81 791 PRO A N 1
ATOM 5912 C CA . PRO A 1 791 ? 31.972 -12.260 -29.974 1.00 95.81 791 PRO A CA 1
ATOM 5913 C C . PRO A 1 791 ? 32.768 -13.523 -30.338 1.00 95.81 791 PRO A C 1
ATOM 5915 O O . PRO A 1 791 ? 33.163 -13.719 -31.487 1.00 95.81 791 PRO A O 1
ATOM 5918 N N . VAL A 1 792 ? 32.912 -14.431 -29.377 1.00 96.75 792 VAL A N 1
ATOM 5919 C CA . VAL A 1 792 ? 33.390 -15.798 -29.612 1.00 96.75 792 VAL A CA 1
ATOM 5920 C C . VAL A 1 792 ? 32.179 -16.675 -29.935 1.00 96.75 792 VAL A C 1
ATOM 5922 O O . VAL A 1 792 ? 31.355 -16.973 -29.068 1.00 96.75 792 VAL A O 1
ATOM 5925 N N . GLU A 1 793 ? 32.020 -17.060 -31.200 1.00 95.75 793 GLU A N 1
ATOM 5926 C CA . GLU A 1 793 ? 30.888 -17.895 -31.618 1.00 95.75 793 GLU A CA 1
ATOM 5927 C C . GLU A 1 793 ? 31.091 -19.365 -31.225 1.00 95.75 793 GLU A C 1
ATOM 5929 O O . GLU A 1 793 ? 32.127 -19.972 -31.500 1.00 95.75 793 GLU A O 1
ATOM 5934 N N . LEU A 1 794 ? 30.071 -19.936 -30.584 1.00 95.12 794 LEU A N 1
ATOM 5935 C CA . LEU A 1 794 ? 30.011 -21.339 -30.188 1.00 95.12 794 LEU A CA 1
ATOM 5936 C C . LEU A 1 794 ? 29.376 -22.181 -31.297 1.00 95.12 794 LEU A C 1
ATOM 5938 O O . LEU A 1 794 ? 28.398 -21.756 -31.913 1.00 95.12 794 LEU A O 1
ATOM 5942 N N . GLU A 1 795 ? 29.912 -23.387 -31.507 1.00 77.44 795 GLU A N 1
ATOM 5943 C CA . GLU A 1 795 ? 29.350 -24.374 -32.446 1.00 77.44 795 GLU A CA 1
ATOM 5944 C C . GLU A 1 795 ? 28.014 -24.987 -31.989 1.00 77.44 795 GLU A C 1
ATOM 5946 O O . GLU A 1 795 ? 27.801 -25.196 -30.764 1.00 77.44 795 GLU A O 1
#

pLDDT: mean 89.23, std 10.04, range [34.59, 98.56]

Secondary structure (DSSP, 8-state):
------------PPPP-EEE--SSS-TT-EEESS--EEEEEEEETTEEEEEEE---SSPPPEEE--GGG-BB-TT--TT-EEEEEEEEEESSSEE---S-SEEEEETTEEEEES-SGGGPPPBTSEEEEEEES-GGGEEEEEE-HHHHHHTB-EEEEE---EES-EEEEEEEEEESSPPBP---SEEEE---SSS-TT-EEES-S-EE--SSSSSSS--EEEEP-SS--EEE--GGG-B--GGGTTTEEEEEEEEEEEE-S-B--EEEEEEEEETTEEEEEEE-TTTSPPBSSEEEEEEEES-TTTSEEEEE-HHHHHT-B-EEEEE---BSS-EEEEEEEEEEEETTSPPTT---EE-STT-EEEEEEEETTEEEEEEETTTTEEEEEE-STT-EEEESSSTTBT-EEEE-SSEEEEEE-TT--EEEEETTT--EEEE-TTS-EEEEE--SSTT---EEEEEEPPTT---SS--TTPEEEEEE-TTS-EEEEEE-SSSSS--EEEE---SS--EEEEEE-SSS-EEEEETT-SSEEEEE-TTS-EEEEE-BS--SSEEEEEEETTTTEEEEEETTTTEEEEE-TTT-BEEEEEE--SS--EEEEEEETTTTEEEEEEGGGTEEEEEEPP--EEEEEEEEE--TT----TT-EEEEEEEEE-TT--TTTSPPSEEEEEEEEEETTEEEEEEEEEPSEEEEEEEE-TTBPPEEEEEEEE-SSEEEEEEEEEPB--SS-SSB-SHHHHHHHHHTTT-BTTSTT--GGG-SS-SSB-SHHHHHHHHHTTT-BS-EEE-

Foldseek 3Di:
DDDDDDDDDDPPPQADKDKFFLQPHCQLKFKDWPWGWDWDQCPGPHGIWIKTFDPLPFTFMKIKDALQPKAAQLVFDLVWKKKKKKAKADPDAAWDWACAQKKWADPQAIKGADGGDVNQDDHGDIDMDMDGLDVVRIDGPDGDSNSRNRITLIMIGGQDTGSDDMMMIMGITMGSHGHDHDDDQWDKDQLLPFDDPQKDWDQWPDWGWPQFLFLQTTWIKTWHGPDWIKIWDHSSQWAAQLVQEQFKKWKKKKAWADADADFAKAQFQKKWDDPQFIKGAIGGSVQDDDHAQWIHIDMFRNYCVRIGTPIGDSSSSNNGGSIIMGTDDTHPDTTMMIIGITHMHGPPDDRPAPQKDFDPPQKDFPDKIFGTQWFEWEAQPVVRFIKTFHQDPQTAIATRDDPRHNPGLDHDHRWQYWYADNQRWIWIDHAQQLWIWTAHPVGDIDTQARHDDPPFRGWHAKDAFAQQLDEPQDHHRWMKTWRQRPVHATFIWTAHPVHGHRIGTLETRPDPFGWAYWEDANHFWIWTDTQQFQFWTWIAGNHSDIDTQGAVVTAHRWHEWYAQLQVRWIWTAGQVQQFIWIARPVHNYIDTGMHRAANDPFSYWYDDNQQQWIWGDRSSSSMITIMGHDAAAKEKEKEAEDFDLADDDFFQWFWKKKFWADAPDPPVRGHGSDIDTDTFTDDPRMTIDIGGGHHFDFTFMWMDGLFFAIETEGGDGADPHYYYDYRYYTQGQRLVPPFWLEPVSVVLLVQLEQPAQVDPRHDCSQCRSSNRTRYPRSVCSSVVQHGGGPDHYDD

Sequence (795 aa):
MALLGILALTAIGARAQVASTFDADLEGWRVTGDNSAAWEADTGNPGGCLAVNDRATGAMNYVIAPPTYHGDWTGMTAADSLSVDIYLKNLGGGVVNPEYIFRIAGPGGAARALSGAAYYPADGVWTHYTVPLDESQWVVEQGTWDAILANVNTLRITGEFVNGREACRVDNVVLSGSPAAVWEPCLWDTFTTGGTGDWSYQNTGGVTNPGSGGNGGGYLRIADAAGLSVMLAPATFLGDWSPMDGLGYVSLDVRILSGSGERLGVVEFIRLSGPGGSAYVTLDTADLPPVGNAWQHIRYPLDPTVWTVDAGQWSALLADVAECRIYMEFFSGSETIGLDNFGRGMADCASPDDTVIVHDPEMHVTDRYGVADIYATAYNRREGWLYGVVRTATNGLYAVTGPQRGVRLQTYDRPAHLIFDDGGNAYISEDYSGNIYRRSPDGASVLWVSGFAAGDDDPFGMTIAPPGFVGTNVNPGDILVADRGYSGPDLIWAFSPMAPENERQMIPDPGNVDYFDLAADAFDKVYISDDLDANRLRVLTADGSLGDLALDPAVPQIASVVYDATLDALYIASRSGRAVYRVSPATGDVVLVADGFGTLEPGCLEVDAPTRRLWVTDVGRGRVYELRLPGGASVDVSVALEGSQRPDPEGWRIPLRIRCFEPGADVMSEAPAAFYHLRADKHGDQVVCTLPALAPGVYDVAASADHTLMNVKRDVVIAAPAASVDMGTLAEGDAEADGAIDLEDVARLSAAWAAAHASGTYDAAADFDRNLQIDLEDLLLLTGHWLEQSPVELE

Radius of gyration: 34.54 Å; chains: 1; bounding box: 116×60×102 Å